Protein AF-0000000065803300 (afdb_homodimer)

Organism: Chlorobium phaeovibrioides (strain DSM 265 / 1930) (NCBI:txid290318)

Structure (mmCIF, N/CA/C/O backbone):
data_AF-0000000065803300-model_v1
#
loop_
_entity.id
_entity.type
_entity.pdbx_description
1 polymer 'Light-independent protochlorophyllide reductase subunit B'
#
loop_
_atom_site.group_PDB
_atom_site.id
_atom_site.type_symbol
_atom_site.label_atom_id
_atom_site.label_alt_id
_atom_site.label_comp_id
_atom_site.label_asym_id
_atom_site.label_entity_id
_atom_site.label_seq_id
_atom_site.pdbx_PDB_ins_code
_atom_site.Cartn_x
_atom_site.Cartn_y
_atom_site.Cartn_z
_atom_site.occupancy
_atom_site.B_iso_or_equiv
_atom_site.auth_seq_id
_atom_site.auth_comp_id
_atom_site.auth_asym_id
_atom_site.auth_atom_id
_atom_site.pdbx_PDB_model_num
ATOM 1 N N . MET A 1 1 ? -18.938 26.203 21.75 1 25.34 1 MET A N 1
ATOM 2 C CA . MET A 1 1 ? -17.75 25.641 21.125 1 25.34 1 MET A CA 1
ATOM 3 C C . MET A 1 1 ? -18.125 24.656 20.016 1 25.34 1 MET A C 1
ATOM 5 O O . MET A 1 1 ? -18.969 23.781 20.219 1 25.34 1 MET A O 1
ATOM 9 N N . ARG A 1 2 ? -18.266 25.078 18.812 1 35.38 2 ARG A N 1
ATOM 10 C CA . ARG A 1 2 ? -18.5 24.172 17.688 1 35.38 2 ARG A CA 1
ATOM 11 C C . ARG A 1 2 ? -17.844 22.812 17.938 1 35.38 2 ARG A C 1
ATOM 13 O O . ARG A 1 2 ? -16.672 22.75 18.344 1 35.38 2 ARG A O 1
ATOM 20 N N . LEU A 1 3 ? -18.406 21.906 18.328 1 35.38 3 LEU A N 1
ATOM 21 C CA . LEU A 1 3 ? -17.844 20.578 18.531 1 35.38 3 LEU A CA 1
ATOM 22 C C . LEU A 1 3 ? -16.734 20.281 17.516 1 35.38 3 LEU A C 1
ATOM 24 O O . LEU A 1 3 ? -16.906 20.531 16.328 1 35.38 3 LEU A O 1
ATOM 28 N N . ALA A 1 4 ? -15.438 20.234 17.984 1 43 4 ALA A N 1
ATOM 29 C CA . ALA A 1 4 ? -14.133 19.953 17.391 1 43 4 ALA A CA 1
ATOM 30 C C . ALA A 1 4 ? -14.258 18.953 16.234 1 43 4 ALA A C 1
ATOM 32 O O . ALA A 1 4 ? -13.461 18.984 15.297 1 43 4 ALA A O 1
ATOM 33 N N . PHE A 1 5 ? -15.359 18.156 16.234 1 49.62 5 PHE A N 1
ATOM 34 C CA . PHE A 1 5 ? -15.43 17.031 15.297 1 49.62 5 PHE A CA 1
ATOM 35 C C . PHE A 1 5 ? -15.758 17.516 13.891 1 49.62 5 PHE A C 1
ATOM 37 O O . PHE A 1 5 ? -15.555 16.797 12.914 1 49.62 5 PHE A O 1
ATOM 44 N N . TRP A 1 6 ? -16.031 18.812 13.781 1 65.5 6 TRP A N 1
ATOM 45 C CA . TRP A 1 6 ? -16.516 19.188 12.461 1 65.5 6 TRP A CA 1
ATOM 46 C C . TRP A 1 6 ? -15.797 20.438 11.953 1 65.5 6 TRP A C 1
ATOM 48 O O . TRP A 1 6 ? -16.406 21.281 11.281 1 65.5 6 TRP A O 1
ATOM 58 N N . LEU A 1 7 ? -14.602 20.484 12.438 1 81.44 7 LEU A N 1
ATOM 59 C CA . LEU A 1 7 ? -13.82 21.594 11.883 1 81.44 7 LEU A CA 1
ATOM 60 C C . LEU A 1 7 ? -12.789 21.062 10.883 1 81.44 7 LEU A C 1
ATOM 62 O O . LEU A 1 7 ? -12.141 20.047 11.133 1 81.44 7 LEU A O 1
ATOM 66 N N . TYR A 1 8 ? -12.766 21.812 9.82 1 91.69 8 TYR A N 1
ATOM 67 C CA . TYR A 1 8 ? -11.75 21.453 8.828 1 91.69 8 TYR A CA 1
ATOM 68 C C . TYR A 1 8 ? -10.352 21.797 9.328 1 91.69 8 TYR A C 1
ATOM 70 O O . TYR A 1 8 ? -9.422 21 9.188 1 91.69 8 TYR A O 1
ATOM 78 N N . GLU A 1 9 ? -10.203 22.953 9.93 1 90 9 GLU A N 1
ATOM 79 C CA . GLU A 1 9 ? -8.945 23.375 10.555 1 90 9 GLU A CA 1
ATOM 80 C C . GLU A 1 9 ? -9.109 23.531 12.062 1 90 9 GLU A C 1
ATOM 82 O O . GLU A 1 9 ? -10.117 24.062 12.531 1 90 9 GLU A O 1
ATOM 87 N N . GLY A 1 10 ? -8.125 23.047 12.727 1 83.69 10 GLY A N 1
ATOM 88 C CA . GLY A 1 10 ? -8.086 23.312 14.148 1 83.69 10 GLY A CA 1
ATOM 89 C C . GLY A 1 10 ? -7.641 24.719 14.477 1 83.69 10 GLY A C 1
ATOM 90 O O . GLY A 1 10 ? -7.59 25.578 13.602 1 83.69 10 GLY A O 1
ATOM 91 N N . THR A 1 11 ? -7.449 24.984 15.711 1 84.38 11 THR A N 1
ATOM 92 C CA . THR A 1 11 ? -7.016 26.297 16.172 1 84.38 11 THR A CA 1
ATOM 93 C C . THR A 1 11 ? -5.516 26.484 15.969 1 84.38 11 THR A C 1
ATOM 95 O O . THR A 1 11 ? -4.828 25.547 15.531 1 84.38 11 THR A O 1
ATOM 98 N N . ALA A 1 12 ? -5.086 27.672 16.281 1 89.5 12 ALA A N 1
ATOM 99 C CA . ALA A 1 12 ? -3.656 27.969 16.203 1 89.5 12 ALA A CA 1
ATOM 100 C C . ALA A 1 12 ? -2.855 27.016 17.078 1 89.5 12 ALA A C 1
ATOM 102 O O . ALA A 1 12 ? -1.729 26.641 16.734 1 89.5 12 ALA A O 1
ATOM 103 N N . LEU A 1 13 ? -3.438 26.578 18.219 1 87.75 13 LEU A N 1
ATOM 104 C CA . LEU A 1 13 ? -2.754 25.672 19.141 1 87.75 13 LEU A CA 1
ATOM 105 C C . LEU A 1 13 ? -2.465 24.328 18.469 1 87.75 13 LEU A C 1
ATOM 107 O O . LEU A 1 13 ? -1.419 23.719 18.703 1 87.75 13 LEU A O 1
ATOM 111 N N . HIS A 1 14 ? -3.404 23.953 17.656 1 89 14 HIS A N 1
ATOM 112 C CA . HIS A 1 14 ? -3.197 22.719 16.922 1 89 14 HIS A CA 1
ATOM 113 C C . HIS A 1 14 ? -2.029 22.844 15.945 1 89 14 HIS A C 1
ATOM 115 O O . HIS A 1 14 ? -1.224 21.922 15.812 1 89 14 HIS A O 1
ATOM 121 N N . GLY A 1 15 ? -2.014 23.953 15.266 1 92.88 15 GLY A N 1
ATOM 122 C CA . GLY A 1 15 ? -0.924 24.203 14.336 1 92.88 15 GLY A CA 1
ATOM 123 C C . GLY A 1 15 ? 0.436 24.234 15.008 1 92.88 15 GLY A C 1
ATOM 124 O O . GLY A 1 15 ? 1.4 23.672 14.5 1 92.88 15 GLY A O 1
ATOM 125 N N . ILE A 1 16 ? 0.488 24.891 16.156 1 94.19 16 ILE A N 1
ATOM 126 C CA . ILE A 1 16 ? 1.719 24.969 16.922 1 94.19 16 ILE A CA 1
ATOM 127 C C . ILE A 1 16 ? 2.166 23.578 17.344 1 94.19 16 ILE A C 1
ATOM 129 O O . ILE A 1 16 ? 3.344 23.234 17.219 1 94.19 16 ILE A O 1
ATOM 133 N N . SER A 1 17 ? 1.247 22.797 17.766 1 92 17 SER A N 1
ATOM 134 C CA . SER A 1 17 ? 1.55 21.453 18.234 1 92 17 SER A CA 1
ATOM 135 C C . SER A 1 17 ? 2.035 20.562 17.094 1 92 17 SER A C 1
ATOM 137 O O . SER A 1 17 ? 2.875 19.688 17.297 1 92 17 SER A O 1
ATOM 139 N N . ARG A 1 18 ? 1.486 20.75 15.906 1 94.31 18 ARG A N 1
ATOM 140 C CA . ARG A 1 18 ? 1.954 20 14.75 1 94.31 18 ARG A CA 1
ATOM 141 C C . ARG A 1 18 ? 3.449 20.203 14.523 1 94.31 18 ARG A C 1
ATOM 143 O O . ARG A 1 18 ? 4.168 19.25 14.203 1 94.31 18 ARG A O 1
ATOM 150 N N . ILE A 1 19 ? 3.861 21.406 14.742 1 96.94 19 ILE A N 1
ATOM 151 C CA . ILE A 1 19 ? 5.266 21.734 14.539 1 96.94 19 ILE A CA 1
ATOM 152 C C . ILE A 1 19 ? 6.102 21.188 15.695 1 96.94 19 ILE A C 1
ATOM 154 O O . ILE A 1 19 ? 7.059 20.438 15.477 1 96.94 19 ILE A O 1
ATOM 158 N N . THR A 1 20 ? 5.738 21.484 16.922 1 95.44 20 THR A N 1
ATOM 159 C CA . THR A 1 20 ? 6.559 21.141 18.078 1 95.44 20 THR A CA 1
ATOM 160 C C . THR A 1 20 ? 6.59 19.641 18.297 1 95.44 20 THR A C 1
ATOM 162 O O . THR A 1 20 ? 7.625 19.078 18.672 1 95.44 20 THR A O 1
ATOM 165 N N . ASN A 1 21 ? 5.492 18.984 18.016 1 92.94 21 ASN A N 1
ATOM 166 C CA . ASN A 1 21 ? 5.445 17.531 18.156 1 92.94 21 ASN A CA 1
ATOM 167 C C . ASN A 1 21 ? 6.242 16.828 17.062 1 92.94 21 ASN A C 1
ATOM 169 O O . ASN A 1 21 ? 6.562 15.648 17.188 1 92.94 21 ASN A O 1
ATOM 173 N N . SER A 1 22 ? 6.523 17.516 16.031 1 94.81 22 SER A N 1
ATOM 174 C CA . SER A 1 22 ? 7.324 16.953 14.945 1 94.81 22 SER A CA 1
ATOM 175 C C . SER A 1 22 ? 8.812 16.984 15.281 1 94.81 22 SER A C 1
ATOM 177 O O . SER A 1 22 ? 9.602 16.25 14.68 1 94.81 22 SER A O 1
ATOM 179 N N . MET A 1 23 ? 9.195 17.797 16.219 1 96.5 23 MET A N 1
ATOM 180 C CA . MET A 1 23 ? 10.609 18.094 16.406 1 96.5 23 MET A CA 1
ATOM 181 C C . MET A 1 23 ? 11.164 17.344 17.625 1 96.5 23 MET A C 1
ATOM 183 O O . MET A 1 23 ? 10.422 17.016 18.547 1 96.5 23 MET A O 1
ATOM 187 N N . LYS A 1 24 ? 12.445 17.094 17.547 1 95.12 24 LYS A N 1
ATOM 188 C CA . LYS A 1 24 ? 13.164 16.531 18.688 1 95.12 24 LYS A CA 1
ATOM 189 C C . LYS A 1 24 ? 13.672 17.625 19.625 1 95.12 24 LYS A C 1
ATOM 191 O O . LYS A 1 24 ? 14.125 18.672 19.172 1 95.12 24 LYS A O 1
ATOM 196 N N . GLY A 1 25 ? 13.508 17.328 20.875 1 95.75 25 GLY A N 1
ATOM 197 C CA . GLY A 1 25 ? 14.078 18.219 21.875 1 95.75 25 GLY A CA 1
ATOM 198 C C . GLY A 1 25 ? 13.258 19.484 22.094 1 95.75 25 GLY A C 1
ATOM 199 O O . GLY A 1 25 ? 13.742 20.453 22.672 1 95.75 25 GLY A O 1
ATOM 200 N N . VAL A 1 26 ? 12.07 19.531 21.594 1 97 26 VAL A N 1
ATOM 201 C CA . VAL A 1 26 ? 11.211 20.703 21.719 1 97 26 VAL A CA 1
ATOM 202 C C . VAL A 1 26 ? 10.008 20.359 22.594 1 97 26 VAL A C 1
ATOM 204 O O . VAL A 1 26 ? 9.43 19.281 22.469 1 97 26 VAL A O 1
ATOM 207 N N . HIS A 1 27 ? 9.703 21.203 23.516 1 96.19 27 HIS A N 1
ATOM 208 C CA . HIS A 1 27 ? 8.547 21.062 24.391 1 96.19 27 HIS A CA 1
ATOM 209 C C . HIS A 1 27 ? 7.59 22.234 24.234 1 96.19 27 HIS A C 1
ATOM 211 O O . HIS A 1 27 ? 8.023 23.375 24.047 1 96.19 27 HIS A O 1
ATOM 217 N N . THR A 1 28 ? 6.34 21.969 24.25 1 95.25 28 THR A N 1
ATOM 218 C CA . THR A 1 28 ? 5.344 23.031 24.156 1 95.25 28 THR A CA 1
ATOM 219 C C . THR A 1 28 ? 4.676 23.266 25.516 1 95.25 28 THR A C 1
ATOM 221 O O . THR A 1 28 ? 4.336 22.312 26.219 1 95.25 28 THR A O 1
ATOM 224 N N . VAL A 1 29 ? 4.5 24.5 25.906 1 94.12 29 VAL A N 1
ATOM 225 C CA . VAL A 1 29 ? 3.736 24.859 27.094 1 94.12 29 VAL A CA 1
ATOM 226 C C . VAL A 1 29 ? 2.6 25.812 26.703 1 94.12 29 VAL A C 1
ATOM 228 O O . VAL A 1 29 ? 2.842 26.922 26.234 1 94.12 29 VAL A O 1
ATOM 231 N N . TYR A 1 30 ? 1.439 25.375 26.906 1 91 30 TYR A N 1
ATOM 232 C CA . TYR A 1 30 ? 0.28 26.219 26.656 1 91 30 TYR A CA 1
ATOM 233 C C . TYR A 1 30 ? -0.18 26.906 27.938 1 91 30 TYR A C 1
ATOM 235 O O . TYR A 1 30 ? -0.319 26.25 28.984 1 91 30 TYR A O 1
ATOM 243 N N . HIS A 1 31 ? -0.261 28.172 27.828 1 89.75 31 HIS A N 1
ATOM 244 C CA . HIS A 1 31 ? -0.949 28.922 28.859 1 89.75 31 HIS A CA 1
ATOM 245 C C . HIS A 1 31 ? -2.457 28.938 28.641 1 89.75 31 HIS A C 1
ATOM 247 O O . HIS A 1 31 ? -2.975 29.75 27.875 1 89.75 31 HIS A O 1
ATOM 253 N N . ALA A 1 32 ? -3.127 28 29.359 1 85.38 32 ALA A N 1
ATOM 254 C CA . ALA A 1 32 ? -4.508 27.703 28.984 1 85.38 32 ALA A CA 1
ATOM 255 C C . ALA A 1 32 ? -5.32 27.25 30.203 1 85.38 32 ALA A C 1
ATOM 257 O O . ALA A 1 32 ? -4.754 26.859 31.219 1 85.38 32 ALA A O 1
ATOM 258 N N . PRO A 1 33 ? -6.68 27.422 30.094 1 78.94 33 PRO A N 1
ATOM 259 C CA . PRO A 1 33 ? -7.52 26.859 31.156 1 78.94 33 PRO A CA 1
ATOM 260 C C . PRO A 1 33 ? -7.488 25.328 31.188 1 78.94 33 PRO A C 1
ATOM 262 O O . PRO A 1 33 ? -6.961 24.703 30.266 1 78.94 33 PRO A O 1
ATOM 265 N N . GLN A 1 34 ? -8.125 24.859 32.25 1 74.12 34 GLN A N 1
ATOM 266 C CA . GLN A 1 34 ? -8.25 23.422 32.375 1 74.12 34 GLN A CA 1
ATOM 267 C C . GLN A 1 34 ? -9.141 22.859 31.266 1 74.12 34 GLN A C 1
ATOM 269 O O . GLN A 1 34 ? -10.164 23.453 30.922 1 74.12 34 GLN A O 1
ATOM 274 N N . GLY A 1 35 ? -8.82 21.812 30.469 1 67.5 35 GLY A N 1
ATOM 275 C CA . GLY A 1 35 ? -9.617 21.203 29.422 1 67.5 35 GLY A CA 1
ATOM 276 C C . GLY A 1 35 ? -8.922 21.203 28.078 1 67.5 35 GLY A C 1
ATOM 277 O O . GLY A 1 35 ? -9.297 20.438 27.172 1 67.5 35 GLY A O 1
ATOM 278 N N . ASP A 1 36 ? -8.062 22.156 27.938 1 65.81 36 ASP A N 1
ATOM 279 C CA . ASP A 1 36 ? -7.391 22.234 26.656 1 65.81 36 ASP A CA 1
ATOM 280 C C . ASP A 1 36 ? -6.387 21.094 26.469 1 65.81 36 ASP A C 1
ATOM 282 O O . ASP A 1 36 ? -5.613 21.094 25.516 1 65.81 36 ASP A O 1
ATOM 286 N N . ASP A 1 37 ? -6.465 20.125 27.234 1 67.12 37 ASP A N 1
ATOM 287 C CA . ASP A 1 37 ? -5.527 19 27.156 1 67.12 37 ASP A CA 1
ATOM 288 C C . ASP A 1 37 ? -5.934 18.016 26.062 1 67.12 37 ASP A C 1
ATOM 290 O O . ASP A 1 37 ? -5.219 17.047 25.797 1 67.12 37 ASP A O 1
ATOM 294 N N . TYR A 1 38 ? -6.961 18.359 25.375 1 68.69 38 TYR A N 1
ATOM 295 C CA . TYR A 1 38 ? -7.434 17.469 24.312 1 68.69 38 TYR A CA 1
ATOM 296 C C . TYR A 1 38 ? -6.395 17.344 23.203 1 68.69 38 TYR A C 1
ATOM 298 O O . TYR A 1 38 ? -6.375 16.359 22.469 1 68.69 38 TYR A O 1
ATOM 306 N N . ILE A 1 39 ? -5.539 18.219 23.094 1 73 39 ILE A N 1
ATOM 307 C CA . ILE A 1 39 ? -4.52 18.219 22.047 1 73 39 ILE A CA 1
ATOM 308 C C . ILE A 1 39 ? -3.594 17.016 22.234 1 73 39 ILE A C 1
ATOM 310 O O . ILE A 1 39 ? -3.209 16.359 21.266 1 73 39 ILE A O 1
ATOM 314 N N . THR A 1 40 ? -3.342 16.734 23.484 1 70.88 40 THR A N 1
ATOM 315 C CA . THR A 1 40 ? -2.471 15.609 23.781 1 70.88 40 THR A CA 1
ATOM 316 C C . THR A 1 40 ? -3.119 14.297 23.344 1 70.88 40 THR A C 1
ATOM 318 O O . THR A 1 40 ? -2.453 13.422 22.781 1 70.88 40 THR A O 1
ATOM 321 N N . ALA A 1 41 ? -4.379 14.25 23.562 1 68.94 41 ALA A N 1
ATOM 322 C CA . ALA A 1 41 ? -5.105 13.031 23.219 1 68.94 41 ALA A CA 1
ATOM 323 C C . ALA A 1 41 ? -5.129 12.812 21.703 1 68.94 41 ALA A C 1
ATOM 325 O O . ALA A 1 41 ? -4.992 11.68 21.234 1 68.94 41 ALA A O 1
ATOM 326 N N . THR A 1 42 ? -5.23 13.82 21 1 68.88 42 THR A N 1
ATOM 327 C CA . THR A 1 42 ? -5.289 13.727 19.547 1 68.88 42 THR A CA 1
ATOM 328 C C . THR A 1 42 ? -3.982 13.172 18.984 1 68.88 42 THR A C 1
ATOM 330 O O . THR A 1 42 ? -3.992 12.273 18.141 1 68.88 42 THR A O 1
ATOM 333 N N . TYR A 1 43 ? -2.922 13.633 19.5 1 73.25 43 TYR A N 1
ATOM 334 C CA . TYR A 1 43 ? -1.616 13.242 18.969 1 73.25 43 TYR A CA 1
ATOM 335 C C . TYR A 1 43 ? -1.244 11.836 19.438 1 73.25 43 TYR A C 1
ATOM 337 O O . TYR A 1 43 ? -0.598 11.086 18.703 1 73.25 43 TYR A O 1
ATOM 345 N N . THR A 1 44 ? -1.708 11.461 20.5 1 67.31 44 THR A N 1
ATOM 346 C CA . THR A 1 44 ? -1.455 10.109 20.984 1 67.31 44 THR A CA 1
ATOM 347 C C . THR A 1 44 ? -2.303 9.086 20.234 1 67.31 44 THR A C 1
ATOM 349 O O . THR A 1 44 ? -1.824 8 19.906 1 67.31 44 THR A O 1
ATOM 352 N N . MET A 1 45 ? -3.467 9.586 19.906 1 67.5 45 MET A N 1
ATOM 353 C CA . MET A 1 45 ? -4.422 8.648 19.328 1 67.5 45 MET A CA 1
ATOM 354 C C . MET A 1 45 ? -4.121 8.414 17.844 1 67.5 45 MET A C 1
ATOM 356 O O . MET A 1 45 ? -4.215 7.289 17.359 1 67.5 45 MET A O 1
ATOM 360 N N . LEU A 1 46 ? -3.752 9.43 17.234 1 67 46 LEU A N 1
ATOM 361 C CA . LEU A 1 46 ? -3.674 9.328 15.781 1 67 46 LEU A CA 1
ATOM 362 C C . LEU A 1 46 ? -2.256 8.984 15.336 1 67 46 LEU A C 1
ATOM 364 O O . LEU A 1 46 ? -2.062 8.312 14.32 1 67 46 LEU A O 1
ATOM 368 N N . GLU A 1 47 ? -1.385 9.508 16.219 1 70.12 47 GLU A N 1
ATOM 369 C CA . GLU A 1 47 ? -0.017 9.32 15.75 1 70.12 47 GLU A CA 1
ATOM 370 C C . GLU A 1 47 ? 0.539 7.973 16.188 1 70.12 47 GLU A C 1
ATOM 372 O O . GLU A 1 47 ? 0.314 7.535 17.312 1 70.12 47 GLU A O 1
ATOM 377 N N . ARG A 1 48 ? 0.623 6.988 15.453 1 63.88 48 ARG A N 1
ATOM 378 C CA . ARG A 1 48 ? 1.175 5.664 15.727 1 63.88 48 ARG A CA 1
ATOM 379 C C . ARG A 1 48 ? 2.652 5.754 16.094 1 63.88 48 ARG A C 1
ATOM 381 O O . ARG A 1 48 ? 3.482 5.031 15.539 1 63.88 48 ARG A O 1
ATOM 388 N N . THR A 1 49 ? 2.945 6.719 17.031 1 67.5 49 THR A N 1
ATOM 389 C CA . THR A 1 49 ? 4.324 6.824 17.5 1 67.5 49 THR A CA 1
ATOM 390 C C . THR A 1 49 ? 4.445 6.402 18.953 1 67.5 49 THR A C 1
ATOM 392 O O . THR A 1 49 ? 3.496 6.547 19.734 1 67.5 49 THR A O 1
ATOM 395 N N . PRO A 1 50 ? 5.594 5.898 19.219 1 65.69 50 PRO A N 1
ATOM 396 C CA . PRO A 1 50 ? 5.777 5.41 20.594 1 65.69 50 PRO A CA 1
ATOM 397 C C . PRO A 1 50 ? 5.961 6.539 21.609 1 65.69 50 PRO A C 1
ATOM 399 O O . PRO A 1 50 ? 5.746 6.344 22.797 1 65.69 50 PRO A O 1
ATOM 402 N N . GLU A 1 51 ? 6.305 7.641 21.156 1 71.81 51 GLU A N 1
ATOM 403 C CA . GLU A 1 51 ? 6.605 8.719 22.094 1 71.81 51 GLU A CA 1
ATOM 404 C C . GLU A 1 51 ? 5.359 9.539 22.406 1 71.81 51 GLU A C 1
ATOM 406 O O . GLU A 1 51 ? 4.508 9.742 21.531 1 71.81 51 GLU A O 1
ATOM 411 N N . PHE A 1 52 ? 5.305 9.977 23.609 1 77.56 52 PHE A N 1
ATOM 412 C CA . PHE A 1 52 ? 4.234 10.883 24.016 1 77.56 52 PHE A CA 1
ATOM 413 C C . PHE A 1 52 ? 4.535 12.305 23.562 1 77.56 52 PHE A C 1
ATOM 415 O O . PHE A 1 52 ? 5.699 12.719 23.516 1 77.56 52 PHE A O 1
ATOM 422 N N . PRO A 1 53 ? 3.471 12.977 23.266 1 83.88 53 PRO A N 1
ATOM 423 C CA . PRO A 1 53 ? 3.699 14.375 22.906 1 83.88 53 PRO A CA 1
ATOM 424 C C . PRO A 1 53 ? 4.359 15.172 24.031 1 83.88 53 PRO A C 1
ATOM 426 O O . PRO A 1 53 ? 3.99 15.023 25.203 1 83.88 53 PRO A O 1
ATOM 429 N N . ALA A 1 54 ? 5.324 15.914 23.734 1 89 54 ALA A N 1
ATOM 430 C CA . ALA A 1 54 ? 6 16.797 24.688 1 89 54 ALA A CA 1
ATOM 431 C C . ALA A 1 54 ? 5.23 18.109 24.859 1 89 54 ALA A C 1
ATOM 433 O O . ALA A 1 54 ? 5.586 19.125 24.266 1 89 54 ALA A O 1
ATOM 434 N N . LEU A 1 55 ? 4.176 18 25.625 1 91.12 55 LEU A N 1
ATOM 435 C CA . LEU A 1 55 ? 3.266 19.141 25.797 1 91.12 55 LEU A CA 1
ATOM 436 C C . LEU A 1 55 ? 2.826 19.25 27.25 1 91.12 55 LEU A C 1
ATOM 438 O O . LEU A 1 55 ? 2.535 18.25 27.906 1 91.12 55 LEU A O 1
ATOM 442 N N . SER A 1 56 ? 2.883 20.422 27.812 1 90.75 56 SER A N 1
ATOM 443 C CA . SER A 1 56 ? 2.387 20.719 29.156 1 90.75 56 SER A CA 1
ATOM 444 C C . SER A 1 56 ? 1.434 21.906 29.141 1 90.75 56 SER A C 1
ATOM 446 O O . SER A 1 56 ? 1.521 22.766 28.25 1 90.75 56 SER A O 1
ATOM 448 N N . ILE A 1 57 ? 0.562 21.906 30.062 1 89.5 57 ILE A N 1
ATOM 449 C CA . ILE A 1 57 ? -0.39 23 30.188 1 89.5 57 ILE A CA 1
ATOM 450 C C . ILE A 1 57 ? -0.131 23.766 31.484 1 89.5 57 ILE A C 1
ATOM 452 O O . ILE A 1 57 ? -0.062 23.172 32.562 1 89.5 57 ILE A O 1
ATOM 456 N N . SER A 1 58 ? 0.152 24.984 31.328 1 89.69 58 SER A N 1
ATOM 457 C CA . SER A 1 58 ? 0.091 25.891 32.469 1 89.69 58 SER A CA 1
ATOM 458 C C . SER A 1 58 ? -1.334 26.359 32.719 1 89.69 58 SER A C 1
ATOM 460 O O . SER A 1 58 ? -1.795 27.312 32.094 1 89.69 58 SER A O 1
ATOM 462 N N . VAL A 1 59 ? -1.872 25.766 33.719 1 85.19 59 VAL A N 1
ATOM 463 C CA . VAL A 1 59 ? -3.307 25.938 33.906 1 85.19 59 VAL A CA 1
ATOM 464 C C . VAL A 1 59 ? -3.592 27.297 34.5 1 85.19 59 VAL A C 1
ATOM 466 O O . VAL A 1 59 ? -2.973 27.703 35.5 1 85.19 59 VAL A O 1
ATOM 469 N N . VAL A 1 60 ? -4.434 27.984 33.812 1 82 60 VAL A N 1
ATOM 470 C CA . VAL A 1 60 ? -4.938 29.25 34.312 1 82 60 VAL A CA 1
ATOM 471 C C . VAL A 1 60 ? -6.289 29.047 35 1 82 60 VAL A C 1
ATOM 473 O O . VAL A 1 60 ? -7.234 28.562 34.375 1 82 60 VAL A O 1
ATOM 476 N N . ARG A 1 61 ? -6.309 29.359 36.25 1 78.44 61 ARG A N 1
ATOM 477 C CA . ARG A 1 61 ? -7.551 29.266 37.031 1 78.44 61 ARG A CA 1
ATOM 478 C C . ARG A 1 61 ? -8.109 30.656 37.312 1 78.44 61 ARG A C 1
ATOM 480 O O . ARG A 1 61 ? -7.359 31.625 37.344 1 78.44 61 ARG A O 1
ATOM 487 N N . GLY A 1 62 ? -9.477 30.75 37.344 1 71.62 62 GLY A N 1
ATOM 488 C CA . GLY A 1 62 ? -10.133 32 37.688 1 71.62 62 GLY A CA 1
ATOM 489 C C . GLY A 1 62 ? -9.531 32.688 38.906 1 71.62 62 GLY A C 1
ATOM 490 O O . GLY A 1 62 ? -9.32 33.906 38.906 1 71.62 62 GLY A O 1
ATOM 491 N N . ARG A 1 63 ? -9.273 31.922 39.844 1 70.88 63 ARG A N 1
ATOM 492 C CA . ARG A 1 63 ? -8.711 32.438 41.062 1 70.88 63 ARG A CA 1
ATOM 493 C C . ARG A 1 63 ? -7.336 33.062 40.844 1 70.88 63 ARG A C 1
ATOM 495 O O . ARG A 1 63 ? -7 34.094 41.406 1 70.88 63 ARG A O 1
ATOM 502 N N . ASP A 1 64 ? -6.57 32.438 40.062 1 70.88 64 ASP A N 1
ATOM 503 C CA . ASP A 1 64 ? -5.234 32.938 39.75 1 70.88 64 ASP A CA 1
ATOM 504 C C . ASP A 1 64 ? -5.301 34.281 39.031 1 70.88 64 ASP A C 1
ATOM 506 O O . ASP A 1 64 ? -4.523 35.188 39.344 1 70.88 64 ASP A O 1
ATOM 510 N N . LEU A 1 65 ? -6.207 34.344 38.156 1 68.69 65 LEU A N 1
ATOM 511 C CA . LEU A 1 65 ? -6.379 35.594 37.406 1 68.69 65 LEU A CA 1
ATOM 512 C C . LEU A 1 65 ? -6.762 36.719 38.344 1 68.69 65 LEU A C 1
ATOM 514 O O . LEU A 1 65 ? -6.266 37.844 38.188 1 68.69 65 LEU A O 1
ATOM 518 N N . ALA A 1 66 ? -7.59 36.344 39.25 1 66.5 66 ALA A N 1
ATOM 519 C CA . ALA A 1 66 ? -8.047 37.344 40.219 1 66.5 66 ALA A CA 1
ATOM 520 C C . ALA A 1 66 ? -6.895 37.844 41.094 1 66.5 66 ALA A C 1
ATOM 522 O O . ALA A 1 66 ? -6.863 39 41.469 1 66.5 66 ALA A O 1
ATOM 523 N N . GLN A 1 67 ? -6.02 37.031 41.375 1 69.81 67 GLN A N 1
ATOM 524 C CA . GLN A 1 67 ? -4.91 37.375 42.281 1 69.81 67 GLN A CA 1
ATOM 525 C C . GLN A 1 67 ? -3.709 37.875 41.469 1 69.81 67 GLN A C 1
ATOM 527 O O . GLN A 1 67 ? -2.695 38.281 42.062 1 69.81 67 GLN A O 1
ATOM 532 N N . GLY A 1 68 ? -3.84 37.906 40.25 1 67.44 68 GLY A N 1
ATOM 533 C CA . GLY A 1 68 ? -2.76 38.375 39.375 1 67.44 68 GLY A CA 1
ATOM 534 C C . GLY A 1 68 ? -1.556 37.438 39.375 1 67.44 68 GLY A C 1
ATOM 535 O O . GLY A 1 68 ? -0.422 37.875 39.219 1 67.44 68 GLY A O 1
ATOM 536 N N . VAL A 1 69 ? -1.759 36.25 39.781 1 73.81 69 VAL A N 1
ATOM 537 C CA . VAL A 1 69 ? -0.66 35.281 39.875 1 73.81 69 VAL A CA 1
ATOM 538 C C . VAL A 1 69 ? -0.695 34.375 38.656 1 73.81 69 VAL A C 1
ATOM 540 O O . VAL A 1 69 ? -1.77 33.938 38.188 1 73.81 69 VAL A O 1
ATOM 543 N N . SER A 1 70 ? 0.484 34.25 37.969 1 82.31 70 SER A N 1
ATOM 544 C CA . SER A 1 70 ? 0.597 33.344 36.844 1 82.31 70 SER A CA 1
ATOM 545 C C . SER A 1 70 ? 1.464 32.125 37.219 1 82.31 70 SER A C 1
ATOM 547 O O . SER A 1 70 ? 2.494 32.281 37.875 1 82.31 70 SER A O 1
ATOM 549 N N . ARG A 1 71 ? 1.029 30.953 36.844 1 88.5 71 ARG A N 1
ATOM 550 C CA . ARG A 1 71 ? 1.737 29.719 37.094 1 88.5 71 ARG A CA 1
ATOM 551 C C . ARG A 1 71 ? 2.756 29.422 36 1 88.5 71 ARG A C 1
ATOM 553 O O . ARG A 1 71 ? 3.529 28.469 36.125 1 88.5 71 ARG A O 1
ATOM 560 N N . LEU A 1 72 ? 2.781 30.266 35.031 1 92 72 LEU A N 1
ATOM 561 C CA . LEU A 1 72 ? 3.594 30 33.875 1 92 72 LEU A CA 1
ATOM 562 C C . LEU A 1 72 ? 5.07 29.891 34.219 1 92 72 LEU A C 1
ATOM 564 O O . LEU A 1 72 ? 5.746 28.938 33.844 1 92 72 LEU A O 1
ATOM 568 N N . PRO A 1 73 ? 5.59 30.844 35.094 1 93.81 73 PRO A N 1
ATOM 569 C CA . PRO A 1 73 ? 7.008 30.719 35.438 1 93.81 73 PRO A CA 1
ATOM 570 C C . PRO A 1 73 ? 7.336 29.422 36.156 1 93.81 73 PRO A C 1
ATOM 572 O O . PRO A 1 73 ? 8.336 28.766 35.812 1 93.81 73 PRO A O 1
ATOM 575 N N . ALA A 1 74 ? 6.488 29 37.031 1 93.88 74 ALA A N 1
ATOM 576 C CA . ALA A 1 74 ? 6.703 27.75 37.75 1 93.88 74 ALA A CA 1
ATOM 577 C C . ALA A 1 74 ? 6.613 26.547 36.812 1 93.88 74 ALA A C 1
ATOM 579 O O . ALA A 1 74 ? 7.375 25.594 36.969 1 93.88 74 ALA A O 1
ATOM 580 N N . THR A 1 75 ? 5.648 26.594 35.938 1 94.88 75 THR A N 1
ATOM 581 C CA . THR A 1 75 ? 5.484 25.516 34.969 1 94.88 75 THR A CA 1
ATOM 582 C C . THR A 1 75 ? 6.727 25.375 34.094 1 94.88 75 THR A C 1
ATOM 584 O O . THR A 1 75 ? 7.191 24.266 33.844 1 94.88 75 THR A O 1
ATOM 587 N N . LEU A 1 76 ? 7.242 26.438 33.656 1 97 76 LEU A N 1
ATOM 588 C CA . LEU A 1 76 ? 8.43 26.422 32.812 1 97 76 LEU A CA 1
ATOM 589 C C . LEU A 1 76 ? 9.625 25.844 33.562 1 97 76 LEU A C 1
ATOM 591 O O . LEU A 1 76 ? 10.422 25.109 33 1 97 76 LEU A O 1
ATOM 595 N N . GLN A 1 77 ? 9.703 26.203 34.812 1 96.06 77 GLN A N 1
ATOM 596 C CA . GLN A 1 77 ? 10.766 25.641 35.656 1 96.06 77 GLN A CA 1
ATOM 597 C C . GLN A 1 77 ? 10.617 24.125 35.781 1 96.06 77 GLN A C 1
ATOM 599 O O . GLN A 1 77 ? 11.609 23.391 35.719 1 96.06 77 GLN A O 1
ATOM 604 N N . GLN A 1 78 ? 9.469 23.734 36 1 96.31 78 GLN A N 1
ATOM 605 C CA . GLN A 1 78 ? 9.203 22.312 36.125 1 96.31 78 GLN A CA 1
ATOM 606 C C . GLN A 1 78 ? 9.539 21.562 34.844 1 96.31 78 GLN A C 1
ATOM 608 O O . GLN A 1 78 ? 10.109 20.469 34.875 1 96.31 78 GLN A O 1
ATOM 613 N N . VAL A 1 79 ? 9.148 22.156 33.719 1 96.69 79 VAL A N 1
ATOM 614 C CA . VAL A 1 79 ? 9.43 21.562 32.406 1 96.69 79 VAL A CA 1
ATOM 615 C C . VAL A 1 79 ? 10.938 21.469 32.219 1 96.69 79 VAL A C 1
ATOM 617 O O . VAL A 1 79 ? 11.445 20.438 31.766 1 96.69 79 VAL A O 1
ATOM 620 N N . GLU A 1 80 ? 11.625 22.531 32.531 1 96.56 80 GLU A N 1
ATOM 621 C CA . GLU A 1 80 ? 13.078 22.531 32.406 1 96.56 80 GLU A CA 1
ATOM 622 C C . GLU A 1 80 ? 13.719 21.469 33.281 1 96.56 80 GLU A C 1
ATOM 624 O O . GLU A 1 80 ? 14.648 20.781 32.844 1 96.56 80 GLU A O 1
ATOM 629 N N . HIS A 1 81 ? 13.211 21.344 34.469 1 95.81 81 HIS A N 1
ATOM 630 C CA . HIS A 1 81 ? 13.781 20.422 35.438 1 95.81 81 HIS A CA 1
ATOM 631 C C . HIS A 1 81 ? 13.523 18.969 35.062 1 95.81 81 HIS A C 1
ATOM 633 O O . HIS A 1 81 ? 14.406 18.125 35.156 1 95.81 81 HIS A O 1
ATOM 639 N N . HIS A 1 82 ? 12.406 18.688 34.562 1 95.56 82 HIS A N 1
ATOM 640 C CA . HIS A 1 82 ? 11.984 17.312 34.312 1 95.56 82 HIS A CA 1
ATOM 641 C C . HIS A 1 82 ? 12.391 16.828 32.938 1 95.56 82 HIS A C 1
ATOM 643 O O . HIS A 1 82 ? 12.781 15.68 32.75 1 95.56 82 HIS A O 1
ATOM 649 N N . TYR A 1 83 ? 12.305 17.703 31.922 1 95.31 83 TYR A N 1
ATOM 650 C CA . TYR A 1 83 ? 12.445 17.234 30.547 1 95.31 83 TYR A CA 1
ATOM 651 C C . TYR A 1 83 ? 13.703 17.797 29.906 1 95.31 83 TYR A C 1
ATOM 653 O O . TYR A 1 83 ? 14.18 17.281 28.891 1 95.31 83 TYR A O 1
ATOM 661 N N . HIS A 1 84 ? 14.211 18.844 30.359 1 96.5 84 HIS A N 1
ATOM 662 C CA . HIS A 1 84 ? 15.422 19.5 29.859 1 96.5 84 HIS A CA 1
ATOM 663 C C . HIS A 1 84 ? 15.359 19.672 28.344 1 96.5 84 HIS A C 1
ATOM 665 O O . HIS A 1 84 ? 16.266 19.266 27.625 1 96.5 84 HIS A O 1
ATOM 671 N N . PRO A 1 85 ? 14.344 20.297 27.844 1 97.69 85 PRO A N 1
ATOM 672 C CA . PRO A 1 85 ? 14.258 20.5 26.406 1 97.69 85 PRO A CA 1
ATOM 673 C C . PRO A 1 85 ? 15.312 21.469 25.875 1 97.69 85 PRO A C 1
ATOM 675 O O . PRO A 1 85 ? 15.875 22.266 26.656 1 97.69 85 PRO A O 1
ATOM 678 N N . GLU A 1 86 ? 15.586 21.344 24.594 1 97.62 86 GLU A N 1
ATOM 679 C CA . GLU A 1 86 ? 16.453 22.328 23.953 1 97.62 86 GLU A CA 1
ATOM 680 C C . GLU A 1 86 ? 15.703 23.641 23.719 1 97.62 86 GLU A C 1
ATOM 682 O O . GLU A 1 86 ? 16.328 24.719 23.703 1 97.62 86 GLU A O 1
ATOM 687 N N . LEU A 1 87 ? 14.445 23.531 23.531 1 98.12 87 LEU A N 1
ATOM 688 C CA . LEU A 1 87 ? 13.594 24.703 23.312 1 98.12 87 LEU A CA 1
ATOM 689 C C . LEU A 1 87 ? 12.195 24.453 23.891 1 98.12 87 LEU A C 1
ATOM 691 O O . LEU A 1 87 ? 11.633 23.375 23.734 1 98.12 87 LEU A O 1
ATOM 695 N N . THR A 1 88 ? 11.688 25.406 24.609 1 98.06 88 THR A N 1
ATOM 696 C CA . THR A 1 88 ? 10.297 25.406 25.031 1 98.06 88 THR A CA 1
ATOM 697 C C . THR A 1 88 ? 9.508 26.5 24.297 1 98.06 88 THR A C 1
ATOM 699 O O . THR A 1 88 ? 9.852 27.688 24.391 1 98.06 88 THR A O 1
ATOM 702 N N . VAL A 1 89 ? 8.508 26.062 23.562 1 97.75 89 VAL A N 1
ATOM 703 C CA . VAL A 1 89 ? 7.629 27 22.875 1 97.75 89 VAL A CA 1
ATOM 704 C C . VAL A 1 89 ? 6.406 27.297 23.734 1 97.75 89 VAL A C 1
ATOM 706 O O . VAL A 1 89 ? 5.707 26.375 24.172 1 97.75 89 VAL A O 1
ATOM 709 N N . ILE A 1 90 ? 6.152 28.562 24 1 95.69 90 ILE A N 1
ATOM 710 C CA . ILE A 1 90 ? 5.074 29.016 24.875 1 95.69 90 ILE A CA 1
ATOM 711 C C . ILE A 1 90 ? 3.994 29.703 24.047 1 95.69 90 ILE A C 1
ATOM 713 O O . ILE A 1 90 ? 4.297 30.578 23.219 1 95.69 90 ILE A O 1
ATOM 717 N N . ALA A 1 91 ? 2.779 29.312 24.203 1 92.25 91 ALA A N 1
ATOM 718 C CA . ALA A 1 91 ? 1.68 29.953 23.484 1 92.25 91 ALA A CA 1
ATOM 719 C C . ALA A 1 91 ? 0.426 30.031 24.359 1 92.25 91 ALA A C 1
ATOM 721 O O . ALA A 1 91 ? 0.203 29.156 25.203 1 92.25 91 ALA A O 1
ATOM 722 N N . PRO A 1 92 ? -0.33 31.047 24.172 1 87.12 92 PRO A N 1
ATOM 723 C CA . PRO A 1 92 ? -1.605 31.141 24.875 1 87.12 92 PRO A CA 1
ATOM 724 C C . PRO A 1 92 ? -2.732 30.391 24.172 1 87.12 92 PRO A C 1
ATOM 726 O O . PRO A 1 92 ? -2.676 30.172 22.953 1 87.12 92 PRO A O 1
ATOM 729 N N . SER A 1 93 ? -3.697 29.969 25 1 80.69 93 SER A N 1
ATOM 730 C CA . SER A 1 93 ? -4.926 29.469 24.391 1 80.69 93 SER A CA 1
ATOM 731 C C . SER A 1 93 ? -5.844 30.609 23.984 1 80.69 93 SER A C 1
ATOM 733 O O . SER A 1 93 ? -5.523 31.781 24.188 1 80.69 93 SER A O 1
ATOM 735 N N . CYS A 1 94 ? -6.918 30.281 23.297 1 73.88 94 CYS A N 1
ATOM 736 C CA . CYS A 1 94 ? -7.891 31.281 22.859 1 73.88 94 CYS A CA 1
ATOM 737 C C . CYS A 1 94 ? -8.422 32.094 24.047 1 73.88 94 CYS A C 1
ATOM 739 O O . CYS A 1 94 ? -8.57 33.312 23.953 1 73.88 94 CYS A O 1
ATOM 741 N N . SER A 1 95 ? -8.633 31.375 25.188 1 69.69 95 SER A N 1
ATOM 742 C CA . SER A 1 95 ? -9.227 32 26.359 1 69.69 95 SER A CA 1
ATOM 743 C C . SER A 1 95 ? -8.234 32.938 27.047 1 69.69 95 SER A C 1
ATOM 745 O O . SER A 1 95 ? -8.609 34.031 27.484 1 69.69 95 SER A O 1
ATOM 747 N N . THR A 1 96 ? -7.02 32.531 27.047 1 75.25 96 THR A N 1
ATOM 748 C CA . THR A 1 96 ? -6.055 33.312 27.812 1 75.25 96 THR A CA 1
ATOM 749 C C . THR A 1 96 ? -5.457 34.438 26.953 1 75.25 96 THR A C 1
ATOM 751 O O . THR A 1 96 ? -4.895 35.375 27.484 1 75.25 96 THR A O 1
ATOM 754 N N . ALA A 1 97 ? -5.57 34.281 25.719 1 73.31 97 ALA A N 1
ATOM 755 C CA . ALA A 1 97 ? -5.125 35.344 24.844 1 73.31 97 ALA A CA 1
ATOM 756 C C . ALA A 1 97 ? -5.91 36.625 25.109 1 73.31 97 ALA A C 1
ATOM 758 O O . ALA A 1 97 ? -5.387 37.75 24.938 1 73.31 97 ALA A O 1
ATOM 759 N N . LEU A 1 98 ? -7.156 36.375 25.531 1 69.88 98 LEU A N 1
ATOM 760 C CA . LEU A 1 98 ? -8.016 37.531 25.828 1 69.88 98 LEU A CA 1
ATOM 761 C C . LEU A 1 98 ? -7.523 38.281 27.047 1 69.88 98 LEU A C 1
ATOM 763 O O . LEU A 1 98 ? -7.832 39.469 27.203 1 69.88 98 LEU A O 1
ATOM 767 N N . LEU A 1 99 ? -6.758 37.594 27.891 1 69.88 99 LEU A N 1
ATOM 768 C CA . LEU A 1 99 ? -6.262 38.219 29.125 1 69.88 99 LEU A CA 1
ATOM 769 C C . LEU A 1 99 ? -5.109 39.188 28.812 1 69.88 99 LEU A C 1
ATOM 771 O O . LEU A 1 99 ? -4.754 40 29.641 1 69.88 99 LEU A O 1
ATOM 775 N N . GLN A 1 100 ? -4.586 39.125 27.641 1 68.75 100 GLN A N 1
ATOM 776 C CA . GLN A 1 100 ? -3.529 40 27.141 1 68.75 100 GLN A CA 1
ATOM 777 C C . GLN A 1 100 ? -2.354 40.062 28.109 1 68.75 100 GLN A C 1
ATOM 779 O O . GLN A 1 100 ? -1.795 41.125 28.359 1 68.75 100 GLN A O 1
ATOM 784 N N . GLU A 1 101 ? -2.137 38.906 28.719 1 77.38 101 GLU A N 1
ATOM 785 C CA . GLU A 1 101 ? -0.947 38.812 29.562 1 77.38 101 GLU A CA 1
ATOM 786 C C . GLU A 1 101 ? 0.325 38.844 28.719 1 77.38 101 GLU A C 1
ATOM 788 O O . GLU A 1 101 ? 0.33 38.344 27.578 1 77.38 101 GLU A O 1
ATOM 793 N N . ASP A 1 102 ? 1.299 39.469 29.281 1 84 102 ASP A N 1
ATOM 794 C CA . ASP A 1 102 ? 2.594 39.469 28.609 1 84 102 ASP A CA 1
ATOM 795 C C . ASP A 1 102 ? 3.369 38.188 28.875 1 84 102 ASP A C 1
ATOM 797 O O . ASP A 1 102 ? 4.184 38.125 29.797 1 84 102 ASP A O 1
ATOM 801 N N . LEU A 1 103 ? 3.268 37.281 28.016 1 89.88 103 LEU A N 1
ATOM 802 C CA . LEU A 1 103 ? 3.869 35.969 28.203 1 89.88 103 LEU A CA 1
ATOM 803 C C . LEU A 1 103 ? 5.391 36.062 28.156 1 89.88 103 LEU A C 1
ATOM 805 O O . LEU A 1 103 ? 6.082 35.25 28.781 1 89.88 103 LEU A O 1
ATOM 809 N N . ARG A 1 104 ? 5.879 37 27.469 1 90.75 104 ARG A N 1
ATOM 810 C CA . ARG A 1 104 ? 7.328 37.156 27.391 1 90.75 104 ARG A CA 1
ATOM 811 C C . ARG A 1 104 ? 7.914 37.531 28.75 1 90.75 104 ARG A C 1
ATOM 813 O O . ARG A 1 104 ? 8.938 36.969 29.156 1 90.75 104 ARG A O 1
ATOM 820 N N . GLN A 1 105 ? 7.27 38.469 29.312 1 89.75 105 GLN A N 1
ATOM 821 C CA . GLN A 1 105 ? 7.719 38.875 30.625 1 89.75 105 GLN A CA 1
ATOM 822 C C . GLN A 1 105 ? 7.578 37.75 31.641 1 89.75 105 GLN A C 1
ATOM 824 O O . GLN A 1 105 ? 8.469 37.531 32.469 1 89.75 105 GLN A O 1
ATOM 829 N N . LEU A 1 106 ? 6.457 37.094 31.562 1 89.69 106 LEU A N 1
ATOM 830 C CA . LEU A 1 106 ? 6.227 36 32.469 1 89.69 106 LEU A CA 1
ATOM 831 C C . LEU A 1 106 ? 7.277 34.906 32.281 1 89.69 106 LEU A C 1
ATOM 833 O O . LEU A 1 106 ? 7.785 34.344 33.281 1 89.69 106 LEU A O 1
ATOM 837 N N . ALA A 1 107 ? 7.602 34.594 31.062 1 93.38 107 ALA A N 1
ATOM 838 C CA . ALA A 1 107 ? 8.602 33.562 30.75 1 93.38 107 ALA A CA 1
ATOM 839 C C . ALA A 1 107 ? 9.977 33.969 31.266 1 93.38 107 ALA A C 1
ATOM 841 O O . ALA A 1 107 ? 10.727 33.156 31.781 1 93.38 107 ALA A O 1
ATOM 842 N N . ALA A 1 108 ? 10.258 35.219 31.141 1 91.62 108 ALA A N 1
ATOM 843 C CA . ALA A 1 108 ? 11.547 35.75 31.594 1 91.62 108 ALA A CA 1
ATOM 844 C C . ALA A 1 108 ? 11.711 35.562 33.094 1 91.62 108 ALA A C 1
ATOM 846 O O . ALA A 1 108 ? 12.828 35.375 33.594 1 91.62 108 ALA A O 1
ATOM 847 N N . HIS A 1 109 ? 10.703 35.594 33.812 1 91.19 109 HIS A N 1
ATOM 848 C CA . HIS A 1 109 ? 10.734 35.531 35.25 1 91.19 109 HIS A CA 1
ATOM 849 C C . HIS A 1 109 ? 10.852 34.062 35.75 1 91.19 109 HIS A C 1
ATOM 851 O O . HIS A 1 109 ? 10.984 33.812 36.938 1 91.19 109 HIS A O 1
ATOM 857 N N . SER A 1 110 ? 10.812 33.188 34.906 1 92.56 110 SER A N 1
ATOM 858 C CA . SER A 1 110 ? 10.836 31.781 35.281 1 92.56 110 SER A CA 1
ATOM 859 C C . SER A 1 110 ? 12.219 31.359 35.75 1 92.56 110 SER A C 1
ATOM 861 O O . SER A 1 110 ? 12.359 30.359 36.469 1 92.56 110 SER A O 1
ATOM 863 N N . GLY A 1 111 ? 13.281 32.062 35.375 1 92.5 111 GLY A N 1
ATOM 864 C CA . GLY A 1 111 ? 14.641 31.688 35.688 1 92.5 111 GLY A CA 1
ATOM 865 C C . GLY A 1 111 ? 15.242 30.719 34.688 1 92.5 111 GLY A C 1
ATOM 866 O O . GLY A 1 111 ? 16.438 30.406 34.75 1 92.5 111 GLY A O 1
ATOM 867 N N . VAL A 1 112 ? 14.43 30.188 33.812 1 96.06 112 VAL A N 1
ATOM 868 C CA . VAL A 1 112 ? 14.945 29.344 32.75 1 96.06 112 VAL A CA 1
ATOM 869 C C . VAL A 1 112 ? 15.719 30.188 31.734 1 96.06 112 VAL A C 1
ATOM 871 O O . VAL A 1 112 ? 15.367 31.344 31.484 1 96.06 112 VAL A O 1
ATOM 874 N N . ALA A 1 113 ? 16.812 29.594 31.234 1 95.75 113 ALA A N 1
ATOM 875 C CA . ALA A 1 113 ? 17.625 30.312 30.266 1 95.75 113 ALA A CA 1
ATOM 876 C C . ALA A 1 113 ? 16.781 30.828 29.109 1 95.75 113 ALA A C 1
ATOM 878 O O . ALA A 1 113 ? 16.031 30.062 28.5 1 95.75 113 ALA A O 1
ATOM 879 N N . GLN A 1 114 ? 16.891 32.094 28.828 1 94.12 114 GLN A N 1
ATOM 880 C CA . GLN A 1 114 ? 16.031 32.75 27.844 1 94.12 114 GLN A CA 1
ATOM 881 C C . GLN A 1 114 ? 16.234 32.188 26.453 1 94.12 114 GLN A C 1
ATOM 883 O O . GLN A 1 114 ? 15.305 32.156 25.641 1 94.12 114 GLN A O 1
ATOM 888 N N . GLU A 1 115 ? 17.406 31.734 26.219 1 94.06 115 GLU A N 1
ATOM 889 C CA . GLU A 1 115 ? 17.719 31.172 24.891 1 94.06 115 GLU A CA 1
ATOM 890 C C . GLU A 1 115 ? 16.938 29.891 24.641 1 94.06 115 GLU A C 1
ATOM 892 O O . GLU A 1 115 ? 16.781 29.469 23.5 1 94.06 115 GLU A O 1
ATOM 897 N N . LYS A 1 116 ? 16.375 29.281 25.656 1 97.12 116 LYS A N 1
ATOM 898 C CA . LYS A 1 116 ? 15.633 28.031 25.547 1 97.12 116 LYS A CA 1
ATOM 899 C C . LYS A 1 116 ? 14.133 28.297 25.438 1 97.12 116 LYS A C 1
ATOM 901 O O . LYS A 1 116 ? 13.336 27.359 25.391 1 97.12 116 LYS A O 1
ATOM 906 N N . LEU A 1 117 ? 13.773 29.531 25.469 1 97.25 117 LEU A N 1
ATOM 907 C CA . LEU A 1 117 ? 12.359 29.875 25.5 1 97.25 117 LEU A CA 1
ATOM 908 C C . LEU A 1 117 ? 11.953 30.641 24.25 1 97.25 117 LEU A C 1
ATOM 910 O O . LEU A 1 117 ? 12.727 31.453 23.75 1 97.25 117 LEU A O 1
ATOM 914 N N . MET A 1 118 ? 10.812 30.328 23.75 1 97.06 118 MET A N 1
ATOM 915 C CA . MET A 1 118 ? 10.227 31.062 22.625 1 97.06 118 MET A CA 1
ATOM 916 C C . MET A 1 118 ? 8.727 31.266 22.844 1 97.06 118 MET A C 1
ATOM 918 O O . MET A 1 118 ? 7.973 30.297 22.922 1 97.06 118 MET A O 1
ATOM 922 N N . VAL A 1 119 ? 8.406 32.5 22.953 1 95.81 119 VAL A N 1
ATOM 923 C CA . VAL A 1 119 ? 6.988 32.844 23.031 1 95.81 119 VAL A CA 1
ATOM 924 C C . VAL A 1 119 ? 6.422 33.031 21.625 1 95.81 119 VAL A C 1
ATOM 926 O O . VAL A 1 119 ? 6.91 33.875 20.875 1 95.81 119 VAL A O 1
ATOM 929 N N . TYR A 1 120 ? 5.516 32.219 21.188 1 94.88 120 TYR A N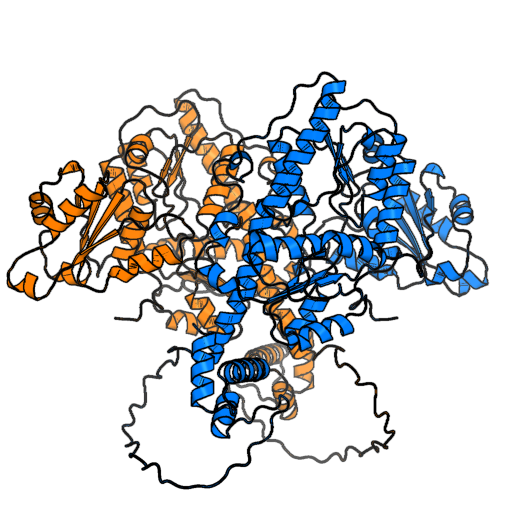 1
ATOM 930 C CA . TYR A 1 120 ? 4.793 32.344 19.938 1 94.88 120 TYR A CA 1
ATOM 931 C C . TYR A 1 120 ? 3.314 32.625 20.172 1 94.88 120 TYR A C 1
ATOM 933 O O . TYR A 1 120 ? 2.484 31.703 20.094 1 94.88 120 TYR A O 1
ATOM 941 N N . ALA A 1 121 ? 3.053 33.844 20.422 1 87.5 121 ALA A N 1
ATOM 942 C CA . ALA A 1 121 ? 1.712 34.281 20.812 1 87.5 121 ALA A CA 1
ATOM 943 C C . ALA A 1 121 ? 0.944 34.844 19.625 1 87.5 121 ALA A C 1
ATOM 945 O O . ALA A 1 121 ? 0.979 36.062 19.375 1 87.5 121 ALA A O 1
ATOM 946 N N . VAL A 1 122 ? 0.297 33.938 18.984 1 83.12 122 VAL A N 1
ATOM 947 C CA . VAL A 1 122 ? -0.549 34.375 17.875 1 83.12 122 VAL A CA 1
ATOM 948 C C . VAL A 1 122 ? -2.002 34.469 18.344 1 83.12 122 VAL A C 1
ATOM 950 O O . VAL A 1 122 ? -2.371 33.875 19.359 1 83.12 122 VAL A O 1
ATOM 953 N N . ASN A 1 123 ? -2.713 35.312 17.672 1 79.25 123 ASN A N 1
ATOM 954 C CA . ASN A 1 123 ? -4.137 35.406 17.969 1 79.25 123 ASN A CA 1
ATOM 955 C C . ASN A 1 123 ? -4.883 34.156 17.562 1 79.25 123 ASN A C 1
ATOM 957 O O . ASN A 1 123 ? -5.082 33.906 16.375 1 79.25 123 ASN A O 1
ATOM 961 N N . PRO A 1 124 ? -5.23 33.406 18.547 1 74.12 124 PRO A N 1
ATOM 962 C CA . PRO A 1 124 ? -5.824 32.125 18.219 1 74.12 124 PRO A CA 1
ATOM 963 C C . PRO A 1 124 ? -7.168 32.25 17.5 1 74.12 124 PRO A C 1
ATOM 965 O O . PRO A 1 124 ? -7.652 31.297 16.906 1 74.12 124 PRO A O 1
ATOM 968 N N . PHE A 1 125 ? -7.785 33.438 17.516 1 69.56 125 PHE A N 1
ATOM 969 C CA . PHE A 1 125 ? -9.078 33.688 16.875 1 69.56 125 PHE A CA 1
ATOM 970 C C . PHE A 1 125 ? -8.891 34.062 15.414 1 69.56 125 PHE A C 1
ATOM 972 O O . PHE A 1 125 ? -9.812 33.969 14.609 1 69.56 125 PHE A O 1
ATOM 979 N N . ARG A 1 126 ? -7.707 34.469 15.133 1 79.88 126 ARG A N 1
ATOM 980 C CA . ARG A 1 126 ? -7.496 35 13.797 1 79.88 126 ARG A CA 1
ATOM 981 C C . ARG A 1 126 ? -6.562 34.125 12.992 1 79.88 126 ARG A C 1
ATOM 983 O O . ARG A 1 126 ? -6.625 34.094 11.758 1 79.88 126 ARG A O 1
ATOM 990 N N . VAL A 1 127 ? -5.742 33.438 13.672 1 89.62 127 VAL A N 1
ATOM 991 C CA . VAL A 1 127 ? -4.73 32.625 13 1 89.62 127 VAL A CA 1
ATOM 992 C C . VAL A 1 127 ? -5.184 31.172 12.953 1 89.62 127 VAL A C 1
ATOM 994 O O . VAL A 1 127 ? -5.504 30.578 13.992 1 89.62 127 VAL A O 1
ATOM 997 N N . THR A 1 128 ? -5.258 30.672 11.719 1 90.62 128 THR A N 1
ATOM 998 C CA . THR A 1 128 ? -5.734 29.297 11.508 1 90.62 128 THR A CA 1
ATOM 999 C C . THR A 1 128 ? -4.633 28.297 11.797 1 90.62 128 THR A C 1
ATOM 1001 O O . THR A 1 128 ? -3.48 28.672 12.023 1 90.62 128 THR A O 1
ATOM 1004 N N . GLU A 1 129 ? -4.973 27.016 11.867 1 92.5 129 GLU A N 1
ATOM 1005 C CA . GLU A 1 129 ? -4.066 25.906 12.172 1 92.5 129 GLU A CA 1
ATOM 1006 C C . GLU A 1 129 ? -2.852 25.922 11.242 1 92.5 129 GLU A C 1
ATOM 1008 O O . GLU A 1 129 ? -1.71 25.922 11.711 1 92.5 129 GLU A O 1
ATOM 1013 N N . ASN A 1 130 ? -3.098 25.969 9.906 1 96.12 130 ASN A N 1
ATOM 1014 C CA . ASN A 1 130 ? -2.012 25.906 8.938 1 96.12 130 ASN A CA 1
ATOM 1015 C C . ASN A 1 130 ? -1.168 27.172 8.953 1 96.12 130 ASN A C 1
ATOM 1017 O O . ASN A 1 130 ? 0.049 27.125 8.766 1 96.12 130 ASN A O 1
ATOM 1021 N N . GLU A 1 131 ? -1.838 28.281 9.141 1 95.69 131 GLU A N 1
ATOM 1022 C CA . GLU A 1 131 ? -1.114 29.547 9.258 1 95.69 131 GLU A CA 1
ATOM 1023 C C . GLU A 1 131 ? -0.178 29.531 10.461 1 95.69 131 GLU A C 1
ATOM 1025 O O . GLU A 1 131 ? 0.971 29.969 10.367 1 95.69 131 GLU A O 1
ATOM 1030 N N . ALA A 1 132 ? -0.735 29.062 11.609 1 95.5 132 ALA A N 1
ATOM 1031 C CA . ALA A 1 132 ? 0.08 28.984 12.82 1 95.5 132 ALA A CA 1
ATOM 1032 C C . ALA A 1 132 ? 1.247 28.031 12.633 1 95.5 132 ALA A C 1
ATOM 1034 O O . ALA A 1 132 ? 2.363 28.297 13.086 1 95.5 132 ALA A O 1
ATOM 1035 N N . ALA A 1 133 ? 1.008 26.922 11.977 1 97 133 ALA A N 1
ATOM 1036 C CA . ALA A 1 133 ? 2.049 25.938 11.734 1 97 133 ALA A CA 1
ATOM 1037 C C . ALA A 1 133 ? 3.146 26.5 10.836 1 97 133 ALA A C 1
ATOM 1039 O O . ALA A 1 133 ? 4.328 26.438 11.172 1 97 133 ALA A O 1
ATOM 1040 N N . ASP A 1 134 ? 2.762 27.031 9.695 1 98.12 134 ASP A N 1
ATOM 1041 C CA . ASP A 1 134 ? 3.727 27.609 8.766 1 98.12 134 ASP A CA 1
ATOM 1042 C C . ASP A 1 134 ? 4.508 28.75 9.414 1 98.12 134 ASP A C 1
ATOM 1044 O O . ASP A 1 134 ? 5.719 28.859 9.219 1 98.12 134 ASP A O 1
ATOM 1048 N N . GLY A 1 135 ? 3.779 29.578 10.141 1 97.88 135 GLY A N 1
ATOM 1049 C CA . GLY A 1 135 ? 4.41 30.703 10.812 1 97.88 135 GLY A CA 1
ATOM 1050 C C . GLY A 1 135 ? 5.449 30.297 11.836 1 97.88 135 GLY A C 1
ATOM 1051 O O . GLY A 1 135 ? 6.578 30.797 11.82 1 97.88 135 GLY A O 1
ATOM 1052 N N . LEU A 1 136 ? 5.051 29.391 12.727 1 98.25 136 LEU A N 1
ATOM 1053 C CA . LEU A 1 136 ? 5.988 28.953 13.75 1 98.25 136 LEU A CA 1
ATOM 1054 C C . LEU A 1 136 ? 7.211 28.297 13.125 1 98.25 136 LEU A C 1
ATOM 1056 O O . LEU A 1 136 ? 8.344 28.562 13.531 1 98.25 136 LEU A O 1
ATOM 1060 N N . PHE A 1 137 ? 7.016 27.406 12.148 1 98.81 137 PHE A N 1
ATOM 1061 C CA . PHE A 1 137 ? 8.133 26.75 11.484 1 98.81 137 PHE A CA 1
ATOM 1062 C C . PHE A 1 137 ? 9.086 27.766 10.883 1 98.81 137 PHE A C 1
ATOM 1064 O O . PHE A 1 137 ? 10.305 27.656 11.039 1 98.81 137 PHE A O 1
ATOM 1071 N N . THR A 1 138 ? 8.539 28.75 10.203 1 98.69 138 THR A N 1
ATOM 1072 C CA . THR A 1 138 ? 9.344 29.797 9.594 1 98.69 138 THR A CA 1
ATOM 1073 C C . THR A 1 138 ? 10.148 30.547 10.648 1 98.69 138 THR A C 1
ATOM 1075 O O . THR A 1 138 ? 11.336 30.812 10.461 1 98.69 138 THR A O 1
ATOM 1078 N N . GLU A 1 139 ? 9.484 30.891 11.797 1 98.38 139 GLU A N 1
ATOM 1079 C CA . GLU A 1 139 ? 10.18 31.609 12.859 1 98.38 139 GLU A CA 1
ATOM 1080 C C . GLU A 1 139 ? 11.32 30.781 13.438 1 98.38 139 GLU A C 1
ATOM 1082 O O . GLU A 1 139 ? 12.359 31.312 13.805 1 98.38 139 GLU A O 1
ATOM 1087 N N . LEU A 1 140 ? 11.094 29.484 13.555 1 98.69 140 LEU A N 1
ATOM 1088 C CA . LEU A 1 140 ? 12.148 28.594 14.039 1 98.69 140 LEU A CA 1
ATOM 1089 C C . LEU A 1 140 ? 13.312 28.547 13.062 1 98.69 140 LEU A C 1
ATOM 1091 O O . LEU A 1 140 ? 14.477 28.578 13.469 1 98.69 140 LEU A O 1
ATOM 1095 N N . VAL A 1 141 ? 13.016 28.438 11.805 1 98.81 141 VAL A N 1
ATOM 1096 C CA . VAL A 1 141 ? 14.055 28.438 10.781 1 98.81 141 VAL A CA 1
ATOM 1097 C C . VAL A 1 141 ? 14.844 29.75 10.828 1 98.81 141 VAL A C 1
ATOM 1099 O O . VAL A 1 141 ? 16.078 29.75 10.781 1 98.81 141 VAL A O 1
ATOM 1102 N N . LYS A 1 142 ? 14.156 30.906 10.992 1 98.44 142 LYS A N 1
ATOM 1103 C CA . LYS A 1 142 ? 14.805 32.219 11.086 1 98.44 142 LYS A CA 1
ATOM 1104 C C . LYS A 1 142 ? 15.742 32.281 12.289 1 98.44 142 LYS A C 1
ATOM 1106 O O . LYS A 1 142 ? 16.844 32.812 12.195 1 98.44 142 LYS A O 1
ATOM 1111 N N . ARG A 1 143 ? 15.297 31.672 13.281 1 97.88 143 ARG A N 1
ATOM 1112 C CA . ARG A 1 143 ? 16.031 31.766 14.539 1 97.88 143 ARG A CA 1
ATOM 1113 C C . ARG A 1 143 ? 17.281 30.891 14.5 1 97.88 143 ARG A C 1
ATOM 1115 O O . ARG A 1 143 ? 18.312 31.25 15.062 1 97.88 143 ARG A O 1
ATOM 1122 N N . TYR A 1 144 ? 17.203 29.719 13.828 1 98.25 144 TYR A N 1
ATOM 1123 C CA . TYR A 1 144 ? 18.234 28.75 14.109 1 98.25 144 TYR A CA 1
ATOM 1124 C C . TYR A 1 144 ? 19.078 28.469 12.867 1 98.25 144 TYR A C 1
ATOM 1126 O O . TYR A 1 144 ? 20.203 27.953 12.969 1 98.25 144 TYR A O 1
ATOM 1134 N N . ALA A 1 145 ? 18.531 28.719 11.664 1 98.19 145 ALA A N 1
ATOM 1135 C CA . ALA A 1 145 ? 19.344 28.469 10.469 1 98.19 145 ALA A CA 1
ATOM 1136 C C . ALA A 1 145 ? 20.641 29.281 10.508 1 98.19 145 ALA A C 1
ATOM 1138 O O . ALA A 1 145 ? 20.609 30.484 10.773 1 98.19 145 ALA A O 1
ATOM 1139 N N . ALA A 1 146 ? 21.734 28.656 10.266 1 95.81 146 ALA A N 1
ATOM 1140 C CA . ALA A 1 146 ? 23.031 29.312 10.344 1 95.81 146 ALA A CA 1
ATOM 1141 C C . ALA A 1 146 ? 23.844 29.078 9.07 1 95.81 146 ALA A C 1
ATOM 1143 O O . ALA A 1 146 ? 23.641 28.094 8.375 1 95.81 146 ALA A O 1
ATOM 1144 N N . ASN A 1 147 ? 24.719 30.031 8.922 1 89.88 147 ASN A N 1
ATOM 1145 C CA . ASN A 1 147 ? 25.609 29.875 7.77 1 89.88 147 ASN A CA 1
ATOM 1146 C C . ASN A 1 147 ? 26.547 28.672 7.941 1 89.88 147 ASN A C 1
ATOM 1148 O O . ASN A 1 147 ? 27.078 28.453 9.031 1 89.88 147 ASN A O 1
ATOM 1152 N N . GLY A 1 148 ? 26.5 27.828 7 1 86.25 148 GLY A N 1
ATOM 1153 C CA . GLY A 1 148 ? 27.391 26.672 6.98 1 86.25 148 GLY A CA 1
ATOM 1154 C C . GLY A 1 148 ? 27.922 26.359 5.598 1 86.25 148 GLY A C 1
ATOM 1155 O O . GLY A 1 148 ? 27.547 27 4.617 1 86.25 148 GLY A O 1
ATOM 1156 N N . GLN A 1 149 ? 28.875 25.484 5.621 1 90.06 149 GLN A N 1
ATOM 1157 C CA . GLN A 1 149 ? 29.453 25.047 4.348 1 90.06 149 GLN A CA 1
ATOM 1158 C C . GLN A 1 149 ? 28.484 24.156 3.578 1 90.06 149 GLN A C 1
ATOM 1160 O O . GLN A 1 149 ? 27.891 23.234 4.148 1 90.06 149 GLN A O 1
ATOM 1165 N N . LYS A 1 150 ? 28.375 24.547 2.342 1 91.94 150 LYS A N 1
ATOM 1166 C CA . LYS A 1 150 ? 27.531 23.719 1.491 1 91.94 150 LYS A CA 1
ATOM 1167 C C . LYS A 1 150 ? 28.078 22.297 1.395 1 91.94 150 LYS A C 1
ATOM 1169 O O . LYS A 1 150 ? 29.281 22.094 1.384 1 91.94 150 LYS A O 1
ATOM 1174 N N . SER A 1 151 ? 27.156 21.359 1.303 1 94.25 151 SER A N 1
ATOM 1175 C CA . SER A 1 151 ? 27.531 19.953 1.168 1 94.25 151 SER A CA 1
ATOM 1176 C C . SER A 1 151 ? 28.375 19.719 -0.08 1 94.25 151 SER A C 1
ATOM 1178 O O . SER A 1 151 ? 28.188 20.406 -1.096 1 94.25 151 SER A O 1
ATOM 1180 N N . ALA A 1 152 ? 29.281 18.719 -0.031 1 92.69 152 ALA A N 1
ATOM 1181 C CA . ALA A 1 152 ? 30.156 18.375 -1.15 1 92.69 152 ALA A CA 1
ATOM 1182 C C . ALA A 1 152 ? 29.375 17.656 -2.252 1 92.69 152 ALA A C 1
ATOM 1184 O O . ALA A 1 152 ? 29.797 17.672 -3.414 1 92.69 152 ALA A O 1
ATOM 1185 N N . VAL A 1 153 ? 28.328 17.031 -1.885 1 95.06 153 VAL A N 1
ATOM 1186 C CA . VAL A 1 153 ? 27.5 16.297 -2.818 1 95.06 153 VAL A CA 1
ATOM 1187 C C . VAL A 1 153 ? 26.109 16.922 -2.881 1 95.06 153 VAL A C 1
ATOM 1189 O O . VAL A 1 153 ? 25.703 17.656 -1.968 1 95.06 153 VAL A O 1
ATOM 1192 N N . PRO A 1 154 ? 25.438 16.734 -3.973 1 97.38 154 PRO A N 1
ATOM 1193 C CA . PRO A 1 154 ? 24.078 17.297 -4.035 1 97.38 154 PRO A CA 1
ATOM 1194 C C . PRO A 1 154 ? 23.203 16.859 -2.859 1 97.38 154 PRO A C 1
ATOM 1196 O O . PRO A 1 154 ? 23.078 15.672 -2.592 1 97.38 154 PRO A O 1
ATOM 1199 N N . ALA A 1 155 ? 22.672 17.844 -2.205 1 98.19 155 ALA A N 1
ATOM 1200 C CA . ALA A 1 155 ? 21.828 17.594 -1.036 1 98.19 155 ALA A CA 1
ATOM 1201 C C . ALA A 1 155 ? 20.609 18.5 -1.024 1 98.19 155 ALA A C 1
ATOM 1203 O O . ALA A 1 155 ? 20.672 19.641 -1.515 1 98.19 155 ALA A O 1
ATOM 1204 N N . VAL A 1 156 ? 19.547 18 -0.455 1 98.88 156 VAL A N 1
ATOM 1205 C CA . VAL A 1 156 ? 18.312 18.797 -0.428 1 98.88 156 VAL A CA 1
ATOM 1206 C C . VAL A 1 156 ? 17.719 18.766 0.978 1 98.88 156 VAL A C 1
ATOM 1208 O O . VAL A 1 156 ? 18 17.859 1.763 1 98.88 156 VAL A O 1
ATOM 1211 N N . ASN A 1 157 ? 17.016 19.812 1.34 1 98.88 157 ASN A N 1
ATOM 1212 C CA . ASN A 1 157 ? 16.125 19.812 2.496 1 98.88 157 ASN A CA 1
ATOM 1213 C C . ASN A 1 157 ? 14.688 19.484 2.098 1 98.88 157 ASN A C 1
ATOM 1215 O O . ASN A 1 157 ? 14.227 19.891 1.023 1 98.88 157 ASN A O 1
ATOM 1219 N N . LEU A 1 158 ? 14.016 18.719 2.891 1 98.88 158 LEU A N 1
ATOM 1220 C CA . LEU A 1 158 ? 12.578 18.484 2.77 1 98.88 158 LEU A CA 1
ATOM 1221 C C . LEU A 1 158 ? 11.812 19.266 3.836 1 98.88 158 LEU A C 1
ATOM 1223 O O . LEU A 1 158 ? 11.93 18.969 5.027 1 98.88 158 LEU A O 1
ATOM 1227 N N . LEU A 1 159 ? 10.977 20.219 3.398 1 98.88 159 LEU A N 1
ATOM 1228 C CA . LEU A 1 159 ? 10.367 21.156 4.328 1 98.88 159 LEU A CA 1
ATOM 1229 C C . LEU A 1 159 ? 8.844 21 4.344 1 98.88 159 LEU A C 1
ATOM 1231 O O . LEU A 1 159 ? 8.234 20.766 3.301 1 98.88 159 LEU A O 1
ATOM 1235 N N . GLY A 1 160 ? 8.281 21.125 5.508 1 98.38 160 GLY A N 1
ATOM 1236 C CA . GLY A 1 160 ? 6.832 21.25 5.613 1 98.38 160 GLY A CA 1
ATOM 1237 C C . GLY A 1 160 ? 6.156 19.953 6.031 1 98.38 160 GLY A C 1
ATOM 1238 O O . GLY A 1 160 ? 4.926 19.859 6.043 1 98.38 160 GLY A O 1
ATOM 1239 N N . PHE A 1 161 ? 6.891 18.906 6.406 1 97.81 161 PHE A N 1
ATOM 1240 C CA . PHE A 1 161 ? 6.34 17.641 6.883 1 97.81 161 PHE A CA 1
ATOM 1241 C C . PHE A 1 161 ? 6.082 17.703 8.383 1 97.81 161 PHE A C 1
ATOM 1243 O O . PHE A 1 161 ? 7.004 17.922 9.164 1 97.81 161 PHE A O 1
ATOM 1250 N N . THR A 1 162 ? 4.844 17.469 8.766 1 95.88 162 THR A N 1
ATOM 1251 C CA . THR A 1 162 ? 4.504 17.656 10.172 1 95.88 162 THR A CA 1
ATOM 1252 C C . THR A 1 162 ? 3.756 16.453 10.719 1 95.88 162 THR A C 1
ATOM 1254 O O . THR A 1 162 ? 3.191 15.664 9.953 1 95.88 162 THR A O 1
ATOM 1257 N N . SER A 1 163 ? 3.748 16.375 12.008 1 91.94 163 SER A N 1
ATOM 1258 C CA . SER A 1 163 ? 2.885 15.43 12.719 1 91.94 163 SER A CA 1
ATOM 1259 C C . SER A 1 163 ? 1.434 15.57 12.273 1 91.94 163 SER A C 1
ATOM 1261 O O . SER A 1 163 ? 0.957 16.672 12.031 1 91.94 163 SER A O 1
ATOM 1263 N N . LEU A 1 164 ? 0.781 14.391 12.109 1 86.75 164 LEU A N 1
ATOM 1264 C CA . LEU A 1 164 ? -0.614 14.258 11.703 1 86.75 164 LEU A CA 1
ATOM 1265 C C . LEU A 1 164 ? -0.789 14.641 10.234 1 86.75 164 LEU A C 1
ATOM 1267 O O . LEU A 1 164 ? -1.91 14.875 9.773 1 86.75 164 LEU A O 1
ATOM 1271 N N . GLY A 1 165 ? 0.291 14.82 9.508 1 90.88 165 GLY A N 1
ATOM 1272 C CA . GLY A 1 165 ? 0.198 14.961 8.07 1 90.88 165 GLY A CA 1
ATOM 1273 C C . GLY A 1 165 ? -0.391 13.742 7.387 1 90.88 165 GLY A C 1
ATOM 1274 O O . GLY A 1 165 ? -0.274 12.625 7.891 1 90.88 165 GLY A O 1
ATOM 1275 N N . PHE A 1 166 ? -1.012 14.008 6.305 1 93.94 166 PHE A N 1
ATOM 1276 C CA . PHE A 1 166 ? -1.647 12.922 5.566 1 93.94 166 PHE A CA 1
ATOM 1277 C C . PHE A 1 166 ? -0.602 12 4.941 1 93.94 166 PHE A C 1
ATOM 1279 O O . PHE A 1 166 ? 0.207 12.445 4.121 1 93.94 166 PHE A O 1
ATOM 1286 N N . HIS A 1 167 ? -0.562 10.727 5.27 1 95 167 HIS A N 1
ATOM 1287 C CA . HIS A 1 167 ? 0.364 9.703 4.797 1 95 167 HIS A CA 1
ATOM 1288 C C . HIS A 1 167 ? 1.808 10.188 4.875 1 95 167 HIS A C 1
ATOM 1290 O O . HIS A 1 167 ? 2.586 9.992 3.941 1 95 167 HIS A O 1
ATOM 1296 N N . LEU A 1 168 ? 2.117 10.789 5.965 1 93.69 168 LEU A N 1
ATOM 1297 C CA . LEU A 1 168 ? 3.379 11.492 6.176 1 93.69 168 LEU A CA 1
ATOM 1298 C C . LEU A 1 168 ? 4.562 10.555 5.957 1 93.69 168 LEU A C 1
ATOM 1300 O O . LEU A 1 168 ? 5.418 10.82 5.113 1 93.69 168 LEU A O 1
ATOM 1304 N N . LYS A 1 169 ? 4.617 9.469 6.641 1 93.06 169 LYS A N 1
ATOM 1305 C CA . LYS A 1 169 ? 5.762 8.562 6.598 1 93.06 169 LYS A CA 1
ATOM 1306 C C . LYS A 1 169 ? 5.938 7.961 5.207 1 93.06 169 LYS A C 1
ATOM 1308 O O . LYS A 1 169 ? 7.055 7.891 4.688 1 93.06 169 LYS A O 1
ATOM 1313 N N . ALA A 1 170 ? 4.832 7.535 4.648 1 96.62 170 ALA A N 1
ATOM 1314 C CA . ALA A 1 170 ? 4.879 6.938 3.318 1 96.62 170 ALA A CA 1
ATOM 1315 C C . ALA A 1 170 ? 5.316 7.961 2.273 1 96.62 170 ALA A C 1
ATOM 1317 O O . ALA A 1 170 ? 6.09 7.637 1.366 1 96.62 170 ALA A O 1
ATOM 1318 N N . ASN A 1 171 ? 4.812 9.172 2.367 1 98.19 171 ASN A N 1
ATOM 1319 C CA . ASN A 1 171 ? 5.203 10.234 1.439 1 98.19 171 ASN A CA 1
ATOM 1320 C C . ASN A 1 171 ? 6.691 10.547 1.544 1 98.19 171 ASN A C 1
ATOM 1322 O O . ASN A 1 171 ? 7.371 10.703 0.528 1 98.19 171 ASN A O 1
ATOM 1326 N N . LEU A 1 172 ? 7.188 10.641 2.752 1 97.88 172 LEU A N 1
ATOM 1327 C CA . LEU A 1 172 ? 8.609 10.898 2.953 1 97.88 172 LEU A CA 1
ATOM 1328 C C . LEU A 1 172 ? 9.453 9.758 2.395 1 97.88 172 LEU A C 1
ATOM 1330 O O . LEU A 1 172 ? 10.484 9.992 1.762 1 97.88 172 LEU A O 1
ATOM 1334 N N . THR A 1 173 ? 8.984 8.539 2.633 1 98 173 THR A N 1
ATOM 1335 C CA . THR A 1 173 ? 9.68 7.375 2.102 1 98 173 THR A CA 1
ATOM 1336 C C . THR A 1 173 ? 9.75 7.438 0.579 1 98 173 THR A C 1
ATOM 1338 O O . THR A 1 173 ? 10.805 7.172 -0.011 1 98 173 THR A O 1
ATOM 1341 N N . SER A 1 174 ? 8.672 7.793 -0.054 1 98.56 174 SER A N 1
ATOM 1342 C CA . SER A 1 174 ? 8.633 7.906 -1.508 1 98.56 174 SER A CA 1
ATOM 1343 C C . SER A 1 174 ? 9.641 8.938 -2.012 1 98.56 174 SER A C 1
ATOM 1345 O O . SER A 1 174 ? 10.383 8.672 -2.955 1 98.56 174 SER A O 1
ATOM 1347 N N . LEU A 1 175 ? 9.688 10.078 -1.346 1 98.69 175 LEU A N 1
ATOM 1348 C CA . LEU A 1 175 ? 10.617 11.133 -1.748 1 98.69 175 LEU A CA 1
ATOM 1349 C C . LEU A 1 175 ? 12.062 10.688 -1.553 1 98.69 175 LEU A C 1
ATOM 1351 O O . LEU A 1 175 ? 12.898 10.883 -2.436 1 98.69 175 LEU A O 1
ATOM 1355 N N . ARG A 1 176 ? 12.344 10.117 -0.395 1 98.25 176 ARG A N 1
ATOM 1356 C CA . ARG A 1 176 ? 13.703 9.664 -0.097 1 98.25 176 ARG A CA 1
ATOM 1357 C C . ARG A 1 176 ? 14.18 8.648 -1.13 1 98.25 176 ARG A C 1
ATOM 1359 O O . ARG A 1 176 ? 15.336 8.688 -1.557 1 98.25 176 ARG A O 1
ATOM 1366 N N . ARG A 1 177 ? 13.312 7.758 -1.521 1 97.69 177 ARG A N 1
ATOM 1367 C CA . ARG A 1 177 ? 13.664 6.738 -2.502 1 97.69 177 ARG A CA 1
ATOM 1368 C C . ARG A 1 177 ? 13.992 7.363 -3.852 1 97.69 177 ARG A C 1
ATOM 1370 O O . ARG A 1 177 ? 14.984 7 -4.488 1 97.69 177 ARG A O 1
ATOM 1377 N N . MET A 1 178 ? 13.18 8.289 -4.316 1 98.5 178 MET A N 1
ATOM 1378 C CA . MET A 1 178 ? 13.414 8.93 -5.605 1 98.5 178 MET A CA 1
ATOM 1379 C C . MET A 1 178 ? 14.703 9.742 -5.582 1 98.5 178 MET A C 1
ATOM 1381 O O . MET A 1 178 ? 15.477 9.719 -6.539 1 98.5 178 MET A O 1
ATOM 1385 N N . LEU A 1 179 ? 14.93 10.43 -4.469 1 98.56 179 LEU A N 1
ATOM 1386 C CA . LEU A 1 179 ? 16.141 11.227 -4.332 1 98.56 179 LEU A CA 1
ATOM 1387 C C . LEU A 1 179 ? 17.375 10.328 -4.289 1 98.56 179 LEU A C 1
ATOM 1389 O O . LEU A 1 179 ? 18.406 10.656 -4.879 1 98.56 179 LEU A O 1
ATOM 1393 N N . SER A 1 180 ? 17.234 9.219 -3.582 1 97.38 180 SER A N 1
ATOM 1394 C CA . SER A 1 180 ? 18.328 8.25 -3.562 1 97.38 180 SER A CA 1
ATOM 1395 C C . SER A 1 180 ? 18.641 7.746 -4.965 1 97.38 180 SER A C 1
ATOM 1397 O O . SER A 1 180 ? 19.812 7.59 -5.328 1 97.38 180 SER A O 1
ATOM 1399 N N . THR A 1 181 ? 17.641 7.484 -5.746 1 97.62 181 THR A N 1
ATOM 1400 C CA . THR A 1 181 ? 17.812 7.035 -7.125 1 97.62 181 THR A CA 1
ATOM 1401 C C . THR A 1 181 ? 18.547 8.086 -7.94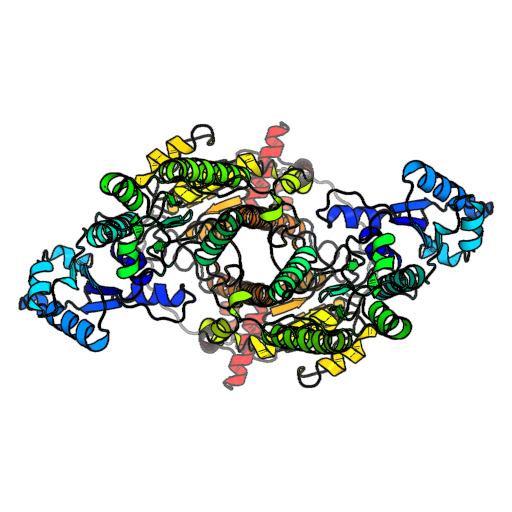5 1 97.62 181 THR A C 1
ATOM 1403 O O . THR A 1 181 ? 19.344 7.754 -8.828 1 97.62 181 THR A O 1
ATOM 1406 N N . LEU A 1 182 ? 18.375 9.359 -7.641 1 98.12 182 LEU A N 1
ATOM 1407 C CA . LEU A 1 182 ? 19.047 10.461 -8.312 1 98.12 182 LEU A CA 1
ATOM 1408 C C . LEU A 1 182 ? 20.484 10.625 -7.797 1 98.12 182 LEU A C 1
ATOM 1410 O O . LEU A 1 182 ? 21.266 11.367 -8.383 1 98.12 182 LEU A O 1
ATOM 1414 N N . GLY A 1 183 ? 20.781 9.961 -6.695 1 97 183 GLY A N 1
ATOM 1415 C CA . GLY A 1 183 ? 22.062 10.172 -6.043 1 97 183 GLY A CA 1
ATOM 1416 C C . GLY A 1 183 ? 22.109 11.445 -5.223 1 97 183 GLY A C 1
ATOM 1417 O O . GLY A 1 183 ? 23.172 12.039 -5.055 1 97 183 GLY A O 1
ATOM 1418 N N . VAL A 1 184 ? 20.984 11.898 -4.789 1 98.25 184 VAL A N 1
ATOM 1419 C CA . VAL A 1 184 ? 20.875 13.141 -4.023 1 98.25 184 VAL A CA 1
ATOM 1420 C C . VAL A 1 184 ? 20.672 12.82 -2.547 1 98.25 184 VAL A C 1
ATOM 1422 O O . VAL A 1 184 ? 19.797 12.008 -2.199 1 98.25 184 VAL A O 1
ATOM 1425 N N . LYS A 1 185 ? 21.406 13.414 -1.684 1 97.62 185 LYS A N 1
ATOM 1426 C CA . LYS A 1 185 ? 21.297 13.188 -0.245 1 97.62 185 LYS A CA 1
ATOM 1427 C C . LYS A 1 185 ? 20.234 14.094 0.374 1 97.62 185 LYS A C 1
ATOM 1429 O O . LYS A 1 185 ? 20.078 15.242 -0.039 1 97.62 185 LYS A O 1
ATOM 1434 N N . VAL A 1 186 ? 19.516 13.586 1.329 1 98.5 186 VAL A N 1
ATOM 1435 C CA . VAL A 1 186 ? 18.625 14.422 2.135 1 98.5 186 VAL A CA 1
ATOM 1436 C C . VAL A 1 186 ? 19.391 15 3.32 1 98.5 186 VAL A C 1
ATOM 1438 O O . VAL A 1 186 ? 19.859 14.258 4.191 1 98.5 186 VAL A O 1
ATOM 1441 N N . ASN A 1 187 ? 19.547 16.219 3.338 1 98.38 187 ASN A N 1
ATOM 1442 C CA . ASN A 1 187 ? 20.281 16.922 4.395 1 98.38 187 ASN A CA 1
ATOM 1443 C C . ASN A 1 187 ? 19.453 17.016 5.676 1 98.38 187 ASN A C 1
ATOM 1445 O O . ASN A 1 187 ? 19.875 16.547 6.73 1 98.38 187 ASN A O 1
ATOM 1449 N N . VAL A 1 188 ? 18.297 17.656 5.578 1 98.69 188 VAL A N 1
ATOM 1450 C CA . VAL A 1 188 ? 17.422 17.812 6.73 1 98.69 188 VAL A CA 1
ATOM 1451 C C . VAL A 1 188 ? 15.969 17.656 6.289 1 98.69 188 VAL A C 1
ATOM 1453 O O . VAL A 1 188 ? 15.57 18.156 5.238 1 98.69 188 VAL A O 1
ATOM 1456 N N . VAL A 1 189 ? 15.188 16.875 7.02 1 98.75 189 VAL A N 1
ATOM 1457 C CA . VAL A 1 189 ? 13.727 16.922 6.984 1 98.75 189 VAL A CA 1
ATOM 1458 C C . VAL A 1 189 ? 13.203 17.75 8.164 1 98.75 189 VAL A C 1
ATOM 1460 O O . VAL A 1 189 ? 13.516 17.438 9.32 1 98.75 189 VAL A O 1
ATOM 1463 N N . ALA A 1 190 ? 12.523 18.781 7.871 1 98.75 190 ALA A N 1
ATOM 1464 C CA . ALA A 1 190 ? 12.055 19.656 8.953 1 98.75 190 ALA A CA 1
ATOM 1465 C C . ALA A 1 190 ? 10.625 20.125 8.703 1 98.75 190 ALA A C 1
ATOM 1467 O O . ALA A 1 190 ? 10.242 20.391 7.559 1 98.75 190 ALA A O 1
ATOM 1468 N N . PRO A 1 191 ? 9.742 20.172 9.734 1 98.25 191 PRO A N 1
ATOM 1469 C CA . PRO A 1 191 ? 10.148 20 11.133 1 98.25 191 PRO A CA 1
ATOM 1470 C C . PRO A 1 191 ? 10.164 18.547 11.57 1 98.25 191 PRO A C 1
ATOM 1472 O O . PRO A 1 191 ? 10.719 18.219 12.633 1 98.25 191 PRO A O 1
ATOM 1475 N N . TRP A 1 192 ? 9.648 17.656 10.773 1 96.69 192 TRP A N 1
ATOM 1476 C CA . TRP A 1 192 ? 9.523 16.266 11.164 1 96.69 192 TRP A CA 1
ATOM 1477 C C . TRP A 1 192 ? 10.891 15.656 11.469 1 96.69 192 TRP A C 1
ATOM 1479 O O . TRP A 1 192 ? 11.758 15.602 10.594 1 96.69 192 TRP A O 1
ATOM 1489 N N . GLY A 1 193 ? 11.086 15.273 12.703 1 94.75 193 GLY A N 1
ATOM 1490 C CA . GLY A 1 193 ? 12.297 14.578 13.109 1 94.75 193 GLY A CA 1
ATOM 1491 C C . GLY A 1 193 ? 13.484 15.5 13.305 1 94.75 193 GLY A C 1
ATOM 1492 O O . GLY A 1 193 ? 14.578 15.055 13.656 1 94.75 193 GLY A O 1
ATOM 1493 N N . ALA A 1 194 ? 13.344 16.766 13.133 1 98.12 194 ALA A N 1
ATOM 1494 C CA . ALA A 1 194 ? 14.461 17.703 13.227 1 98.12 194 ALA A CA 1
ATOM 1495 C C . ALA A 1 194 ? 14.633 18.203 14.656 1 98.12 194 ALA A C 1
ATOM 1497 O O . ALA A 1 194 ? 13.648 18.438 15.367 1 98.12 194 ALA A O 1
ATOM 1498 N N . GLY A 1 195 ? 15.852 18.328 15.047 1 97.88 195 GLY A N 1
ATOM 1499 C CA . GLY A 1 195 ? 16.188 19.094 16.234 1 97.88 195 GLY A CA 1
ATOM 1500 C C . GLY A 1 195 ? 16.703 20.484 15.914 1 97.88 195 GLY A C 1
ATOM 1501 O O . GLY A 1 195 ? 16.719 20.906 14.758 1 97.88 195 GLY A O 1
ATOM 1502 N N . ILE A 1 196 ? 17.109 21.141 16.969 1 97.69 196 ILE A N 1
ATOM 1503 C CA . ILE A 1 196 ? 17.594 22.5 16.812 1 97.69 196 ILE A CA 1
ATOM 1504 C C . ILE A 1 196 ? 18.875 22.5 15.969 1 97.69 196 ILE A C 1
ATOM 1506 O O . ILE A 1 196 ? 19.047 23.344 15.094 1 97.69 196 ILE A O 1
ATOM 1510 N N . ALA A 1 197 ? 19.703 21.562 16.234 1 97.88 197 ALA A N 1
ATOM 1511 C CA . ALA A 1 197 ? 20.953 21.453 15.492 1 97.88 197 ALA A CA 1
ATOM 1512 C C . ALA A 1 197 ? 20.688 21.203 14.008 1 97.88 197 ALA A C 1
ATOM 1514 O O . ALA A 1 197 ? 21.438 21.656 13.148 1 97.88 197 ALA A O 1
ATOM 1515 N N . ASP A 1 198 ? 19.688 20.453 13.711 1 98.44 198 ASP A N 1
ATOM 1516 C CA . ASP A 1 198 ? 19.312 20.203 12.328 1 98.44 198 ASP A CA 1
ATOM 1517 C C . ASP A 1 198 ? 18.875 21.484 11.625 1 98.44 198 ASP A C 1
ATOM 1519 O O . ASP A 1 198 ? 19.234 21.719 10.461 1 98.44 198 ASP A O 1
ATOM 1523 N N . LEU A 1 199 ? 18.062 22.266 12.312 1 98.62 199 LEU A N 1
ATOM 1524 C CA . LEU A 1 199 ? 17.641 23.516 11.719 1 98.62 199 LEU A CA 1
ATOM 1525 C C . LEU A 1 199 ? 18.828 24.406 11.375 1 98.62 199 LEU A C 1
ATOM 1527 O O . LEU A 1 199 ? 18.828 25.094 10.352 1 98.62 199 LEU A O 1
ATOM 1531 N N . ALA A 1 200 ? 19.844 24.344 12.18 1 98.38 200 ALA A N 1
ATOM 1532 C CA . ALA A 1 200 ? 21.047 25.125 11.953 1 98.38 200 ALA A CA 1
ATOM 1533 C C . ALA A 1 200 ? 21.75 24.703 10.664 1 98.38 200 ALA A C 1
ATOM 1535 O O . ALA A 1 200 ? 22.406 25.531 10 1 98.38 200 ALA A O 1
ATOM 1536 N N . ARG A 1 201 ? 21.562 23.484 10.227 1 98.12 201 ARG A N 1
ATOM 1537 C CA . ARG A 1 201 ? 22.281 22.922 9.094 1 98.12 201 ARG A CA 1
ATOM 1538 C C . ARG A 1 201 ? 21.5 23.094 7.801 1 98.12 201 ARG A C 1
ATOM 1540 O O . ARG A 1 201 ? 21.953 22.688 6.73 1 98.12 201 ARG A O 1
ATOM 1547 N N . LEU A 1 202 ? 20.344 23.656 7.84 1 98.69 202 LEU A N 1
ATOM 1548 C CA . LEU A 1 202 ? 19.484 23.781 6.66 1 98.69 202 LEU A CA 1
ATOM 1549 C C . LEU A 1 202 ? 20.25 24.422 5.504 1 98.69 202 LEU A C 1
ATOM 1551 O O . LEU A 1 202 ? 20.203 23.922 4.375 1 98.69 202 LEU A O 1
ATOM 1555 N N . PRO A 1 203 ? 21.109 25.422 5.719 1 98.19 203 PRO A N 1
ATOM 1556 C CA . PRO A 1 203 ? 21.75 26.109 4.602 1 98.19 203 PRO A CA 1
ATOM 1557 C C . PRO A 1 203 ? 22.875 25.281 3.977 1 98.19 203 PRO A C 1
ATOM 1559 O O . PRO A 1 203 ? 23.469 25.703 2.973 1 98.19 203 PRO A O 1
ATOM 1562 N N . GLU A 1 204 ? 23.172 24.125 4.559 1 97.5 204 GLU A N 1
ATOM 1563 C CA . GLU A 1 204 ? 24.203 23.25 3.994 1 97.5 204 GLU A CA 1
ATOM 1564 C C . GLU A 1 204 ? 23.719 22.578 2.713 1 97.5 204 GLU A C 1
ATOM 1566 O O . GLU A 1 204 ? 24.531 22.094 1.915 1 97.5 204 GLU A O 1
ATOM 1571 N N . ALA A 1 205 ? 22.453 22.5 2.488 1 98.12 205 ALA A N 1
ATOM 1572 C CA . ALA A 1 205 ? 21.891 21.844 1.309 1 98.12 205 ALA A CA 1
ATOM 1573 C C . ALA A 1 205 ? 21.969 22.75 0.087 1 98.12 205 ALA A C 1
ATOM 1575 O O . ALA A 1 205 ? 22.156 23.969 0.218 1 98.12 205 ALA A O 1
ATOM 1576 N N . TRP A 1 206 ? 21.844 22.156 -1.057 1 97.94 206 TRP A N 1
ATOM 1577 C CA . TRP A 1 206 ? 21.859 22.906 -2.314 1 97.94 206 TRP A CA 1
ATOM 1578 C C . TRP A 1 206 ? 20.469 23.438 -2.648 1 97.94 206 TRP A C 1
ATOM 1580 O O . TRP A 1 206 ? 20.344 24.469 -3.33 1 97.94 206 TRP A O 1
ATOM 1590 N N . LEU A 1 207 ? 19.516 22.781 -2.236 1 98.62 207 LEU A N 1
ATOM 1591 C CA . LEU A 1 207 ? 18.156 23.016 -2.719 1 98.62 207 LEU A CA 1
ATOM 1592 C C . LEU A 1 207 ? 17.125 22.703 -1.635 1 98.62 207 LEU A C 1
ATOM 1594 O O . LEU A 1 207 ? 17.281 21.734 -0.884 1 98.62 207 LEU A O 1
ATOM 1598 N N . ASN A 1 208 ? 16.062 23.578 -1.495 1 98.88 208 ASN A N 1
ATOM 1599 C CA . ASN A 1 208 ? 14.922 23.297 -0.641 1 98.88 208 ASN A CA 1
ATOM 1600 C C . ASN A 1 208 ? 13.758 22.719 -1.442 1 98.88 208 ASN A C 1
ATOM 1602 O O . ASN A 1 208 ? 13.453 23.203 -2.539 1 98.88 208 ASN A O 1
ATOM 1606 N N . ILE A 1 209 ? 13.18 21.672 -0.936 1 98.94 209 ILE A N 1
ATOM 1607 C CA . ILE A 1 209 ? 11.953 21.109 -1.497 1 98.94 209 ILE A CA 1
ATOM 1608 C C . ILE A 1 209 ? 10.797 21.312 -0.517 1 98.94 209 ILE A C 1
ATOM 1610 O O . ILE A 1 209 ? 10.844 20.828 0.616 1 98.94 209 ILE A O 1
ATOM 1614 N N . ALA A 1 210 ? 9.805 22.062 -0.83 1 98.81 210 ALA A N 1
ATOM 1615 C CA . ALA A 1 210 ? 8.594 22.312 -0.045 1 98.81 210 ALA A CA 1
ATOM 1616 C C . ALA A 1 210 ? 7.344 21.938 -0.834 1 98.81 210 ALA A C 1
ATOM 1618 O O . ALA A 1 210 ? 6.691 22.812 -1.416 1 98.81 210 ALA A O 1
ATOM 1619 N N . PRO A 1 211 ? 6.914 20.688 -0.729 1 98.38 211 PRO A N 1
ATOM 1620 C CA . PRO A 1 211 ? 5.875 20.203 -1.646 1 98.38 211 PRO A CA 1
ATOM 1621 C C . PRO A 1 211 ? 4.473 20.656 -1.229 1 98.38 211 PRO A C 1
ATOM 1623 O O . PRO A 1 211 ? 3.52 20.5 -1.995 1 98.38 211 PRO A O 1
ATOM 1626 N N . TYR A 1 212 ? 4.258 21.141 -0.031 1 98.06 212 TYR A N 1
ATOM 1627 C CA . TYR A 1 212 ? 2.959 21.609 0.427 1 98.06 212 TYR A CA 1
ATOM 1628 C C . TYR A 1 212 ? 2.861 23.125 0.299 1 98.06 212 TYR A C 1
ATOM 1630 O O . TYR A 1 212 ? 3.754 23.859 0.741 1 98.06 212 TYR A O 1
ATOM 1638 N N . HIS A 1 213 ? 1.854 23.547 -0.248 1 97.5 213 HIS A N 1
ATOM 1639 C CA . HIS A 1 213 ? 1.632 24.984 -0.383 1 97.5 213 HIS A CA 1
ATOM 1640 C C . HIS A 1 213 ? 1.354 25.641 0.971 1 97.5 213 HIS A C 1
ATOM 1642 O O . HIS A 1 213 ? 1.674 26.812 1.184 1 97.5 213 HIS A O 1
ATOM 1648 N N . GLU A 1 214 ? 0.837 24.875 1.967 1 96 214 GLU A N 1
ATOM 1649 C CA . GLU A 1 214 ? 0.318 25.406 3.223 1 96 214 GLU A CA 1
ATOM 1650 C C . GLU A 1 214 ? 1.424 25.547 4.266 1 96 214 GLU A C 1
ATOM 1652 O O . GLU A 1 214 ? 1.365 26.406 5.137 1 96 214 GLU A O 1
ATOM 1657 N N . ILE A 1 215 ? 2.371 24.656 4.215 1 97.5 215 ILE A N 1
ATOM 1658 C CA . ILE A 1 215 ? 3.381 24.625 5.266 1 97.5 215 ILE A CA 1
ATOM 1659 C C . ILE A 1 215 ? 4.762 24.406 4.652 1 97.5 215 ILE A C 1
ATOM 1661 O O . ILE A 1 215 ? 4.957 23.469 3.869 1 97.5 215 ILE A O 1
ATOM 1665 N N . GLY A 1 216 ? 5.738 25.203 5.02 1 98.31 216 GLY A N 1
ATOM 1666 C CA . GLY A 1 216 ? 7.113 25.031 4.586 1 98.31 216 GLY A CA 1
ATOM 1667 C C . GLY A 1 216 ? 7.531 26 3.498 1 98.31 216 GLY A C 1
ATOM 1668 O O . GLY A 1 216 ? 8.719 26.297 3.344 1 98.31 216 GLY A O 1
ATOM 1669 N N . ARG A 1 217 ? 6.617 26.5 2.73 1 97.81 217 ARG A N 1
ATOM 1670 C CA . ARG A 1 217 ? 6.91 27.406 1.623 1 97.81 217 ARG A CA 1
ATOM 1671 C C . ARG A 1 217 ? 7.543 28.688 2.127 1 97.81 217 ARG A C 1
ATOM 1673 O O . ARG A 1 217 ? 8.531 29.172 1.562 1 97.81 217 ARG A O 1
ATOM 1680 N N . THR A 1 218 ? 6.973 29.266 3.184 1 98.44 218 THR A N 1
ATOM 1681 C CA . THR A 1 218 ? 7.484 30.531 3.713 1 98.44 218 THR A CA 1
ATOM 1682 C C . THR A 1 218 ? 8.898 30.359 4.254 1 98.44 218 THR A C 1
ATOM 1684 O O . THR A 1 218 ? 9.742 31.234 4.094 1 98.44 218 THR A O 1
ATOM 1687 N N . ALA A 1 219 ? 9.117 29.234 4.883 1 98.81 219 ALA A N 1
ATOM 1688 C CA . ALA A 1 219 ? 10.461 28.938 5.355 1 98.81 219 ALA A CA 1
ATOM 1689 C C . ALA A 1 219 ? 11.438 28.812 4.188 1 98.81 219 ALA A C 1
ATOM 1691 O O . ALA A 1 219 ? 12.562 29.297 4.254 1 98.81 219 ALA A O 1
ATOM 1692 N N . ALA A 1 220 ? 11.031 28.156 3.137 1 98.81 220 ALA A N 1
ATOM 1693 C CA . ALA A 1 220 ? 11.867 28 1.946 1 98.81 220 ALA A CA 1
ATOM 1694 C C . ALA A 1 220 ? 12.188 29.359 1.326 1 98.81 220 ALA A C 1
ATOM 1696 O O . ALA A 1 220 ? 13.32 29.594 0.894 1 98.81 220 ALA A O 1
ATOM 1697 N N . GLU A 1 221 ? 11.195 30.203 1.268 1 98.56 221 GLU A N 1
ATOM 1698 C CA . GLU A 1 221 ? 11.391 31.547 0.735 1 98.56 221 GLU A CA 1
ATOM 1699 C C . GLU A 1 221 ? 12.406 32.344 1.56 1 98.56 221 GLU A C 1
ATOM 1701 O O . GLU A 1 221 ? 13.25 33.031 1.006 1 98.56 221 GLU A O 1
ATOM 1706 N N . TYR A 1 222 ? 12.297 32.188 2.854 1 98.62 222 TYR A N 1
ATOM 1707 C CA . TYR A 1 222 ? 13.273 32.844 3.721 1 98.62 222 TYR A CA 1
ATOM 1708 C C . TYR A 1 222 ? 14.68 32.344 3.434 1 98.62 222 TYR A C 1
ATOM 1710 O O . TYR A 1 222 ? 15.625 33.125 3.33 1 98.62 222 TYR A O 1
ATOM 1718 N N . LEU A 1 223 ? 14.82 31.016 3.326 1 98.62 223 LEU A N 1
ATOM 1719 C CA . LEU A 1 223 ? 16.125 30.406 3.068 1 98.62 223 LEU A CA 1
ATOM 1720 C C . LEU A 1 223 ? 16.672 30.875 1.724 1 98.62 223 LEU A C 1
ATOM 1722 O O . LEU A 1 223 ? 17.891 31.031 1.569 1 98.62 223 LEU A O 1
ATOM 1726 N N . GLU A 1 224 ? 15.789 31.016 0.785 1 97.88 224 GLU A N 1
ATOM 1727 C CA . GLU A 1 224 ? 16.203 31.547 -0.512 1 97.88 224 GLU A CA 1
ATOM 1728 C C . GLU A 1 224 ? 16.703 32.969 -0.392 1 97.88 224 GLU A C 1
ATOM 1730 O O . GLU A 1 224 ? 17.75 33.312 -0.939 1 97.88 224 GLU A O 1
ATOM 1735 N N . GLN A 1 225 ? 16.016 33.812 0.325 1 97.75 225 GLN A N 1
ATOM 1736 C CA . GLN A 1 225 ? 16.328 35.219 0.457 1 97.75 225 GLN A CA 1
ATOM 1737 C C . GLN A 1 225 ? 17.594 35.438 1.287 1 97.75 225 GLN A C 1
ATOM 1739 O O . GLN A 1 225 ? 18.453 36.25 0.916 1 97.75 225 GLN A O 1
ATOM 1744 N N . GLU A 1 226 ? 17.734 34.719 2.348 1 97.38 226 GLU A N 1
ATOM 1745 C CA . GLU A 1 226 ? 18.781 35 3.33 1 97.38 226 GLU A CA 1
ATOM 1746 C C . GLU A 1 226 ? 20.031 34.188 3.035 1 97.38 226 GLU A C 1
ATOM 1748 O O . GLU A 1 226 ? 21.141 34.594 3.373 1 97.38 226 GLU A O 1
ATOM 1753 N N . PHE A 1 227 ? 19.828 33 2.422 1 97.06 227 PHE A N 1
ATOM 1754 C CA . PHE A 1 227 ? 20.969 32.125 2.258 1 97.06 227 PHE A CA 1
ATOM 1755 C C . PHE A 1 227 ? 21.156 31.75 0.792 1 97.06 227 PHE A C 1
ATOM 1757 O O . PHE A 1 227 ? 21.953 30.859 0.468 1 97.06 227 PHE A O 1
ATOM 1764 N N . ALA A 1 228 ? 20.359 32.281 -0.105 1 94.44 228 ALA A N 1
ATOM 1765 C CA . ALA A 1 228 ? 20.438 32.094 -1.547 1 94.44 228 ALA A CA 1
ATOM 1766 C C . ALA A 1 228 ? 20.219 30.609 -1.902 1 94.44 228 ALA A C 1
ATOM 1768 O O . ALA A 1 228 ? 20.891 30.062 -2.771 1 94.44 228 ALA A O 1
ATOM 1769 N N . MET A 1 229 ? 19.375 29.953 -1.163 1 96.69 229 MET A N 1
ATOM 1770 C CA . MET A 1 229 ? 19.031 28.562 -1.454 1 96.69 229 MET A CA 1
ATOM 1771 C C . MET A 1 229 ? 17.781 28.5 -2.334 1 96.69 229 MET A C 1
ATOM 1773 O O . MET A 1 229 ? 16.688 28.875 -1.901 1 96.69 229 MET A O 1
ATOM 1777 N N . PRO A 1 230 ? 17.953 28.047 -3.562 1 97.88 230 PRO A N 1
ATOM 1778 C CA . PRO A 1 230 ? 16.734 27.906 -4.371 1 97.88 230 PRO A CA 1
ATOM 1779 C C . PRO A 1 230 ? 15.773 26.875 -3.805 1 97.88 230 PRO A C 1
ATOM 1781 O O . PRO A 1 230 ? 16.125 26.141 -2.881 1 97.88 230 PRO A O 1
ATOM 1784 N N . ALA A 1 231 ? 14.523 26.875 -4.398 1 98.69 231 ALA A N 1
ATOM 1785 C CA . ALA A 1 231 ? 13.508 25.969 -3.879 1 98.69 231 ALA A CA 1
ATOM 1786 C C . ALA A 1 231 ? 12.648 25.406 -5.008 1 98.69 231 ALA A C 1
ATOM 1788 O O . ALA A 1 231 ? 12.539 26.016 -6.074 1 98.69 231 ALA A O 1
ATOM 1789 N N . VAL A 1 232 ? 12.156 24.219 -4.852 1 98.75 232 VAL A N 1
ATOM 1790 C CA . VAL A 1 232 ? 11.117 23.594 -5.668 1 98.75 232 VAL A CA 1
ATOM 1791 C C . VAL A 1 232 ? 9.828 23.484 -4.863 1 98.75 232 VAL A C 1
ATOM 1793 O O . VAL A 1 232 ? 9.828 22.938 -3.758 1 98.75 232 VAL A O 1
ATOM 1796 N N . TYR A 1 233 ? 8.742 24 -5.445 1 98.38 233 TYR A N 1
ATOM 1797 C CA . TYR A 1 233 ? 7.484 24.062 -4.699 1 98.38 233 TYR A CA 1
ATOM 1798 C C . TYR A 1 233 ? 6.449 23.109 -5.281 1 98.38 233 TYR A C 1
ATOM 1800 O O . TYR A 1 233 ? 5.363 22.953 -4.723 1 98.38 233 TYR A O 1
ATOM 1808 N N . ASP A 1 234 ? 6.77 22.406 -6.348 1 97.56 234 ASP A N 1
ATOM 1809 C CA . ASP A 1 234 ? 5.828 21.5 -6.992 1 97.56 234 ASP A CA 1
ATOM 1810 C C . ASP A 1 234 ? 5.555 20.281 -6.117 1 97.56 234 ASP A C 1
ATOM 1812 O O . ASP A 1 234 ? 6.434 19.828 -5.371 1 97.56 234 ASP A O 1
ATOM 1816 N N . THR A 1 235 ? 4.359 19.812 -6.172 1 98.38 235 THR A N 1
ATOM 1817 C CA . THR A 1 235 ? 3.949 18.609 -5.473 1 98.38 235 THR A CA 1
ATOM 1818 C C . THR A 1 235 ? 3.918 17.406 -6.426 1 98.38 235 THR A C 1
ATOM 1820 O O . THR A 1 235 ? 3.186 17.422 -7.414 1 98.38 235 THR A O 1
ATOM 1823 N N . PRO A 1 236 ? 4.66 16.359 -6.168 1 98.75 236 PRO A N 1
ATOM 1824 C CA . PRO A 1 236 ? 4.711 15.227 -7.094 1 98.75 236 PRO A CA 1
ATOM 1825 C C . PRO A 1 236 ? 3.58 14.227 -6.867 1 98.75 236 PRO A C 1
ATOM 1827 O O . PRO A 1 236 ? 3.83 13.078 -6.48 1 98.75 236 PRO A O 1
ATOM 1830 N N . ILE A 1 237 ? 2.393 14.562 -7.109 1 98.81 237 ILE A N 1
ATOM 1831 C CA . ILE A 1 237 ? 1.236 13.672 -7.086 1 98.81 237 ILE A CA 1
ATOM 1832 C C . ILE A 1 237 ? 0.772 13.391 -8.516 1 98.81 237 ILE A C 1
ATOM 1834 O O . ILE A 1 237 ? 0.325 14.305 -9.219 1 98.81 237 ILE A O 1
ATOM 1838 N N . GLY A 1 238 ? 0.868 12.125 -8.883 1 98.56 238 GLY A N 1
ATOM 1839 C CA . GLY A 1 238 ? 0.646 11.711 -10.258 1 98.56 238 GLY A CA 1
ATOM 1840 C C . GLY A 1 238 ? 1.925 11.328 -10.984 1 98.56 238 GLY A C 1
ATOM 1841 O O . GLY A 1 238 ? 3.023 11.555 -10.469 1 98.56 238 GLY A O 1
ATOM 1842 N N . VAL A 1 239 ? 1.814 10.773 -12.164 1 98.62 239 VAL A N 1
ATOM 1843 C CA . VAL A 1 239 ? 2.977 10.328 -12.93 1 98.62 239 VAL A CA 1
ATOM 1844 C C . VAL A 1 239 ? 3.643 11.516 -13.609 1 98.62 239 VAL A C 1
ATOM 1846 O O . VAL A 1 239 ? 4.84 11.75 -13.438 1 98.62 239 VAL A O 1
ATOM 1849 N N . GLU A 1 240 ? 2.883 12.281 -14.336 1 98.19 240 GLU A N 1
ATOM 1850 C CA . GLU A 1 240 ? 3.439 13.406 -15.086 1 98.19 240 GLU A CA 1
ATOM 1851 C C . GLU A 1 240 ? 3.961 14.484 -14.141 1 98.19 240 GLU A C 1
ATOM 1853 O O . GLU A 1 240 ? 5.055 15.016 -14.336 1 98.19 240 GLU A O 1
ATOM 1858 N N . PRO A 1 241 ? 3.213 14.82 -13.109 1 98.75 241 PRO A N 1
ATOM 1859 C CA . PRO A 1 241 ? 3.76 15.797 -12.156 1 98.75 241 PRO A CA 1
ATOM 1860 C C . PRO A 1 241 ? 5.047 15.312 -11.492 1 98.75 241 PRO A C 1
ATOM 1862 O O . PRO A 1 241 ? 5.938 16.109 -11.211 1 98.75 241 PRO A O 1
ATOM 1865 N N . THR A 1 242 ? 5.152 14.023 -11.219 1 98.88 242 THR A N 1
ATOM 1866 C CA . THR A 1 242 ? 6.375 13.469 -10.641 1 98.88 242 THR A CA 1
ATOM 1867 C C . THR A 1 242 ? 7.543 13.609 -11.617 1 98.88 242 THR A C 1
ATOM 1869 O O . THR A 1 242 ? 8.648 13.984 -11.219 1 98.88 242 THR A O 1
ATOM 1872 N N . LEU A 1 243 ? 7.301 13.336 -12.859 1 98.75 243 LEU A N 1
ATOM 1873 C CA . LEU A 1 243 ? 8.336 13.5 -13.875 1 98.75 243 LEU A CA 1
ATOM 1874 C C . LEU A 1 243 ? 8.797 14.953 -13.953 1 98.75 243 LEU A C 1
ATOM 1876 O O . LEU A 1 243 ? 10 15.227 -14.008 1 98.75 243 LEU A O 1
ATOM 1880 N N . ARG A 1 244 ? 7.836 15.883 -13.992 1 98.62 244 ARG A N 1
ATOM 1881 C CA . ARG A 1 244 ? 8.18 17.312 -14.016 1 98.62 244 ARG A CA 1
ATOM 1882 C C . ARG A 1 244 ? 8.945 17.703 -12.766 1 98.62 244 ARG A C 1
ATOM 1884 O O . ARG A 1 244 ? 9.891 18.5 -12.836 1 98.62 244 ARG A O 1
ATOM 1891 N N . TRP A 1 245 ? 8.523 17.172 -11.68 1 98.81 245 TRP A N 1
ATOM 1892 C CA . TRP A 1 245 ? 9.18 17.438 -10.398 1 98.81 245 TRP A CA 1
ATOM 1893 C C . TRP A 1 245 ? 10.641 16.984 -10.43 1 98.81 245 TRP A C 1
ATOM 1895 O O . TRP A 1 245 ? 11.531 17.734 -10.031 1 98.81 245 TRP A O 1
ATOM 1905 N N . LEU A 1 246 ? 10.898 15.789 -10.906 1 98.81 246 LEU A N 1
ATOM 1906 C CA . LEU A 1 246 ? 12.25 15.25 -11.023 1 98.81 246 LEU A CA 1
ATOM 1907 C C . LEU A 1 246 ? 13.109 16.125 -11.938 1 98.81 246 LEU A C 1
ATOM 1909 O O . LEU A 1 246 ? 14.258 16.422 -11.609 1 98.81 246 LEU A O 1
ATOM 1913 N N . ARG A 1 247 ? 12.562 16.516 -13.047 1 98.69 247 ARG A N 1
ATOM 1914 C CA . ARG A 1 247 ? 13.297 17.375 -13.977 1 98.69 247 ARG A CA 1
ATOM 1915 C C . ARG A 1 247 ? 13.648 18.703 -13.336 1 98.69 247 ARG A C 1
ATOM 1917 O O . ARG A 1 247 ? 14.75 19.219 -13.523 1 98.69 247 ARG A O 1
ATOM 1924 N N . SER A 1 248 ? 12.688 19.25 -12.609 1 98.75 248 SER A N 1
ATOM 1925 C CA . SER A 1 248 ? 12.93 20.516 -11.922 1 98.75 248 SER A CA 1
ATOM 1926 C C . SER A 1 248 ? 14.039 20.391 -10.883 1 98.75 248 SER A C 1
ATOM 1928 O O . SER A 1 248 ? 14.875 21.281 -10.75 1 98.75 248 SER A O 1
ATOM 1930 N N . ILE A 1 249 ? 14.031 19.344 -10.141 1 98.75 249 ILE A N 1
ATOM 1931 C CA . ILE A 1 249 ? 15.055 19.078 -9.125 1 98.75 249 ILE A CA 1
ATOM 1932 C C . ILE A 1 249 ? 16.422 18.969 -9.789 1 98.75 249 ILE A C 1
ATOM 1934 O O . ILE A 1 249 ? 17.391 19.609 -9.352 1 98.75 249 ILE A O 1
ATOM 1938 N N . ILE A 1 250 ? 16.484 18.188 -10.836 1 98.69 250 ILE A N 1
ATOM 1939 C CA . ILE A 1 250 ? 17.75 17.984 -11.547 1 98.69 250 ILE A CA 1
ATOM 1940 C C . ILE A 1 250 ? 18.266 19.312 -12.078 1 98.69 250 ILE A C 1
ATOM 1942 O O . ILE A 1 250 ? 19.438 19.641 -11.914 1 98.69 250 ILE A O 1
ATOM 1946 N N . GLU A 1 251 ? 17.391 20.062 -12.68 1 98.38 251 GLU A N 1
ATOM 1947 C CA . GLU A 1 251 ? 17.766 21.359 -13.25 1 98.38 251 GLU A CA 1
ATOM 1948 C C . GLU A 1 251 ? 18.328 22.281 -12.18 1 98.38 251 GLU A C 1
ATOM 1950 O O . GLU A 1 251 ? 19.406 22.859 -12.359 1 98.38 251 GLU A O 1
ATOM 1955 N N . LYS A 1 252 ? 17.688 22.438 -11.07 1 98.44 252 LYS A N 1
ATOM 1956 C CA . LYS A 1 252 ? 18.094 23.375 -10.023 1 98.44 252 LYS A CA 1
ATOM 1957 C C . LYS A 1 252 ? 19.375 22.891 -9.336 1 98.44 252 LYS A C 1
ATOM 1959 O O . LYS A 1 252 ? 20.25 23.703 -9.008 1 98.44 252 LYS A O 1
ATOM 1964 N N . LEU A 1 253 ? 19.469 21.609 -9.07 1 98.38 253 LEU A N 1
ATOM 1965 C CA . LEU A 1 253 ? 20.672 21.078 -8.461 1 98.38 253 LEU A CA 1
ATOM 1966 C C . LEU A 1 253 ? 21.875 21.266 -9.383 1 98.38 253 LEU A C 1
ATOM 1968 O O . LEU A 1 253 ? 22.969 21.594 -8.914 1 98.38 253 LEU A O 1
ATOM 1972 N N . ASN A 1 254 ? 21.625 21.031 -10.656 1 98.19 254 ASN A N 1
ATOM 1973 C CA . ASN A 1 254 ? 22.719 21.219 -11.609 1 98.19 254 ASN A CA 1
ATOM 1974 C C . ASN A 1 254 ? 23.141 22.672 -11.695 1 98.19 254 ASN A C 1
ATOM 1976 O O . ASN A 1 254 ? 24.328 22.969 -11.891 1 98.19 254 ASN A O 1
ATOM 1980 N N . GLU A 1 255 ? 22.219 23.562 -11.586 1 96.81 255 GLU A N 1
ATOM 1981 C CA . GLU A 1 255 ? 22.547 24.984 -11.562 1 96.81 255 GLU A CA 1
ATOM 1982 C C . GLU A 1 255 ? 23.422 25.328 -10.367 1 96.81 255 GLU A C 1
ATOM 1984 O O . GLU A 1 255 ? 24.438 26.031 -10.508 1 96.81 255 GLU A O 1
ATOM 1989 N N . VAL A 1 256 ? 23.125 24.812 -9.211 1 95.75 256 VAL A N 1
ATOM 1990 C CA . VAL A 1 256 ? 23.906 25.062 -8 1 95.75 256 VAL A CA 1
ATOM 1991 C C . VAL A 1 256 ? 25.25 24.359 -8.102 1 95.75 256 VAL A C 1
ATOM 1993 O O . VAL A 1 256 ? 26.281 24.922 -7.754 1 95.75 256 VAL A O 1
ATOM 1996 N N . GLY A 1 257 ? 25.203 23.156 -8.586 1 94.88 257 GLY A N 1
ATOM 1997 C CA . GLY A 1 257 ? 26.406 22.344 -8.711 1 94.88 257 GLY A CA 1
ATOM 1998 C C . GLY A 1 257 ? 27.422 22.938 -9.672 1 94.88 257 GLY A C 1
ATOM 1999 O O . GLY A 1 257 ? 28.625 22.828 -9.461 1 94.88 257 GLY A O 1
ATOM 2000 N N . ALA A 1 258 ? 26.984 23.516 -10.727 1 92.69 258 ALA A N 1
ATOM 2001 C CA . ALA A 1 258 ? 27.859 24.156 -11.695 1 92.69 258 ALA A CA 1
ATOM 2002 C C . ALA A 1 258 ? 28.719 25.219 -11.016 1 92.69 258 ALA A C 1
ATOM 2004 O O . ALA A 1 258 ? 29.906 25.375 -11.352 1 92.69 258 ALA A O 1
ATOM 2005 N N . GLY A 1 259 ? 28.109 25.859 -10.117 1 88.06 259 GLY A N 1
ATOM 2006 C CA . GLY A 1 259 ? 28.844 26.891 -9.398 1 88.06 259 GLY A CA 1
ATOM 2007 C C . GLY A 1 259 ? 29.922 26.328 -8.484 1 88.06 259 GLY A C 1
ATOM 2008 O O . GLY A 1 259 ? 30.906 27 -8.195 1 88.06 259 GLY A O 1
ATOM 2009 N N . CYS A 1 260 ? 29.781 25.094 -8.117 1 85.88 260 CYS A N 1
ATOM 2010 C CA . CYS A 1 260 ? 30.719 24.5 -7.18 1 85.88 260 CYS A CA 1
ATOM 2011 C C . CYS A 1 260 ? 31.625 23.484 -7.879 1 85.88 260 CYS A C 1
ATOM 2013 O O . CYS A 1 260 ? 32.406 22.797 -7.23 1 85.88 260 CYS A O 1
ATOM 2015 N N . GLY A 1 261 ? 31.469 23.312 -9.172 1 88.75 261 GLY A N 1
ATOM 2016 C CA . GLY A 1 261 ? 32.312 22.406 -9.938 1 88.75 261 GLY A CA 1
ATOM 2017 C C . GLY A 1 261 ? 31.891 20.953 -9.805 1 88.75 261 GLY A C 1
ATOM 2018 O O . GLY A 1 261 ? 32.688 20.047 -10 1 88.75 261 GLY A O 1
ATOM 2019 N N . ALA A 1 262 ? 30.672 20.75 -9.414 1 92.62 262 ALA A N 1
ATOM 2020 C CA . ALA A 1 262 ? 30.172 19.391 -9.25 1 92.62 262 ALA A CA 1
ATOM 2021 C C . ALA A 1 262 ? 29.75 18.797 -10.594 1 92.62 262 ALA A C 1
ATOM 2023 O O . ALA A 1 262 ? 29.391 19.531 -11.516 1 92.62 262 ALA A O 1
ATOM 2024 N N . SER A 1 263 ? 29.828 17.438 -10.727 1 94.44 263 SER A N 1
ATOM 2025 C CA . SER A 1 263 ? 29.344 16.75 -11.922 1 94.44 263 SER A CA 1
ATOM 2026 C C . SER A 1 263 ? 27.828 16.828 -12.031 1 94.44 263 SER A C 1
ATOM 2028 O O . SER A 1 263 ? 27.109 16.703 -11.031 1 94.44 263 SER A O 1
ATOM 2030 N N . PRO A 1 264 ? 27.328 17.078 -13.211 1 96.25 264 PRO A N 1
ATOM 2031 C CA . PRO A 1 264 ? 25.875 17.219 -13.383 1 96.25 264 PRO A CA 1
ATOM 2032 C C . PRO A 1 264 ? 25.141 15.906 -13.109 1 96.25 264 PRO A C 1
ATOM 2034 O O . PRO A 1 264 ? 25.641 14.828 -13.438 1 96.25 264 PRO A O 1
ATOM 2037 N N . ILE A 1 265 ? 24 16.094 -12.562 1 97.31 265 ILE A N 1
ATOM 2038 C CA . ILE A 1 265 ? 23.078 14.977 -12.352 1 97.31 265 ILE A CA 1
ATOM 2039 C C . ILE A 1 265 ? 22.234 14.758 -13.602 1 97.31 265 ILE A C 1
ATOM 2041 O O . ILE A 1 265 ? 21.734 15.719 -14.195 1 97.31 265 ILE A O 1
ATOM 2045 N N . SER A 1 266 ? 22.125 13.547 -14.055 1 97.56 266 SER A N 1
ATOM 2046 C CA . SER A 1 266 ? 21.281 13.195 -15.18 1 97.56 266 SER A CA 1
ATOM 2047 C C . SER A 1 266 ? 20.125 12.297 -14.742 1 97.56 266 SER A C 1
ATOM 2049 O O . SER A 1 266 ? 20.203 11.633 -13.711 1 97.56 266 SER A O 1
ATOM 2051 N N . MET A 1 267 ? 19.047 12.383 -15.469 1 98.19 267 MET A N 1
ATOM 2052 C CA . MET A 1 267 ? 17.891 11.531 -15.188 1 98.19 267 MET A CA 1
ATOM 2053 C C . MET A 1 267 ? 18.25 10.055 -15.367 1 98.19 267 MET A C 1
ATOM 2055 O O . MET A 1 267 ? 18.672 9.648 -16.453 1 98.19 267 MET A O 1
ATOM 2059 N N . PRO A 1 268 ? 18.078 9.289 -14.336 1 97.69 268 PRO A N 1
ATOM 2060 C CA . PRO A 1 268 ? 18.281 7.852 -14.516 1 97.69 268 PRO A CA 1
ATOM 2061 C C . PRO A 1 268 ? 17.188 7.203 -15.359 1 97.69 268 PRO A C 1
ATOM 2063 O O . PRO A 1 268 ? 16.203 7.859 -15.711 1 97.69 268 PRO A O 1
ATOM 2066 N N . ALA A 1 269 ? 17.484 5.887 -15.727 1 97.5 269 ALA A N 1
ATOM 2067 C CA . ALA A 1 269 ? 16.406 5.145 -16.375 1 97.5 269 ALA A CA 1
ATOM 2068 C C . ALA A 1 269 ? 15.172 5.055 -15.484 1 97.5 269 ALA A C 1
ATOM 2070 O O . ALA A 1 269 ? 15.297 4.891 -14.266 1 97.5 269 ALA A O 1
ATOM 2071 N N . LEU A 1 270 ? 14.031 5.191 -16.062 1 97.12 270 LEU A N 1
ATOM 2072 C CA . LEU A 1 270 ? 12.789 5.273 -15.305 1 97.12 270 LEU A CA 1
ATOM 2073 C C . LEU A 1 270 ? 12.586 4.023 -14.453 1 97.12 270 LEU A C 1
ATOM 2075 O O . LEU A 1 270 ? 12.039 4.094 -13.352 1 97.12 270 LEU A O 1
ATOM 2079 N N . HIS A 1 271 ? 12.992 2.861 -14.945 1 95.94 271 HIS A N 1
ATOM 2080 C CA . HIS A 1 271 ? 12.797 1.628 -14.195 1 95.94 271 HIS A CA 1
ATOM 2081 C C . HIS A 1 271 ? 13.57 1.652 -12.883 1 95.94 271 HIS A C 1
ATOM 2083 O O . HIS A 1 271 ? 13.273 0.881 -11.961 1 95.94 271 HIS A O 1
ATOM 2089 N N . ASP A 1 272 ? 14.57 2.498 -12.781 1 97.5 272 ASP A N 1
ATOM 2090 C CA . ASP A 1 272 ? 15.367 2.605 -11.562 1 97.5 272 ASP A CA 1
ATOM 2091 C C . ASP A 1 272 ? 14.547 3.182 -10.414 1 97.5 272 ASP A C 1
ATOM 2093 O O . ASP A 1 272 ? 14.914 3.039 -9.242 1 97.5 272 ASP A O 1
ATOM 2097 N N . PHE A 1 273 ? 13.43 3.842 -10.734 1 98.06 273 PHE A N 1
ATOM 2098 C CA . PHE A 1 273 ? 12.57 4.445 -9.719 1 98.06 273 PHE A CA 1
ATOM 2099 C C . PHE A 1 273 ? 11.555 3.438 -9.195 1 98.06 273 PHE A C 1
ATOM 2101 O O . PHE A 1 273 ? 10.867 3.697 -8.211 1 98.06 273 PHE A O 1
ATOM 2108 N N . SER A 1 274 ? 11.461 2.303 -9.852 1 96.94 274 SER A N 1
ATOM 2109 C CA . SER A 1 274 ? 10.547 1.276 -9.367 1 96.94 274 SER A CA 1
ATOM 2110 C C . SER A 1 274 ? 11.086 0.608 -8.102 1 96.94 274 SER A C 1
ATOM 2112 O O . SER A 1 274 ? 12.273 0.717 -7.797 1 96.94 274 SER A O 1
ATOM 2114 N N . LEU A 1 275 ? 10.25 -0.081 -7.336 1 95.5 275 LEU A N 1
ATOM 2115 C CA . LEU A 1 275 ? 10.633 -0.692 -6.066 1 95.5 275 LEU A CA 1
ATOM 2116 C C . LEU A 1 275 ? 11.562 -1.882 -6.293 1 95.5 275 LEU A C 1
ATOM 2118 O O . LEU A 1 275 ? 12.352 -2.234 -5.414 1 95.5 275 LEU A O 1
ATOM 2122 N N . ASP A 1 276 ? 11.508 -2.486 -7.469 1 91.56 276 ASP A N 1
ATOM 2123 C CA . ASP A 1 276 ? 12.367 -3.635 -7.719 1 91.56 276 ASP A CA 1
ATOM 2124 C C . ASP A 1 276 ? 13.492 -3.277 -8.688 1 91.56 276 ASP A C 1
ATOM 2126 O O . ASP A 1 276 ? 14.32 -4.125 -9.031 1 91.56 276 ASP A O 1
ATOM 2130 N N . GLY A 1 277 ? 13.516 -2.062 -9.242 1 92.31 277 GLY A N 1
ATOM 2131 C CA . GLY A 1 277 ? 14.578 -1.573 -10.102 1 92.31 277 GLY A CA 1
ATOM 2132 C C . GLY A 1 277 ? 14.492 -2.098 -11.516 1 92.31 277 GLY A C 1
ATOM 2133 O O . GLY A 1 277 ? 15.414 -1.918 -12.312 1 92.31 277 GLY A O 1
ATOM 2134 N N . MET A 1 278 ? 13.414 -2.758 -11.875 1 92.25 278 MET A N 1
ATOM 2135 C CA . MET A 1 278 ? 13.352 -3.391 -13.188 1 92.25 278 MET A CA 1
ATOM 2136 C C . MET A 1 278 ? 12.047 -3.053 -13.898 1 92.25 278 MET A C 1
ATOM 2138 O O . MET A 1 278 ? 11.992 -3.018 -15.125 1 92.25 278 MET A O 1
ATOM 2142 N N . SER A 1 279 ? 11.055 -2.684 -13.164 1 91.44 279 SER A N 1
ATOM 2143 C CA . SER A 1 279 ? 9.719 -2.455 -13.703 1 91.44 279 SER A CA 1
ATOM 2144 C C . SER A 1 279 ? 9.5 -0.981 -14.031 1 91.44 279 SER A C 1
ATOM 2146 O O . SER A 1 279 ? 10.32 -0.133 -13.672 1 91.44 279 SER A O 1
ATOM 2148 N N . ALA A 1 280 ? 8.367 -0.79 -14.805 1 93.31 280 ALA A N 1
ATOM 2149 C CA . ALA A 1 280 ? 7.926 0.597 -14.906 1 93.31 280 ALA A CA 1
ATOM 2150 C C . ALA A 1 280 ? 7.656 1.192 -13.531 1 93.31 280 ALA A C 1
ATOM 2152 O O . ALA A 1 280 ? 7.129 0.514 -12.641 1 93.31 280 ALA A O 1
ATOM 2153 N N . PRO A 1 281 ? 8 2.441 -13.367 1 96.19 281 PRO A N 1
ATOM 2154 C CA . PRO A 1 281 ? 7.859 3.014 -12.031 1 96.19 281 PRO A CA 1
ATOM 2155 C C . PRO A 1 281 ? 6.398 3.145 -11.594 1 96.19 281 PRO A C 1
ATOM 2157 O O . PRO A 1 281 ? 6.117 3.27 -10.398 1 96.19 281 PRO A O 1
ATOM 2160 N N . SER A 1 282 ? 5.508 3.211 -12.539 1 96.88 282 SER A N 1
ATOM 2161 C CA . SER A 1 282 ? 4.074 3.246 -12.258 1 96.88 282 SER A CA 1
ATOM 2162 C C . SER A 1 282 ? 3.281 2.504 -13.328 1 96.88 282 SER A C 1
ATOM 2164 O O . SER A 1 282 ? 3.666 2.494 -14.5 1 96.88 282 SER A O 1
ATOM 2166 N N . GLY A 1 283 ? 2.143 1.903 -12.883 1 92.94 283 GLY A N 1
ATOM 2167 C CA . GLY A 1 283 ? 1.252 1.235 -13.812 1 92.94 283 GLY A CA 1
ATOM 2168 C C . GLY A 1 283 ? 0.127 2.125 -14.305 1 92.94 283 GLY A C 1
ATOM 2169 O O . GLY A 1 283 ? -0.669 1.716 -15.156 1 92.94 283 GLY A O 1
ATOM 2170 N N . VAL A 1 284 ? 0.064 3.381 -13.906 1 94.19 284 VAL A N 1
ATOM 2171 C CA . VAL A 1 284 ? -1.066 4.266 -14.172 1 94.19 284 VAL A CA 1
ATOM 2172 C C . VAL A 1 284 ? -1.194 4.516 -15.672 1 94.19 284 VAL A C 1
ATOM 2174 O O . VAL A 1 284 ? -2.295 4.465 -16.219 1 94.19 284 VAL A O 1
ATOM 2177 N N . PRO A 1 285 ? -0.032 4.797 -16.391 1 91.5 285 PRO A N 1
ATOM 2178 C CA . PRO A 1 285 ? -0.188 5.059 -17.828 1 91.5 285 PRO A CA 1
ATOM 2179 C C . PRO A 1 285 ? -0.836 3.896 -18.578 1 91.5 285 PRO A C 1
ATOM 2181 O O . PRO A 1 285 ? -1.636 4.113 -19.484 1 91.5 285 PRO A O 1
ATOM 2184 N N . TRP A 1 286 ? -0.513 2.738 -18.203 1 86.25 286 TRP A N 1
ATOM 2185 C CA . TRP A 1 286 ? -1.127 1.55 -18.797 1 86.25 286 TRP A CA 1
ATOM 2186 C C . TRP A 1 286 ? -2.562 1.386 -18.297 1 86.25 286 TRP A C 1
ATOM 2188 O O . TRP A 1 286 ? -3.471 1.132 -19.094 1 86.25 286 TRP A O 1
ATOM 2198 N N . PHE A 1 287 ? -2.781 1.539 -17.078 1 86.25 287 PHE A N 1
ATOM 2199 C CA . PHE A 1 287 ? -4.062 1.339 -16.422 1 86.25 287 PHE A CA 1
ATOM 2200 C C . PHE A 1 287 ? -5.125 2.268 -17 1 86.25 287 PHE A C 1
ATOM 2202 O O . PHE A 1 287 ? -6.273 1.865 -17.188 1 86.25 287 PHE A O 1
ATOM 2209 N N . ALA A 1 288 ? -4.754 3.432 -17.234 1 84.06 288 ALA A N 1
ATOM 2210 C CA . ALA A 1 288 ? -5.68 4.457 -17.719 1 84.06 288 ALA A CA 1
ATOM 2211 C C . ALA A 1 288 ? -6.203 4.109 -19.109 1 84.06 288 ALA A C 1
ATOM 2213 O O . ALA A 1 288 ? -7.195 4.68 -19.562 1 84.06 288 ALA A O 1
ATOM 2214 N N . ARG A 1 289 ? -5.598 3.195 -19.781 1 78.25 289 ARG A N 1
ATOM 2215 C CA . ARG A 1 289 ? -5.977 2.855 -21.156 1 78.25 289 ARG A CA 1
ATOM 2216 C C . ARG A 1 289 ? -6.707 1.516 -21.203 1 78.25 289 ARG A C 1
ATOM 2218 O O . ARG A 1 289 ? -7.07 1.042 -22.281 1 78.25 289 ARG A O 1
ATOM 2225 N N . THR A 1 290 ? -6.887 0.981 -20.109 1 74.62 290 THR A N 1
ATOM 2226 C CA . THR A 1 290 ? -7.559 -0.314 -20.062 1 74.62 290 THR A CA 1
ATOM 2227 C C . THR A 1 290 ? -9.07 -0.144 -20.156 1 74.62 290 THR A C 1
ATOM 2229 O O . THR A 1 290 ? -9.586 0.957 -19.953 1 74.62 290 THR A O 1
ATOM 2232 N N . ALA A 1 291 ? -9.711 -1.234 -20.469 1 64.94 291 ALA A N 1
ATOM 2233 C CA . ALA A 1 291 ? -11.164 -1.26 -20.578 1 64.94 291 ALA A CA 1
ATOM 2234 C C . ALA A 1 291 ? -11.82 -0.883 -19.25 1 64.94 291 ALA A C 1
ATOM 2236 O O . ALA A 1 291 ? -12.891 -0.266 -19.234 1 64.94 291 ALA A O 1
ATOM 2237 N N . ASP A 1 292 ? -11.227 -1.204 -18.234 1 64 292 ASP A N 1
ATOM 2238 C CA . ASP A 1 292 ? -11.742 -0.851 -16.922 1 64 292 ASP A CA 1
ATOM 2239 C C . ASP A 1 292 ? -11.898 0.661 -16.781 1 64 292 ASP A C 1
ATOM 2241 O O . ASP A 1 292 ? -12.898 1.137 -16.219 1 64 292 ASP A O 1
ATOM 2245 N N . MET A 1 293 ? -11 1.311 -17.406 1 65.19 293 MET A N 1
ATOM 2246 C CA . MET A 1 293 ? -11 2.758 -17.219 1 65.19 293 MET A CA 1
ATOM 2247 C C . MET A 1 293 ? -11.93 3.438 -18.219 1 65.19 293 MET A C 1
ATOM 2249 O O . MET A 1 293 ? -12.398 4.551 -17.984 1 65.19 293 MET A O 1
ATOM 2253 N N . GLU A 1 294 ? -12.086 2.768 -19.234 1 63.91 294 GLU A N 1
ATOM 2254 C CA . GLU A 1 294 ? -13.062 3.34 -20.156 1 63.91 294 GLU A CA 1
ATOM 2255 C C . GLU A 1 294 ? -14.406 3.553 -19.469 1 63.91 294 GLU A C 1
ATOM 2257 O O . GLU A 1 294 ? -15.102 4.543 -19.734 1 63.91 294 GLU A O 1
ATOM 2262 N N . SER A 1 295 ? -14.625 2.678 -18.562 1 62.34 295 SER A N 1
ATOM 2263 C CA . SER A 1 295 ? -15.875 2.777 -17.812 1 62.34 295 SER A CA 1
ATOM 2264 C C . SER A 1 295 ? -15.852 3.949 -16.844 1 62.34 295 SER A C 1
ATOM 2266 O O . SER A 1 295 ? -16.906 4.465 -16.453 1 62.34 295 SER A O 1
ATOM 2268 N N . PHE A 1 296 ? -14.609 4.43 -16.562 1 70.75 296 PHE A N 1
ATOM 2269 C CA . PHE A 1 296 ? -14.469 5.488 -15.578 1 70.75 296 PHE A CA 1
ATOM 2270 C C . PHE A 1 296 ? -14.469 6.859 -16.234 1 70.75 296 PHE A C 1
ATOM 2272 O O . PHE A 1 296 ? -14.68 7.875 -15.578 1 70.75 296 PHE A O 1
ATOM 2279 N N . SER A 1 297 ? -14.242 6.797 -17.5 1 71.12 297 SER A N 1
ATOM 2280 C CA . SER A 1 297 ? -14.141 8.07 -18.219 1 71.12 297 SER A CA 1
ATOM 2281 C C . SER A 1 297 ? -15.43 8.875 -18.094 1 71.12 297 SER A C 1
ATOM 2283 O O . SER A 1 297 ? -15.414 10.102 -18.219 1 71.12 297 SER A O 1
ATOM 2285 N N . ASN A 1 298 ? -16.422 8.203 -17.719 1 79.38 298 ASN A N 1
ATOM 2286 C CA . ASN A 1 298 ? -17.703 8.906 -17.609 1 79.38 298 ASN A CA 1
ATOM 2287 C C . ASN A 1 298 ? -18.109 9.109 -16.156 1 79.38 298 ASN A C 1
ATOM 2289 O O . ASN A 1 298 ? -19.203 9.602 -15.875 1 79.38 298 ASN A O 1
ATOM 2293 N N . LYS A 1 299 ? -17.219 8.82 -15.328 1 87.56 299 LYS A N 1
ATOM 2294 C CA . LYS A 1 299 ? -17.531 8.953 -13.906 1 87.56 299 LYS A CA 1
ATOM 2295 C C . LYS A 1 299 ? -17.188 10.352 -13.391 1 87.56 299 LYS A C 1
ATOM 2297 O O . LYS A 1 299 ? -16.156 10.914 -13.75 1 87.56 299 LYS A O 1
ATOM 2302 N N . LYS A 1 300 ? -18.141 10.875 -12.617 1 93.12 300 LYS A N 1
ATOM 2303 C CA . LYS A 1 300 ? -18.031 12.227 -12.07 1 93.12 300 LYS A CA 1
ATOM 2304 C C . LYS A 1 300 ? -17.312 12.227 -10.727 1 93.12 300 LYS A C 1
ATOM 2306 O O . LYS A 1 300 ? -17.656 11.43 -9.844 1 93.12 300 LYS A O 1
ATOM 2311 N N . ALA A 1 301 ? -16.391 13.133 -10.656 1 96.62 301 ALA A N 1
ATOM 2312 C CA . ALA A 1 301 ? -15.672 13.25 -9.391 1 96.62 301 ALA A CA 1
ATOM 2313 C C . ALA A 1 301 ? -15.812 14.656 -8.812 1 96.62 301 ALA A C 1
ATOM 2315 O O . ALA A 1 301 ? -15.828 15.641 -9.547 1 96.62 301 ALA A O 1
ATOM 2316 N N . PHE A 1 302 ? -16.016 14.766 -7.551 1 98.12 302 PHE A N 1
ATOM 2317 C CA . PHE A 1 302 ? -15.984 16 -6.781 1 98.12 302 PHE A CA 1
ATOM 2318 C C . PHE A 1 302 ? -14.828 16 -5.789 1 98.12 302 PHE A C 1
ATOM 2320 O O . PHE A 1 302 ? -14.633 15.023 -5.055 1 98.12 302 PHE A O 1
ATOM 2327 N N . VAL A 1 303 ? -14 17.062 -5.793 1 98.75 303 VAL A N 1
ATOM 2328 C CA . VAL A 1 303 ? -12.82 17.125 -4.941 1 98.75 303 VAL A CA 1
ATOM 2329 C C . VAL A 1 303 ? -12.953 18.266 -3.939 1 98.75 303 VAL A C 1
ATOM 2331 O O . VAL A 1 303 ? -13.227 19.406 -4.324 1 98.75 303 VAL A O 1
ATOM 2334 N N . PHE A 1 304 ? -12.82 18 -2.666 1 98.69 304 PHE A N 1
ATOM 2335 C CA . PHE A 1 304 ? -12.805 19.016 -1.619 1 98.69 304 PHE A CA 1
ATOM 2336 C C . PHE A 1 304 ? -11.758 18.688 -0.562 1 98.69 304 PHE A C 1
ATOM 2338 O O . PHE A 1 304 ? -11.891 17.688 0.163 1 98.69 304 PHE A O 1
ATOM 2345 N N . ALA A 1 305 ? -10.711 19.5 -0.423 1 98.31 305 ALA A N 1
ATOM 2346 C CA . ALA A 1 305 ? -9.562 19.172 0.416 1 98.31 305 ALA A CA 1
ATOM 2347 C C . ALA A 1 305 ? -8.75 20.438 0.739 1 98.31 305 ALA A C 1
ATOM 2349 O O . ALA A 1 305 ? -9.242 21.547 0.591 1 98.31 305 ALA A O 1
ATOM 2350 N N . ASP A 1 306 ? -7.566 20.25 1.404 1 97.62 306 ASP A N 1
ATOM 2351 C CA . ASP A 1 306 ? -6.625 21.359 1.513 1 97.62 306 ASP A CA 1
ATOM 2352 C C . ASP A 1 306 ? -6.184 21.844 0.133 1 97.62 306 ASP A C 1
ATOM 2354 O O . ASP A 1 306 ? -6.547 21.25 -0.884 1 97.62 306 ASP A O 1
ATOM 2358 N N . ALA A 1 307 ? -5.473 22.953 0.106 1 98.31 307 ALA A N 1
ATOM 2359 C CA . ALA A 1 307 ? -5.148 23.609 -1.156 1 98.31 307 ALA A CA 1
ATOM 2360 C C . ALA A 1 307 ? -4.266 22.719 -2.027 1 98.31 307 ALA A C 1
ATOM 2362 O O . ALA A 1 307 ? -4.59 22.453 -3.189 1 98.31 307 ALA A O 1
ATOM 2363 N N . THR A 1 308 ? -3.201 22.219 -1.529 1 98.62 308 THR A N 1
ATOM 2364 C CA . THR A 1 308 ? -2.238 21.391 -2.256 1 98.62 308 THR A CA 1
ATOM 2365 C C . THR A 1 308 ? -2.916 20.172 -2.865 1 98.62 308 THR A C 1
ATOM 2367 O O . THR A 1 308 ? -2.762 19.906 -4.059 1 98.62 308 THR A O 1
ATOM 2370 N N . THR A 1 309 ? -3.662 19.484 -2.061 1 98.56 309 THR A N 1
ATOM 2371 C CA . THR A 1 309 ? -4.277 18.219 -2.477 1 98.56 309 THR A CA 1
ATOM 2372 C C . THR A 1 309 ? -5.398 18.469 -3.48 1 98.56 309 THR A C 1
ATOM 2374 O O . THR A 1 309 ? -5.586 17.688 -4.414 1 98.56 309 THR A O 1
ATOM 2377 N N . THR A 1 310 ? -6.141 19.516 -3.26 1 98.81 310 THR A N 1
ATOM 2378 C CA . THR A 1 310 ? -7.207 19.844 -4.195 1 98.81 310 THR A CA 1
ATOM 2379 C C . THR A 1 310 ? -6.656 20.016 -5.609 1 98.81 310 THR A C 1
ATOM 2381 O O . THR A 1 310 ? -7.16 19.406 -6.555 1 98.81 310 THR A O 1
ATOM 2384 N N . VAL A 1 311 ? -5.617 20.781 -5.719 1 98.88 311 VAL A N 1
ATOM 2385 C CA . VAL A 1 311 ? -5.02 21.047 -7.023 1 98.88 311 VAL A CA 1
ATOM 2386 C C . VAL A 1 311 ? -4.496 19.734 -7.621 1 98.88 311 VAL A C 1
ATOM 2388 O O . VAL A 1 311 ? -4.809 19.406 -8.766 1 98.88 311 VAL A O 1
ATOM 2391 N N . ALA A 1 312 ? -3.766 19.016 -6.879 1 98.81 312 ALA A N 1
ATOM 2392 C CA . ALA A 1 312 ? -3.102 17.812 -7.363 1 98.81 312 ALA A CA 1
ATOM 2393 C C . ALA A 1 312 ? -4.117 16.75 -7.746 1 98.81 312 ALA A C 1
ATOM 2395 O O . ALA A 1 312 ? -3.977 16.094 -8.781 1 98.81 312 ALA A O 1
ATOM 2396 N N . MET A 1 313 ? -5.156 16.562 -6.922 1 98.69 313 MET A N 1
ATOM 2397 C CA . MET A 1 313 ? -6.145 15.523 -7.164 1 98.69 313 MET A CA 1
ATOM 2398 C C . MET A 1 313 ? -6.973 15.836 -8.406 1 98.69 313 MET A C 1
ATOM 2400 O O . MET A 1 313 ? -7.254 14.945 -9.211 1 98.69 313 MET A O 1
ATOM 2404 N N . VAL A 1 314 ? -7.402 17.094 -8.516 1 98.75 314 VAL A N 1
ATOM 2405 C CA . VAL A 1 314 ? -8.172 17.484 -9.695 1 98.75 314 VAL A CA 1
ATOM 2406 C C . VAL A 1 314 ? -7.383 17.172 -10.961 1 98.75 314 VAL A C 1
ATOM 2408 O O . VAL A 1 314 ? -7.902 16.531 -11.883 1 98.75 314 VAL A O 1
ATOM 2411 N N . LYS A 1 315 ? -6.188 17.594 -10.984 1 98.5 315 LYS A N 1
ATOM 2412 C CA . LYS A 1 315 ? -5.352 17.391 -12.164 1 98.5 315 LYS A CA 1
ATOM 2413 C C . LYS A 1 315 ? -5.105 15.898 -12.414 1 98.5 315 LYS A C 1
ATOM 2415 O O . LYS A 1 315 ? -5.148 15.445 -13.562 1 98.5 315 LYS A O 1
ATOM 2420 N N . PHE A 1 316 ? -4.844 15.148 -11.422 1 97.75 316 PHE A N 1
ATOM 2421 C CA . PHE A 1 316 ? -4.59 13.719 -11.57 1 97.75 316 PHE A CA 1
ATOM 2422 C C . PHE A 1 316 ? -5.82 13.008 -12.125 1 97.75 316 PHE A C 1
ATOM 2424 O O . PHE A 1 316 ? -5.719 12.211 -13.055 1 97.75 316 PHE A O 1
ATOM 2431 N N . LEU A 1 317 ? -6.961 13.234 -11.477 1 96.38 317 LEU A N 1
ATOM 2432 C CA . LEU A 1 317 ? -8.203 12.586 -11.883 1 96.38 317 LEU A CA 1
ATOM 2433 C C . LEU A 1 317 ? -8.539 12.914 -13.336 1 96.38 317 LEU A C 1
ATOM 2435 O O . LEU A 1 317 ? -8.93 12.023 -14.094 1 96.38 317 LEU A O 1
ATOM 2439 N N . ARG A 1 318 ? -8.352 14.133 -13.695 1 95.12 318 ARG A N 1
ATOM 2440 C CA . ARG A 1 318 ? -8.711 14.562 -15.047 1 95.12 318 ARG A CA 1
ATOM 2441 C C . ARG A 1 318 ? -7.66 14.133 -16.062 1 95.12 318 ARG A C 1
ATOM 2443 O O . ARG A 1 318 ? -7.984 13.469 -17.047 1 95.12 318 ARG A O 1
ATOM 2450 N N . ASP A 1 319 ? -6.422 14.453 -15.82 1 95.5 319 ASP A N 1
ATOM 2451 C CA . ASP A 1 319 ? -5.375 14.328 -16.828 1 95.5 319 ASP A CA 1
ATOM 2452 C C . ASP A 1 319 ? -4.875 12.891 -16.938 1 95.5 319 ASP A C 1
ATOM 2454 O O . ASP A 1 319 ? -4.496 12.438 -18.016 1 95.5 319 ASP A O 1
ATOM 2458 N N . GLU A 1 320 ? -4.812 12.164 -15.844 1 95.38 320 GLU A N 1
ATOM 2459 C CA . GLU A 1 320 ? -4.145 10.867 -15.883 1 95.38 320 GLU A CA 1
ATOM 2460 C C . GLU A 1 320 ? -5.156 9.719 -15.797 1 95.38 320 GLU A C 1
ATOM 2462 O O . GLU A 1 320 ? -4.914 8.633 -16.328 1 95.38 320 GLU A O 1
ATOM 2467 N N . LEU A 1 321 ? -6.297 9.945 -15.133 1 93.19 321 LEU A N 1
ATOM 2468 C CA . LEU A 1 321 ? -7.285 8.883 -15.031 1 93.19 321 LEU A CA 1
ATOM 2469 C C . LEU A 1 321 ? -8.477 9.148 -15.945 1 93.19 321 LEU A C 1
ATOM 2471 O O . LEU A 1 321 ? -9.312 8.266 -16.156 1 93.19 321 LEU A O 1
ATOM 2475 N N . GLY A 1 322 ? -8.625 10.391 -16.453 1 91 322 GLY A N 1
ATOM 2476 C CA . GLY A 1 322 ? -9.633 10.727 -17.438 1 91 322 GLY A CA 1
ATOM 2477 C C . GLY A 1 322 ? -11.016 10.898 -16.844 1 91 322 GLY A C 1
ATOM 2478 O O . GLY A 1 322 ? -12.023 10.773 -17.547 1 91 322 GLY A O 1
ATOM 2479 N N . MET A 1 323 ? -11.133 11.18 -15.586 1 92.25 323 MET A N 1
ATOM 2480 C CA . MET A 1 323 ? -12.438 11.375 -14.953 1 92.25 323 MET A CA 1
ATOM 2481 C C . MET A 1 323 ? -12.977 12.773 -15.234 1 92.25 323 MET A C 1
ATOM 2483 O O . MET A 1 323 ? -12.211 13.688 -15.555 1 92.25 323 MET A O 1
ATOM 2487 N N . LYS A 1 324 ? -14.266 12.891 -15.078 1 93.56 324 LYS A N 1
ATOM 2488 C CA . LYS A 1 324 ? -14.914 14.195 -15.18 1 93.56 324 LYS A CA 1
ATOM 2489 C C . LYS A 1 324 ? -15 14.875 -13.812 1 93.56 324 LYS A C 1
ATOM 2491 O O . LYS A 1 324 ? -15.68 14.383 -12.914 1 93.56 324 LYS A O 1
ATOM 2496 N N . VAL A 1 325 ? -14.375 16 -13.703 1 96.56 325 VAL A N 1
ATOM 2497 C CA . VAL A 1 325 ? -14.438 16.766 -12.453 1 96.56 325 VAL A CA 1
ATOM 2498 C C . VAL A 1 325 ? -15.641 17.703 -12.484 1 96.56 325 VAL A C 1
ATOM 2500 O O . VAL A 1 325 ? -15.695 18.641 -13.281 1 96.56 325 VAL A O 1
ATOM 2503 N N . VAL A 1 326 ? -16.547 17.484 -11.578 1 96.38 326 VAL A N 1
ATOM 2504 C CA . VAL A 1 326 ? -17.797 18.234 -11.625 1 96.38 326 VAL A CA 1
ATOM 2505 C C . VAL A 1 326 ? -17.719 19.422 -10.664 1 96.38 326 VAL A C 1
ATOM 2507 O O . VAL A 1 326 ? -18.578 20.297 -10.68 1 96.38 326 VAL A O 1
ATOM 2510 N N . GLY A 1 327 ? -16.719 19.469 -9.906 1 97.75 327 GLY A N 1
ATOM 2511 C CA . GLY A 1 327 ? -16.469 20.547 -8.969 1 97.75 327 GLY A CA 1
ATOM 2512 C C . GLY A 1 327 ? -15.297 20.281 -8.039 1 97.75 327 GLY A C 1
ATOM 2513 O O . GLY A 1 327 ? -14.859 19.141 -7.898 1 97.75 327 GLY A O 1
ATOM 2514 N N . ALA A 1 328 ? -14.797 21.359 -7.473 1 98.69 328 ALA A N 1
ATOM 2515 C CA . ALA A 1 328 ? -13.703 21.25 -6.504 1 98.69 328 ALA A CA 1
ATOM 2516 C C . ALA A 1 328 ? -13.727 22.422 -5.523 1 98.69 328 ALA A C 1
ATOM 2518 O O . ALA A 1 328 ? -14.32 23.469 -5.809 1 98.69 328 ALA A O 1
ATOM 2519 N N . GLY A 1 329 ? -13.141 22.234 -4.457 1 98.56 329 GLY A N 1
ATOM 2520 C CA . GLY A 1 329 ? -13.055 23.297 -3.467 1 98.56 329 GLY A CA 1
ATOM 2521 C C . GLY A 1 329 ? -11.992 23.031 -2.414 1 98.56 329 GLY A C 1
ATOM 2522 O O . GLY A 1 329 ? -11.352 21.984 -2.412 1 98.56 329 GLY A O 1
ATOM 2523 N N . THR A 1 330 ? -11.781 24 -1.58 1 98.5 330 THR A N 1
ATOM 2524 C CA . THR A 1 330 ? -10.844 23.922 -0.464 1 98.5 330 THR A CA 1
ATOM 2525 C C . THR A 1 330 ? -11.391 24.656 0.758 1 98.5 330 THR A C 1
ATOM 2527 O O . THR A 1 330 ? -12.141 25.625 0.624 1 98.5 330 THR A O 1
ATOM 2530 N N . TYR A 1 331 ? -11.047 24.156 1.86 1 97.31 331 TYR A N 1
ATOM 2531 C CA . TYR A 1 331 ? -11.461 24.812 3.096 1 97.31 331 TYR A CA 1
ATOM 2532 C C . TYR A 1 331 ? -10.422 25.844 3.531 1 97.31 331 TYR A C 1
ATOM 2534 O O . TYR A 1 331 ? -10.594 26.516 4.555 1 97.31 331 TYR A O 1
ATOM 2542 N N . LEU A 1 332 ? -9.359 26.031 2.74 1 96.88 332 LEU A N 1
ATOM 2543 C CA . LEU A 1 332 ? -8.305 26.984 3.066 1 96.88 332 LEU A CA 1
ATOM 2544 C C . LEU A 1 332 ? -8.492 28.281 2.289 1 96.88 332 LEU A C 1
ATOM 2546 O O . LEU A 1 332 ? -7.953 28.438 1.189 1 96.88 332 LEU A O 1
ATOM 2550 N N . GLU A 1 333 ? -9.109 29.188 2.93 1 95.06 333 GLU A N 1
ATOM 2551 C CA . GLU A 1 333 ? -9.445 30.469 2.289 1 95.06 333 GLU A CA 1
ATOM 2552 C C . GLU A 1 333 ? -8.188 31.234 1.901 1 95.06 333 GLU A C 1
ATOM 2554 O O . GLU A 1 333 ? -8.148 31.875 0.847 1 95.06 333 GLU A O 1
ATOM 2559 N N . ARG A 1 334 ? -7.219 31.188 2.705 1 93.69 334 ARG A N 1
ATOM 2560 C CA . ARG A 1 334 ? -5.992 31.953 2.49 1 93.69 334 ARG A CA 1
ATOM 2561 C C . ARG A 1 334 ? -5.285 31.5 1.217 1 93.69 334 ARG A C 1
ATOM 2563 O O . ARG A 1 334 ? -4.562 32.281 0.593 1 93.69 334 ARG A O 1
ATOM 2570 N N . ASP A 1 335 ? -5.52 30.281 0.819 1 96.88 335 ASP A N 1
ATOM 2571 C CA . ASP A 1 335 ? -4.812 29.703 -0.319 1 96.88 335 ASP A CA 1
ATOM 2572 C C . ASP A 1 335 ? -5.715 29.641 -1.549 1 96.88 335 ASP A C 1
ATOM 2574 O O . ASP A 1 335 ? -5.309 29.141 -2.6 1 96.88 335 ASP A O 1
ATOM 2578 N N . ALA A 1 336 ? -6.891 30.141 -1.463 1 97.88 336 ALA A N 1
ATOM 2579 C CA . ALA A 1 336 ? -7.918 29.969 -2.484 1 97.88 336 ALA A CA 1
ATOM 2580 C C . ALA A 1 336 ? -7.48 30.578 -3.814 1 97.88 336 ALA A C 1
ATOM 2582 O O . ALA A 1 336 ? -7.746 30.016 -4.879 1 97.88 336 ALA A O 1
ATOM 2583 N N . ASP A 1 337 ? -6.84 31.719 -3.783 1 97.94 337 ASP A N 1
ATOM 2584 C CA . ASP A 1 337 ? -6.43 32.375 -5.016 1 97.94 337 ASP A CA 1
ATOM 2585 C C . ASP A 1 337 ? -5.402 31.547 -5.773 1 97.94 337 ASP A C 1
ATOM 2587 O O . ASP A 1 337 ? -5.441 31.469 -7.004 1 97.94 337 ASP A O 1
ATOM 2591 N N . TRP A 1 338 ? -4.547 30.984 -5.035 1 98.12 338 TRP A N 1
ATOM 2592 C CA . TRP A 1 338 ? -3.568 30.094 -5.664 1 98.12 338 TRP A CA 1
ATOM 2593 C C . TRP A 1 338 ? -4.25 28.891 -6.305 1 98.12 338 TRP A C 1
ATOM 2595 O O . TRP A 1 338 ? -3.908 28.5 -7.426 1 98.12 338 TRP A O 1
ATOM 2605 N N . VAL A 1 339 ? -5.215 28.297 -5.613 1 98.75 339 VAL A N 1
ATOM 2606 C CA . VAL A 1 339 ? -5.941 27.141 -6.137 1 98.75 339 VAL A CA 1
ATOM 2607 C C . VAL A 1 339 ? -6.668 27.531 -7.426 1 98.75 339 VAL A C 1
ATOM 2609 O O . VAL A 1 339 ? -6.633 26.797 -8.414 1 98.75 339 VAL A O 1
ATOM 2612 N N . ARG A 1 340 ? -7.297 28.734 -7.406 1 98.5 340 ARG A N 1
ATOM 2613 C CA . ARG A 1 340 ? -8.008 29.219 -8.586 1 98.5 340 ARG A CA 1
ATOM 2614 C C . ARG A 1 340 ? -7.07 29.328 -9.781 1 98.5 340 ARG A C 1
ATOM 2616 O O . ARG A 1 340 ? -7.41 28.906 -10.883 1 98.5 340 ARG A O 1
ATOM 2623 N N . ARG A 1 341 ? -5.949 29.859 -9.523 1 98.06 341 ARG A N 1
ATOM 2624 C CA . ARG A 1 341 ? -4.98 30.047 -10.602 1 98.06 341 ARG A CA 1
ATOM 2625 C C . ARG A 1 341 ? -4.5 28.703 -11.141 1 98.06 341 ARG A C 1
ATOM 2627 O O . ARG A 1 341 ? -4.418 28.5 -12.352 1 98.06 341 ARG A O 1
ATOM 2634 N N . GLU A 1 342 ? -4.188 27.797 -10.25 1 98.19 342 GLU A N 1
ATOM 2635 C CA . GLU A 1 342 ? -3.658 26.484 -10.641 1 98.19 342 GLU A CA 1
ATOM 2636 C C . GLU A 1 342 ? -4.707 25.672 -11.391 1 98.19 342 GLU A C 1
ATOM 2638 O O . GLU A 1 342 ? -4.367 24.844 -12.234 1 98.19 342 GLU A O 1
ATOM 2643 N N . LEU A 1 343 ? -6.012 25.891 -11.094 1 98.44 343 LEU A N 1
ATOM 2644 C CA . LEU A 1 343 ? -7.062 25.047 -11.656 1 98.44 343 LEU A CA 1
ATOM 2645 C C . LEU A 1 343 ? -7.816 25.797 -12.758 1 98.44 343 LEU A C 1
ATOM 2647 O O . LEU A 1 343 ? -8.938 25.422 -13.102 1 98.44 343 LEU A O 1
ATOM 2651 N N . GLU A 1 344 ? -7.211 26.875 -13.188 1 97.19 344 GLU A N 1
ATOM 2652 C CA . GLU A 1 344 ? -7.805 27.547 -14.336 1 97.19 344 GLU A CA 1
ATOM 2653 C C . GLU A 1 344 ? -8 26.578 -15.5 1 97.19 344 GLU A C 1
ATOM 2655 O O . GLU A 1 344 ? -7.07 25.891 -15.906 1 97.19 344 GLU A O 1
ATOM 2660 N N . GLY A 1 345 ? -9.227 26.422 -15.969 1 96.19 345 GLY A N 1
ATOM 2661 C CA . GLY A 1 345 ? -9.523 25.547 -17.109 1 96.19 345 GLY A CA 1
ATOM 2662 C C . GLY A 1 345 ? -9.891 24.141 -16.688 1 96.19 345 GLY A C 1
ATOM 2663 O O . GLY A 1 345 ? -10.289 23.328 -17.531 1 96.19 345 GLY A O 1
ATOM 2664 N N . TYR A 1 346 ? -9.859 23.828 -15.445 1 97.31 346 TYR A N 1
ATOM 2665 C CA . TYR A 1 346 ? -10.109 22.469 -14.992 1 97.31 346 TYR A CA 1
ATOM 2666 C C . TYR A 1 346 ? -11.539 22.312 -14.469 1 97.31 346 TYR A C 1
ATOM 2668 O O . TYR A 1 346 ? -12.086 21.219 -14.453 1 97.31 346 TYR A O 1
ATOM 2676 N N . LEU A 1 347 ? -12.125 23.391 -14.039 1 96.94 347 LEU A N 1
ATOM 2677 C CA . LEU A 1 347 ? -13.398 23.312 -13.344 1 96.94 347 LEU A CA 1
ATOM 2678 C C . LEU A 1 347 ? -14.523 23.875 -14.203 1 96.94 347 LEU A C 1
ATOM 2680 O O . LEU A 1 347 ? -14.344 24.875 -14.891 1 96.94 347 LEU A O 1
ATOM 2684 N N . PRO A 1 348 ? -15.703 23.25 -14.164 1 94.69 348 PRO A N 1
ATOM 2685 C CA . PRO A 1 348 ? -16.859 23.781 -14.891 1 94.69 348 PRO A CA 1
ATOM 2686 C C . PRO A 1 348 ? -17.422 25.047 -14.242 1 94.69 348 PRO A C 1
ATOM 2688 O O . PRO A 1 348 ? -18.094 25.844 -14.906 1 94.69 348 PRO A O 1
ATOM 2691 N N . GLY A 1 349 ? -17.25 25.25 -13.023 1 93.75 349 GLY A N 1
ATOM 2692 C CA . GLY A 1 349 ? -17.734 26.391 -12.281 1 93.75 349 GLY A CA 1
ATOM 2693 C C . GLY A 1 349 ? -16.703 27 -11.344 1 93.75 349 GLY A C 1
ATOM 2694 O O . GLY A 1 349 ? -15.508 26.828 -11.547 1 93.75 349 GLY A O 1
ATOM 2695 N N . GLU A 1 350 ? -17.219 27.719 -10.383 1 96.19 350 GLU A N 1
ATOM 2696 C CA . GLU A 1 350 ? -16.344 28.406 -9.438 1 96.19 350 GLU A CA 1
ATOM 2697 C C . GLU A 1 350 ? -15.781 27.438 -8.398 1 96.19 350 GLU A C 1
ATOM 2699 O O . GLU A 1 350 ? -16.438 26.469 -8.031 1 96.19 350 GLU A O 1
ATOM 2704 N N . LEU A 1 351 ? -14.578 27.766 -8.016 1 98.44 351 LEU A N 1
ATOM 2705 C CA . LEU A 1 351 ? -13.984 27.016 -6.914 1 98.44 351 LEU A CA 1
ATOM 2706 C C . LEU A 1 351 ? -14.797 27.203 -5.637 1 98.44 351 LEU A C 1
ATOM 2708 O O . LEU A 1 351 ? -15.133 28.344 -5.266 1 98.44 351 LEU A O 1
ATOM 2712 N N . MET A 1 352 ? -15.109 26.125 -5.004 1 98.12 352 ME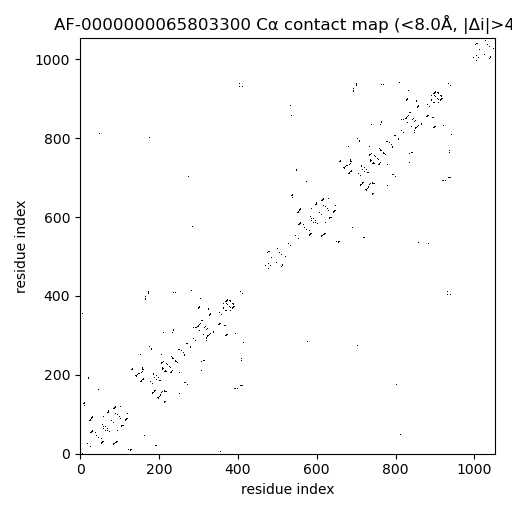T A N 1
ATOM 2713 C CA . MET A 1 352 ? -15.789 26.234 -3.713 1 98.12 352 MET A CA 1
ATOM 2714 C C . MET A 1 352 ? -14.797 26.547 -2.6 1 98.12 352 MET A C 1
ATOM 2716 O O . MET A 1 352 ? -13.828 25.812 -2.398 1 98.12 352 MET A O 1
ATOM 2720 N N . VAL A 1 353 ? -15.008 27.672 -1.946 1 98.31 353 VAL A N 1
ATOM 2721 C CA . VAL A 1 353 ? -14.172 28.031 -0.81 1 98.31 353 VAL A CA 1
ATOM 2722 C C . VAL A 1 353 ? -15.047 28.219 0.434 1 98.31 353 VAL A C 1
ATOM 2724 O O . VAL A 1 353 ? -15.852 29.141 0.508 1 98.31 353 VAL A O 1
ATOM 2727 N N . THR A 1 354 ? -14.953 27.25 1.361 1 96.5 354 THR A N 1
ATOM 2728 C CA . THR A 1 354 ? -15.781 27.312 2.561 1 96.5 354 THR A CA 1
ATOM 2729 C C . THR A 1 354 ? -15.156 26.484 3.686 1 96.5 354 THR A C 1
ATOM 2731 O O . THR A 1 354 ? -14.359 25.578 3.432 1 96.5 354 THR A O 1
ATOM 2734 N N . ASP A 1 355 ? -15.422 26.859 4.867 1 92.19 355 ASP A N 1
ATOM 2735 C CA . ASP A 1 355 ? -15.039 26.047 6.02 1 92.19 355 ASP A CA 1
ATOM 2736 C C . ASP A 1 355 ? -16.266 25.453 6.707 1 92.19 355 ASP A C 1
ATOM 2738 O O . ASP A 1 355 ? -16.188 25 7.848 1 92.19 355 ASP A O 1
ATOM 2742 N N . ARG A 1 356 ? -17.359 25.594 6.047 1 91.19 356 ARG A N 1
ATOM 2743 C CA . ARG A 1 356 ? -18.609 25.016 6.527 1 91.19 356 ARG A CA 1
ATOM 2744 C C . ARG A 1 356 ? -18.906 23.688 5.824 1 91.19 356 ARG A C 1
ATOM 2746 O O . ARG A 1 356 ? -19.25 23.672 4.637 1 91.19 356 ARG A O 1
ATOM 2753 N N . PHE A 1 357 ? -18.875 22.656 6.574 1 91.25 357 PHE A N 1
ATOM 2754 C CA . PHE A 1 357 ? -19.062 21.328 5.988 1 91.25 357 PHE A CA 1
ATOM 2755 C C . PHE A 1 357 ? -20.453 21.172 5.402 1 91.25 357 PHE A C 1
ATOM 2757 O O . PHE A 1 357 ? -20.656 20.422 4.445 1 91.25 357 PHE A O 1
ATOM 2764 N N . GLN A 1 358 ? -21.469 21.922 5.883 1 90.31 358 GLN A N 1
ATOM 2765 C CA . GLN A 1 358 ? -22.844 21.859 5.383 1 90.31 358 GLN A CA 1
ATOM 2766 C C . GLN A 1 358 ? -22.906 22.297 3.924 1 90.31 358 GLN A C 1
ATOM 2768 O O . GLN A 1 358 ? -23.719 21.766 3.152 1 90.31 358 GLN A O 1
ATOM 2773 N N . ASP A 1 359 ? -22.125 23.281 3.652 1 94.62 359 ASP A N 1
ATOM 2774 C CA . ASP A 1 359 ? -22.078 23.75 2.271 1 94.62 359 ASP A CA 1
ATOM 2775 C C . ASP A 1 359 ? -21.594 22.656 1.33 1 94.62 359 ASP A C 1
ATOM 2777 O O . ASP A 1 359 ? -22.125 22.484 0.236 1 94.62 359 ASP A O 1
ATOM 2781 N N . VAL A 1 360 ? -20.609 21.984 1.755 1 96.5 360 VAL A N 1
ATOM 2782 C CA . VAL A 1 360 ? -20 20.922 0.954 1 96.5 360 VAL A CA 1
ATOM 2783 C C . VAL A 1 360 ? -20.984 19.75 0.834 1 96.5 360 VAL A C 1
ATOM 2785 O O . VAL A 1 360 ? -21.172 19.203 -0.253 1 96.5 360 VAL A O 1
ATOM 2788 N N . ALA A 1 361 ? -21.562 19.406 1.959 1 94.44 361 ALA A N 1
ATOM 2789 C CA . ALA A 1 361 ? -22.547 18.328 1.972 1 94.44 361 ALA A CA 1
ATOM 2790 C C . ALA A 1 361 ? -23.672 18.609 0.995 1 94.44 361 ALA A C 1
ATOM 2792 O O . ALA A 1 361 ? -24.156 17.703 0.31 1 94.44 361 ALA A O 1
ATOM 2793 N N . LYS A 1 362 ? -24.125 19.844 0.961 1 93.69 362 LYS A N 1
ATOM 2794 C CA . LYS A 1 362 ? -25.203 20.234 0.065 1 93.69 362 LYS A CA 1
ATOM 2795 C C . LYS A 1 362 ? -24.812 20.047 -1.396 1 93.69 362 LYS A C 1
ATOM 2797 O O . LYS A 1 362 ? -25.609 19.547 -2.197 1 93.69 362 LYS A O 1
ATOM 2802 N N . VAL A 1 363 ? -23.656 20.391 -1.717 1 95.44 363 VAL A N 1
ATOM 2803 C CA . VAL A 1 363 ? -23.172 20.234 -3.084 1 95.44 363 VAL A CA 1
ATOM 2804 C C . VAL A 1 363 ? -23.109 18.75 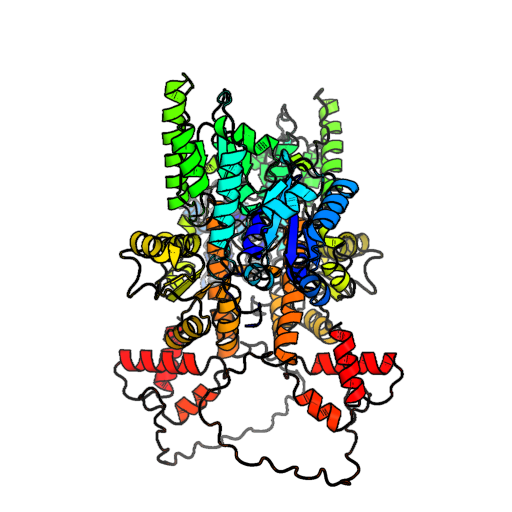-3.445 1 95.44 363 VAL A C 1
ATOM 2806 O O . VAL A 1 363 ? -23.484 18.359 -4.555 1 95.44 363 VAL A O 1
ATOM 2809 N N . ILE A 1 364 ? -22.562 17.953 -2.547 1 95.81 364 ILE A N 1
ATOM 2810 C CA . ILE A 1 364 ? -22.484 16.516 -2.768 1 95.81 364 ILE A CA 1
ATOM 2811 C C . ILE A 1 364 ? -23.875 15.938 -2.977 1 95.81 364 ILE A C 1
ATOM 2813 O O . ILE A 1 364 ? -24.094 15.117 -3.873 1 95.81 364 ILE A O 1
ATOM 2817 N N . GLU A 1 365 ? -24.828 16.375 -2.211 1 93.25 365 GLU A N 1
ATOM 2818 C CA . GLU A 1 365 ? -26.203 15.922 -2.318 1 93.25 365 GLU A CA 1
ATOM 2819 C C . GLU A 1 365 ? -26.828 16.344 -3.646 1 93.25 365 GLU A C 1
ATOM 2821 O O . GLU A 1 365 ? -27.578 15.586 -4.25 1 93.25 365 GLU A O 1
ATOM 2826 N N . ASP A 1 366 ? -26.516 17.5 -4.035 1 91.88 366 ASP A N 1
ATOM 2827 C CA . ASP A 1 366 ? -27.094 18.062 -5.258 1 91.88 366 ASP A CA 1
ATOM 2828 C C . ASP A 1 366 ? -26.484 17.406 -6.496 1 91.88 366 ASP A C 1
ATOM 2830 O O . ASP A 1 366 ? -27.188 17.078 -7.449 1 91.88 366 ASP A O 1
ATOM 2834 N N . GLU A 1 367 ? -25.203 17.219 -6.484 1 91.88 367 GLU A N 1
ATOM 2835 C CA . GLU A 1 367 ? -24.484 16.781 -7.676 1 91.88 367 GLU A CA 1
ATOM 2836 C C . GLU A 1 367 ? -24.422 15.258 -7.758 1 91.88 367 GLU A C 1
ATOM 2838 O O . GLU A 1 367 ? -24.25 14.688 -8.844 1 91.88 367 GLU A O 1
ATOM 2843 N N . LEU A 1 368 ? -24.516 14.57 -6.668 1 91.12 368 LEU A N 1
ATOM 2844 C CA . LEU A 1 368 ? -24.453 13.117 -6.57 1 91.12 368 LEU A CA 1
ATOM 2845 C C . LEU A 1 368 ? -23.312 12.57 -7.426 1 91.12 368 LEU A C 1
ATOM 2847 O O . LEU A 1 368 ? -23.547 11.727 -8.297 1 91.12 368 LEU A O 1
ATOM 2851 N N . PRO A 1 369 ? -22.094 13.023 -7.133 1 94.5 369 PRO A N 1
ATOM 2852 C CA . PRO A 1 369 ? -20.969 12.516 -7.906 1 94.5 369 PRO A CA 1
ATOM 2853 C C . PRO A 1 369 ? -20.734 11.023 -7.707 1 94.5 369 PRO A C 1
ATOM 2855 O O . PRO A 1 369 ? -21.266 10.43 -6.762 1 94.5 369 PRO A O 1
ATOM 2858 N N . ASP A 1 370 ? -19.969 10.352 -8.656 1 91.25 370 ASP A N 1
ATOM 2859 C CA . ASP A 1 370 ? -19.625 8.938 -8.562 1 91.25 370 ASP A CA 1
ATOM 2860 C C . ASP A 1 370 ? -18.484 8.711 -7.57 1 91.25 370 ASP A C 1
ATOM 2862 O O . ASP A 1 370 ? -18.297 7.598 -7.078 1 91.25 370 ASP A O 1
ATOM 2866 N N . LEU A 1 371 ? -17.75 9.773 -7.289 1 95.56 371 LEU A N 1
ATOM 2867 C CA . LEU A 1 371 ? -16.625 9.711 -6.371 1 95.56 371 LEU A CA 1
ATOM 2868 C C . LEU A 1 371 ? -16.391 11.07 -5.707 1 95.56 371 LEU A C 1
ATOM 2870 O O . LEU A 1 371 ? -16.375 12.102 -6.379 1 95.56 371 LEU A O 1
ATOM 2874 N N . VAL A 1 372 ? -16.297 11.023 -4.48 1 97.62 372 VAL A N 1
ATOM 2875 C CA . VAL A 1 372 ? -15.875 12.211 -3.744 1 97.62 372 VAL A CA 1
ATOM 2876 C C . VAL A 1 372 ? -14.469 11.992 -3.17 1 97.62 372 VAL A C 1
ATOM 2878 O O . VAL A 1 372 ? -14.211 10.969 -2.529 1 97.62 372 VAL A O 1
ATOM 2881 N N . CYS A 1 373 ? -13.555 12.836 -3.518 1 98.25 373 CYS A N 1
ATOM 2882 C CA . CYS A 1 373 ? -12.266 12.922 -2.844 1 98.25 373 CYS A CA 1
ATOM 2883 C C . CYS A 1 373 ? -12.266 14.047 -1.814 1 98.25 373 CYS A C 1
ATOM 2885 O O . CYS A 1 373 ? -12.266 15.219 -2.174 1 98.25 373 CYS A O 1
ATOM 2887 N N . GLY A 1 374 ? -12.297 13.695 -0.613 1 97.62 374 GLY A N 1
ATOM 2888 C CA . GLY A 1 374 ? -12.469 14.695 0.422 1 97.62 374 GLY A CA 1
ATOM 2889 C C . GLY A 1 374 ? -11.742 14.359 1.709 1 97.62 374 GLY A C 1
ATOM 2890 O O . GLY A 1 374 ? -10.656 13.766 1.681 1 97.62 374 GLY A O 1
ATOM 2891 N N . THR A 1 375 ? -12.172 14.883 2.809 1 95.56 375 THR A N 1
ATOM 2892 C CA . THR A 1 375 ? -11.656 14.609 4.148 1 95.56 375 THR A CA 1
ATOM 2893 C C . THR A 1 375 ? -12.578 13.656 4.898 1 95.56 375 THR A C 1
ATOM 2895 O O . THR A 1 375 ? -13.438 13.008 4.293 1 95.56 375 THR A O 1
ATOM 2898 N N . GLN A 1 376 ? -12.289 13.484 6.148 1 90.94 376 GLN A N 1
ATOM 2899 C CA . GLN A 1 376 ? -13.164 12.672 6.988 1 90.94 376 GLN A CA 1
ATOM 2900 C C . GLN A 1 376 ? -14.578 13.242 7.02 1 90.94 376 GLN A C 1
ATOM 2902 O O . GLN A 1 376 ? -15.555 12.5 7.137 1 90.94 376 GLN A O 1
ATOM 2907 N N . MET A 1 377 ? -14.727 14.531 6.875 1 91.19 377 MET A N 1
ATOM 2908 C CA . MET A 1 377 ? -16.031 15.18 6.902 1 91.19 377 MET A CA 1
ATOM 2909 C C . MET A 1 377 ? -16.875 14.758 5.703 1 91.19 377 MET A C 1
ATOM 2911 O O . MET A 1 377 ? -18.047 14.422 5.852 1 91.19 377 MET A O 1
ATOM 2915 N N . GLU A 1 378 ? -16.297 14.82 4.59 1 94.06 378 GLU A N 1
ATOM 2916 C CA . GLU A 1 378 ? -17 14.391 3.389 1 94.06 378 GLU A CA 1
ATOM 2917 C C . GLU A 1 378 ? -17.312 12.898 3.43 1 94.06 378 GLU A C 1
ATOM 2919 O O . GLU A 1 378 ? -18.344 12.461 2.91 1 94.06 378 GLU A O 1
ATOM 2924 N N . ARG A 1 379 ? -16.391 12.148 3.965 1 92.44 379 ARG A N 1
ATOM 2925 C CA . ARG A 1 379 ? -16.672 10.727 4.125 1 92.44 379 ARG A CA 1
ATOM 2926 C C . ARG A 1 379 ? -17.969 10.508 4.891 1 92.44 379 ARG A C 1
ATOM 2928 O O . ARG A 1 379 ? -18.781 9.656 4.523 1 92.44 379 ARG A O 1
ATOM 2935 N N . HIS A 1 380 ? -18.156 11.273 5.91 1 86.31 380 HIS A N 1
ATOM 2936 C CA . HIS A 1 380 ? -19.375 11.195 6.699 1 86.31 380 HIS A CA 1
ATOM 2937 C C . HIS A 1 380 ? -20.594 11.617 5.883 1 86.31 380 HIS A C 1
ATOM 2939 O O . HIS A 1 380 ? -21.641 10.969 5.938 1 86.31 380 HIS A O 1
ATOM 2945 N N . SER A 1 381 ? -20.438 12.688 5.223 1 87 381 SER A N 1
ATOM 2946 C CA . SER A 1 381 ? -21.531 13.195 4.402 1 87 381 SER A CA 1
ATOM 2947 C C . SER A 1 381 ? -21.922 12.188 3.324 1 87 381 SER A C 1
ATOM 2949 O O . SER A 1 381 ? -23.109 12.047 3.008 1 87 381 SER A O 1
ATOM 2951 N N . CYS A 1 382 ? -21 11.523 2.801 1 91.44 382 CYS A N 1
ATOM 2952 C CA . CYS A 1 382 ? -21.219 10.602 1.693 1 91.44 382 CYS A CA 1
ATOM 2953 C C . CYS A 1 382 ? -21.844 9.305 2.18 1 91.44 382 CYS A C 1
ATOM 2955 O O . CYS A 1 382 ? -22.578 8.648 1.436 1 91.44 382 CYS A O 1
ATOM 2957 N N . ARG A 1 383 ? -21.484 8.938 3.322 1 83 383 ARG A N 1
ATOM 2958 C CA . ARG A 1 383 ? -22.016 7.699 3.871 1 83 383 ARG A CA 1
ATOM 2959 C C . ARG A 1 383 ? -23.547 7.703 3.85 1 83 383 ARG A C 1
ATOM 2961 O O . ARG A 1 383 ? -24.172 6.695 3.508 1 83 383 ARG A O 1
ATOM 2968 N N . LYS A 1 384 ? -24.109 8.844 4.145 1 74.12 384 LYS A N 1
ATOM 2969 C CA . LYS A 1 384 ? -25.562 8.984 4.191 1 74.12 384 LYS A CA 1
ATOM 2970 C C . LYS A 1 384 ? -26.188 8.82 2.803 1 74.12 384 LYS A C 1
ATOM 2972 O O . LYS A 1 384 ? -27.312 8.359 2.67 1 74.12 384 LYS A O 1
ATOM 2977 N N . LEU A 1 385 ? -25.453 9.18 1.891 1 82.19 385 LEU A N 1
ATOM 2978 C CA . LEU A 1 385 ? -25.922 9.203 0.514 1 82.19 385 LEU A CA 1
ATOM 2979 C C . LEU A 1 385 ? -25.469 7.965 -0.246 1 82.19 385 LEU A C 1
ATOM 2981 O O . LEU A 1 385 ? -25.812 7.781 -1.416 1 82.19 385 LEU A O 1
ATOM 2985 N N . ASP A 1 386 ? -24.672 7.113 0.384 1 82.31 386 ASP A N 1
ATOM 2986 C CA . ASP A 1 386 ? -24.094 5.93 -0.232 1 82.31 386 ASP A CA 1
ATOM 2987 C C . ASP A 1 386 ? -23.25 6.305 -1.45 1 82.31 386 ASP A C 1
ATOM 2989 O O . ASP A 1 386 ? -23.406 5.715 -2.523 1 82.31 386 ASP A O 1
ATOM 2993 N N . ILE A 1 387 ? -22.594 7.359 -1.313 1 90.06 387 ILE A N 1
ATOM 2994 C CA . ILE A 1 387 ? -21.656 7.828 -2.328 1 90.06 387 ILE A CA 1
ATOM 2995 C C . ILE A 1 387 ? -20.234 7.441 -1.927 1 90.06 387 ILE A C 1
ATOM 2997 O O . ILE A 1 387 ? -19.828 7.648 -0.78 1 90.06 387 ILE A O 1
ATOM 3001 N N . PRO A 1 388 ? -19.516 6.824 -2.875 1 92.5 388 PRO A N 1
ATOM 3002 C CA . PRO A 1 388 ? -18.109 6.496 -2.559 1 92.5 388 PRO A CA 1
ATOM 3003 C C . PRO A 1 388 ? -17.281 7.734 -2.238 1 92.5 388 PRO A C 1
ATOM 3005 O O . PRO A 1 388 ? -17.375 8.75 -2.93 1 92.5 388 PRO A O 1
ATOM 3008 N N . CYS A 1 389 ? -16.516 7.652 -1.176 1 94.44 389 CYS A N 1
ATOM 3009 C CA . CYS A 1 389 ? -15.656 8.758 -0.776 1 94.44 389 CYS A CA 1
ATOM 3010 C C . CYS A 1 389 ? -14.266 8.258 -0.407 1 94.44 389 CYS A C 1
ATOM 3012 O O . CYS A 1 389 ? -14.125 7.262 0.304 1 94.44 389 CYS A O 1
ATOM 3014 N N . MET A 1 390 ? -13.297 8.852 -0.917 1 95.31 390 MET A N 1
ATOM 3015 C CA . MET A 1 390 ? -11.93 8.594 -0.491 1 95.31 390 MET A CA 1
ATOM 3016 C C . MET A 1 390 ? -11.352 9.789 0.263 1 95.31 390 MET A C 1
ATOM 3018 O O . MET A 1 390 ? -11.406 10.914 -0.227 1 95.31 390 MET A O 1
ATOM 3022 N N . VAL A 1 391 ? -10.812 9.547 1.402 1 96.06 391 VAL A N 1
ATOM 3023 C CA . VAL A 1 391 ? -10.156 10.602 2.174 1 96.06 391 VAL A CA 1
ATOM 3024 C C . VAL A 1 391 ? -8.773 10.883 1.589 1 96.06 391 VAL A C 1
ATOM 3026 O O . VAL A 1 391 ? -7.969 9.969 1.414 1 96.06 391 VAL A O 1
ATOM 3029 N N . VAL A 1 392 ? -8.5 12.148 1.311 1 97.94 392 VAL A N 1
ATOM 3030 C CA . VAL A 1 392 ? -7.27 12.445 0.593 1 97.94 392 VAL A CA 1
ATOM 3031 C C . VAL A 1 392 ? -6.48 13.516 1.348 1 97.94 392 VAL A C 1
ATOM 3033 O O . VAL A 1 392 ? -5.355 13.852 0.967 1 97.94 392 VAL A O 1
ATOM 3036 N N . SER A 1 393 ? -7.016 14.078 2.373 1 96 393 SER A N 1
ATOM 3037 C CA . SER A 1 393 ? -6.344 15.102 3.162 1 96 393 SER A CA 1
ATOM 3038 C C . SER A 1 393 ? -6.945 15.211 4.559 1 96 393 SER A C 1
ATOM 3040 O O . SER A 1 393 ? -8 14.633 4.832 1 96 393 SER A O 1
ATOM 3042 N N . PRO A 1 394 ? -6.199 15.867 5.492 1 91.75 394 PRO A N 1
ATOM 3043 C CA . PRO A 1 394 ? -6.82 16.141 6.793 1 91.75 394 PRO A CA 1
ATOM 3044 C C . PRO A 1 394 ? -8.047 17.031 6.688 1 91.75 394 PRO A C 1
ATOM 3046 O O . PRO A 1 394 ? -8.148 17.844 5.766 1 91.75 394 PRO A O 1
ATOM 3049 N N . PRO A 1 395 ? -8.914 17.031 7.715 1 91.25 395 PRO A N 1
ATOM 3050 C CA . PRO A 1 395 ? -8.922 16.188 8.906 1 91.25 395 PRO A CA 1
ATOM 3051 C C . PRO A 1 395 ? -9.133 14.711 8.57 1 91.25 395 PRO A C 1
ATOM 3053 O O . PRO A 1 395 ? -9.82 14.383 7.598 1 91.25 395 PRO A O 1
ATOM 3056 N N . THR A 1 396 ? -8.477 13.883 9.344 1 89.31 396 THR A N 1
ATOM 3057 C CA . THR A 1 396 ? -8.453 12.445 9.078 1 89.31 396 THR A CA 1
ATOM 3058 C C . THR A 1 396 ? -8.891 11.664 10.312 1 89.31 396 THR A C 1
ATOM 3060 O O . THR A 1 396 ? -9.086 12.242 11.383 1 89.31 396 THR A O 1
ATOM 3063 N N . HIS A 1 397 ? -9.109 10.43 10.086 1 84.69 397 HIS A N 1
ATOM 3064 C CA . HIS A 1 397 ? -9.383 9.445 11.133 1 84.69 397 HIS A CA 1
ATOM 3065 C C . HIS A 1 397 ? -8.211 8.484 11.312 1 84.69 397 HIS A C 1
ATOM 3067 O O . HIS A 1 397 ? -7.301 8.453 10.477 1 84.69 397 HIS A O 1
ATOM 3073 N N . ILE A 1 398 ? -8.172 7.844 12.414 1 82.06 398 ILE A N 1
ATOM 3074 C CA . ILE A 1 398 ? -7.102 6.902 12.742 1 82.06 398 ILE A CA 1
ATOM 3075 C C . ILE A 1 398 ? -6.941 5.895 11.602 1 82.06 398 ILE A C 1
ATOM 3077 O O . ILE A 1 398 ? -5.844 5.375 11.375 1 82.06 398 ILE A O 1
ATOM 3081 N N . GLU A 1 399 ? -7.953 5.641 10.805 1 84.19 399 GLU A N 1
ATOM 3082 C CA . GLU A 1 399 ? -7.93 4.688 9.703 1 84.19 399 GLU A CA 1
ATOM 3083 C C . GLU A 1 399 ? -7.074 5.203 8.547 1 84.19 399 GLU A C 1
ATOM 3085 O O . GLU A 1 399 ? -6.734 4.445 7.637 1 84.19 399 GLU A O 1
ATOM 3090 N N . ASN A 1 400 ? -6.73 6.402 8.602 1 88.62 400 ASN A N 1
ATOM 3091 C CA . ASN A 1 400 ? -5.875 6.977 7.566 1 88.62 400 ASN A CA 1
ATOM 3092 C C . ASN A 1 400 ? -4.406 6.945 7.969 1 88.62 400 ASN A C 1
ATOM 3094 O O . ASN A 1 400 ? -3.535 7.332 7.188 1 88.62 400 ASN A O 1
ATOM 3098 N N . HIS A 1 401 ? -4.109 6.551 9.172 1 87.88 401 HIS A N 1
ATOM 3099 C CA . HIS A 1 401 ? -2.748 6.453 9.68 1 87.88 401 HIS A CA 1
ATOM 3100 C C . HIS A 1 401 ? -2.307 5 9.805 1 87.88 401 HIS A C 1
ATOM 3102 O O . HIS A 1 401 ? -2.178 4.477 10.914 1 87.88 401 HIS A O 1
ATOM 3108 N N . LEU A 1 402 ? -1.905 4.434 8.68 1 90.94 402 LEU A N 1
ATOM 3109 C CA . LEU A 1 402 ? -1.655 3.002 8.562 1 90.94 402 LEU A CA 1
ATOM 3110 C C . LEU A 1 402 ? -0.16 2.705 8.609 1 90.94 402 LEU A C 1
ATOM 3112 O O . LEU A 1 402 ? 0.661 3.625 8.562 1 90.94 402 LEU A O 1
ATOM 3116 N N . LEU A 1 403 ? 0.19 1.471 8.773 1 92.19 403 LEU A N 1
ATOM 3117 C CA . LEU A 1 403 ? 1.572 1.021 8.898 1 92.19 403 LEU A CA 1
ATOM 3118 C C . LEU A 1 403 ? 2.24 0.942 7.527 1 92.19 403 LEU A C 1
ATOM 3120 O O . LEU A 1 403 ? 3.4 1.332 7.375 1 92.19 403 LEU A O 1
ATOM 3124 N N . GLY A 1 404 ? 1.421 0.438 6.586 1 95.12 404 GLY A N 1
ATOM 3125 C CA . GLY A 1 404 ? 1.979 0.068 5.297 1 95.12 404 GLY A CA 1
ATOM 3126 C C . GLY A 1 404 ? 2.4 1.264 4.461 1 95.12 404 GLY A C 1
ATOM 3127 O O . GLY A 1 404 ? 2.303 2.406 4.914 1 95.12 404 GLY A O 1
ATOM 3128 N N . TYR A 1 405 ? 2.986 1.017 3.309 1 97.44 405 TYR A N 1
ATOM 3129 C CA . TYR A 1 405 ? 3.521 2.002 2.377 1 97.44 405 TYR A CA 1
ATOM 3130 C C . TYR A 1 405 ? 2.457 2.449 1.382 1 97.44 405 TYR A C 1
ATOM 3132 O O . TYR A 1 405 ? 2.383 1.927 0.267 1 97.44 405 TYR A O 1
ATOM 3140 N N . TYR A 1 406 ? 1.728 3.479 1.809 1 97.06 406 TYR A N 1
ATOM 3141 C CA . TYR A 1 406 ? 0.651 4.027 0.991 1 97.06 406 TYR A CA 1
ATOM 3142 C C . TYR A 1 406 ? 0.925 5.484 0.635 1 97.06 406 TYR A C 1
ATOM 3144 O O . TYR A 1 406 ? 0.17 6.375 1.026 1 97.06 406 TYR A O 1
ATOM 3152 N N . PRO A 1 407 ? 1.897 5.711 -0.141 1 98.19 407 PRO A N 1
ATOM 3153 C CA . PRO A 1 407 ? 2.191 7.117 -0.441 1 98.19 407 PRO A CA 1
ATOM 3154 C C . PRO A 1 407 ? 1.191 7.734 -1.417 1 98.19 407 PRO A C 1
ATOM 3156 O O . PRO A 1 407 ? 0.483 7.008 -2.121 1 98.19 407 PRO A O 1
ATOM 3159 N N . PHE A 1 408 ? 1.1 9.055 -1.357 1 98.56 408 PHE A N 1
ATOM 3160 C CA . PHE A 1 408 ? 0.445 9.82 -2.414 1 98.56 408 PHE A CA 1
ATOM 3161 C C . PHE A 1 408 ? 1.475 10.469 -3.328 1 98.56 408 PHE A C 1
ATOM 3163 O O . PHE A 1 408 ? 1.178 10.781 -4.484 1 98.56 408 PHE A O 1
ATOM 3170 N N . PHE A 1 409 ? 2.703 10.68 -2.803 1 98.81 409 PHE A N 1
ATOM 3171 C CA . PHE A 1 409 ? 3.768 11.297 -3.586 1 98.81 409 PHE A CA 1
ATOM 3172 C C . PHE A 1 409 ? 4.449 10.266 -4.48 1 98.81 409 PHE A C 1
ATOM 3174 O O . PHE A 1 409 ? 4.578 9.102 -4.105 1 98.81 409 PHE A O 1
ATOM 3181 N N . GLY A 1 410 ? 4.883 10.75 -5.664 1 98.75 410 GLY A N 1
ATOM 3182 C CA . GLY A 1 410 ? 5.75 9.961 -6.523 1 98.75 410 GLY A CA 1
ATOM 3183 C C . GLY A 1 410 ? 4.988 8.977 -7.391 1 98.75 410 GLY A C 1
ATOM 3184 O O . GLY A 1 410 ? 3.758 8.977 -7.41 1 98.75 410 GLY A O 1
ATOM 3185 N N . PHE A 1 411 ? 5.742 8.141 -8.109 1 98.75 411 PHE A N 1
ATOM 3186 C CA . PHE A 1 411 ? 5.176 7.129 -8.992 1 98.75 411 PHE A CA 1
ATOM 3187 C C . PHE A 1 411 ? 4.344 6.125 -8.211 1 98.75 411 PHE A C 1
ATOM 3189 O O . PHE A 1 411 ? 3.236 5.77 -8.625 1 98.75 411 PHE A O 1
ATOM 3196 N N . ASP A 1 412 ? 4.875 5.699 -7.051 1 98.31 412 ASP A N 1
ATOM 3197 C CA . ASP A 1 412 ? 4.141 4.777 -6.188 1 98.31 412 ASP A CA 1
ATOM 3198 C C . ASP A 1 412 ? 2.828 5.402 -5.715 1 98.31 412 ASP A C 1
ATOM 3200 O O . ASP A 1 412 ? 1.817 4.711 -5.582 1 98.31 412 ASP A O 1
ATOM 3204 N N . GLY A 1 413 ? 2.906 6.684 -5.438 1 98.69 413 GLY A N 1
ATOM 3205 C CA . GLY A 1 413 ? 1.702 7.383 -5.016 1 98.69 413 GLY A CA 1
ATOM 3206 C C . GLY A 1 413 ? 0.614 7.395 -6.074 1 98.69 413 GLY A C 1
ATOM 3207 O O . GLY A 1 413 ? -0.569 7.262 -5.754 1 98.69 413 GLY A O 1
ATOM 3208 N N . ALA A 1 414 ? 1.029 7.605 -7.32 1 98.69 414 ALA A N 1
ATOM 3209 C CA . ALA A 1 414 ? 0.073 7.555 -8.422 1 98.69 414 ALA A CA 1
ATOM 3210 C C . ALA A 1 414 ? -0.657 6.215 -8.453 1 98.69 414 ALA A C 1
ATOM 3212 O O . ALA A 1 414 ? -1.875 6.168 -8.648 1 98.69 414 ALA A O 1
ATOM 3213 N N . ASP A 1 415 ? 0.069 5.141 -8.258 1 97.5 415 ASP A N 1
ATOM 3214 C CA . ASP A 1 415 ? -0.529 3.811 -8.25 1 97.5 415 ASP A CA 1
ATOM 3215 C C . ASP A 1 415 ? -1.52 3.658 -7.094 1 97.5 415 ASP A C 1
ATOM 3217 O O . ASP A 1 415 ? -2.609 3.111 -7.273 1 97.5 415 ASP A O 1
ATOM 3221 N N . VAL A 1 416 ? -1.15 4.098 -5.906 1 98.12 416 VAL A N 1
ATOM 3222 C CA . VAL A 1 416 ? -1.992 3.992 -4.719 1 98.12 416 VAL A CA 1
ATOM 3223 C C . VAL A 1 416 ? -3.289 4.77 -4.934 1 98.12 416 VAL A C 1
ATOM 3225 O O . VAL A 1 416 ? -4.379 4.27 -4.641 1 98.12 416 VAL A O 1
ATOM 3228 N N . ILE A 1 417 ? -3.186 6.004 -5.449 1 97.88 417 ILE A N 1
ATOM 3229 C CA . ILE A 1 417 ? -4.367 6.828 -5.672 1 97.88 417 ILE A CA 1
ATOM 3230 C C . ILE A 1 417 ? -5.262 6.172 -6.723 1 97.88 417 ILE A C 1
ATOM 3232 O O . ILE A 1 417 ? -6.48 6.09 -6.547 1 97.88 417 ILE A O 1
ATOM 3236 N N . ALA A 1 418 ? -4.672 5.727 -7.824 1 95.06 418 ALA A N 1
ATOM 3237 C CA . ALA A 1 418 ? -5.445 5.074 -8.875 1 95.06 418 ALA A CA 1
ATOM 3238 C C . ALA A 1 418 ? -6.199 3.861 -8.336 1 95.06 418 ALA A C 1
ATOM 3240 O O . ALA A 1 418 ? -7.371 3.654 -8.664 1 95.06 418 ALA A O 1
ATOM 3241 N N . ASP A 1 419 ? -5.527 3.043 -7.547 1 94.12 419 ASP A N 1
ATOM 3242 C CA . ASP A 1 419 ? -6.168 1.882 -6.938 1 94.12 419 ASP A CA 1
ATOM 3243 C C . ASP A 1 419 ? -7.352 2.301 -6.07 1 94.12 419 ASP A C 1
ATOM 3245 O O . ASP A 1 419 ? -8.414 1.675 -6.113 1 94.12 419 ASP A O 1
ATOM 3249 N N . ARG A 1 420 ? -7.133 3.32 -5.25 1 95.06 420 ARG A N 1
ATOM 3250 C CA . ARG A 1 420 ? -8.195 3.779 -4.363 1 95.06 420 ARG A CA 1
ATOM 3251 C C . ARG A 1 420 ? -9.391 4.297 -5.16 1 95.06 420 ARG A C 1
ATOM 3253 O O . ARG A 1 420 ? -10.539 4.055 -4.793 1 95.06 420 ARG A O 1
ATOM 3260 N N . VAL A 1 421 ? -9.109 5.055 -6.188 1 93.38 421 VAL A N 1
ATOM 3261 C CA . VAL A 1 421 ? -10.172 5.531 -7.062 1 93.38 421 VAL A CA 1
ATOM 3262 C C . VAL A 1 421 ? -10.922 4.344 -7.656 1 93.38 421 VAL A C 1
ATOM 3264 O O . VAL A 1 421 ? -12.156 4.305 -7.621 1 93.38 421 VAL A O 1
ATOM 3267 N N . TYR A 1 422 ? -10.211 3.385 -8.141 1 89.25 422 TYR A N 1
ATOM 3268 C CA . TYR A 1 422 ? -10.789 2.193 -8.758 1 89.25 422 TYR A CA 1
ATOM 3269 C C . TYR A 1 422 ? -11.656 1.434 -7.762 1 89.25 422 TYR A C 1
ATOM 3271 O O . TYR A 1 422 ? -12.805 1.091 -8.062 1 89.25 422 TYR A O 1
ATOM 3279 N N . LEU A 1 423 ? -11.117 1.161 -6.602 1 88.44 423 LEU A N 1
ATOM 3280 C CA . LEU A 1 423 ? -11.82 0.374 -5.59 1 88.44 423 LEU A CA 1
ATOM 3281 C C . LEU A 1 423 ? -13.039 1.119 -5.066 1 88.44 423 LEU A C 1
ATOM 3283 O O . LEU A 1 423 ? -14.078 0.51 -4.805 1 88.44 423 LEU A O 1
ATOM 3287 N N . SER A 1 424 ? -12.875 2.418 -4.902 1 87.69 424 SER A N 1
ATOM 3288 C CA . SER A 1 424 ? -14 3.215 -4.414 1 87.69 424 SER A CA 1
ATOM 3289 C C . SER A 1 424 ? -15.133 3.256 -5.43 1 87.69 424 SER A C 1
ATOM 3291 O O . SER A 1 424 ? -16.312 3.174 -5.062 1 87.69 424 SER A O 1
ATOM 3293 N N . CYS A 1 425 ? -14.828 3.357 -6.668 1 81.31 425 CYS A N 1
ATOM 3294 C CA . CYS A 1 425 ? -15.836 3.461 -7.719 1 81.31 425 CYS A CA 1
ATOM 3295 C C . CYS A 1 425 ? -16.484 2.109 -7.992 1 81.31 425 CYS A C 1
ATOM 3297 O O . CYS A 1 425 ? -17.656 2.039 -8.344 1 81.31 425 CYS A O 1
ATOM 3299 N N . LYS A 1 426 ? -15.672 1.044 -8.023 1 66.12 426 LYS A N 1
ATOM 3300 C CA . LYS A 1 426 ? -16.188 -0.288 -8.328 1 66.12 426 LYS A CA 1
ATOM 3301 C C . LYS A 1 426 ? -17.078 -0.806 -7.199 1 66.12 426 LYS A C 1
ATOM 3303 O O . LYS A 1 426 ? -18.125 -1.402 -7.453 1 66.12 426 LYS A O 1
ATOM 3308 N N . LEU A 1 427 ? -16.562 -0.732 -5.973 1 55.38 427 LEU A N 1
ATOM 3309 C CA . LEU A 1 427 ? -17.375 -1.183 -4.844 1 55.38 427 LEU A CA 1
ATOM 3310 C C . LEU A 1 427 ? -18.75 -0.534 -4.867 1 55.38 427 LEU A C 1
ATOM 3312 O O . LEU A 1 427 ? -19.75 -1.166 -4.508 1 55.38 427 LEU A O 1
ATOM 3316 N N . GLY A 1 428 ? -18.781 0.652 -5.434 1 43.88 428 GLY A N 1
ATOM 3317 C CA . GLY A 1 428 ? -20.078 1.305 -5.566 1 43.88 428 GLY A CA 1
ATOM 3318 C C . GLY A 1 428 ? -20.984 0.628 -6.574 1 43.88 428 GLY A C 1
ATOM 3319 O O . GLY A 1 428 ? -22.188 0.488 -6.34 1 43.88 428 GLY A O 1
ATOM 3320 N N . LEU A 1 429 ? -20.328 0.087 -7.648 1 41.41 429 LEU A N 1
ATOM 3321 C CA . LEU A 1 429 ? -21.109 -0.534 -8.719 1 41.41 429 LEU A CA 1
ATOM 3322 C C . LEU A 1 429 ? -21.562 -1.933 -8.312 1 41.41 429 LEU A C 1
ATOM 3324 O O . LEU A 1 429 ? -22.719 -2.301 -8.539 1 41.41 429 LEU A O 1
ATOM 3328 N N . GLU A 1 430 ? -20.562 -2.766 -7.773 1 47.03 430 GLU A N 1
ATOM 3329 C CA . GLU A 1 430 ? -20.875 -4.152 -7.445 1 47.03 430 GLU A CA 1
ATOM 3330 C C . GLU A 1 430 ? -21.938 -4.234 -6.344 1 47.03 430 GLU A C 1
ATOM 3332 O O . GLU A 1 430 ? -22.812 -5.09 -6.387 1 47.03 430 GLU A O 1
ATOM 3337 N N . LYS A 1 431 ? -21.703 -3.375 -5.375 1 49.28 431 LYS A N 1
ATOM 3338 C CA . LYS A 1 431 ? -22.734 -3.326 -4.34 1 49.28 431 LYS A CA 1
ATOM 3339 C C . LYS A 1 431 ? -24.109 -3.074 -4.945 1 49.28 431 LYS A C 1
ATOM 3341 O O . LYS A 1 431 ? -25.094 -3.729 -4.574 1 49.28 431 LYS A O 1
ATOM 3346 N N . HIS A 1 432 ? -24.031 -2.221 -5.91 1 41.72 432 HIS A N 1
ATOM 3347 C CA . HIS A 1 432 ? -25.297 -1.867 -6.551 1 41.72 432 HIS A CA 1
ATOM 3348 C C . HIS A 1 432 ? -25.812 -3.004 -7.434 1 41.72 432 HIS A C 1
ATOM 3350 O O . HIS A 1 432 ? -27.016 -3.281 -7.465 1 41.72 432 HIS A O 1
ATOM 3356 N N . LEU A 1 433 ? -24.859 -3.588 -8.109 1 39.16 433 LEU A N 1
ATOM 3357 C CA . LEU A 1 433 ? -25.281 -4.684 -8.977 1 39.16 433 LEU A CA 1
ATOM 3358 C C . LEU A 1 433 ? -25.844 -5.84 -8.164 1 39.16 433 LEU A C 1
ATOM 3360 O O . LEU A 1 433 ? -26.859 -6.426 -8.531 1 39.16 433 LEU A O 1
ATOM 3364 N N . ILE A 1 434 ? -25.188 -6.164 -7.133 1 42.94 434 ILE A N 1
ATOM 3365 C CA . ILE A 1 434 ? -25.672 -7.246 -6.285 1 42.94 434 ILE A CA 1
ATOM 3366 C C . ILE A 1 434 ? -27.016 -6.855 -5.664 1 42.94 434 ILE A C 1
ATOM 3368 O O . ILE A 1 434 ? -27.922 -7.68 -5.578 1 42.94 434 ILE A O 1
ATOM 3372 N N . ASP A 1 435 ? -27.016 -5.648 -5.152 1 42.59 435 ASP A N 1
ATOM 3373 C CA . ASP A 1 435 ? -28.281 -5.176 -4.594 1 42.59 435 ASP A CA 1
ATOM 3374 C C . ASP A 1 435 ? -29.391 -5.18 -5.648 1 42.59 435 ASP A C 1
ATOM 3376 O O . ASP A 1 435 ? -30.547 -5.473 -5.34 1 42.59 435 ASP A O 1
ATOM 3380 N N . PHE A 1 436 ? -29.047 -4.699 -6.832 1 34.97 436 PHE A N 1
ATOM 3381 C CA . PHE A 1 436 ? -30.016 -4.586 -7.918 1 34.97 436 PHE A CA 1
ATOM 3382 C C . PHE A 1 436 ? -30.391 -5.961 -8.453 1 34.97 436 PHE A C 1
ATOM 3384 O O . PHE A 1 436 ? -31.547 -6.223 -8.742 1 34.97 436 PHE A O 1
ATOM 3391 N N . PHE A 1 437 ? -29.406 -6.711 -8.875 1 37.84 437 PHE A N 1
ATOM 3392 C CA . PHE A 1 437 ? -29.719 -7.957 -9.562 1 37.84 437 PHE A CA 1
ATOM 3393 C C . PHE A 1 437 ? -30.078 -9.055 -8.57 1 37.84 437 PHE A C 1
ATOM 3395 O O . PHE A 1 437 ? -30.406 -10.18 -8.961 1 37.84 437 PHE A O 1
ATOM 3402 N N . GLY A 1 438 ? -30.562 -8.703 -7.391 1 36.84 438 GLY A N 1
ATOM 3403 C CA . GLY A 1 438 ? -30.797 -9.766 -6.426 1 36.84 438 GLY A CA 1
ATOM 3404 C C . GLY A 1 438 ? -29.625 -10.688 -6.242 1 36.84 438 GLY A C 1
ATOM 3405 O O . GLY A 1 438 ? -28.594 -10.547 -6.922 1 36.84 438 GLY A O 1
ATOM 3406 N N . ASP A 1 439 ? -29.609 -11.508 -5.172 1 38.28 439 ASP A N 1
ATOM 3407 C CA . ASP A 1 439 ? -28.609 -12.555 -4.977 1 38.28 439 ASP A CA 1
ATOM 3408 C C . ASP A 1 439 ? -28.375 -13.344 -6.266 1 38.28 439 ASP A C 1
ATOM 3410 O O . ASP A 1 439 ? -29.281 -14.023 -6.75 1 38.28 439 ASP A O 1
ATOM 3414 N N . ALA A 1 440 ? -28.094 -12.844 -7.188 1 33.72 440 ALA A N 1
ATOM 3415 C CA . ALA A 1 440 ? -27.734 -13.453 -8.469 1 33.72 440 ALA A CA 1
ATOM 3416 C C . ALA A 1 440 ? -27.375 -14.922 -8.289 1 33.72 440 ALA A C 1
ATOM 3418 O O . ALA A 1 440 ? -26.188 -15.258 -8.172 1 33.72 440 ALA A O 1
ATOM 3419 N N . GLY A 1 441 ? -28.391 -15.797 -8 1 35.94 441 GLY A N 1
ATOM 3420 C CA . GLY A 1 441 ? -28.391 -17.25 -7.953 1 35.94 441 GLY A CA 1
ATOM 3421 C C . GLY A 1 441 ? -28 -17.797 -6.598 1 35.94 441 GLY A C 1
ATOM 3422 O O . GLY A 1 441 ? -27.734 -19 -6.465 1 35.94 441 GLY A O 1
ATOM 3423 N N . LEU A 1 442 ? -27.594 -16.922 -5.703 1 37.94 442 LEU A N 1
ATOM 3424 C CA . LEU A 1 442 ? -27.312 -17.531 -4.406 1 37.94 442 LEU A CA 1
ATOM 3425 C C . LEU A 1 442 ? -28.609 -17.938 -3.713 1 37.94 442 LEU A C 1
ATOM 3427 O O . LEU A 1 442 ? -28.641 -18.141 -2.496 1 37.94 442 LEU A O 1
ATOM 3431 N N . GLU A 1 443 ? -29.812 -17.719 -4.207 1 34.28 443 GLU A N 1
ATOM 3432 C CA . GLU A 1 443 ? -30.906 -18.453 -3.58 1 34.28 443 GLU A CA 1
ATOM 3433 C C . GLU A 1 443 ? -30.578 -19.953 -3.479 1 34.28 443 GLU A C 1
ATOM 3435 O O . GLU A 1 443 ? -30.375 -20.609 -4.496 1 34.28 443 GLU A O 1
ATOM 3440 N N . TYR A 1 444 ? -29.969 -20.25 -2.338 1 35.41 444 TYR A N 1
ATOM 3441 C CA . TYR A 1 444 ? -29.906 -21.641 -1.915 1 35.41 444 TYR A CA 1
ATOM 3442 C C . TYR A 1 444 ? -31.234 -22.328 -2.143 1 35.41 444 TYR A C 1
ATOM 3444 O O . TYR A 1 444 ? -32.25 -21.922 -1.598 1 35.41 444 TYR A O 1
ATOM 3452 N N . GLU A 1 445 ? -31.641 -22.859 -3.195 1 31.27 445 GLU A N 1
ATOM 3453 C CA . GLU A 1 445 ? -32.75 -23.797 -3.152 1 31.27 445 GLU A CA 1
ATOM 3454 C C . GLU A 1 445 ? -32.656 -24.719 -1.934 1 31.27 445 GLU A C 1
ATOM 3456 O O . GLU A 1 445 ? -31.672 -25.422 -1.749 1 31.27 445 GLU A O 1
ATOM 3461 N N . ASP A 1 446 ? -33.25 -24.391 -0.81 1 32.81 446 ASP A N 1
ATOM 3462 C CA . ASP A 1 446 ? -33.656 -25.438 0.124 1 32.81 446 ASP A CA 1
ATOM 3463 C C . ASP A 1 446 ? -34.156 -26.672 -0.619 1 32.81 446 ASP A C 1
ATOM 3465 O O . ASP A 1 446 ? -35.062 -26.562 -1.448 1 32.81 446 ASP A O 1
ATOM 3469 N N . GLY A 1 447 ? -33.469 -27.688 -0.842 1 28.48 447 GLY A N 1
ATOM 3470 C CA . GLY A 1 447 ? -33.844 -28.969 -1.409 1 28.48 447 GLY A CA 1
ATOM 3471 C C . GLY A 1 447 ? -35.125 -29.516 -0.843 1 28.48 447 GLY A C 1
ATOM 3472 O O . GLY A 1 447 ? -35.5 -30.656 -1.142 1 28.48 447 GLY A O 1
ATOM 3473 N N . ASP A 1 448 ? -35.688 -29.25 0.327 1 28.44 448 ASP A N 1
ATOM 3474 C CA . ASP A 1 448 ? -36.812 -30.156 0.545 1 28.44 448 ASP A CA 1
ATOM 3475 C C . ASP A 1 448 ? -37.875 -29.969 -0.523 1 28.44 448 ASP A C 1
ATOM 3477 O O . ASP A 1 448 ? -38.344 -30.938 -1.14 1 28.44 448 ASP A O 1
ATOM 3481 N N . ALA A 1 449 ? -39.125 -29.188 -0.009 1 28.38 449 ALA A N 1
ATOM 3482 C CA . ALA A 1 449 ? -40.469 -29.547 -0.418 1 28.38 449 ALA A CA 1
ATOM 3483 C C . ALA A 1 449 ? -40.719 -29.219 -1.889 1 28.38 449 ALA A C 1
ATOM 3485 O O . ALA A 1 449 ? -40.781 -28.047 -2.264 1 28.38 449 ALA A O 1
ATOM 3486 N N . ALA A 1 450 ? -40.219 -30 -2.84 1 26.25 450 ALA A N 1
ATOM 3487 C CA . ALA A 1 450 ? -40.844 -30.266 -4.129 1 26.25 450 ALA A CA 1
ATOM 3488 C C . ALA A 1 450 ? -42.375 -30.438 -3.979 1 26.25 450 ALA A C 1
ATOM 3490 O O . ALA A 1 450 ? -42.875 -31.547 -3.836 1 26.25 450 ALA A O 1
ATOM 3491 N N . ASP A 1 451 ? -43.094 -29.953 -2.887 1 24.91 451 ASP A N 1
ATOM 3492 C CA . ASP A 1 451 ? -44.531 -30.047 -3.16 1 24.91 451 ASP A CA 1
ATOM 3493 C C . ASP A 1 451 ? -44.875 -29.359 -4.48 1 24.91 451 ASP A C 1
ATOM 3495 O O . ASP A 1 451 ? -44.406 -28.25 -4.758 1 24.91 451 ASP A O 1
ATOM 3499 N N . GLU A 1 452 ? -45.219 -30.156 -5.457 1 23.08 452 GLU A N 1
ATOM 3500 C CA . GLU A 1 452 ? -45.875 -30.125 -6.758 1 23.08 452 GLU A CA 1
ATOM 3501 C C . GLU A 1 452 ? -47.031 -29.109 -6.77 1 23.08 452 GLU A C 1
ATOM 3503 O O . GLU A 1 452 ? -47.844 -29.109 -7.691 1 23.08 452 GLU A O 1
ATOM 3508 N N . THR A 1 453 ? -47.5 -28.547 -5.617 1 24.22 453 THR A N 1
ATOM 3509 C CA . THR A 1 453 ? -48.781 -27.922 -5.895 1 24.22 453 THR A CA 1
ATOM 3510 C C . THR A 1 453 ? -48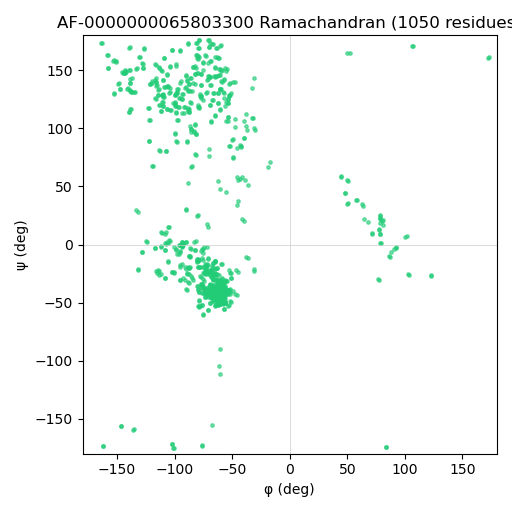.688 -26.984 -7.098 1 24.22 453 THR A C 1
ATOM 3512 O O . THR A 1 453 ? -47.656 -26.375 -7.328 1 24.22 453 THR A O 1
ATOM 3515 N N . GLY A 1 454 ? -49.656 -27.188 -8.094 1 21.67 454 GLY A N 1
ATOM 3516 C CA . GLY A 1 454 ? -50.188 -26.672 -9.336 1 21.67 454 GLY A CA 1
ATOM 3517 C C . GLY A 1 454 ? -50.25 -25.156 -9.391 1 21.67 454 GLY A C 1
ATOM 3518 O O . GLY A 1 454 ? -51.031 -24.531 -8.68 1 21.67 454 GLY A O 1
ATOM 3519 N N . VAL A 1 455 ? -49.188 -24.547 -9.188 1 20.45 455 VAL A N 1
ATOM 3520 C CA . VAL A 1 455 ? -49.406 -23.125 -9.445 1 20.45 455 VAL A CA 1
ATOM 3521 C C . VAL A 1 455 ? -50.094 -22.938 -10.781 1 20.45 455 VAL A C 1
ATOM 3523 O O . VAL A 1 455 ? -49.562 -23.25 -11.836 1 20.45 455 VAL A O 1
ATOM 3526 N N . ALA A 1 456 ? -51.406 -23.25 -10.789 1 20 456 ALA A N 1
ATOM 3527 C CA . ALA A 1 456 ? -52.406 -22.828 -11.789 1 20 456 ALA A CA 1
ATOM 3528 C C . ALA A 1 456 ? -52.062 -21.438 -12.336 1 20 456 ALA A C 1
ATOM 3530 O O . ALA A 1 456 ? -51.5 -20.594 -11.609 1 20 456 ALA A O 1
ATOM 3531 N N . ALA A 1 457 ? -52.156 -21.328 -13.664 1 20.42 457 ALA A N 1
ATOM 3532 C CA . ALA A 1 457 ? -52.188 -20.281 -14.688 1 20.42 457 ALA A CA 1
ATOM 3533 C C . ALA A 1 457 ? -53.125 -19.141 -14.258 1 20.42 457 ALA A C 1
ATOM 3535 O O . ALA A 1 457 ? -54.312 -19.172 -14.516 1 20.42 457 ALA A O 1
ATOM 3536 N N . ALA A 1 458 ? -53.156 -18.797 -12.984 1 20.08 458 ALA A N 1
ATOM 3537 C CA . ALA A 1 458 ? -54.156 -17.734 -12.914 1 20.08 458 ALA A CA 1
ATOM 3538 C C . ALA A 1 458 ? -53.938 -16.688 -14 1 20.08 458 ALA A C 1
ATOM 3540 O O . ALA A 1 458 ? -52.844 -16.125 -14.109 1 20.08 458 ALA A O 1
ATOM 3541 N N . ALA A 1 459 ? -54.781 -16.672 -14.984 1 20.44 459 ALA A N 1
ATOM 3542 C CA . ALA A 1 459 ? -55.188 -15.797 -16.078 1 20.44 459 ALA A CA 1
ATOM 3543 C C . ALA A 1 459 ? -55.219 -14.344 -15.625 1 20.44 459 ALA A C 1
ATOM 3545 O O . ALA A 1 459 ? -55.844 -14.016 -14.602 1 20.44 459 ALA A O 1
ATOM 3546 N N . ALA A 1 460 ? -54.281 -13.531 -16.031 1 19.72 460 ALA A N 1
ATOM 3547 C CA . ALA A 1 460 ? -54.062 -12.086 -16.062 1 19.72 460 ALA A CA 1
ATOM 3548 C C . ALA A 1 460 ? -55.344 -11.367 -16.469 1 19.72 460 ALA A C 1
ATOM 3550 O O . ALA A 1 460 ? -55.719 -11.328 -17.656 1 19.72 460 ALA A O 1
ATOM 3551 N N . ASN A 1 461 ? -56.406 -11.586 -15.703 1 19.36 461 ASN A N 1
ATOM 3552 C CA . ASN A 1 461 ? -57.469 -10.711 -16.125 1 19.36 461 ASN A CA 1
ATOM 3553 C C . ASN A 1 461 ? -57.062 -9.242 -16.125 1 19.36 461 ASN A C 1
ATOM 3555 O O . ASN A 1 461 ? -56.156 -8.859 -15.375 1 19.36 461 ASN A O 1
ATOM 3559 N N . GLY A 1 462 ? -57.625 -8.406 -17 1 20.06 462 GLY A N 1
ATOM 3560 C CA . GLY A 1 462 ? -57.5 -7.191 -17.797 1 20.06 462 GLY A CA 1
ATOM 3561 C C . GLY A 1 462 ? -57.281 -5.945 -16.969 1 20.06 462 GLY A C 1
ATOM 3562 O O . GLY A 1 462 ? -56.312 -5.23 -17.156 1 20.06 462 GLY A O 1
ATOM 3563 N N . HIS A 1 463 ? -58.312 -5.262 -16.547 1 20.42 463 HIS A N 1
ATOM 3564 C CA . HIS A 1 463 ? -58.656 -3.891 -16.891 1 20.42 463 HIS A CA 1
ATOM 3565 C C . HIS A 1 463 ? -58.219 -2.91 -15.812 1 20.42 463 HIS A C 1
ATOM 3567 O O . HIS A 1 463 ? -58.406 -1.7 -15.953 1 20.42 463 HIS A O 1
ATOM 3573 N N . SER A 1 464 ? -57.656 -3.311 -14.617 1 22.62 464 SER A N 1
ATOM 3574 C CA . SER A 1 464 ? -58.156 -2.213 -13.781 1 22.62 464 SER A CA 1
ATOM 3575 C C . SER A 1 464 ? -57.438 -0.904 -14.141 1 22.62 464 SER A C 1
ATOM 3577 O O . SER A 1 464 ? -56.281 -0.902 -14.5 1 22.62 464 SER A O 1
ATOM 3579 N N . PRO A 1 465 ? -58.094 0.323 -13.852 1 23.77 465 PRO A N 1
ATOM 3580 C CA . PRO A 1 465 ? -58.062 1.693 -14.367 1 23.77 465 PRO A CA 1
ATOM 3581 C C . PRO A 1 465 ? -56.719 2.389 -14.07 1 23.77 465 PRO A C 1
ATOM 3583 O O . PRO A 1 465 ? -55.906 1.873 -13.289 1 23.77 465 PRO A O 1
ATOM 3586 N N . ALA A 1 466 ? -56.781 3.699 -14.023 1 26.36 466 ALA A N 1
ATOM 3587 C CA . ALA A 1 466 ? -56.156 4.98 -14.344 1 26.36 466 ALA A CA 1
ATOM 3588 C C . ALA A 1 466 ? -55.219 5.426 -13.234 1 26.36 466 ALA A C 1
ATOM 3590 O O . ALA A 1 466 ? -55.656 5.883 -12.18 1 26.36 466 ALA A O 1
ATOM 3591 N N . GLY A 1 467 ? -54.344 4.586 -12.883 1 28.66 467 GLY A N 1
ATOM 3592 C CA . GLY A 1 467 ? -53.594 4.992 -11.711 1 28.66 467 GLY A CA 1
ATOM 3593 C C . GLY A 1 467 ? -52.938 6.348 -11.875 1 28.66 467 GLY A C 1
ATOM 3594 O O . GLY A 1 467 ? -52.594 6.746 -12.984 1 28.66 467 GLY A O 1
ATOM 3595 N N . GLY A 1 468 ? -53.25 7.254 -10.992 1 29.59 468 GLY A N 1
ATOM 3596 C CA . GLY A 1 468 ? -52.812 8.641 -10.891 1 29.59 468 GLY A CA 1
ATOM 3597 C C . GLY A 1 468 ? -51.312 8.797 -10.859 1 29.59 468 GLY A C 1
ATOM 3598 O O . GLY A 1 468 ? -50.594 7.957 -10.281 1 29.59 468 GLY A O 1
ATOM 3599 N N . SER A 1 469 ? -50.688 9.25 -11.883 1 35.38 469 SER A N 1
ATOM 3600 C CA . SER A 1 469 ? -49.344 9.703 -12.125 1 35.38 469 SER A CA 1
ATOM 3601 C C . SER A 1 469 ? -48.844 10.578 -10.984 1 35.38 469 SER A C 1
ATOM 3603 O O . SER A 1 469 ? -49.5 11.531 -10.586 1 35.38 469 SER A O 1
ATOM 3605 N N . THR A 1 470 ? -48.375 9.984 -9.992 1 35.56 470 THR A N 1
ATOM 3606 C CA . THR A 1 470 ? -47.844 10.891 -8.992 1 35.56 470 THR A CA 1
ATOM 3607 C C . THR A 1 470 ? -46.625 11.656 -9.555 1 35.56 470 THR A C 1
ATOM 3609 O O . THR A 1 470 ? -45.844 11.102 -10.305 1 35.56 470 THR A O 1
ATOM 3612 N N . GLU A 1 471 ? -46.75 12.828 -9.742 1 37.56 471 GLU A N 1
ATOM 3613 C CA . GLU A 1 471 ? -45.719 13.797 -10.148 1 37.56 471 GLU A CA 1
ATOM 3614 C C . GLU A 1 471 ? -44.5 13.727 -9.234 1 37.56 471 GLU A C 1
ATOM 3616 O O . GLU A 1 471 ? -44.625 13.867 -8.016 1 37.56 471 GLU A O 1
ATOM 3621 N N . GLY A 1 472 ? -43.688 12.867 -9.539 1 37.09 472 GLY A N 1
ATOM 3622 C CA . GLY A 1 472 ? -42.469 12.867 -8.742 1 37.09 472 GLY A CA 1
ATOM 3623 C C . GLY A 1 472 ? -41.781 14.211 -8.734 1 37.09 472 GLY A C 1
ATOM 3624 O O . GLY A 1 472 ? -42.094 15.094 -9.539 1 37.09 472 GLY A O 1
ATOM 3625 N N . GLU A 1 473 ? -41.094 14.594 -7.785 1 41.41 473 GLU A N 1
ATOM 3626 C CA . GLU A 1 473 ? -40.5 15.898 -7.605 1 41.41 473 GLU A CA 1
ATOM 3627 C C . GLU A 1 473 ? -39.688 16.312 -8.844 1 41.41 473 GLU A C 1
ATOM 3629 O O . GLU A 1 473 ? -39.562 17.5 -9.141 1 41.41 473 GLU A O 1
ATOM 3634 N N . GLY A 1 474 ? -39 15.555 -9.508 1 47.97 474 GLY A N 1
ATOM 3635 C CA . GLY A 1 474 ? -38.125 15.984 -10.594 1 47.97 474 GLY A CA 1
ATOM 3636 C C . GLY A 1 474 ? -38.812 15.992 -11.938 1 47.97 474 GLY A C 1
ATOM 3637 O O . GLY A 1 474 ? -38.156 16.062 -12.977 1 47.97 474 GLY A O 1
ATOM 3638 N N . GLY A 1 475 ? -40.094 16.234 -11.93 1 59.22 475 GLY A N 1
ATOM 3639 C CA . GLY A 1 475 ? -41 16.578 -13 1 59.22 475 GLY A CA 1
ATOM 3640 C C . GLY A 1 475 ? -41.406 15.398 -13.859 1 59.22 475 GLY A C 1
ATOM 3641 O O . GLY A 1 475 ? -42.25 15.516 -14.734 1 59.22 475 GLY A O 1
ATOM 3642 N N . MET A 1 476 ? -40.594 14.469 -13.992 1 70.25 476 MET A N 1
ATOM 3643 C CA . MET A 1 476 ? -41 13.438 -14.945 1 70.25 476 MET A CA 1
ATOM 3644 C C . MET A 1 476 ? -42.062 12.508 -14.336 1 70.25 476 MET A C 1
ATOM 3646 O O . MET A 1 476 ? -42 12.195 -13.148 1 70.25 476 MET A O 1
ATOM 3650 N N . VAL A 1 477 ? -43.062 12.148 -15.031 1 80.88 477 VAL A N 1
ATOM 3651 C CA . VAL A 1 477 ? -44.156 11.305 -14.602 1 80.88 477 VAL A CA 1
ATOM 3652 C C . VAL A 1 477 ? -43.719 9.836 -14.625 1 80.88 477 VAL A C 1
ATOM 3654 O O . VAL A 1 477 ? -43.156 9.375 -15.602 1 80.88 477 VAL A O 1
ATOM 3657 N N . TRP A 1 478 ? -43.719 9.156 -13.469 1 85.5 478 TRP A N 1
ATOM 3658 C CA . TRP A 1 478 ? -43.5 7.715 -13.367 1 85.5 478 TRP A CA 1
ATOM 3659 C C . TRP A 1 478 ? -44.812 6.957 -13.383 1 85.5 478 TRP A C 1
ATOM 3661 O O . TRP A 1 478 ? -45.781 7.34 -12.703 1 85.5 478 TRP A O 1
ATOM 3671 N N . THR A 1 479 ? -44.875 5.973 -14.242 1 83.88 479 THR A N 1
ATOM 3672 C CA . THR A 1 479 ? -46.031 5.09 -14.203 1 83.88 479 THR A CA 1
ATOM 3673 C C . THR A 1 479 ? -46.094 4.309 -12.891 1 83.88 479 THR A C 1
ATOM 3675 O O . THR A 1 479 ? -45.062 4.152 -12.227 1 83.88 479 THR A O 1
ATOM 3678 N N . GLY A 1 480 ? -47.188 3.916 -12.438 1 80 480 GLY A N 1
ATOM 3679 C CA . GLY A 1 480 ? -47.344 3.129 -11.227 1 80 480 GLY A CA 1
ATOM 3680 C C . GLY A 1 480 ? -46.469 1.885 -11.203 1 80 480 GLY A C 1
ATOM 3681 O O . GLY A 1 480 ? -45.875 1.553 -10.172 1 80 480 GLY A O 1
ATOM 3682 N N . GLU A 1 481 ? -46.438 1.252 -12.297 1 79.81 481 GLU A N 1
ATOM 3683 C CA . GLU A 1 481 ? -45.625 0.036 -12.406 1 79.81 481 GLU A CA 1
ATOM 3684 C C . GLU A 1 481 ? -44.125 0.34 -12.273 1 79.81 481 GLU A C 1
ATOM 3686 O O . GLU A 1 481 ? -43.406 -0.407 -11.625 1 79.81 481 GLU A O 1
ATOM 3691 N N . ALA A 1 482 ? -43.781 1.432 -12.867 1 81.19 482 ALA A N 1
ATOM 3692 C CA . ALA A 1 482 ? -42.406 1.831 -12.773 1 81.19 482 ALA A CA 1
ATOM 3693 C C . ALA A 1 482 ? -42.031 2.24 -11.344 1 81.19 482 ALA A C 1
ATOM 3695 O O . ALA A 1 482 ? -40.938 1.921 -10.859 1 81.19 482 ALA A O 1
ATOM 3696 N N . GLU A 1 483 ? -42.938 2.836 -10.758 1 80.75 483 GLU A N 1
ATOM 3697 C CA . GLU A 1 483 ? -42.75 3.201 -9.359 1 80.75 483 GLU A CA 1
ATOM 3698 C C . GLU A 1 483 ? -42.656 1.963 -8.477 1 80.75 483 GLU A C 1
ATOM 3700 O O . GLU A 1 483 ? -41.844 1.926 -7.551 1 80.75 483 GLU A O 1
ATOM 3705 N N . THR A 1 484 ? -43.469 1 -8.781 1 77.88 484 THR A N 1
ATOM 3706 C CA . THR A 1 484 ? -43.406 -0.264 -8.055 1 77.88 484 THR A CA 1
ATOM 3707 C C . THR A 1 484 ? -42.062 -0.95 -8.273 1 77.88 484 THR A C 1
ATOM 3709 O O . THR A 1 484 ? -41.469 -1.504 -7.336 1 77.88 484 THR A O 1
ATOM 3712 N N . MET A 1 485 ? -41.625 -0.841 -9.461 1 76.5 485 MET A N 1
ATOM 3713 C CA . MET A 1 485 ? -40.312 -1.415 -9.781 1 76.5 485 MET A CA 1
ATOM 3714 C C . MET A 1 485 ? -39.219 -0.659 -9.062 1 76.5 485 MET A C 1
ATOM 3716 O O . MET A 1 485 ? -38.25 -1.266 -8.594 1 76.5 485 MET A O 1
ATOM 3720 N N . LEU A 1 486 ? -39.406 0.622 -9.023 1 76.38 486 LEU A N 1
ATOM 3721 C CA . LEU A 1 486 ? -38.438 1.455 -8.32 1 76.38 486 LEU A CA 1
ATOM 3722 C C . LEU A 1 486 ? -38.406 1.124 -6.832 1 76.38 486 LEU A C 1
ATOM 3724 O O . LEU A 1 486 ? -37.344 1.152 -6.203 1 76.38 486 LEU A O 1
ATOM 3728 N N . LYS A 1 487 ? -39.5 0.709 -6.309 1 70.69 487 LYS A N 1
ATOM 3729 C CA . LYS A 1 487 ? -39.594 0.387 -4.887 1 70.69 487 LYS A CA 1
ATOM 3730 C C . LYS A 1 487 ? -38.844 -0.892 -4.559 1 70.69 487 LYS A C 1
ATOM 3732 O O . LYS A 1 487 ? -38.469 -1.123 -3.402 1 70.69 487 LYS A O 1
ATOM 3737 N N . LYS A 1 488 ? -38.594 -1.581 -5.59 1 61.94 488 LYS A N 1
ATOM 3738 C CA . LYS A 1 488 ? -37.812 -2.799 -5.391 1 61.94 488 LYS A CA 1
ATOM 3739 C C . LYS A 1 488 ? -36.312 -2.484 -5.293 1 61.94 488 LYS A C 1
ATOM 3741 O O . LYS A 1 488 ? -35.531 -3.33 -4.863 1 61.94 488 LYS A O 1
ATOM 3746 N N . VAL A 1 489 ? -36.062 -1.223 -5.719 1 62.41 489 VAL A N 1
ATOM 3747 C CA . VAL A 1 489 ? -34.688 -0.725 -5.594 1 62.41 489 VAL A CA 1
ATOM 3748 C C . VAL A 1 489 ? -34.438 -0.323 -4.145 1 62.41 489 VAL A C 1
ATOM 3750 O O . VAL A 1 489 ? -35.25 0.328 -3.508 1 62.41 489 VAL A O 1
ATOM 3753 N N . PRO A 1 490 ? -33.375 -0.819 -3.641 1 55.5 490 PRO A N 1
ATOM 3754 C CA . PRO A 1 490 ? -33.094 -0.414 -2.266 1 55.5 490 PRO A CA 1
ATOM 3755 C C . PRO A 1 490 ? -33.188 1.096 -2.059 1 55.5 490 PRO A C 1
ATOM 3757 O O . PRO A 1 490 ? -32.812 1.87 -2.941 1 55.5 490 PRO A O 1
ATOM 3760 N N . PHE A 1 491 ? -33.75 1.466 -0.941 1 54.88 491 PHE A N 1
ATOM 3761 C CA . PHE A 1 491 ? -34.094 2.846 -0.631 1 54.88 491 PHE A CA 1
ATOM 3762 C C . PHE A 1 491 ? -32.875 3.76 -0.765 1 54.88 491 PHE A C 1
ATOM 3764 O O . PHE A 1 491 ? -33 4.891 -1.241 1 54.88 491 PHE A O 1
ATOM 3771 N N . PHE A 1 492 ? -31.844 3.221 -0.501 1 51.66 492 PHE A N 1
ATOM 3772 C CA . PHE A 1 492 ? -30.672 4.082 -0.372 1 51.66 492 PHE A CA 1
ATOM 3773 C C . PHE A 1 492 ? -30.109 4.434 -1.742 1 51.66 492 PHE A C 1
ATOM 3775 O O . PHE A 1 492 ? -29.312 5.367 -1.87 1 51.66 492 PHE A O 1
ATOM 3782 N N . VAL A 1 493 ? -30.562 3.721 -2.814 1 58.69 493 VAL A N 1
ATOM 3783 C CA . VAL A 1 493 ? -30.125 4.078 -4.16 1 58.69 493 VAL A CA 1
ATOM 3784 C C . VAL A 1 493 ? -31.328 4.512 -5 1 58.69 493 VAL A C 1
ATOM 3786 O O . VAL A 1 493 ? -31.172 4.914 -6.152 1 58.69 493 VAL A O 1
ATOM 3789 N N . ARG A 1 494 ? -32.438 4.43 -4.406 1 64.81 494 ARG A N 1
ATOM 3790 C CA . ARG A 1 494 ? -33.656 4.637 -5.168 1 64.81 494 ARG A CA 1
ATOM 3791 C C . ARG A 1 494 ? -33.688 6.023 -5.805 1 64.81 494 ARG A C 1
ATOM 3793 O O . ARG A 1 494 ? -34.062 6.172 -6.965 1 64.81 494 ARG A O 1
ATOM 3800 N N . LYS A 1 495 ? -33.156 6.977 -4.996 1 66.62 495 LYS A N 1
ATOM 3801 C CA . LYS A 1 495 ? -33.156 8.344 -5.508 1 66.62 495 LYS A CA 1
ATOM 3802 C C . LYS A 1 495 ? -32.219 8.477 -6.707 1 66.62 495 LYS A C 1
ATOM 3804 O O . LYS A 1 495 ? -32.562 9.133 -7.691 1 66.62 495 LYS A O 1
ATOM 3809 N N . LYS A 1 496 ? -31.156 7.934 -6.59 1 68.25 496 LYS A N 1
ATOM 3810 C CA . LYS A 1 496 ? -30.188 7.969 -7.68 1 68.25 496 LYS A CA 1
ATOM 3811 C C . LYS A 1 496 ? -30.734 7.262 -8.922 1 68.25 496 LYS A C 1
ATOM 3813 O O . LYS A 1 496 ? -30.609 7.77 -10.039 1 68.25 496 LYS A O 1
ATOM 3818 N N . VAL A 1 497 ? -31.266 6.082 -8.711 1 72.94 497 VAL A N 1
ATOM 3819 C CA . VAL A 1 497 ? -31.844 5.324 -9.82 1 72.94 497 VAL A CA 1
ATOM 3820 C C . VAL A 1 497 ? -32.969 6.137 -10.469 1 72.94 497 VAL A C 1
ATOM 3822 O O . VAL A 1 497 ? -33.062 6.184 -11.695 1 72.94 497 VAL A O 1
ATOM 3825 N N . ARG A 1 498 ? -33.719 6.68 -9.602 1 75.25 498 ARG A N 1
ATOM 3826 C CA . ARG A 1 498 ? -34.812 7.52 -10.117 1 75.25 498 ARG A CA 1
ATOM 3827 C C . ARG A 1 498 ? -34.25 8.641 -10.992 1 75.25 498 ARG A C 1
ATOM 3829 O O . ARG A 1 498 ? -34.688 8.812 -12.133 1 75.25 498 ARG A O 1
ATOM 3836 N N . LYS A 1 499 ? -33.281 9.312 -10.414 1 76.19 499 LYS A N 1
ATOM 3837 C CA . LYS A 1 499 ? -32.719 10.445 -11.133 1 76.19 499 LYS A CA 1
ATOM 3838 C C . LYS A 1 499 ? -32.062 10 -12.438 1 76.19 499 LYS A C 1
ATOM 3840 O O . LYS A 1 499 ? -32.219 10.641 -13.477 1 76.19 499 LYS A O 1
ATOM 3845 N N . ASN A 1 500 ? -31.266 8.961 -12.32 1 74.56 500 ASN A N 1
ATOM 3846 C CA . ASN A 1 500 ? -30.609 8.438 -13.508 1 74.56 500 ASN A CA 1
ATOM 3847 C C . ASN A 1 500 ? -31.609 8 -14.57 1 74.56 500 ASN A C 1
ATOM 3849 O O . ASN A 1 500 ? -31.406 8.227 -15.766 1 74.56 500 ASN A O 1
ATOM 3853 N N . THR A 1 501 ? -32.688 7.391 -14.125 1 79.69 501 THR A N 1
ATOM 3854 C CA . THR A 1 501 ? -33.75 6.945 -15.031 1 79.69 501 THR A CA 1
ATOM 3855 C C . THR A 1 501 ? -34.438 8.141 -15.672 1 79.69 501 THR A C 1
ATOM 3857 O O . THR A 1 501 ? -34.719 8.133 -16.875 1 79.69 501 THR A O 1
ATOM 3860 N N . GLU A 1 502 ? -34.656 9.094 -14.836 1 81.19 502 GLU A N 1
ATOM 3861 C CA . GLU A 1 502 ? -35.312 10.305 -15.352 1 81.19 502 GLU A CA 1
ATOM 3862 C C . GLU A 1 502 ? -34.438 11.016 -16.359 1 81.19 502 GLU A C 1
ATOM 3864 O O . GLU A 1 502 ? -34.906 11.477 -17.406 1 81.19 502 GLU A O 1
ATOM 3869 N N . THR A 1 503 ? -33.125 11.102 -15.961 1 75.88 503 THR A N 1
ATOM 3870 C CA . THR A 1 503 ? -32.188 11.703 -16.891 1 75.88 503 THR A CA 1
ATOM 3871 C C . THR A 1 503 ? -32.156 10.93 -18.203 1 75.88 503 THR A C 1
ATOM 3873 O O . THR A 1 503 ? -32.156 11.531 -19.281 1 75.88 503 THR A O 1
ATOM 3876 N N . PHE A 1 504 ? -32 9.641 -18.188 1 80.31 504 PHE A N 1
ATOM 3877 C CA . PHE A 1 504 ? -32.062 8.773 -19.359 1 80.31 504 PHE A CA 1
ATOM 3878 C C . PHE A 1 504 ? -33.312 9.016 -20.172 1 80.31 504 PHE A C 1
ATOM 3880 O O . PHE A 1 504 ? -33.281 9.164 -21.391 1 80.31 504 PHE A O 1
ATOM 3887 N N . ALA A 1 505 ? -34.469 9.031 -19.5 1 82 505 ALA A N 1
ATOM 3888 C CA . ALA A 1 505 ? -35.75 9.25 -20.141 1 82 505 ALA A CA 1
ATOM 3889 C C . ALA A 1 505 ? -35.781 10.586 -20.875 1 82 505 ALA A C 1
ATOM 3891 O O . ALA A 1 505 ? -36.25 10.664 -22.016 1 82 505 ALA A O 1
ATOM 3892 N N . MET A 1 506 ? -35.219 11.477 -20.172 1 81.94 506 MET A N 1
ATOM 3893 C CA . MET A 1 506 ? -35.188 12.805 -20.766 1 81.94 506 MET A CA 1
ATOM 3894 C C . MET A 1 506 ? -34.281 12.82 -22 1 81.94 506 MET A C 1
ATOM 3896 O O . MET A 1 506 ? -34.656 13.414 -23.016 1 81.94 506 MET A O 1
ATOM 3900 N N . GLU A 1 507 ? -33.219 12.188 -21.875 1 80.31 507 GLU A N 1
ATOM 3901 C CA . GLU A 1 507 ? -32.281 12.133 -22.984 1 80.31 507 GLU A CA 1
ATOM 3902 C C . GLU A 1 507 ? -32.844 11.367 -24.172 1 80.31 507 GLU A C 1
ATOM 3904 O O . GLU A 1 507 ? -32.531 11.656 -25.328 1 80.31 507 GLU A O 1
ATOM 3909 N N . GLN A 1 508 ? -33.719 10.492 -23.891 1 79.81 508 GLN A N 1
ATOM 3910 C CA . GLN A 1 508 ? -34.344 9.688 -24.938 1 79.81 508 GLN A CA 1
ATOM 3911 C C . GLN A 1 508 ? -35.625 10.312 -25.406 1 79.81 508 GLN A C 1
ATOM 3913 O O . GLN A 1 508 ? -36.344 9.734 -26.25 1 79.81 508 GLN A O 1
ATOM 3918 N N . GLY A 1 509 ? -35.938 11.375 -24.781 1 80.25 509 GLY A N 1
ATOM 3919 C CA . GLY A 1 509 ? -37.125 12.109 -25.203 1 80.25 509 GLY A CA 1
ATOM 3920 C C . GLY A 1 509 ? -38.406 11.5 -24.656 1 80.25 509 GLY A C 1
ATOM 3921 O O . GLY A 1 509 ? -39.469 11.695 -25.25 1 80.25 509 GLY A O 1
ATOM 3922 N N . GLU A 1 510 ? -38.219 10.719 -23.703 1 81.31 510 GLU A N 1
ATOM 3923 C CA . GLU A 1 510 ? -39.406 10.117 -23.109 1 81.31 510 GLU A CA 1
ATOM 3924 C C . GLU A 1 510 ? -40.062 11.055 -22.094 1 81.31 510 GLU A C 1
ATOM 3926 O O . GLU A 1 510 ? -39.375 11.727 -21.328 1 81.31 510 GLU A O 1
ATOM 3931 N N . GLY A 1 511 ? -41.344 11.109 -22.125 1 78.31 511 GLY A N 1
ATOM 3932 C CA . GLY A 1 511 ? -42.062 12.008 -21.234 1 78.31 511 GLY A CA 1
ATOM 3933 C C . GLY A 1 511 ? -42.438 11.375 -19.906 1 78.31 511 GLY A C 1
ATOM 3934 O O . GLY A 1 511 ? -42.844 12.07 -18.969 1 78.31 511 GLY A O 1
ATOM 3935 N N . GLU A 1 512 ? -42.469 10.055 -19.906 1 84.19 512 GLU A N 1
ATOM 3936 C CA . GLU A 1 512 ? -42.812 9.312 -18.703 1 84.19 512 GLU A CA 1
ATOM 3937 C C . GLU A 1 512 ? -41.875 8.117 -18.516 1 84.19 512 GLU A C 1
ATOM 3939 O O . GLU A 1 512 ? -41.375 7.547 -19.484 1 84.19 512 GLU A O 1
ATOM 3944 N N . VAL A 1 513 ? -41.562 7.875 -17.25 1 87.5 513 VAL A N 1
ATOM 3945 C CA . VAL A 1 513 ? -40.781 6.691 -16.938 1 87.5 513 VAL A CA 1
ATOM 3946 C C . VAL A 1 513 ? -41.688 5.48 -16.781 1 87.5 513 VAL A C 1
ATOM 3948 O O . VAL A 1 513 ? -42.406 5.352 -15.781 1 87.5 513 VAL A O 1
ATOM 3951 N N . THR A 1 514 ? -41.781 4.668 -17.797 1 85.88 514 THR A N 1
ATOM 3952 C CA . THR A 1 514 ? -42.469 3.381 -17.766 1 85.88 514 THR A CA 1
ATOM 3953 C C . THR A 1 514 ? -41.531 2.268 -17.328 1 85.88 514 THR A C 1
ATOM 3955 O O . THR A 1 514 ? -40.344 2.506 -17.125 1 85.88 514 THR A O 1
ATOM 3958 N N . VAL A 1 515 ? -42.125 1.011 -17.125 1 82.5 515 VAL A N 1
ATOM 3959 C CA . VAL A 1 515 ? -41.312 -0.158 -16.781 1 82.5 515 VAL A CA 1
ATOM 3960 C C . VAL A 1 515 ? -40.281 -0.427 -17.875 1 82.5 515 VAL A C 1
ATOM 3962 O O . VAL A 1 515 ? -39.156 -0.797 -17.594 1 82.5 515 VAL A O 1
ATOM 3965 N N . GLU A 1 516 ? -40.719 -0.115 -19.062 1 81.06 516 GLU A N 1
ATOM 3966 C CA . GLU A 1 516 ? -39.812 -0.333 -20.188 1 81.06 516 GLU A CA 1
ATOM 3967 C C . GLU A 1 516 ? -38.656 0.675 -20.172 1 81.06 516 GLU A C 1
ATOM 3969 O O . GLU A 1 516 ? -37.5 0.31 -20.391 1 81.06 516 GLU A O 1
ATOM 3974 N N . VAL A 1 517 ? -39 1.871 -19.953 1 81.62 517 VAL A N 1
ATOM 3975 C CA . VAL A 1 517 ? -37.969 2.91 -19.875 1 81.62 517 VAL A CA 1
ATOM 3976 C C . VAL A 1 517 ? -37.031 2.623 -18.703 1 81.62 517 VAL A C 1
ATOM 3978 O O . VAL A 1 517 ? -35.812 2.795 -18.828 1 81.62 517 VAL A O 1
ATOM 3981 N N . PHE A 1 518 ? -37.562 2.195 -17.688 1 81.25 518 PHE A N 1
ATOM 3982 C CA . PHE A 1 518 ? -36.781 1.828 -16.5 1 81.25 518 PHE A CA 1
ATOM 3983 C C . PHE A 1 518 ? -35.812 0.703 -16.812 1 81.25 518 PHE A C 1
ATOM 3985 O O . PHE A 1 518 ? -34.625 0.768 -16.438 1 81.25 518 PHE A O 1
ATOM 3992 N N . ARG A 1 519 ? -36.312 -0.266 -17.531 1 76.69 519 ARG A N 1
ATOM 3993 C CA . ARG A 1 519 ? -35.469 -1.4 -17.906 1 76.69 519 ARG A CA 1
ATOM 3994 C C . ARG A 1 519 ? -34.375 -0.972 -18.859 1 76.69 519 ARG A C 1
ATOM 3996 O O . ARG A 1 519 ? -33.219 -1.391 -18.719 1 76.69 519 ARG A O 1
ATOM 4003 N N . ARG A 1 520 ? -34.719 -0.14 -19.719 1 76.12 520 ARG A N 1
ATOM 4004 C CA . ARG A 1 520 ? -33.75 0.37 -20.672 1 76.12 520 ARG A CA 1
ATOM 4005 C C . ARG A 1 520 ? -32.688 1.213 -19.953 1 76.12 520 ARG A C 1
ATOM 4007 O O . ARG A 1 520 ? -31.5 1.134 -20.266 1 76.12 520 ARG A O 1
ATOM 4014 N N . ALA A 1 521 ? -33.125 2.006 -19.078 1 74.81 521 ALA A N 1
ATOM 4015 C CA . ALA A 1 521 ? -32.188 2.811 -18.281 1 74.81 521 ALA A CA 1
ATOM 4016 C C . ALA A 1 521 ? -31.234 1.925 -17.484 1 74.81 521 ALA A C 1
ATOM 4018 O O . ALA A 1 521 ? -30.031 2.205 -17.422 1 74.81 521 ALA A O 1
ATOM 4019 N N . LYS A 1 522 ? -31.812 0.926 -16.969 1 67.38 522 LYS A N 1
ATOM 4020 C CA . LYS A 1 522 ? -31.031 -0.058 -16.234 1 67.38 522 LYS A CA 1
ATOM 4021 C C . LYS A 1 522 ? -29.953 -0.675 -17.125 1 67.38 522 LYS A C 1
ATOM 4023 O O . LYS A 1 522 ? -28.797 -0.805 -16.703 1 67.38 522 LYS A O 1
ATOM 4028 N N . ASP A 1 523 ? -30.344 -1.055 -18.234 1 61.56 523 ASP A N 1
ATOM 4029 C CA . ASP A 1 523 ? -29.438 -1.666 -19.203 1 61.56 523 ASP A CA 1
ATOM 4030 C C . ASP A 1 523 ? -28.344 -0.68 -19.625 1 61.56 523 ASP A C 1
ATOM 4032 O O . ASP A 1 523 ? -27.203 -1.069 -19.844 1 61.56 523 ASP A O 1
ATOM 4036 N N . SER A 1 524 ? -28.734 0.475 -19.672 1 55.19 524 SER A N 1
ATOM 4037 C CA . SER A 1 524 ? -27.797 1.51 -20.109 1 55.19 524 SER A CA 1
ATOM 4038 C C . SER A 1 524 ? -26.781 1.821 -19.016 1 55.19 524 SER A C 1
ATOM 4040 O O . SER A 1 524 ? -25.656 2.213 -19.312 1 55.19 524 SER A O 1
ATOM 4042 N N . LEU A 1 525 ? -27.25 1.807 -17.891 1 51.03 525 LEU A N 1
ATOM 4043 C CA . LEU A 1 525 ? -26.375 2.09 -16.766 1 51.03 525 LEU A CA 1
ATOM 4044 C C . LEU A 1 525 ? -25.5 0.884 -16.453 1 51.03 525 LEU A C 1
ATOM 4046 O O . LEU A 1 525 ? -24.406 1.035 -15.898 1 51.03 525 LEU A O 1
ATOM 4050 N N . GLY A 1 526 ? -26.016 -0.348 -16.562 1 44.5 526 GLY A N 1
ATOM 4051 C CA . GLY A 1 526 ? -25.281 -1.58 -16.359 1 44.5 526 GLY A CA 1
ATOM 4052 C C . GLY A 1 526 ? -24.328 -1.906 -17.5 1 44.5 526 GLY A C 1
ATOM 4053 O O . GLY A 1 526 ? -23.609 -2.908 -17.438 1 44.5 526 GLY A O 1
ATOM 4054 N N . GLY A 1 527 ? -24.578 -1.418 -18.672 1 36.94 527 GLY A N 1
ATOM 4055 C CA . GLY A 1 527 ? -23.641 -1.624 -19.781 1 36.94 527 GLY A CA 1
ATOM 4056 C C . GLY A 1 527 ? -22.344 -0.835 -19.609 1 36.94 527 GLY A C 1
ATOM 4057 O O . GLY A 1 527 ? -22.312 0.159 -18.891 1 36.94 527 GLY A O 1
ATOM 4058 N N . MET B 1 1 ? -22.703 -28.328 -15.43 1 25.56 1 MET B N 1
ATOM 4059 C CA . MET B 1 1 ? -21.422 -27.672 -15.188 1 25.56 1 MET B CA 1
ATOM 4060 C C . MET B 1 1 ? -21.531 -26.703 -14.008 1 25.56 1 MET B C 1
ATOM 4062 O O . MET B 1 1 ? -22.453 -25.906 -13.938 1 25.56 1 MET B O 1
ATOM 4066 N N . ARG B 1 2 ? -21.281 -27.125 -12.836 1 35.25 2 ARG B N 1
ATOM 4067 C CA . ARG B 1 2 ? -21.25 -26.234 -11.688 1 35.25 2 ARG B CA 1
ATOM 4068 C C . ARG B 1 2 ? -20.781 -24.844 -12.094 1 35.25 2 ARG B C 1
ATOM 4070 O O . ARG B 1 2 ? -19.797 -24.703 -12.82 1 35.25 2 ARG B O 1
ATOM 4077 N N . LEU B 1 3 ? -21.5 -23.984 -12.273 1 35.38 3 LEU B N 1
ATOM 4078 C CA . LEU B 1 3 ? -21.141 -22.625 -12.617 1 35.38 3 LEU B CA 1
ATOM 4079 C C . LEU B 1 3 ? -19.812 -22.234 -11.961 1 35.38 3 LEU B C 1
ATOM 4081 O O . LEU B 1 3 ? -19.609 -22.5 -10.781 1 35.38 3 LEU B O 1
ATOM 4085 N N . ALA B 1 4 ? -18.688 -22.094 -12.773 1 43.38 4 ALA B N 1
ATOM 4086 C CA . ALA B 1 4 ? -17.297 -21.719 -12.594 1 43.38 4 ALA B CA 1
ATOM 4087 C C . ALA B 1 4 ? -17.125 -20.719 -11.453 1 43.38 4 ALA B C 1
ATOM 4089 O O . ALA B 1 4 ? -16.078 -20.672 -10.805 1 43.38 4 ALA B O 1
ATOM 4090 N N . PHE B 1 5 ? -18.234 -20 -11.094 1 49.75 5 PHE B N 1
ATOM 4091 C CA . PHE B 1 5 ? -18.094 -18.891 -10.172 1 49.75 5 PHE B CA 1
ATOM 4092 C C . PHE B 1 5 ? -17.906 -19.375 -8.742 1 49.75 5 PHE B C 1
ATOM 4094 O O . PHE B 1 5 ? -17.438 -18.625 -7.879 1 49.75 5 PHE B O 1
ATOM 4101 N N . TRP B 1 6 ? -18.047 -20.688 -8.57 1 65.56 6 TRP B N 1
ATOM 4102 C CA . TRP B 1 6 ? -18.078 -21.078 -7.164 1 65.56 6 TRP B CA 1
ATOM 4103 C C . TRP B 1 6 ? -17.125 -22.25 -6.922 1 65.56 6 TRP B C 1
ATOM 4105 O O . TRP B 1 6 ? -17.422 -23.141 -6.105 1 65.56 6 TRP B O 1
ATOM 4115 N N . LEU B 1 7 ? -16.156 -22.234 -7.762 1 81.19 7 LEU B N 1
ATOM 4116 C CA . LEU B 1 7 ? -15.148 -23.266 -7.496 1 81.19 7 LEU B CA 1
ATOM 4117 C C . LEU B 1 7 ? -13.906 -22.656 -6.863 1 81.19 7 LEU B C 1
ATOM 4119 O O . LEU B 1 7 ? -13.445 -21.594 -7.281 1 81.19 7 LEU B O 1
ATOM 4123 N N . TYR B 1 8 ? -13.5 -23.375 -5.859 1 91.56 8 TYR B N 1
ATOM 4124 C CA . TYR B 1 8 ? -12.266 -22.938 -5.227 1 91.56 8 TYR B CA 1
ATOM 4125 C C . TYR B 1 8 ? -11.07 -23.172 -6.141 1 91.56 8 TYR B C 1
ATOM 4127 O O . TYR B 1 8 ? -10.203 -22.312 -6.277 1 91.56 8 TYR B O 1
ATOM 4135 N N . GLU B 1 9 ? -11.023 -24.312 -6.781 1 89.81 9 GLU B N 1
ATOM 4136 C CA . GLU B 1 9 ? -9.992 -24.641 -7.766 1 89.81 9 GLU B CA 1
ATOM 4137 C C . GLU B 1 9 ? -10.594 -24.828 -9.156 1 89.81 9 GLU B C 1
ATOM 4139 O O . GLU B 1 9 ? -11.664 -25.422 -9.289 1 89.81 9 GLU B O 1
ATOM 4144 N N . GLY B 1 10 ? -9.898 -24.266 -10.086 1 83.38 10 GLY B N 1
ATOM 4145 C CA . GLY B 1 10 ? -10.289 -24.562 -11.461 1 83.38 10 GLY B CA 1
ATOM 4146 C C . GLY B 1 10 ? -9.859 -25.938 -11.922 1 83.38 10 GLY B C 1
ATOM 4147 O O . GLY B 1 10 ? -9.477 -26.781 -11.109 1 83.38 10 GLY B O 1
ATOM 4148 N N . THR B 1 11 ? -10.047 -26.203 -13.156 1 84.12 11 THR B N 1
ATOM 4149 C CA . THR B 1 11 ? -9.68 -27.484 -13.742 1 84.12 11 THR B CA 1
ATOM 4150 C C . THR B 1 11 ? -8.18 -27.547 -14.016 1 84.12 11 THR B C 1
ATOM 4152 O O . THR B 1 11 ? -7.465 -26.562 -13.805 1 84.12 11 THR B O 1
ATOM 4155 N N . ALA B 1 12 ? -7.781 -28.719 -14.461 1 89.31 12 ALA B N 1
ATOM 4156 C CA . ALA B 1 12 ? -6.383 -28.891 -14.836 1 89.31 12 ALA B CA 1
ATOM 4157 C C . ALA B 1 12 ? -5.965 -27.891 -15.906 1 89.31 12 ALA B C 1
ATOM 4159 O O . ALA B 1 12 ? -4.82 -27.438 -15.93 1 89.31 12 ALA B O 1
ATOM 4160 N N . LEU B 1 13 ? -6.91 -27.516 -16.797 1 87.56 13 LEU B N 1
ATOM 4161 C CA . LEU B 1 13 ? -6.613 -26.562 -17.875 1 87.56 13 LEU B CA 1
ATOM 4162 C C . LEU B 1 13 ? -6.234 -25.203 -17.312 1 87.56 13 LEU B C 1
ATOM 4164 O O . LEU B 1 13 ? -5.363 -24.516 -17.859 1 87.56 13 LEU B O 1
ATOM 4168 N N . HIS B 1 14 ? -6.902 -24.891 -16.25 1 88.88 14 HIS B N 1
ATOM 4169 C CA . HIS B 1 14 ? -6.57 -23.625 -15.594 1 88.88 14 HIS B CA 1
ATOM 4170 C C . HIS B 1 14 ? -5.152 -23.656 -15.031 1 88.88 14 HIS B C 1
ATOM 4172 O O . HIS B 1 14 ? -4.418 -22.672 -15.156 1 88.88 14 HIS B O 1
ATOM 4178 N N . GLY B 1 15 ? -4.848 -24.75 -14.414 1 92.81 15 GLY B N 1
ATOM 4179 C CA . GLY B 1 15 ? -3.506 -24.906 -13.875 1 92.81 15 GLY B CA 1
ATOM 4180 C C . GLY B 1 15 ? -2.424 -24.859 -14.938 1 92.81 15 GLY B C 1
ATOM 4181 O O . GLY B 1 15 ? -1.396 -24.203 -14.75 1 92.81 15 GLY B O 1
ATOM 4182 N N . ILE B 1 16 ? -2.678 -25.5 -16.047 1 94.12 16 ILE B N 1
ATOM 4183 C CA . ILE B 1 16 ? -1.747 -25.516 -17.172 1 94.12 16 ILE B CA 1
ATOM 4184 C C . ILE B 1 16 ? -1.561 -24.094 -17.688 1 94.12 16 ILE B C 1
ATOM 4186 O O . ILE B 1 16 ? -0.432 -23.656 -17.922 1 94.12 16 ILE B O 1
ATOM 4190 N N . SER B 1 17 ? -2.623 -23.391 -17.781 1 91.94 17 SER B N 1
ATOM 4191 C CA . SER B 1 17 ? -2.584 -22.031 -18.312 1 91.94 17 SER B CA 1
ATOM 4192 C C . SER B 1 17 ? -1.838 -21.094 -17.359 1 91.94 17 SER B C 1
ATOM 4194 O O . SER B 1 17 ? -1.172 -20.156 -17.797 1 91.94 17 SER B O 1
ATOM 4196 N N . ARG B 1 18 ? -1.972 -21.312 -16.062 1 94.19 18 ARG B N 1
ATOM 4197 C CA . ARG B 1 18 ? -1.229 -20.516 -15.102 1 94.19 18 ARG B CA 1
ATOM 4198 C C . ARG B 1 18 ? 0.272 -20.594 -15.352 1 94.19 18 ARG B C 1
ATOM 4200 O O . ARG B 1 18 ? 0.984 -19.594 -15.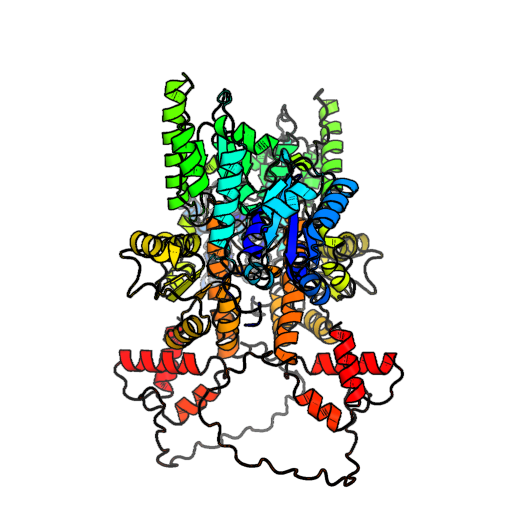258 1 94.19 18 ARG B O 1
ATOM 4207 N N . ILE B 1 19 ? 0.682 -21.766 -15.703 1 96.88 19 ILE B N 1
ATOM 4208 C CA . ILE B 1 19 ? 2.105 -21.984 -15.945 1 96.88 19 ILE B CA 1
ATOM 4209 C C . ILE B 1 19 ? 2.498 -21.391 -17.297 1 96.88 19 ILE B C 1
ATOM 4211 O O . ILE B 1 19 ? 3.416 -20.578 -17.375 1 96.88 19 ILE B O 1
ATOM 4215 N N . THR B 1 20 ? 1.805 -21.719 -18.344 1 95.38 20 THR B N 1
ATOM 4216 C CA . THR B 1 20 ? 2.201 -21.328 -19.703 1 95.38 20 THR B CA 1
ATOM 4217 C C . THR B 1 20 ? 2.049 -19.828 -19.906 1 95.38 20 THR B C 1
ATOM 4219 O O . THR B 1 20 ? 2.873 -19.203 -20.562 1 95.38 20 THR B O 1
ATOM 4222 N N . ASN B 1 21 ? 1.046 -19.266 -19.281 1 92.81 21 ASN B N 1
ATOM 4223 C CA . ASN B 1 21 ? 0.841 -17.828 -19.391 1 92.81 21 ASN B CA 1
ATOM 4224 C C . ASN B 1 21 ? 1.884 -17.047 -18.594 1 92.81 21 ASN B C 1
ATOM 4226 O O . ASN B 1 21 ? 2.059 -15.852 -18.797 1 92.81 21 ASN B O 1
ATOM 4230 N N . SER B 1 22 ? 2.518 -17.688 -17.703 1 94.75 22 SER B N 1
ATOM 4231 C CA . SER B 1 22 ? 3.568 -17.062 -16.906 1 94.75 22 SER B CA 1
ATOM 4232 C C . SER B 1 22 ? 4.879 -16.984 -17.688 1 94.75 22 SER B C 1
ATOM 4234 O O . SER B 1 22 ? 5.762 -16.203 -17.344 1 94.75 22 SER B O 1
ATOM 4236 N N . MET B 1 23 ? 5.012 -17.781 -18.703 1 96.44 23 MET B N 1
ATOM 4237 C CA . MET B 1 23 ? 6.32 -17.953 -19.328 1 96.44 23 MET B CA 1
ATOM 4238 C C . MET B 1 23 ? 6.41 -17.188 -20.641 1 96.44 23 MET B C 1
ATOM 4240 O O . MET B 1 23 ? 5.395 -16.922 -21.281 1 96.44 23 MET B O 1
ATOM 4244 N N . LYS B 1 24 ? 7.633 -16.844 -20.969 1 95 24 LYS B N 1
ATOM 4245 C CA . LYS B 1 24 ? 7.922 -16.25 -22.266 1 95 24 LYS B CA 1
ATOM 4246 C C . LYS B 1 24 ? 8.195 -17.312 -23.328 1 95 24 LYS B C 1
ATOM 4248 O O . LYS B 1 24 ? 8.844 -18.312 -23.047 1 95 24 LYS B O 1
ATOM 4253 N N . GLY B 1 25 ? 7.621 -17.031 -24.469 1 95.62 25 GLY B N 1
ATOM 4254 C CA . GLY B 1 25 ? 7.926 -17.891 -25.609 1 95.62 25 GLY B CA 1
ATOM 4255 C C . GLY B 1 25 ? 7.18 -19.219 -25.562 1 95.62 25 GLY B C 1
ATOM 4256 O O . GLY B 1 25 ? 7.531 -20.156 -26.281 1 95.62 25 GLY B O 1
ATOM 4257 N N . VAL B 1 26 ? 6.215 -19.344 -24.734 1 97 26 VAL B N 1
ATOM 4258 C CA . VAL B 1 26 ? 5.445 -20.578 -24.609 1 97 26 VAL B CA 1
ATOM 4259 C C . VAL B 1 26 ? 4.008 -20.344 -25.047 1 97 26 VAL B C 1
ATOM 4261 O O . VAL B 1 26 ? 3.418 -19.297 -24.75 1 97 26 VAL B O 1
ATOM 4264 N N . HIS B 1 27 ? 3.494 -21.219 -25.844 1 96.06 27 HIS B N 1
ATOM 4265 C CA . HIS B 1 27 ? 2.117 -21.172 -26.328 1 96.06 27 HIS B CA 1
ATOM 4266 C C . HIS B 1 27 ? 1.346 -22.422 -25.891 1 96.06 27 HIS B C 1
ATOM 4268 O O . HIS B 1 27 ? 1.9 -23.516 -25.859 1 96.06 27 HIS B O 1
ATOM 4274 N N . THR B 1 28 ? 0.131 -22.234 -25.5 1 95.12 28 THR B N 1
ATOM 4275 C CA . THR B 1 28 ? -0.705 -23.375 -25.125 1 95.12 28 THR B CA 1
ATOM 4276 C C . THR B 1 28 ? -1.736 -23.672 -26.203 1 95.12 28 THR B C 1
ATOM 4278 O O . THR B 1 28 ? -2.348 -22.75 -26.766 1 95.12 28 THR B O 1
ATOM 4281 N N . VAL B 1 29 ? -1.925 -24.922 -26.547 1 94 29 VAL B N 1
ATOM 4282 C CA . VAL B 1 29 ? -2.988 -25.359 -27.438 1 94 29 VAL B CA 1
ATOM 4283 C C . VAL B 1 29 ? -3.873 -26.391 -26.719 1 94 29 VAL B C 1
ATOM 4285 O O . VAL B 1 29 ? -3.412 -27.469 -26.359 1 94 29 VAL B O 1
ATOM 4288 N N . TYR B 1 30 ? -5.078 -26.031 -26.562 1 90.94 30 TYR B N 1
ATOM 4289 C CA . TYR B 1 30 ? -6.035 -26.969 -25.969 1 90.94 30 TYR B CA 1
ATOM 4290 C C . TYR B 1 30 ? -6.816 -27.703 -27.062 1 90.94 30 TYR B C 1
ATOM 4292 O O . TYR B 1 30 ? -7.32 -27.078 -28 1 90.94 30 TYR B O 1
ATOM 4300 N N . HIS B 1 31 ? -6.75 -28.969 -26.938 1 89.62 31 HIS B N 1
ATOM 4301 C CA . HIS B 1 31 ? -7.664 -29.781 -27.719 1 89.62 31 HIS B CA 1
ATOM 4302 C C . HIS B 1 31 ? -9.023 -29.906 -27.047 1 89.62 31 HIS B C 1
ATOM 4304 O O . HIS B 1 31 ? -9.211 -30.75 -26.172 1 89.62 31 HIS B O 1
ATOM 4310 N N . ALA B 1 32 ? -9.961 -29.031 -27.516 1 85.12 32 ALA B N 1
ATOM 4311 C CA . ALA B 1 32 ? -11.172 -28.844 -26.734 1 85.12 32 ALA B CA 1
ATOM 4312 C C . ALA B 1 32 ? -12.352 -28.469 -27.625 1 85.12 32 ALA B C 1
ATOM 4314 O O . ALA B 1 32 ? -12.164 -28.031 -28.766 1 85.12 32 ALA B O 1
ATOM 4315 N N . PRO B 1 33 ? -13.594 -28.734 -27.094 1 78.5 33 PRO B N 1
ATOM 4316 C CA . PRO B 1 33 ? -14.758 -28.25 -27.844 1 78.5 33 PRO B CA 1
ATOM 4317 C C . PRO B 1 33 ? -14.859 -26.719 -27.859 1 78.5 33 PRO B C 1
ATOM 4319 O O . PRO B 1 33 ? -14.117 -26.047 -27.141 1 78.5 33 PRO B O 1
ATOM 4322 N N . GLN B 1 34 ? -15.828 -26.312 -28.688 1 73.5 34 GLN B N 1
ATOM 4323 C CA . GLN B 1 34 ? -16.094 -24.891 -28.734 1 73.5 34 GLN B CA 1
ATOM 4324 C C . GLN B 1 34 ? -16.641 -24.391 -27.391 1 73.5 34 GLN B C 1
ATOM 4326 O O . GLN B 1 34 ? -17.453 -25.062 -26.766 1 73.5 34 GLN B O 1
ATOM 4331 N N . GLY B 1 35 ? -16.172 -23.312 -26.719 1 66.69 35 GLY B N 1
ATOM 4332 C CA . GLY B 1 35 ? -16.656 -22.766 -25.469 1 66.69 35 GLY B CA 1
ATOM 4333 C C . GLY B 1 35 ? -15.578 -22.688 -24.406 1 66.69 35 GLY B C 1
ATOM 4334 O O . GLY B 1 35 ? -15.711 -21.938 -23.422 1 66.69 35 GLY B O 1
ATOM 4335 N N . ASP B 1 36 ? -14.648 -23.562 -24.547 1 65.12 36 ASP B N 1
ATOM 4336 C CA . ASP B 1 36 ? -13.609 -23.562 -23.531 1 65.12 36 ASP B CA 1
ATOM 4337 C C . ASP B 1 36 ? -12.695 -22.359 -23.656 1 65.12 36 ASP B C 1
ATOM 4339 O O . ASP B 1 36 ? -11.664 -22.266 -22.984 1 65.12 36 ASP B O 1
ATOM 4343 N N . ASP B 1 37 ? -13.086 -21.391 -24.328 1 66.88 37 ASP B N 1
ATOM 4344 C CA . ASP B 1 37 ? -12.266 -20.203 -24.547 1 66.88 37 ASP B CA 1
ATOM 4345 C C . ASP B 1 37 ? -12.383 -19.234 -23.359 1 66.88 37 ASP B C 1
ATOM 4347 O O . ASP B 1 37 ? -11.688 -18.219 -23.312 1 66.88 37 ASP B O 1
ATOM 4351 N N . TYR B 1 38 ? -13.117 -19.641 -22.391 1 68.44 38 TYR B N 1
ATOM 4352 C CA . TYR B 1 38 ? -13.289 -18.781 -21.219 1 68.44 38 TYR B CA 1
ATOM 4353 C C . TYR B 1 38 ? -11.969 -18.578 -20.484 1 68.44 38 TYR B C 1
ATOM 4355 O O . TYR B 1 38 ? -11.797 -17.578 -19.781 1 68.44 38 TYR B O 1
ATOM 4363 N N . ILE B 1 39 ? -11.062 -19.391 -20.656 1 72.31 39 ILE B N 1
ATOM 4364 C CA . ILE B 1 39 ? -9.773 -19.312 -19.984 1 72.31 39 ILE B CA 1
ATOM 4365 C C . ILE B 1 39 ? -9.039 -18.047 -20.438 1 72.31 39 ILE B C 1
ATOM 4367 O O . ILE B 1 39 ? -8.414 -17.359 -19.625 1 72.31 39 ILE B O 1
ATOM 4371 N N . THR B 1 40 ? -9.211 -17.75 -21.703 1 70 40 THR B N 1
ATOM 4372 C CA . THR B 1 40 ? -8.555 -16.562 -22.234 1 70 40 THR B CA 1
ATOM 4373 C C . THR B 1 40 ? -9.117 -15.305 -21.594 1 70 40 THR B C 1
ATOM 4375 O O . THR B 1 40 ? -8.367 -14.383 -21.266 1 70 40 THR B O 1
ATOM 4378 N N . ALA B 1 41 ? -10.391 -15.352 -21.391 1 68.75 41 ALA B N 1
ATOM 4379 C CA . ALA B 1 41 ? -11.055 -14.18 -20.828 1 68.75 41 ALA B CA 1
ATOM 4380 C C . ALA B 1 41 ? -10.609 -13.945 -19.391 1 68.75 41 ALA B C 1
ATOM 4382 O O . ALA B 1 41 ? -10.414 -12.805 -18.969 1 68.75 41 ALA B O 1
ATOM 4383 N N . THR B 1 42 ? -10.406 -14.945 -18.703 1 67.88 42 THR B N 1
ATOM 4384 C CA . THR B 1 42 ? -10.008 -14.844 -17.297 1 67.88 42 THR B CA 1
ATOM 4385 C C . THR B 1 42 ? -8.633 -14.195 -17.172 1 67.88 42 THR B C 1
ATOM 4387 O O . THR B 1 42 ? -8.445 -13.281 -16.359 1 67.88 42 THR B O 1
ATOM 4390 N N . TYR B 1 43 ? -7.758 -14.562 -18 1 72.44 43 TYR B N 1
ATOM 4391 C CA . TYR B 1 43 ? -6.383 -14.078 -17.906 1 72.44 43 TYR B CA 1
ATOM 4392 C C . TYR B 1 43 ? -6.273 -12.656 -18.453 1 72.44 43 TYR B C 1
ATOM 4394 O O . TYR B 1 43 ? -5.469 -11.859 -17.969 1 72.44 43 TYR B O 1
ATOM 4402 N N . THR B 1 44 ? -7.09 -12.312 -19.297 1 66.75 44 THR B N 1
ATOM 4403 C CA . THR B 1 44 ? -7.098 -10.961 -19.828 1 66.75 44 THR B CA 1
ATOM 4404 C C . THR B 1 44 ? -7.73 -9.992 -18.844 1 66.75 44 THR B C 1
ATOM 4406 O O . THR B 1 44 ? -7.246 -8.867 -18.672 1 66.75 44 THR B O 1
ATOM 4409 N N . MET B 1 45 ? -8.695 -10.562 -18.172 1 66.75 45 MET B N 1
ATOM 4410 C CA . MET B 1 45 ? -9.477 -9.688 -17.297 1 66.75 45 MET B CA 1
ATOM 4411 C C . MET B 1 45 ? -8.742 -9.422 -15.992 1 66.75 45 MET B C 1
ATOM 4413 O O . MET B 1 45 ? -8.742 -8.297 -15.484 1 66.75 45 MET B O 1
ATOM 4417 N N . LEU B 1 46 ? -8.141 -10.398 -15.531 1 66.44 46 LEU B N 1
ATOM 4418 C CA . LEU B 1 46 ? -7.617 -10.273 -14.18 1 66.44 46 LEU B CA 1
ATOM 4419 C C . LEU B 1 46 ? -6.156 -9.836 -14.195 1 66.44 46 LEU B C 1
ATOM 4421 O O . LEU B 1 46 ? -5.703 -9.141 -13.281 1 66.44 46 LEU B O 1
ATOM 4425 N N . GLU B 1 47 ? -5.57 -10.32 -15.312 1 69.06 47 GLU B N 1
ATOM 4426 C CA . GLU B 1 47 ? -4.137 -10.031 -15.297 1 69.06 47 GLU B CA 1
ATOM 4427 C C . GLU B 1 47 ? -3.848 -8.641 -15.859 1 69.06 47 GLU B C 1
ATOM 4429 O O . GLU B 1 47 ? -4.422 -8.25 -16.875 1 69.06 47 GLU B O 1
ATOM 4434 N N . ARG B 1 48 ? -3.686 -7.621 -15.18 1 63.53 48 ARG B N 1
ATOM 4435 C CA . ARG B 1 48 ? -3.342 -6.262 -15.578 1 63.53 48 ARG B CA 1
ATOM 4436 C C . ARG B 1 48 ? -2.051 -6.238 -16.391 1 63.53 48 ARG B C 1
ATOM 4438 O O . ARG B 1 48 ? -1.152 -5.441 -16.109 1 63.53 48 ARG B O 1
ATOM 4445 N N . THR B 1 49 ? -1.965 -7.199 -17.375 1 67.38 49 THR B N 1
ATOM 4446 C CA . THR B 1 49 ? -0.79 -7.203 -18.25 1 67.38 49 THR B CA 1
ATOM 4447 C C . THR B 1 49 ? -1.165 -6.793 -19.672 1 67.38 49 THR B C 1
ATOM 4449 O O . THR B 1 49 ? -2.295 -7.023 -20.109 1 67.38 49 THR B O 1
ATOM 4452 N N . PRO B 1 50 ? -0.205 -6.203 -20.266 1 65.56 50 PRO B N 1
ATOM 4453 C CA . PRO B 1 50 ? -0.497 -5.719 -21.625 1 65.56 50 PRO B CA 1
ATOM 4454 C C . PRO B 1 50 ? -0.553 -6.844 -22.656 1 65.56 50 PRO B C 1
ATOM 4456 O O . PRO B 1 50 ? -1.148 -6.68 -23.719 1 65.56 50 PRO B O 1
ATOM 4459 N N . GLU B 1 51 ? -0.008 -7.922 -22.359 1 71.25 51 GLU B N 1
ATOM 4460 C CA . GLU B 1 51 ? 0.071 -8.984 -23.359 1 71.25 51 GLU B CA 1
ATOM 4461 C C . GLU B 1 51 ? -1.147 -9.898 -23.281 1 71.25 51 GLU B C 1
ATOM 4463 O O . GLU B 1 51 ? -1.679 -10.148 -22.203 1 71.25 51 GLU B O 1
ATOM 4468 N N . PHE B 1 52 ? -1.536 -10.359 -24.422 1 77.06 52 PHE B N 1
ATOM 4469 C CA . PHE B 1 52 ? -2.605 -11.344 -24.484 1 77.06 52 PHE B CA 1
ATOM 4470 C C . PHE B 1 52 ? -2.074 -12.734 -24.172 1 77.06 52 PHE B C 1
ATOM 4472 O O . PHE B 1 52 ? -0.929 -13.062 -24.5 1 77.06 52 PHE B O 1
ATOM 4479 N N . PRO B 1 53 ? -2.953 -13.477 -23.578 1 83.5 53 PRO B N 1
ATOM 4480 C CA . PRO B 1 53 ? -2.521 -14.852 -23.312 1 83.5 53 PRO B CA 1
ATOM 4481 C C . PRO B 1 53 ? -2.182 -15.609 -24.594 1 83.5 53 PRO B C 1
ATOM 4483 O O . PRO B 1 53 ? -2.898 -15.5 -25.594 1 83.5 53 PRO B O 1
ATOM 4486 N N . ALA B 1 54 ? -1.117 -16.281 -24.625 1 88.62 54 ALA B N 1
ATOM 4487 C CA . ALA B 1 54 ? -0.704 -17.125 -25.75 1 88.62 54 ALA B CA 1
ATOM 4488 C C . ALA B 1 54 ? -1.391 -18.484 -25.703 1 88.62 54 ALA B C 1
ATOM 4490 O O . ALA B 1 54 ? -0.792 -19.484 -25.266 1 88.62 54 ALA B O 1
ATOM 4491 N N . LEU B 1 55 ? -2.637 -18.469 -26.094 1 90.88 55 LEU B N 1
ATOM 4492 C CA . LEU B 1 55 ? -3.473 -19.672 -26 1 90.88 55 LEU B CA 1
ATOM 4493 C C . LEU B 1 55 ? -4.332 -19.828 -27.25 1 90.88 55 LEU B C 1
ATOM 4495 O O . LEU B 1 55 ? -4.883 -18.859 -27.766 1 90.88 55 LEU B O 1
ATOM 4499 N N . SER B 1 56 ? -4.348 -21 -27.812 1 90.5 56 SER B N 1
ATOM 4500 C CA . SER B 1 56 ? -5.211 -21.344 -28.938 1 90.5 56 SER B CA 1
ATOM 4501 C C . SER B 1 56 ? -6.02 -22.609 -28.641 1 90.5 56 SER B C 1
ATOM 4503 O O . SER B 1 56 ? -5.602 -23.453 -27.844 1 90.5 56 SER B O 1
ATOM 4505 N N . ILE B 1 57 ? -7.145 -22.672 -29.25 1 89.25 57 ILE B N 1
ATOM 4506 C CA . ILE B 1 57 ? -8 -23.828 -29.094 1 89.25 57 ILE B CA 1
ATOM 4507 C C . ILE B 1 57 ? -8.102 -24.594 -30.406 1 89.25 57 ILE B C 1
ATOM 4509 O O . ILE B 1 57 ? -8.398 -24 -31.453 1 89.25 57 ILE B O 1
ATOM 4513 N N . SER B 1 58 ? -7.695 -25.797 -30.359 1 89.44 58 SER B N 1
ATOM 4514 C CA . SER B 1 58 ? -8.039 -26.719 -31.453 1 89.44 58 SER B CA 1
ATOM 4515 C C . SER B 1 58 ? -9.438 -27.297 -31.25 1 89.44 58 SER B C 1
ATOM 4517 O O . SER B 1 58 ? -9.602 -28.281 -30.516 1 89.44 58 SER B O 1
ATOM 4519 N N . VAL B 1 59 ? -10.289 -26.75 -32 1 84.75 59 VAL B N 1
ATOM 4520 C CA . VAL B 1 59 ? -11.703 -27.031 -31.766 1 84.75 59 VAL B CA 1
ATOM 4521 C C . VAL B 1 59 ? -12.055 -28.422 -32.281 1 84.75 59 VAL B C 1
ATOM 4523 O O . VAL B 1 59 ? -11.742 -28.781 -33.406 1 84.75 59 VAL B O 1
ATOM 4526 N N . VAL B 1 60 ? -12.586 -29.156 -31.359 1 81.69 60 VAL B N 1
ATOM 4527 C CA . VAL B 1 60 ? -13.125 -30.469 -31.703 1 81.69 60 VAL B CA 1
ATOM 4528 C C . VAL B 1 60 ? -14.633 -30.375 -31.922 1 81.69 60 VAL B C 1
ATOM 4530 O O . VAL B 1 60 ? -15.367 -29.938 -31.031 1 81.69 60 VAL B O 1
ATOM 4533 N N . ARG B 1 61 ? -15.016 -30.703 -33.125 1 77.75 61 ARG B N 1
ATOM 4534 C CA . ARG B 1 61 ? -16.438 -30.719 -33.469 1 77.75 61 ARG B CA 1
ATOM 4535 C C . ARG B 1 61 ? -16.953 -32.156 -33.594 1 77.75 61 ARG B C 1
ATOM 4537 O O . ARG B 1 61 ? -16.188 -33.062 -33.875 1 77.75 61 ARG B O 1
ATOM 4544 N N . GLY B 1 62 ? -18.25 -32.344 -33.219 1 72.31 62 GLY B N 1
ATOM 4545 C CA . GLY B 1 62 ? -18.875 -33.656 -33.312 1 72.31 62 GLY B CA 1
ATOM 4546 C C . GLY B 1 62 ? -18.625 -34.312 -34.656 1 72.31 62 GLY B C 1
ATOM 4547 O O . GLY B 1 62 ? -18.328 -35.5 -34.75 1 72.31 62 GLY B O 1
ATOM 4548 N N . ARG B 1 63 ? -18.734 -33.531 -35.625 1 70.81 63 ARG B N 1
ATOM 4549 C CA . ARG B 1 63 ? -18.547 -34.031 -36.969 1 70.81 63 ARG B CA 1
ATOM 4550 C C . ARG B 1 63 ? -17.125 -34.531 -37.188 1 70.81 63 ARG B C 1
ATOM 4552 O O . ARG B 1 63 ? -16.906 -35.562 -37.844 1 70.81 63 ARG B O 1
ATOM 4559 N N . ASP B 1 64 ? -16.203 -33.844 -36.688 1 71.19 64 ASP B N 1
ATOM 4560 C CA . ASP B 1 64 ? -14.805 -34.25 -36.812 1 71.19 64 ASP B CA 1
ATOM 4561 C C . ASP B 1 64 ? -14.547 -35.562 -36.125 1 71.19 64 ASP B C 1
ATOM 4563 O O . ASP B 1 64 ? -13.836 -36.438 -36.625 1 71.19 64 ASP B O 1
ATOM 4567 N N . LEU B 1 65 ? -15.125 -35.688 -35 1 68.75 65 LEU B N 1
ATOM 4568 C CA . LEU B 1 65 ? -14.969 -36.938 -34.25 1 68.75 65 LEU B CA 1
ATOM 4569 C C . LEU B 1 65 ? -15.523 -38.125 -35 1 68.75 65 LEU B C 1
ATOM 4571 O O . LEU B 1 65 ? -14.922 -39.188 -35.031 1 68.75 65 LEU B O 1
ATOM 4575 N N . ALA B 1 66 ? -16.625 -37.812 -35.656 1 66.75 66 ALA B N 1
ATOM 4576 C CA . ALA B 1 66 ? -17.266 -38.844 -36.406 1 66.75 66 ALA B CA 1
ATOM 4577 C C . ALA B 1 66 ? -16.406 -39.281 -37.594 1 66.75 66 ALA B C 1
ATOM 4579 O O . ALA B 1 66 ? -16.406 -40.438 -37.969 1 66.75 66 ALA B O 1
ATOM 4580 N N . GLN B 1 67 ? -15.734 -38.438 -38.156 1 69.94 67 GLN B N 1
ATOM 4581 C CA . GLN B 1 67 ? -14.93 -38.719 -39.344 1 69.94 67 GLN B CA 1
ATOM 4582 C C . GLN B 1 67 ? -13.5 -39.094 -38.969 1 69.94 67 GLN B C 1
ATOM 4584 O O . GLN B 1 67 ? -12.688 -39.406 -39.844 1 69.94 67 GLN B O 1
ATOM 4589 N N . GLY B 1 68 ? -13.234 -39.125 -37.75 1 67.44 68 GLY B N 1
ATOM 4590 C CA . GLY B 1 68 ? -11.914 -39.469 -37.25 1 67.44 68 GLY B CA 1
ATOM 4591 C C . GLY B 1 68 ? -10.844 -38.469 -37.656 1 67.44 68 GLY B C 1
ATOM 4592 O O . GLY B 1 68 ? -9.68 -38.844 -37.812 1 67.44 68 GLY B O 1
ATOM 4593 N N . VAL B 1 69 ? -11.281 -37.281 -37.969 1 74.44 69 VAL B N 1
ATOM 4594 C CA . VAL B 1 69 ? -10.344 -36.25 -38.344 1 74.44 69 VAL B CA 1
ATOM 4595 C C . VAL B 1 69 ? -10.062 -35.312 -37.188 1 74.44 69 VAL B C 1
ATOM 4597 O O . VAL B 1 69 ? -10.977 -34.969 -36.406 1 74.44 69 VAL B O 1
ATOM 4600 N N . SER B 1 70 ? -8.75 -35.094 -36.906 1 82.38 70 SER B N 1
ATOM 4601 C CA . SER B 1 70 ? -8.359 -34.156 -35.875 1 82.38 70 SER B CA 1
ATOM 4602 C C . SER B 1 70 ? -7.738 -32.906 -36.469 1 82.38 70 SER B C 1
ATOM 4604 O O . SER B 1 70 ? -6.953 -32.969 -37.406 1 82.38 70 SER B O 1
ATOM 4606 N N . ARG B 1 71 ? -8.125 -31.766 -35.969 1 88.56 71 ARG B N 1
ATOM 4607 C CA . ARG B 1 71 ? -7.633 -30.469 -36.406 1 88.56 71 ARG B CA 1
ATOM 4608 C C . ARG B 1 71 ? -6.348 -30.078 -35.688 1 88.56 71 ARG B C 1
ATOM 4610 O O . ARG B 1 71 ? -5.723 -29.078 -36 1 88.56 71 ARG B O 1
ATOM 4617 N N . LEU B 1 72 ? -5.961 -30.906 -34.781 1 91.88 72 LEU B N 1
ATOM 4618 C CA . LEU B 1 72 ? -4.844 -30.578 -33.906 1 91.88 72 LEU B CA 1
ATOM 4619 C C . LEU B 1 72 ? -3.566 -30.359 -34.719 1 91.88 72 LEU B C 1
ATOM 4621 O O . LEU B 1 72 ? -2.879 -29.344 -34.531 1 91.88 72 LEU B O 1
ATOM 4625 N N . PRO B 1 73 ? -3.27 -31.266 -35.688 1 93.81 73 PRO B N 1
ATOM 4626 C CA . PRO B 1 73 ? -2.045 -31.047 -36.469 1 93.81 73 PRO B CA 1
ATOM 4627 C C . PRO B 1 73 ? -2.053 -29.719 -37.219 1 93.81 73 PRO B C 1
ATOM 4629 O O . PRO B 1 73 ? -1.054 -29 -37.219 1 93.81 73 PRO B O 1
ATOM 4632 N N . ALA B 1 74 ? -3.156 -29.375 -37.781 1 93.88 74 ALA B N 1
ATOM 4633 C CA . ALA B 1 74 ? -3.271 -28.125 -38.531 1 93.88 74 ALA B CA 1
ATOM 4634 C C . ALA B 1 74 ? -3.158 -26.922 -37.594 1 93.88 74 ALA B C 1
ATOM 4636 O O . ALA B 1 74 ? -2.551 -25.906 -37.969 1 93.88 74 ALA B O 1
ATOM 4637 N N . THR B 1 75 ? -3.787 -27.031 -36.469 1 94.81 75 THR B N 1
ATOM 4638 C CA . THR B 1 75 ? -3.725 -25.969 -35.5 1 94.81 75 THR B CA 1
ATOM 4639 C C . THR B 1 75 ? -2.287 -25.719 -35.031 1 94.81 75 THR B C 1
ATOM 4641 O O . THR B 1 75 ? -1.85 -24.578 -34.938 1 94.81 75 THR B O 1
ATOM 4644 N N . LEU B 1 76 ? -1.586 -26.75 -34.812 1 96.94 76 LEU B N 1
ATOM 4645 C CA . LEU B 1 76 ? -0.198 -26.641 -34.375 1 96.94 76 LEU B CA 1
ATOM 4646 C C . LEU B 1 76 ? 0.661 -25.969 -35.438 1 96.94 76 LEU B C 1
ATOM 4648 O O . LEU B 1 76 ? 1.54 -25.172 -35.125 1 96.94 76 LEU B O 1
ATOM 4652 N N . GLN B 1 77 ? 0.371 -26.328 -36.656 1 96 77 GLN B N 1
ATOM 4653 C CA . GLN B 1 77 ? 1.081 -25.688 -37.75 1 96 77 GLN B CA 1
ATOM 4654 C C . GLN B 1 77 ? 0.784 -24.203 -37.812 1 96 77 GLN B C 1
ATOM 4656 O O . GLN B 1 77 ? 1.687 -23.391 -38.062 1 96 77 GLN B O 1
ATOM 4661 N N . GLN B 1 78 ? -0.406 -23.891 -37.656 1 96.25 78 GLN B N 1
ATOM 4662 C CA . GLN B 1 78 ? -0.803 -22.484 -37.688 1 96.25 78 GLN B CA 1
ATOM 4663 C C . GLN B 1 78 ? -0.136 -21.719 -36.531 1 96.25 78 GLN B C 1
ATOM 4665 O O . GLN B 1 78 ? 0.316 -20.578 -36.75 1 96.25 78 GLN B O 1
ATOM 4670 N N . VAL B 1 79 ? -0.121 -22.312 -35.406 1 96.62 79 VAL B N 1
ATOM 4671 C CA . VAL B 1 79 ? 0.506 -21.703 -34.219 1 96.62 79 VAL B CA 1
ATOM 4672 C C . VAL B 1 79 ? 1.995 -21.484 -34.5 1 96.62 79 VAL B C 1
ATOM 4674 O O . VAL B 1 79 ? 2.537 -20.406 -34.219 1 96.62 79 VAL B O 1
ATOM 4677 N N . GLU B 1 80 ? 2.625 -22.5 -35.031 1 96.5 80 GLU B N 1
ATOM 4678 C CA . GLU B 1 80 ? 4.043 -22.391 -35.344 1 96.5 80 GLU B CA 1
ATOM 4679 C C . GLU B 1 80 ? 4.293 -21.281 -36.375 1 96.5 80 GLU B C 1
ATOM 4681 O O . GLU B 1 80 ? 5.258 -20.531 -36.25 1 96.5 80 GLU B O 1
ATOM 4686 N N . HIS B 1 81 ? 3.432 -21.219 -37.344 1 95.69 81 HIS B N 1
ATOM 4687 C CA . HIS B 1 81 ? 3.602 -20.266 -38.438 1 95.69 81 HIS B CA 1
ATOM 4688 C C . HIS B 1 81 ? 3.365 -18.844 -37.969 1 95.69 81 HIS B C 1
ATOM 4690 O O . HIS B 1 81 ? 4.109 -17.922 -38.344 1 95.69 81 HIS B O 1
ATOM 4696 N N . HIS B 1 82 ? 2.445 -18.625 -37.156 1 95.44 82 HIS B N 1
ATOM 4697 C CA . HIS B 1 82 ? 2.012 -17.281 -36.781 1 95.44 82 HIS B CA 1
ATOM 4698 C C . HIS B 1 82 ? 2.797 -16.766 -35.562 1 95.44 82 HIS B C 1
ATOM 4700 O O . HIS B 1 82 ? 3.15 -15.586 -35.531 1 95.44 82 HIS B O 1
ATOM 4706 N N . TYR B 1 83 ? 3.098 -17.625 -34.594 1 95.19 83 TYR B N 1
ATOM 4707 C CA . TYR B 1 83 ? 3.619 -17.125 -33.344 1 95.19 83 TYR B CA 1
ATOM 4708 C C . TYR B 1 83 ? 5.055 -17.594 -33.125 1 95.19 83 TYR B C 1
ATOM 4710 O O . TYR B 1 83 ? 5.781 -17.031 -32.281 1 95.19 83 TYR B O 1
ATOM 4718 N N . HIS B 1 84 ? 5.473 -18.609 -33.719 1 96.44 84 HIS B N 1
ATOM 4719 C CA . HIS B 1 84 ? 6.82 -19.156 -33.625 1 96.44 84 HIS B CA 1
ATOM 4720 C C . HIS B 1 84 ? 7.242 -19.328 -32.156 1 96.44 84 HIS B C 1
ATOM 4722 O O . HIS B 1 84 ? 8.305 -18.844 -31.766 1 96.44 84 HIS B O 1
ATOM 4728 N N . PRO B 1 85 ? 6.484 -20.016 -31.391 1 97.62 85 PRO B N 1
ATOM 4729 C CA . PRO B 1 85 ? 6.867 -20.203 -29.984 1 97.62 85 PRO B CA 1
ATOM 4730 C C . PRO B 1 85 ? 8.102 -21.094 -29.828 1 97.62 85 PRO B C 1
ATOM 4732 O O . PRO B 1 85 ? 8.445 -21.844 -30.75 1 97.62 85 PRO B O 1
ATOM 4735 N N . GLU B 1 86 ? 8.75 -20.938 -28.688 1 97.62 86 GLU B N 1
ATOM 4736 C CA . GLU B 1 86 ? 9.844 -21.844 -28.344 1 97.62 86 GLU B CA 1
ATOM 4737 C C . GLU B 1 86 ? 9.305 -23.203 -27.922 1 97.62 86 GLU B C 1
ATOM 4739 O O . GLU B 1 86 ? 9.977 -24.234 -28.109 1 97.62 86 GLU B O 1
ATOM 4744 N N . LEU B 1 87 ? 8.156 -23.188 -27.344 1 98.06 87 LEU B N 1
ATOM 4745 C CA . LEU B 1 87 ? 7.496 -24.406 -26.906 1 98.06 87 LEU B CA 1
ATOM 4746 C C . LEU B 1 87 ? 5.98 -24.281 -27.016 1 98.06 87 LEU B C 1
ATOM 4748 O O . LEU B 1 87 ? 5.418 -23.234 -26.672 1 98.06 87 LEU B O 1
ATOM 4752 N N . THR B 1 88 ? 5.355 -25.266 -27.547 1 98.06 88 THR B N 1
ATOM 4753 C CA . THR B 1 88 ? 3.902 -25.391 -27.516 1 98.06 88 THR B CA 1
ATOM 4754 C C . THR B 1 88 ? 3.469 -26.531 -26.594 1 98.06 88 THR B C 1
ATOM 4756 O O . THR B 1 88 ? 3.855 -27.688 -26.797 1 98.06 88 THR B O 1
ATOM 4759 N N . VAL B 1 89 ? 2.715 -26.156 -25.578 1 97.69 89 VAL B N 1
ATOM 4760 C CA . VAL B 1 89 ? 2.162 -27.156 -24.656 1 97.69 89 VAL B CA 1
ATOM 4761 C C . VAL B 1 89 ? 0.758 -27.547 -25.109 1 97.69 89 VAL B C 1
ATOM 4763 O O . VAL B 1 89 ? -0.109 -26.688 -25.281 1 97.69 89 VAL B O 1
ATOM 4766 N N . ILE B 1 90 ? 0.543 -28.844 -25.297 1 95.62 90 ILE B N 1
ATOM 4767 C CA . ILE B 1 90 ? -0.719 -29.375 -25.797 1 95.62 90 ILE B CA 1
ATOM 4768 C C . ILE B 1 90 ? -1.433 -30.141 -24.688 1 95.62 90 ILE B C 1
ATOM 4770 O O . ILE B 1 90 ? -0.825 -30.969 -24.016 1 95.62 90 ILE B O 1
ATOM 4774 N N . ALA B 1 91 ? -2.672 -29.844 -24.453 1 92.19 91 ALA B N 1
ATOM 4775 C CA . ALA B 1 91 ? -3.443 -30.562 -23.438 1 92.19 91 ALA B CA 1
ATOM 4776 C C . ALA B 1 91 ? -4.895 -30.734 -23.875 1 92.19 91 ALA B C 1
ATOM 4778 O O . ALA B 1 91 ? -5.434 -29.891 -24.609 1 92.19 91 ALA B O 1
ATOM 4779 N N . PRO B 1 92 ? -5.473 -31.797 -23.469 1 86.81 92 PRO B N 1
ATOM 4780 C CA . PRO B 1 92 ? -6.895 -32 -23.75 1 86.81 92 PRO B CA 1
ATOM 4781 C C . PRO B 1 92 ? -7.801 -31.328 -22.734 1 86.81 92 PRO B C 1
ATOM 4783 O O . PRO B 1 92 ? -7.387 -31.094 -21.594 1 86.81 92 PRO B O 1
ATOM 4786 N N . SER B 1 93 ? -9 -31 -23.219 1 80.25 93 SER B N 1
ATOM 4787 C CA . SER B 1 93 ? -10.016 -30.594 -22.25 1 80.25 93 SER B CA 1
ATOM 4788 C C . SER B 1 93 ? -10.672 -31.797 -21.594 1 80.25 93 SER B C 1
ATOM 4790 O O . SER B 1 93 ? -10.336 -32.938 -21.906 1 80.25 93 SER B O 1
ATOM 4792 N N . CYS B 1 94 ? -11.508 -31.547 -20.609 1 73.5 94 CYS B N 1
ATOM 4793 C CA . CYS B 1 94 ? -12.219 -32.594 -19.906 1 73.5 94 CYS B CA 1
ATOM 4794 C C . CYS B 1 94 ? -13.016 -33.469 -20.891 1 73.5 94 CYS B C 1
ATOM 4796 O O . CYS B 1 94 ? -13.031 -34.688 -20.781 1 73.5 94 CYS B O 1
ATOM 4798 N N . SER B 1 95 ? -13.625 -32.781 -21.891 1 69.69 95 SER B N 1
ATOM 4799 C CA . SER B 1 95 ? -14.492 -33.469 -22.844 1 69.69 95 SER B CA 1
ATOM 4800 C C . SER B 1 95 ? -13.688 -34.344 -23.797 1 69.69 95 SER B C 1
ATOM 4802 O O . SER B 1 95 ? -14.086 -35.469 -24.109 1 69.69 95 SER B O 1
ATOM 4804 N N . THR B 1 96 ? -12.578 -33.844 -24.172 1 75.06 96 THR B N 1
ATOM 4805 C CA . THR B 1 96 ? -11.836 -34.531 -25.203 1 75.06 96 THR B CA 1
ATOM 4806 C C . THR B 1 96 ? -10.914 -35.594 -24.594 1 75.06 96 THR B C 1
ATOM 4808 O O . THR B 1 96 ? -10.469 -36.531 -25.266 1 75.06 96 THR B O 1
ATOM 4811 N N . ALA B 1 97 ? -10.648 -35.438 -23.359 1 73.12 97 ALA B N 1
ATOM 4812 C CA . ALA B 1 97 ? -9.875 -36.469 -22.672 1 73.12 97 ALA B CA 1
ATOM 4813 C C . ALA B 1 97 ? -10.609 -37.812 -22.703 1 73.12 97 ALA B C 1
ATOM 4815 O O . ALA B 1 97 ? -9.977 -38.875 -22.703 1 73.12 97 ALA B O 1
ATOM 4816 N N . LEU B 1 98 ? -11.945 -37.656 -22.719 1 69.88 98 LEU B N 1
ATOM 4817 C CA . LEU B 1 98 ? -12.766 -38.875 -22.734 1 69.88 98 LEU B CA 1
ATOM 4818 C C . LEU B 1 98 ? -12.617 -39.594 -24.062 1 69.88 98 LEU B C 1
ATOM 4820 O O . LEU B 1 98 ? -12.867 -40.812 -24.125 1 69.88 98 LEU B O 1
ATOM 4824 N N . LEU B 1 99 ? -12.211 -38.875 -25.094 1 69.81 99 LEU B N 1
ATOM 4825 C CA . LEU B 1 99 ? -12.062 -39.469 -26.422 1 69.81 99 LEU B CA 1
ATOM 4826 C C . LEU B 1 99 ? -10.805 -40.312 -26.5 1 69.81 99 LEU B C 1
ATOM 4828 O O . LEU B 1 99 ? -10.664 -41.156 -27.406 1 69.81 99 LEU B O 1
ATOM 4832 N N . GLN B 1 100 ? -9.953 -40.219 -25.547 1 68.75 100 GLN B N 1
ATOM 4833 C CA . GLN B 1 100 ? -8.727 -41 -25.406 1 68.75 100 GLN B CA 1
ATOM 4834 C C . GLN B 1 100 ? -7.914 -40.969 -26.703 1 68.75 100 GLN B C 1
ATOM 4836 O O . GLN B 1 100 ? -7.383 -42 -27.125 1 68.75 100 GLN B O 1
ATOM 4841 N N . GLU B 1 101 ? -7.988 -39.812 -27.344 1 77.25 101 GLU B N 1
ATOM 4842 C CA . GLU B 1 101 ? -7.125 -39.656 -28.516 1 77.25 101 GLU B CA 1
ATOM 4843 C C . GLU B 1 101 ? -5.66 -39.562 -28.109 1 77.25 101 GLU B C 1
ATOM 4845 O O . GLU B 1 101 ? -5.336 -39.094 -27.016 1 77.25 101 GLU B O 1
ATOM 4850 N N . ASP B 1 102 ? -4.863 -40.125 -28.938 1 83.88 102 ASP B N 1
ATOM 4851 C CA . ASP B 1 102 ? -3.428 -40.031 -28.703 1 83.88 102 ASP B CA 1
ATOM 4852 C C . ASP B 1 102 ? -2.875 -38.719 -29.188 1 83.88 102 ASP B C 1
ATOM 4854 O O . ASP B 1 102 ? -2.4 -38.594 -30.312 1 83.88 102 ASP B O 1
ATOM 4858 N N . LEU B 1 103 ? -2.779 -37.812 -28.344 1 89.81 103 LEU B N 1
ATOM 4859 C CA . LEU B 1 103 ? -2.367 -36.438 -28.672 1 89.81 103 LEU B CA 1
ATOM 4860 C C . LEU B 1 103 ? -0.903 -36.406 -29.109 1 89.81 103 LEU B C 1
ATOM 4862 O O . LEU B 1 103 ? -0.504 -35.562 -29.906 1 89.81 103 LEU B O 1
ATOM 4866 N N . ARG B 1 104 ? -0.151 -37.312 -28.625 1 90.75 104 ARG B N 1
ATOM 4867 C CA . ARG B 1 104 ? 1.258 -37.344 -29 1 90.75 104 ARG B CA 1
ATOM 4868 C C . ARG B 1 104 ? 1.42 -37.688 -30.469 1 90.75 104 ARG B C 1
ATOM 4870 O O . ARG B 1 104 ? 2.219 -37.062 -31.172 1 90.75 104 ARG B O 1
ATOM 4877 N N . GLN B 1 105 ? 0.704 -38.656 -30.812 1 89.69 105 GLN B N 1
ATOM 4878 C CA . GLN B 1 105 ? 0.753 -39.062 -32.219 1 89.69 105 GLN B CA 1
ATOM 4879 C C . GLN B 1 105 ? 0.216 -37.969 -33.125 1 89.69 105 GLN B C 1
ATOM 4881 O O . GLN B 1 105 ? 0.789 -37.719 -34.188 1 89.69 105 GLN B O 1
ATOM 4886 N N . LEU B 1 106 ? -0.87 -37.406 -32.688 1 89.62 106 LEU B N 1
ATOM 4887 C CA . LEU B 1 106 ? -1.457 -36.344 -33.469 1 89.62 106 LEU B CA 1
ATOM 4888 C C . LEU B 1 106 ? -0.485 -35.156 -33.625 1 89.62 106 LEU B C 1
ATOM 4890 O O . LEU B 1 106 ? -0.349 -34.594 -34.688 1 89.62 106 LEU B O 1
ATOM 4894 N N . ALA B 1 107 ? 0.172 -34.812 -32.531 1 93.38 107 ALA B N 1
ATOM 4895 C CA . ALA B 1 107 ? 1.136 -33.719 -32.531 1 93.38 107 ALA B CA 1
ATOM 4896 C C . ALA B 1 107 ? 2.314 -34.031 -33.469 1 93.38 107 ALA B C 1
ATOM 4898 O O . ALA B 1 107 ? 2.801 -33.156 -34.188 1 93.38 107 ALA B O 1
ATOM 4899 N N . ALA B 1 108 ? 2.707 -35.25 -33.469 1 91.62 108 ALA B N 1
ATOM 4900 C CA . ALA B 1 108 ? 3.83 -35.656 -34.281 1 91.62 108 ALA B CA 1
ATOM 4901 C C . ALA B 1 108 ? 3.508 -35.5 -35.781 1 91.62 108 ALA B C 1
ATOM 4903 O O . ALA B 1 108 ? 4.398 -35.219 -36.594 1 91.62 108 ALA B O 1
ATOM 4904 N N . HIS B 1 109 ? 2.332 -35.594 -36.125 1 91.19 109 HIS B N 1
ATOM 4905 C CA . HIS B 1 109 ? 1.906 -35.531 -37.5 1 91.19 109 HIS B CA 1
ATOM 4906 C C . HIS B 1 109 ? 1.763 -34.094 -38 1 91.19 109 HIS B C 1
ATOM 4908 O O . HIS B 1 109 ? 1.487 -33.844 -39.156 1 91.19 109 HIS B O 1
ATOM 4914 N N . SER B 1 110 ? 1.933 -33.219 -37.156 1 92.62 110 SER B N 1
ATOM 4915 C CA . SER B 1 110 ? 1.729 -31.812 -37.5 1 92.62 110 SER B CA 1
ATOM 4916 C C . SER B 1 110 ? 2.857 -31.281 -38.375 1 92.62 110 SER B C 1
ATOM 4918 O O . SER B 1 110 ? 2.695 -30.281 -39.094 1 92.62 110 SER B O 1
ATOM 4920 N N . GLY B 1 111 ? 4.027 -31.906 -38.344 1 92.56 111 GLY B N 1
ATOM 4921 C CA . GLY B 1 111 ? 5.188 -31.422 -39.094 1 92.56 111 GLY B CA 1
ATOM 4922 C C . GLY B 1 111 ? 5.996 -30.406 -38.312 1 92.56 111 GLY B C 1
ATOM 4923 O O . GLY B 1 111 ? 7.082 -30 -38.719 1 92.56 111 GLY B O 1
ATOM 4924 N N . VAL B 1 112 ? 5.469 -29.938 -37.219 1 96.06 112 VAL B N 1
ATOM 4925 C CA . VAL B 1 112 ? 6.223 -29.031 -36.344 1 96.06 112 VAL B CA 1
ATOM 4926 C C . VAL B 1 112 ? 7.328 -29.812 -35.625 1 96.06 112 VAL B C 1
ATOM 4928 O O . VAL B 1 112 ? 7.156 -30.984 -35.312 1 96.06 112 VAL B O 1
ATOM 4931 N N . ALA B 1 113 ? 8.477 -29.125 -35.5 1 95.75 113 ALA B N 1
ATOM 4932 C CA . ALA B 1 113 ? 9.602 -29.781 -34.844 1 95.75 113 ALA B CA 1
ATOM 4933 C C . ALA B 1 113 ? 9.188 -30.344 -33.469 1 95.75 113 ALA B C 1
ATOM 4935 O O . ALA B 1 113 ? 8.625 -29.641 -32.656 1 95.75 113 ALA B O 1
ATOM 4936 N N . GLN B 1 114 ? 9.484 -31.578 -33.25 1 94.12 114 GLN B N 1
ATOM 4937 C CA . GLN B 1 114 ? 9.031 -32.312 -32.062 1 94.12 114 GLN B CA 1
ATOM 4938 C C . GLN B 1 114 ? 9.602 -31.703 -30.797 1 94.12 114 GLN B C 1
ATOM 4940 O O . GLN B 1 114 ? 8.969 -31.75 -29.734 1 94.12 114 GLN B O 1
ATOM 4945 N N . GLU B 1 115 ? 10.758 -31.156 -30.922 1 94.06 115 GLU B N 1
ATOM 4946 C CA . GLU B 1 115 ? 11.406 -30.578 -29.766 1 94.06 115 GLU B CA 1
ATOM 4947 C C . GLU B 1 115 ? 10.648 -29.344 -29.25 1 94.06 115 GLU B C 1
ATOM 4949 O O . GLU B 1 115 ? 10.828 -28.922 -28.109 1 94.06 115 GLU B O 1
ATOM 4954 N N . LYS B 1 116 ? 9.766 -28.797 -30.047 1 97.12 116 LYS B N 1
ATOM 4955 C CA . LYS B 1 116 ? 8.992 -27.609 -29.703 1 97.12 116 LYS B CA 1
ATOM 4956 C C . LYS B 1 116 ? 7.625 -27.984 -29.141 1 97.12 116 LYS B C 1
ATOM 4958 O O . LYS B 1 116 ? 6.816 -27.109 -28.828 1 97.12 116 LYS B O 1
ATOM 4963 N N . LEU B 1 117 ? 7.375 -29.25 -29.078 1 97.25 117 LEU B N 1
ATOM 4964 C CA . LEU B 1 117 ? 6.047 -29.688 -28.672 1 97.25 117 LEU B CA 1
ATOM 4965 C C . LEU B 1 117 ? 6.113 -30.469 -27.359 1 97.25 117 LEU B C 1
ATOM 4967 O O . LEU B 1 117 ? 7.055 -31.234 -27.125 1 97.25 117 LEU B O 1
ATOM 4971 N N . MET B 1 118 ? 5.16 -30.234 -26.516 1 97 118 MET B N 1
ATOM 4972 C CA . MET B 1 118 ? 5.004 -31 -25.281 1 97 118 MET B CA 1
ATOM 4973 C C . MET B 1 118 ? 3.537 -31.328 -25.031 1 97 118 MET B C 1
ATOM 4975 O O . MET B 1 118 ? 2.721 -30.422 -24.859 1 97 118 MET B O 1
ATOM 4979 N N . VAL B 1 119 ? 3.293 -32.594 -25.047 1 95.81 119 VAL B N 1
ATOM 4980 C CA . VAL B 1 119 ? 1.946 -33.031 -24.688 1 95.81 119 VAL B CA 1
ATOM 4981 C C . VAL B 1 119 ? 1.86 -33.25 -23.188 1 95.81 119 VAL B C 1
ATOM 4983 O O . VAL B 1 119 ? 2.619 -34.031 -22.625 1 95.81 119 VAL B O 1
ATOM 4986 N N . TYR B 1 120 ? 1.076 -32.5 -22.484 1 94.81 120 TYR B N 1
ATOM 4987 C CA . TYR B 1 120 ? 0.793 -32.656 -21.062 1 94.81 120 TYR B CA 1
ATOM 4988 C C . TYR B 1 120 ? -0.664 -33.062 -20.828 1 94.81 120 TYR B C 1
ATOM 4990 O O . TYR B 1 120 ? -1.493 -32.219 -20.484 1 94.81 120 TYR B O 1
ATOM 4998 N N . ALA B 1 121 ? -0.887 -34.312 -21 1 87.38 121 ALA B N 1
ATOM 4999 C CA . ALA B 1 121 ? -2.248 -34.844 -20.953 1 87.38 121 ALA B CA 1
ATOM 5000 C C . ALA B 1 121 ? -2.568 -35.469 -19.594 1 87.38 121 ALA B C 1
ATOM 5002 O O . ALA B 1 121 ? -2.395 -36.656 -19.391 1 87.38 121 ALA B O 1
ATOM 5003 N N . VAL B 1 122 ? -3.039 -34.594 -18.781 1 83 122 VAL B N 1
ATOM 5004 C CA . VAL B 1 122 ? -3.471 -35.094 -17.469 1 83 122 VAL B CA 1
ATOM 5005 C C . VAL B 1 122 ? -4.984 -35.281 -17.469 1 83 122 VAL B C 1
ATOM 5007 O O . VAL B 1 122 ? -5.691 -34.719 -18.312 1 83 122 VAL B O 1
ATOM 5010 N N . ASN B 1 123 ? -5.383 -36.156 -16.609 1 79.31 123 ASN B N 1
ATOM 5011 C CA . ASN B 1 123 ? -6.82 -36.375 -16.453 1 79.31 123 ASN B CA 1
ATOM 5012 C C . ASN B 1 123 ? -7.496 -35.156 -15.82 1 79.31 123 ASN B C 1
ATOM 5014 O O . ASN B 1 123 ? -7.32 -34.906 -14.633 1 79.31 123 ASN B O 1
ATOM 5018 N N . PRO B 1 124 ? -8.188 -34.469 -16.656 1 74.06 124 PRO B N 1
ATOM 5019 C CA . PRO B 1 124 ? -8.742 -33.219 -16.141 1 74.06 124 PRO B CA 1
ATOM 5020 C C . PRO B 1 124 ? -9.781 -33.438 -15.039 1 74.06 124 PRO B C 1
ATOM 5022 O O . PRO B 1 124 ? -10.133 -32.5 -14.312 1 74.06 124 PRO B O 1
ATOM 5025 N N . PHE B 1 125 ? -10.281 -34.688 -14.875 1 69.56 125 PHE B N 1
ATOM 5026 C CA . PHE B 1 125 ? -11.289 -35 -13.867 1 69.56 125 PHE B CA 1
ATOM 5027 C C . PHE B 1 125 ? -10.625 -35.344 -12.539 1 69.56 125 PHE B C 1
ATOM 5029 O O . PHE B 1 125 ? -11.258 -35.312 -11.484 1 69.56 125 PHE B O 1
ATOM 5036 N N . ARG B 1 126 ? -9.383 -35.688 -12.648 1 79.88 126 ARG B N 1
ATOM 5037 C CA . ARG B 1 126 ? -8.727 -36.188 -11.453 1 79.88 126 ARG B CA 1
ATOM 5038 C C . ARG B 1 126 ? -7.656 -35.219 -10.961 1 79.88 126 ARG B C 1
ATOM 5040 O O . ARG B 1 126 ? -7.328 -35.188 -9.773 1 79.88 126 ARG B O 1
ATOM 5047 N N . VAL B 1 127 ? -7.16 -34.469 -11.859 1 89.44 127 VAL B N 1
ATOM 5048 C CA . VAL B 1 127 ? -6.055 -33.594 -11.523 1 89.44 127 VAL B CA 1
ATOM 5049 C C . VAL B 1 127 ? -6.578 -32.156 -11.32 1 89.44 127 VAL B C 1
ATOM 5051 O O . VAL B 1 127 ? -7.246 -31.609 -12.195 1 89.44 127 VAL B O 1
ATOM 5054 N N . THR B 1 128 ? -6.309 -31.656 -10.109 1 90.5 128 THR B N 1
ATOM 5055 C CA . THR B 1 128 ? -6.793 -30.328 -9.742 1 90.5 128 THR B CA 1
ATOM 5056 C C . THR B 1 128 ? -5.918 -29.234 -10.352 1 90.5 128 THR B C 1
ATOM 5058 O O . THR B 1 128 ? -4.875 -29.531 -10.938 1 90.5 128 THR B O 1
ATOM 5061 N N . GLU B 1 129 ? -6.355 -28 -10.297 1 92.38 129 GLU B N 1
ATOM 5062 C CA . GLU B 1 129 ? -5.676 -26.828 -10.852 1 92.38 129 GLU B CA 1
ATOM 5063 C C . GLU B 1 129 ? -4.238 -26.734 -10.352 1 92.38 129 GLU B C 1
ATOM 5065 O O . GLU B 1 129 ? -3.301 -26.656 -11.148 1 92.38 129 GLU B O 1
ATOM 5070 N N . ASN B 1 130 ? -4.051 -26.797 -9.008 1 96 130 ASN B N 1
ATOM 5071 C CA . ASN B 1 130 ? -2.727 -26.625 -8.414 1 96 130 ASN B CA 1
ATOM 5072 C C . ASN B 1 130 ? -1.836 -27.828 -8.711 1 96 130 ASN B C 1
ATOM 5074 O O . ASN B 1 130 ? -0.629 -27.688 -8.906 1 96 130 ASN B O 1
ATOM 5078 N N . GLU B 1 131 ? -2.443 -28.969 -8.711 1 95.62 131 GLU B N 1
ATOM 5079 C CA . GLU B 1 131 ? -1.698 -30.188 -9.055 1 95.62 131 GLU B CA 1
ATOM 5080 C C . GLU B 1 131 ? -1.186 -30.109 -10.492 1 95.62 131 GLU B C 1
ATOM 5082 O O . GLU B 1 131 ? -0.033 -30.469 -10.766 1 95.62 131 GLU B O 1
ATOM 5087 N N . ALA B 1 132 ? -2.105 -29.719 -11.398 1 95.44 132 ALA B N 1
ATOM 5088 C CA . ALA B 1 132 ? -1.716 -29.594 -12.797 1 95.44 132 ALA B CA 1
ATOM 5089 C C . ALA B 1 132 ? -0.624 -28.531 -12.969 1 95.44 132 ALA B C 1
ATOM 5091 O O . ALA B 1 132 ? 0.315 -28.734 -13.742 1 95.44 132 ALA B O 1
ATOM 5092 N N . ALA B 1 133 ? -0.734 -27.453 -12.258 1 97 133 ALA B N 1
ATOM 5093 C CA . ALA B 1 133 ? 0.252 -26.391 -12.336 1 97 133 ALA B CA 1
ATOM 5094 C C . ALA B 1 133 ? 1.613 -26.844 -11.828 1 97 133 ALA B C 1
ATOM 5096 O O . ALA B 1 133 ? 2.625 -26.703 -12.523 1 97 133 ALA B O 1
ATOM 5097 N N . ASP B 1 134 ? 1.64 -27.406 -10.633 1 98.12 134 ASP B N 1
ATOM 5098 C CA . ASP B 1 134 ? 2.887 -27.891 -10.055 1 98.12 134 ASP B CA 1
ATOM 5099 C C . ASP B 1 134 ? 3.512 -28.984 -10.922 1 98.12 134 ASP B C 1
ATOM 5101 O O . ASP B 1 134 ? 4.727 -29 -11.125 1 98.12 134 ASP B O 1
ATOM 5105 N N . GLY B 1 135 ? 2.66 -29.875 -11.406 1 97.88 135 GLY B N 1
ATOM 5106 C CA . GLY B 1 135 ? 3.135 -30.953 -12.25 1 97.88 135 GLY B CA 1
ATOM 5107 C C . GLY B 1 135 ? 3.771 -30.469 -13.539 1 97.88 135 GLY B C 1
ATOM 5108 O O . GLY B 1 135 ? 4.879 -30.891 -13.883 1 97.88 135 GLY B O 1
ATOM 5109 N N . LEU B 1 136 ? 3.043 -29.625 -14.25 1 98.25 136 LEU B N 1
ATOM 5110 C CA . LEU B 1 136 ? 3.58 -29.125 -15.508 1 98.25 136 LEU B CA 1
ATOM 5111 C C . LEU B 1 136 ? 4.883 -28.359 -15.281 1 98.25 136 LEU B C 1
ATOM 5113 O O . LEU B 1 136 ? 5.852 -28.547 -16.031 1 98.25 136 LEU B O 1
ATOM 5117 N N . PHE B 1 137 ? 4.938 -27.484 -14.289 1 98.81 137 PHE B N 1
ATOM 5118 C CA . PHE B 1 137 ? 6.152 -26.734 -13.992 1 98.81 137 PHE B CA 1
ATOM 5119 C C . PHE B 1 137 ? 7.32 -27.672 -13.734 1 98.81 137 PHE B C 1
ATOM 5121 O O . PHE B 1 137 ? 8.422 -27.469 -14.258 1 98.81 137 PHE B O 1
ATOM 5128 N N . THR B 1 138 ? 7.086 -28.688 -12.938 1 98.75 138 THR B N 1
ATOM 5129 C CA . THR B 1 138 ? 8.117 -29.672 -12.617 1 98.75 138 THR B CA 1
ATOM 5130 C C . THR B 1 138 ? 8.609 -30.375 -13.883 1 98.75 138 THR B C 1
ATOM 5132 O O . THR B 1 138 ? 9.812 -30.531 -14.078 1 98.75 138 THR B O 1
ATOM 5135 N N . GLU B 1 139 ? 7.648 -30.766 -14.766 1 98.38 139 GLU B N 1
ATOM 5136 C CA . GLU B 1 139 ? 8.031 -31.438 -16 1 98.38 139 GLU B CA 1
ATOM 5137 C C . GLU B 1 139 ? 8.867 -30.531 -16.891 1 98.38 139 GLU B C 1
ATOM 5139 O O . GLU B 1 139 ? 9.789 -31 -17.562 1 98.38 139 GLU B O 1
ATOM 5144 N N . LEU B 1 140 ? 8.531 -29.281 -16.906 1 98.69 140 LEU B N 1
ATOM 5145 C CA . LEU B 1 140 ? 9.305 -28.312 -17.688 1 98.69 140 LEU B CA 1
ATOM 5146 C C . LEU B 1 140 ? 10.711 -28.156 -17.125 1 98.69 140 LEU B C 1
ATOM 5148 O O . LEU B 1 140 ? 11.688 -28.109 -17.875 1 98.69 140 LEU B O 1
ATOM 5152 N N . VAL B 1 141 ? 10.812 -28.062 -15.836 1 98.81 141 VAL B N 1
ATOM 5153 C CA . VAL B 1 141 ? 12.117 -27.969 -15.188 1 98.81 141 VAL B CA 1
ATOM 5154 C C . VAL B 1 141 ? 12.938 -29.219 -15.492 1 98.81 141 VAL B C 1
ATOM 5156 O O . VAL B 1 141 ? 14.125 -29.125 -15.828 1 98.81 141 VAL B O 1
ATOM 5159 N N . LYS B 1 142 ? 12.32 -30.422 -15.445 1 98.5 142 LYS B N 1
ATOM 5160 C CA . LYS B 1 142 ? 13.008 -31.672 -15.75 1 98.5 142 LYS B CA 1
ATOM 5161 C C . LYS B 1 142 ? 13.531 -31.688 -17.188 1 98.5 142 LYS B C 1
ATOM 5163 O O . LYS B 1 142 ? 14.641 -32.156 -17.453 1 98.5 142 LYS B O 1
ATOM 5168 N N . ARG B 1 143 ? 12.75 -31.125 -17.984 1 97.88 143 ARG B N 1
ATOM 5169 C CA . ARG B 1 143 ? 13.07 -31.172 -19.406 1 97.88 143 ARG B CA 1
ATOM 5170 C C . ARG B 1 143 ? 14.203 -30.219 -19.75 1 97.88 143 ARG B C 1
ATOM 5172 O O . ARG B 1 143 ? 15.039 -30.5 -20.609 1 97.88 143 ARG B O 1
ATOM 5179 N N . TYR B 1 144 ? 14.242 -29.047 -19.078 1 98.25 144 TYR B N 1
ATOM 5180 C CA . TYR B 1 144 ? 15.062 -27.984 -19.656 1 98.25 144 TYR B CA 1
ATOM 5181 C C . TYR B 1 144 ? 16.234 -27.641 -18.734 1 98.25 144 TYR B C 1
ATOM 5183 O O . TYR B 1 144 ? 17.219 -27.031 -19.156 1 98.25 144 TYR B O 1
ATOM 5191 N N . ALA B 1 145 ? 16.109 -27.906 -17.406 1 98.19 145 ALA B N 1
ATOM 5192 C CA . ALA B 1 145 ? 17.219 -27.594 -16.531 1 98.19 145 ALA B CA 1
ATOM 5193 C C . ALA B 1 145 ? 18.5 -28.312 -16.969 1 98.19 145 ALA B C 1
ATOM 5195 O O . ALA B 1 145 ? 18.484 -29.516 -17.219 1 98.19 145 ALA B O 1
ATOM 5196 N N . ALA B 1 146 ? 19.562 -27.594 -17.078 1 95.81 146 ALA B N 1
ATOM 5197 C CA . ALA B 1 146 ? 20.828 -28.156 -17.562 1 95.81 146 ALA B CA 1
ATOM 5198 C C . ALA B 1 146 ? 21.969 -27.859 -16.594 1 95.81 146 ALA B C 1
ATOM 5200 O O . ALA B 1 146 ? 21.922 -26.859 -15.867 1 95.81 146 ALA B O 1
ATOM 5201 N N . ASN B 1 147 ? 22.906 -28.734 -16.734 1 89.94 147 ASN B N 1
ATOM 5202 C CA . ASN B 1 147 ? 24.094 -28.5 -15.914 1 89.94 147 ASN B CA 1
ATOM 5203 C C . ASN B 1 147 ? 24.844 -27.25 -16.359 1 89.94 147 ASN B C 1
ATOM 5205 O O . ASN B 1 147 ? 25 -27 -17.562 1 89.94 147 ASN B O 1
ATOM 5209 N N . GLY B 1 148 ? 25.031 -26.375 -15.438 1 86.38 148 GLY B N 1
ATOM 5210 C CA . GLY B 1 148 ? 25.797 -25.156 -15.68 1 86.38 148 GLY B CA 1
ATOM 5211 C C . GLY B 1 148 ? 26.703 -24.797 -14.531 1 86.38 148 GLY B C 1
ATOM 5212 O O . GLY B 1 148 ? 26.688 -25.453 -13.484 1 86.38 148 GLY B O 1
ATOM 5213 N N . GLN B 1 149 ? 27.531 -23.844 -14.828 1 90.25 149 GLN B N 1
ATOM 5214 C CA . GLN B 1 149 ? 28.438 -23.359 -13.797 1 90.25 149 GLN B CA 1
ATOM 5215 C C . GLN B 1 149 ? 27.703 -22.531 -12.75 1 90.25 149 GLN B C 1
ATOM 5217 O O . GLN B 1 149 ? 26.891 -21.672 -13.102 1 90.25 149 GLN B O 1
ATOM 5222 N N . LYS B 1 150 ? 28 -22.922 -11.547 1 92 150 LYS B N 1
ATOM 5223 C CA . LYS B 1 150 ? 27.391 -22.141 -10.461 1 92 150 LYS B CA 1
ATOM 5224 C C . LYS B 1 150 ? 27.828 -20.688 -10.523 1 92 150 LYS B C 1
ATOM 5226 O O . LYS B 1 150 ? 28.969 -20.391 -10.891 1 92 150 LYS B O 1
ATOM 5231 N N . SER B 1 151 ? 26.922 -19.812 -10.141 1 94.31 151 SER B N 1
ATOM 5232 C CA . SER B 1 151 ? 27.219 -18.391 -10.109 1 94.31 151 SER B CA 1
ATOM 5233 C C . SER B 1 151 ? 28.391 -18.078 -9.18 1 94.31 151 SER B C 1
ATOM 5235 O O . SER B 1 151 ? 28.578 -18.75 -8.172 1 94.31 151 SER B O 1
ATOM 5237 N N . ALA B 1 152 ? 29.156 -17 -9.5 1 92.81 152 ALA B N 1
ATOM 5238 C CA . ALA B 1 152 ? 30.312 -16.594 -8.703 1 92.81 152 ALA B CA 1
ATOM 5239 C C . ALA B 1 152 ? 29.859 -15.906 -7.414 1 92.81 152 ALA B C 1
ATOM 5241 O O . ALA B 1 152 ? 30.625 -15.859 -6.438 1 92.81 152 ALA B O 1
ATOM 5242 N N . VAL B 1 153 ? 28.703 -15.375 -7.438 1 95.12 153 VAL B N 1
ATOM 5243 C CA . VAL B 1 153 ? 28.156 -14.688 -6.277 1 95.12 153 VAL B CA 1
ATOM 5244 C C . VAL B 1 153 ? 26.906 -15.422 -5.793 1 95.12 153 VAL B C 1
ATOM 5246 O O . VAL B 1 153 ? 26.297 -16.188 -6.543 1 95.12 153 VAL B O 1
ATOM 5249 N N . PRO B 1 154 ? 26.594 -15.273 -4.543 1 97.38 154 PRO B N 1
ATOM 5250 C CA . PRO B 1 154 ? 25.375 -15.93 -4.066 1 97.38 154 PRO B CA 1
ATOM 5251 C C . PRO B 1 154 ? 24.156 -15.578 -4.902 1 97.38 154 PRO B C 1
ATOM 5253 O O . PRO B 1 154 ? 23.859 -14.398 -5.109 1 97.38 154 PRO B O 1
ATOM 5256 N N . ALA B 1 155 ? 23.516 -16.594 -5.371 1 98.25 155 ALA B N 1
ATOM 5257 C CA . ALA B 1 155 ? 22.328 -16.422 -6.219 1 98.25 155 ALA B CA 1
ATOM 5258 C C . ALA B 1 155 ? 21.25 -17.438 -5.863 1 98.25 155 ALA B C 1
ATOM 5260 O O . ALA B 1 155 ? 21.531 -18.547 -5.426 1 98.25 155 ALA B O 1
ATOM 5261 N N . VAL B 1 156 ? 20.016 -17.016 -6.07 1 98.88 156 VAL B N 1
ATOM 5262 C CA . VAL B 1 156 ? 18.906 -17.891 -5.727 1 98.88 156 VAL B CA 1
ATOM 5263 C C . VAL B 1 156 ? 17.906 -17.938 -6.875 1 98.88 156 VAL B C 1
ATOM 5265 O O . VAL B 1 156 ? 17.859 -17.016 -7.699 1 98.88 156 VAL B O 1
ATOM 5268 N N . ASN B 1 157 ? 17.188 -19.031 -7.012 1 98.88 157 ASN B N 1
ATOM 5269 C CA . ASN B 1 157 ? 15.992 -19.125 -7.836 1 98.88 157 ASN B CA 1
ATOM 5270 C C . ASN B 1 157 ? 14.727 -18.906 -7.012 1 98.88 157 ASN B C 1
ATOM 5272 O O . ASN B 1 157 ? 14.656 -19.312 -5.855 1 98.88 157 ASN B O 1
ATOM 5276 N N . LEU B 1 158 ? 13.797 -18.188 -7.543 1 98.88 158 LEU B N 1
ATOM 5277 C CA . LEU B 1 158 ? 12.461 -18.062 -6.98 1 98.88 158 LEU B CA 1
ATOM 5278 C C . LEU B 1 158 ? 11.461 -18.906 -7.766 1 98.88 158 LEU B C 1
ATOM 5280 O O . LEU B 1 158 ? 11.188 -18.625 -8.93 1 98.88 158 LEU B O 1
ATOM 5284 N N . LEU B 1 159 ? 10.875 -19.922 -7.102 1 98.88 159 LEU B N 1
ATOM 5285 C CA . LEU B 1 159 ? 10.07 -20.906 -7.805 1 98.88 159 LEU B CA 1
ATOM 5286 C C . LEU B 1 159 ? 8.617 -20.859 -7.348 1 98.88 159 LEU B C 1
ATOM 5288 O O . LEU B 1 159 ? 8.344 -20.672 -6.164 1 98.88 159 LEU B O 1
ATOM 5292 N N . GLY B 1 160 ? 7.723 -21.062 -8.289 1 98.38 160 GLY B N 1
ATOM 5293 C CA . GLY B 1 160 ? 6.328 -21.281 -7.938 1 98.38 160 GLY B CA 1
ATOM 5294 C C . GLY B 1 160 ? 5.461 -20.047 -8.109 1 98.38 160 GLY B C 1
ATOM 5295 O O . GLY B 1 160 ? 4.281 -20.062 -7.746 1 98.38 160 GLY B O 1
ATOM 5296 N N . PHE B 1 161 ? 5.969 -18.953 -8.664 1 97.81 161 PHE B N 1
ATOM 5297 C CA . PHE B 1 161 ? 5.207 -17.75 -8.93 1 97.81 161 PHE B CA 1
ATOM 5298 C C . PHE B 1 161 ? 4.504 -17.828 -10.281 1 97.81 161 PHE B C 1
ATOM 5300 O O . PHE B 1 161 ? 5.152 -18 -11.32 1 97.81 161 PHE B O 1
ATOM 5307 N N . THR B 1 162 ? 3.182 -17.703 -10.258 1 95.88 162 THR B N 1
ATOM 5308 C CA . THR B 1 162 ? 2.438 -17.938 -11.492 1 95.88 162 THR B CA 1
ATOM 5309 C C . THR B 1 162 ? 1.468 -16.797 -11.766 1 95.88 162 THR B C 1
ATOM 5311 O O . THR B 1 162 ? 1.107 -16.047 -10.852 1 95.88 162 THR B O 1
ATOM 5314 N N . SER B 1 163 ? 1.059 -16.734 -12.992 1 91.94 163 SER B N 1
ATOM 5315 C CA . SER B 1 163 ? -0.05 -15.867 -13.383 1 91.94 163 SER B CA 1
ATOM 5316 C C . SER B 1 163 ? -1.276 -16.109 -12.508 1 91.94 163 SER B C 1
ATOM 5318 O O . SER B 1 163 ? -1.571 -17.25 -12.148 1 91.94 163 SER B O 1
ATOM 5320 N N . LEU B 1 164 ? -1.927 -14.977 -12.141 1 86.81 164 LEU B N 1
ATOM 5321 C CA . LEU B 1 164 ? -3.133 -14.945 -11.32 1 86.81 164 LEU B CA 1
ATOM 5322 C C . LEU B 1 164 ? -2.816 -15.32 -9.875 1 86.81 164 LEU B C 1
ATOM 5324 O O . LEU B 1 164 ? -3.723 -15.617 -9.094 1 86.81 164 LEU B O 1
ATOM 5328 N N . GLY B 1 165 ? -1.559 -15.422 -9.531 1 90.81 165 GLY B N 1
ATOM 5329 C CA . GLY B 1 165 ? -1.191 -15.555 -8.125 1 90.81 165 GLY B CA 1
ATOM 5330 C C . GLY B 1 165 ? -1.629 -14.375 -7.281 1 90.81 165 GLY B C 1
ATOM 5331 O O . GLY B 1 165 ? -1.755 -13.258 -7.785 1 90.81 165 GLY B O 1
ATOM 5332 N N . PHE B 1 166 ? -1.871 -14.672 -6.062 1 93.81 166 PHE B N 1
ATOM 5333 C CA . PHE B 1 166 ? -2.324 -13.625 -5.156 1 93.81 166 PHE B CA 1
ATOM 5334 C C . PHE B 1 166 ? -1.205 -12.633 -4.871 1 93.81 166 PHE B C 1
ATOM 5336 O O . PHE B 1 166 ? -0.153 -13 -4.352 1 93.81 166 PHE B O 1
ATOM 5343 N N . HIS B 1 167 ? -1.359 -11.352 -5.18 1 95 167 HIS B N 1
ATOM 5344 C CA . HIS B 1 167 ? -0.409 -10.266 -5.004 1 95 167 HIS B CA 1
ATOM 5345 C C . HIS B 1 167 ? 0.97 -10.641 -5.535 1 95 167 HIS B C 1
ATOM 5347 O O . HIS B 1 167 ? 1.984 -10.375 -4.887 1 95 167 HIS B O 1
ATOM 5353 N N . LEU B 1 168 ? 0.959 -11.234 -6.676 1 93.75 168 LEU B N 1
ATOM 5354 C CA . LEU B 1 168 ? 2.143 -11.836 -7.277 1 93.75 168 LEU B CA 1
ATOM 5355 C C . LEU B 1 168 ? 3.26 -10.812 -7.43 1 93.75 168 LEU B C 1
ATOM 5357 O O . LEU B 1 168 ? 4.355 -11 -6.895 1 93.75 168 LEU B O 1
ATOM 5361 N N . LYS B 1 169 ? 3.018 -9.727 -8.078 1 93.12 169 LYS B N 1
ATOM 5362 C CA . LYS B 1 169 ? 4.047 -8.734 -8.383 1 93.12 169 LYS B CA 1
ATOM 5363 C C . LYS B 1 169 ? 4.598 -8.109 -7.109 1 93.12 169 LYS B C 1
ATOM 5365 O O . LYS B 1 169 ? 5.812 -7.953 -6.965 1 93.12 169 LYS B O 1
ATOM 5370 N N . ALA B 1 170 ? 3.693 -7.762 -6.23 1 96.62 170 ALA B N 1
ATOM 5371 C CA . ALA B 1 170 ? 4.105 -7.145 -4.973 1 96.62 170 ALA B CA 1
ATOM 5372 C C . ALA B 1 170 ? 4.926 -8.117 -4.129 1 96.62 170 ALA B C 1
ATOM 5374 O O . ALA B 1 170 ? 5.914 -7.727 -3.504 1 96.62 170 ALA B O 1
ATOM 5375 N N . ASN B 1 171 ? 4.512 -9.367 -4.074 1 98.19 171 ASN B N 1
ATOM 5376 C CA . ASN B 1 171 ? 5.25 -10.375 -3.324 1 98.19 171 ASN B CA 1
ATOM 5377 C C . ASN B 1 171 ? 6.652 -10.578 -3.891 1 98.19 171 ASN B C 1
ATOM 5379 O O . ASN B 1 171 ? 7.625 -10.672 -3.139 1 98.19 171 ASN B O 1
ATOM 5383 N N . LEU B 1 172 ? 6.754 -10.656 -5.191 1 97.88 172 LEU B N 1
ATOM 5384 C CA . LEU B 1 172 ? 8.055 -10.805 -5.832 1 97.88 172 LEU B CA 1
ATOM 5385 C C . LEU B 1 172 ? 8.945 -9.594 -5.551 1 97.88 172 LEU B C 1
ATOM 5387 O O . LEU B 1 172 ? 10.133 -9.742 -5.273 1 97.88 172 LEU B O 1
ATOM 5391 N N . THR B 1 173 ? 8.328 -8.422 -5.617 1 98 173 THR B N 1
ATOM 5392 C CA . THR B 1 173 ? 9.07 -7.203 -5.316 1 98 173 THR B CA 1
ATOM 5393 C C . THR 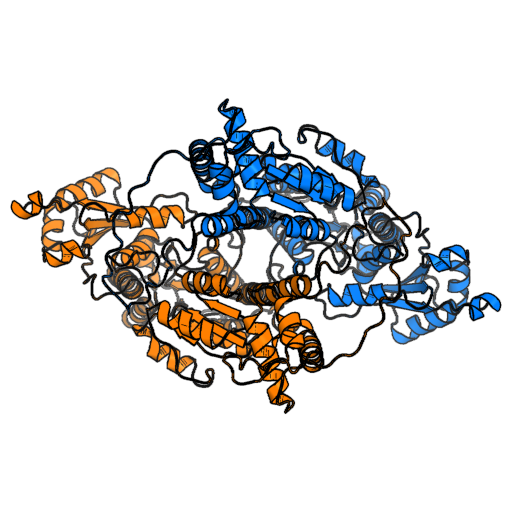B 1 173 ? 9.617 -7.238 -3.893 1 98 173 THR B C 1
ATOM 5395 O O . THR B 1 173 ? 10.773 -6.891 -3.656 1 98 173 THR B O 1
ATOM 5398 N N . SER B 1 174 ? 8.82 -7.664 -2.957 1 98.56 174 SER B N 1
ATOM 5399 C CA . SER B 1 174 ? 9.242 -7.766 -1.563 1 98.56 174 SER B CA 1
ATOM 5400 C C . SER B 1 174 ? 10.43 -8.711 -1.41 1 98.56 174 SER B C 1
ATOM 5402 O O . SER B 1 174 ? 11.406 -8.375 -0.744 1 98.56 174 SER B O 1
ATOM 5404 N N . LEU B 1 175 ? 10.359 -9.844 -2.074 1 98.69 175 LEU B N 1
ATOM 5405 C CA . LEU B 1 175 ? 11.438 -10.82 -1.991 1 98.69 175 LEU B CA 1
ATOM 5406 C C . LEU B 1 175 ? 12.719 -10.273 -2.621 1 98.69 175 LEU B C 1
ATOM 5408 O O . LEU B 1 175 ? 13.797 -10.391 -2.045 1 98.69 175 LEU B O 1
ATOM 5412 N N . ARG B 1 176 ? 12.578 -9.703 -3.799 1 98.25 176 ARG B N 1
ATOM 5413 C CA . ARG B 1 176 ? 13.734 -9.148 -4.5 1 98.25 176 ARG B CA 1
ATOM 5414 C C . ARG B 1 176 ? 14.438 -8.086 -3.654 1 98.25 176 ARG B C 1
ATOM 5416 O O . ARG B 1 176 ? 15.664 -8.031 -3.605 1 98.25 176 ARG B O 1
ATOM 5423 N N . ARG B 1 177 ? 13.664 -7.258 -3.006 1 97.75 177 ARG B N 1
ATOM 5424 C CA . ARG B 1 177 ? 14.234 -6.203 -2.174 1 97.75 177 ARG B CA 1
ATOM 5425 C C . ARG B 1 177 ? 15.008 -6.785 -0.998 1 97.75 177 ARG B C 1
ATOM 5427 O O . ARG B 1 177 ? 16.125 -6.344 -0.695 1 97.75 177 ARG B O 1
ATOM 5434 N N . MET B 1 178 ? 14.453 -7.762 -0.314 1 98.5 178 MET B N 1
ATOM 5435 C CA . MET B 1 178 ? 15.125 -8.375 0.832 1 98.5 178 MET B CA 1
ATOM 5436 C C . MET B 1 178 ? 16.391 -9.086 0.399 1 98.5 178 MET B C 1
ATOM 5438 O O . MET B 1 178 ? 17.422 -8.992 1.067 1 98.5 178 MET B O 1
ATOM 5442 N N . LEU B 1 179 ? 16.312 -9.766 -0.734 1 98.56 179 LEU B N 1
ATOM 5443 C CA . LEU B 1 179 ? 17.484 -10.469 -1.248 1 98.56 179 LEU B CA 1
ATOM 5444 C C . LEU B 1 179 ? 18.578 -9.484 -1.663 1 98.56 179 LEU B C 1
ATOM 5446 O O . LEU B 1 179 ? 19.766 -9.727 -1.425 1 98.56 179 LEU B O 1
ATOM 5450 N N . SER B 1 180 ? 18.125 -8.398 -2.281 1 97.38 180 SER B N 1
ATOM 5451 C CA . SER B 1 180 ? 19.094 -7.352 -2.627 1 97.38 180 SER B CA 1
ATOM 5452 C C . SER B 1 180 ? 19.781 -6.809 -1.386 1 97.38 180 SER B C 1
ATOM 5454 O O . SER B 1 180 ? 20.984 -6.562 -1.403 1 97.38 180 SER B O 1
ATOM 5456 N N . THR B 1 181 ? 19.062 -6.613 -0.334 1 97.69 181 THR B N 1
ATOM 5457 C CA . THR B 1 181 ? 19.609 -6.133 0.925 1 97.69 181 THR B CA 1
ATOM 5458 C C . THR B 1 181 ? 20.641 -7.117 1.47 1 97.69 181 THR B C 1
ATOM 5460 O O . THR B 1 181 ? 21.641 -6.707 2.064 1 97.69 181 THR B O 1
ATOM 5463 N N . LEU B 1 182 ? 20.484 -8.398 1.226 1 98.12 182 LEU B N 1
ATOM 5464 C CA . LEU B 1 182 ? 21.406 -9.438 1.646 1 98.12 182 LEU B CA 1
ATOM 5465 C C . LEU B 1 182 ? 22.609 -9.5 0.711 1 98.12 182 LEU B C 1
ATOM 5467 O O . LEU B 1 182 ? 23.609 -10.172 1.009 1 98.12 182 LEU B O 1
ATOM 5471 N N . GLY B 1 183 ? 22.516 -8.836 -0.422 1 97 183 GLY B N 1
ATOM 5472 C CA . GLY B 1 183 ? 23.547 -8.953 -1.441 1 97 183 GLY B CA 1
ATOM 5473 C C . GLY B 1 183 ? 23.438 -10.234 -2.252 1 97 183 GLY B C 1
ATOM 5474 O O . GLY B 1 183 ? 24.438 -10.75 -2.75 1 97 183 GLY B O 1
ATOM 5475 N N . VAL B 1 184 ? 22.266 -10.766 -2.33 1 98.25 184 VAL B N 1
ATOM 5476 C CA . VAL B 1 184 ? 22.016 -12.023 -3.037 1 98.25 184 VAL B CA 1
ATOM 5477 C C . VAL B 1 184 ? 21.328 -11.742 -4.371 1 98.25 184 VAL B C 1
ATOM 5479 O O . VAL B 1 184 ? 20.344 -11 -4.426 1 98.25 184 VAL B O 1
ATOM 5482 N N . LYS B 1 185 ? 21.812 -12.289 -5.426 1 97.62 185 LYS B N 1
ATOM 5483 C CA . LYS B 1 185 ? 21.25 -12.086 -6.758 1 97.62 185 LYS B CA 1
ATOM 5484 C C . LYS B 1 185 ? 20.109 -13.07 -7.027 1 97.62 185 LYS B C 1
ATOM 5486 O O . LYS B 1 185 ? 20.172 -14.227 -6.605 1 97.62 185 LYS B O 1
ATOM 5491 N N . VAL B 1 186 ? 19.094 -12.633 -7.707 1 98.5 186 VAL B N 1
ATOM 5492 C CA . VAL B 1 186 ? 18.062 -13.539 -8.211 1 98.5 186 VAL B CA 1
ATOM 5493 C C . VAL B 1 186 ? 18.469 -14.078 -9.578 1 98.5 186 VAL B C 1
ATOM 5495 O O . VAL B 1 186 ? 18.594 -13.312 -10.547 1 98.5 186 VAL B O 1
ATOM 5498 N N . ASN B 1 187 ? 18.703 -15.281 -9.656 1 98.38 187 ASN B N 1
ATOM 5499 C CA . ASN B 1 187 ? 19.109 -15.938 -10.898 1 98.38 187 ASN B CA 1
ATOM 5500 C C . ASN B 1 187 ? 17.938 -16.109 -11.859 1 98.38 187 ASN B C 1
ATOM 5502 O O . ASN B 1 187 ? 17.984 -15.609 -12.984 1 98.38 187 ASN B O 1
ATOM 5506 N N . VAL B 1 188 ? 16.938 -16.844 -11.414 1 98.69 188 VAL B N 1
ATOM 5507 C CA . VAL B 1 188 ? 15.75 -17.062 -12.234 1 98.69 188 VAL B CA 1
ATOM 5508 C C . VAL B 1 188 ? 14.5 -17.016 -11.367 1 98.69 188 VAL B C 1
ATOM 5510 O O . VAL B 1 188 ? 14.492 -17.547 -10.25 1 98.69 188 VAL B O 1
ATOM 5513 N N . VAL B 1 189 ? 13.484 -16.328 -11.805 1 98.75 189 VAL B N 1
ATOM 5514 C CA . VAL B 1 189 ? 12.117 -16.469 -11.32 1 98.75 189 VAL B CA 1
ATOM 5515 C C . VAL B 1 189 ? 11.32 -17.344 -12.297 1 98.75 189 VAL B C 1
ATOM 5517 O O . VAL B 1 189 ? 11.234 -17.047 -13.484 1 98.75 189 VAL B O 1
ATOM 5520 N N . ALA B 1 190 ? 10.836 -18.422 -11.812 1 98.75 190 ALA B N 1
ATOM 5521 C CA . ALA B 1 190 ? 10.125 -19.344 -12.703 1 98.75 190 ALA B CA 1
ATOM 5522 C C . ALA B 1 190 ? 8.883 -19.906 -12.031 1 98.75 190 ALA B C 1
ATOM 5524 O O . ALA B 1 190 ? 8.891 -20.188 -10.828 1 98.75 190 ALA B O 1
ATOM 5525 N N . PRO B 1 191 ? 7.719 -20.047 -12.742 1 98.25 191 PRO B N 1
ATOM 5526 C CA . PRO B 1 191 ? 7.656 -19.859 -14.195 1 98.25 191 PRO B CA 1
ATOM 5527 C C . PRO B 1 191 ? 7.43 -18.406 -14.594 1 98.25 191 PRO B C 1
ATOM 5529 O O . PRO B 1 191 ? 7.605 -18.047 -15.766 1 98.25 191 PRO B O 1
ATOM 5532 N N . TRP B 1 192 ? 7.125 -17.562 -13.664 1 96.69 192 TRP B N 1
ATOM 5533 C CA . TRP B 1 192 ? 6.777 -16.172 -13.977 1 96.69 192 TRP B CA 1
ATOM 5534 C C . TRP B 1 192 ? 7.934 -15.477 -14.68 1 96.69 192 TRP B C 1
ATOM 5536 O O . TRP B 1 192 ? 9.023 -15.344 -14.117 1 96.69 192 TRP B O 1
ATOM 5546 N N . GLY B 1 193 ? 7.703 -15.086 -15.906 1 94.69 193 GLY B N 1
ATOM 5547 C CA . GLY B 1 193 ? 8.672 -14.297 -16.656 1 94.69 193 GLY B CA 1
ATOM 5548 C C . GLY B 1 193 ? 9.805 -15.133 -17.219 1 94.69 193 GLY B C 1
ATOM 5549 O O . GLY B 1 193 ? 10.695 -14.609 -17.891 1 94.69 193 GLY B O 1
ATOM 5550 N N . ALA B 1 194 ? 9.828 -16.406 -17.031 1 98.12 194 ALA B N 1
ATOM 5551 C CA . ALA B 1 194 ? 10.922 -17.25 -17.484 1 98.12 194 ALA B CA 1
ATOM 5552 C C . ALA B 1 194 ? 10.688 -17.75 -18.906 1 98.12 194 ALA B C 1
ATOM 5554 O O . ALA B 1 194 ? 9.547 -18.078 -19.281 1 98.12 194 ALA B O 1
ATOM 5555 N N . GLY B 1 195 ? 11.727 -17.797 -19.656 1 97.81 195 GLY B N 1
ATOM 5556 C CA . GLY B 1 195 ? 11.734 -18.547 -20.891 1 97.81 195 GLY B CA 1
ATOM 5557 C C . GLY B 1 195 ? 12.43 -19.891 -20.781 1 97.81 195 GLY B C 1
ATOM 5558 O O . GLY B 1 195 ? 12.836 -20.297 -19.688 1 97.81 195 GLY B O 1
ATOM 5559 N N . ILE B 1 196 ? 12.523 -20.531 -21.906 1 97.69 196 ILE B N 1
ATOM 5560 C CA . ILE B 1 196 ? 13.148 -21.859 -21.922 1 97.69 196 ILE B CA 1
ATOM 5561 C C . ILE B 1 196 ? 14.617 -21.734 -21.531 1 97.69 196 ILE B C 1
ATOM 5563 O O . ILE B 1 196 ? 15.125 -22.562 -20.766 1 97.69 196 ILE B O 1
ATOM 5567 N N . ALA B 1 197 ? 15.258 -20.75 -22.031 1 97.88 197 ALA B N 1
ATOM 5568 C CA . ALA B 1 197 ? 16.656 -20.531 -21.703 1 97.88 197 ALA B CA 1
ATOM 5569 C C . ALA B 1 197 ? 16.844 -20.281 -20.219 1 97.88 197 ALA B C 1
ATOM 5571 O O . ALA B 1 197 ? 17.859 -20.672 -19.641 1 97.88 197 ALA B O 1
ATOM 5572 N N . ASP B 1 198 ? 15.93 -19.625 -19.609 1 98.44 198 ASP B N 1
ATOM 5573 C CA . ASP B 1 198 ? 15.992 -19.375 -18.172 1 98.44 198 ASP B CA 1
ATOM 5574 C C . ASP B 1 198 ? 15.898 -20.688 -17.391 1 98.44 198 ASP B C 1
ATOM 5576 O O . ASP B 1 198 ? 16.609 -20.875 -16.391 1 98.44 198 ASP B O 1
ATOM 5580 N N . LEU B 1 199 ? 14.969 -21.516 -17.797 1 98.62 199 LEU B N 1
ATOM 5581 C CA . LEU B 1 199 ? 14.844 -22.812 -17.125 1 98.62 199 LEU B CA 1
ATOM 5582 C C . LEU B 1 199 ? 16.156 -23.594 -17.172 1 98.62 199 LEU B C 1
ATOM 5584 O O . LEU B 1 199 ? 16.516 -24.266 -16.219 1 98.62 199 LEU B O 1
ATOM 5588 N N . ALA B 1 200 ? 16.859 -23.453 -18.25 1 98.38 200 ALA B N 1
ATOM 5589 C CA . ALA B 1 200 ? 18.125 -24.156 -18.422 1 98.38 200 ALA B CA 1
ATOM 5590 C C . ALA B 1 200 ? 19.156 -23.656 -17.406 1 98.38 200 ALA B C 1
ATOM 5592 O O . ALA B 1 200 ? 20.047 -24.422 -17 1 98.38 200 ALA B O 1
ATOM 5593 N N . ARG B 1 201 ? 19.016 -22.453 -16.922 1 98.12 201 ARG B N 1
ATOM 5594 C CA . ARG B 1 201 ? 20.016 -21.828 -16.062 1 98.12 201 ARG B CA 1
ATOM 5595 C C . ARG B 1 201 ? 19.688 -22.047 -14.586 1 98.12 201 ARG B C 1
ATOM 5597 O O . ARG B 1 201 ? 20.422 -21.594 -13.711 1 98.12 201 ARG B O 1
ATOM 5604 N N . LEU B 1 202 ? 18.609 -22.703 -14.273 1 98.69 202 LEU B N 1
ATOM 5605 C CA . LEU B 1 202 ? 18.188 -22.875 -12.891 1 98.69 202 LEU B CA 1
ATOM 5606 C C . LEU B 1 202 ? 19.312 -23.438 -12.039 1 98.69 202 LEU B C 1
ATOM 5608 O O . LEU B 1 202 ? 19.578 -22.938 -10.945 1 98.69 202 LEU B O 1
ATOM 5612 N N . PRO B 1 203 ? 20.125 -24.375 -12.516 1 98.19 203 PRO B N 1
ATOM 5613 C CA . PRO B 1 203 ? 21.141 -25 -11.664 1 98.19 203 PRO B CA 1
ATOM 5614 C C . PRO B 1 203 ? 22.344 -24.078 -11.406 1 98.19 203 PRO B C 1
ATOM 5616 O O . PRO B 1 203 ? 23.234 -24.438 -10.641 1 98.19 203 PRO B O 1
ATOM 5619 N N . GLU B 1 204 ? 22.359 -22.906 -12.031 1 97.5 204 GLU B N 1
ATOM 5620 C CA . GLU B 1 204 ? 23.438 -21.953 -11.805 1 97.5 204 GLU B CA 1
ATOM 5621 C C . GLU B 1 204 ? 23.328 -21.312 -10.43 1 97.5 204 GLU B C 1
ATOM 5623 O O . GLU B 1 204 ? 24.312 -20.766 -9.922 1 97.5 204 GLU B O 1
ATOM 5628 N N . ALA B 1 205 ? 22.203 -21.312 -9.828 1 98.19 205 ALA B N 1
ATOM 5629 C CA . ALA B 1 205 ? 21.984 -20.688 -8.523 1 98.19 205 ALA B CA 1
ATOM 5630 C C . ALA B 1 205 ? 22.5 -21.578 -7.398 1 98.19 205 ALA B C 1
ATOM 5632 O O . ALA B 1 205 ? 22.734 -22.781 -7.594 1 98.19 205 ALA B O 1
ATOM 5633 N N . TRP B 1 206 ? 22.703 -20.984 -6.273 1 97.94 206 TRP B N 1
ATOM 5634 C CA . TRP B 1 206 ? 23.156 -21.703 -5.09 1 97.94 206 TRP B CA 1
ATOM 5635 C C . TRP B 1 206 ? 22 -22.344 -4.352 1 97.94 206 TRP B C 1
ATOM 5637 O O . TRP B 1 206 ? 22.156 -23.359 -3.68 1 97.94 206 TRP B O 1
ATOM 5647 N N . LEU B 1 207 ? 20.891 -21.75 -4.422 1 98.62 207 LEU B N 1
ATOM 5648 C CA . LEU B 1 207 ? 19.781 -22.094 -3.549 1 98.62 207 LEU B CA 1
ATOM 5649 C C . LEU B 1 207 ? 18.453 -21.875 -4.258 1 98.62 207 LEU B C 1
ATOM 5651 O O . LEU B 1 207 ? 18.297 -20.906 -5.012 1 98.62 207 LEU B O 1
ATOM 5655 N N . ASN B 1 208 ? 17.469 -22.812 -4.07 1 98.88 208 ASN B N 1
ATOM 5656 C CA . ASN B 1 208 ? 16.094 -22.625 -4.523 1 98.88 208 ASN B CA 1
ATOM 5657 C C . ASN B 1 208 ? 15.195 -22.141 -3.393 1 98.88 208 ASN B C 1
ATOM 5659 O O . ASN B 1 208 ? 15.289 -22.625 -2.262 1 98.88 208 ASN B O 1
ATOM 5663 N N . ILE B 1 209 ? 14.406 -21.141 -3.684 1 98.94 209 ILE B N 1
ATOM 5664 C CA . ILE B 1 209 ? 13.375 -20.672 -2.764 1 98.94 209 ILE B CA 1
ATOM 5665 C C . ILE B 1 209 ? 11.992 -20.969 -3.342 1 98.94 209 ILE B C 1
ATOM 5667 O O . ILE B 1 209 ? 11.656 -20.5 -4.426 1 98.94 209 ILE B O 1
ATOM 5671 N N . ALA B 1 210 ? 11.203 -21.797 -2.744 1 98.81 210 ALA B N 1
ATOM 5672 C CA . ALA B 1 210 ? 9.836 -22.141 -3.121 1 98.81 210 ALA B CA 1
ATOM 5673 C C . ALA B 1 210 ? 8.867 -21.859 -1.979 1 98.81 210 ALA B C 1
ATOM 5675 O O . ALA B 1 210 ? 8.492 -22.781 -1.236 1 98.81 210 ALA B O 1
ATOM 5676 N N . PRO B 1 211 ? 8.336 -20.641 -1.933 1 98.44 211 PRO B N 1
ATOM 5677 C CA . PRO B 1 211 ? 7.598 -20.234 -0.733 1 98.44 211 PRO B CA 1
ATOM 5678 C C . PRO B 1 211 ? 6.176 -20.781 -0.703 1 98.44 211 PRO B C 1
ATOM 5680 O O . PRO B 1 211 ? 5.496 -20.688 0.323 1 98.44 211 PRO B O 1
ATOM 5683 N N . TYR B 1 212 ? 5.637 -21.297 -1.776 1 98.06 212 TYR B N 1
ATOM 5684 C CA . TYR B 1 212 ? 4.297 -21.875 -1.816 1 98.06 212 TYR B CA 1
ATOM 5685 C C . TYR B 1 212 ? 4.355 -23.391 -1.68 1 98.06 212 TYR B C 1
ATOM 5687 O O . TYR B 1 212 ? 5.109 -24.062 -2.393 1 98.06 212 TYR B O 1
ATOM 5695 N N . HIS B 1 213 ? 3.604 -23.891 -0.85 1 97.56 213 HIS B N 1
ATOM 5696 C CA . HIS B 1 213 ? 3.543 -25.344 -0.666 1 97.56 213 HIS B CA 1
ATOM 5697 C C . HIS B 1 213 ? 2.91 -26.016 -1.873 1 97.56 213 HIS B C 1
ATOM 5699 O O . HIS B 1 213 ? 3.238 -27.172 -2.186 1 97.56 213 HIS B O 1
ATOM 5705 N N . GLU B 1 214 ? 2.049 -25.328 -2.646 1 96 214 GLU B N 1
ATOM 5706 C CA . GLU B 1 214 ? 1.212 -25.922 -3.686 1 96 214 GLU B CA 1
ATOM 5707 C C . GLU B 1 214 ? 1.942 -25.969 -5.023 1 96 214 GLU B C 1
ATOM 5709 O O . GLU B 1 214 ? 1.688 -26.844 -5.848 1 96 214 GLU B O 1
ATOM 5714 N N . ILE B 1 215 ? 2.787 -25 -5.258 1 97.5 215 ILE B N 1
ATOM 5715 C CA . ILE B 1 215 ? 3.412 -24.906 -6.57 1 97.5 215 ILE B CA 1
ATOM 5716 C C . ILE B 1 215 ? 4.895 -24.578 -6.414 1 97.5 215 ILE B C 1
ATOM 5718 O O . ILE B 1 215 ? 5.254 -23.625 -5.707 1 97.5 215 ILE B O 1
ATOM 5722 N N . GLY B 1 216 ? 5.773 -25.297 -7.086 1 98.31 216 GLY B N 1
ATOM 5723 C CA . GLY B 1 216 ? 7.199 -25 -7.102 1 98.31 216 GLY B CA 1
ATOM 5724 C C . GLY B 1 216 ? 8.008 -25.938 -6.211 1 98.31 216 GLY B C 1
ATOM 5725 O O . GLY B 1 216 ? 9.203 -26.141 -6.438 1 98.31 216 GLY B O 1
ATOM 5726 N N . ARG B 1 217 ? 7.418 -26.5 -5.203 1 97.81 217 ARG B N 1
ATOM 5727 C CA . ARG B 1 217 ? 8.109 -27.359 -4.25 1 97.81 217 ARG B CA 1
ATOM 5728 C C . ARG B 1 217 ? 8.648 -28.609 -4.941 1 97.81 217 ARG B C 1
ATOM 5730 O O . ARG B 1 217 ? 9.797 -29 -4.715 1 97.81 217 ARG B O 1
ATOM 5737 N N . THR B 1 218 ? 7.82 -29.234 -5.777 1 98.44 218 THR B N 1
ATOM 5738 C CA . THR B 1 218 ? 8.234 -30.453 -6.453 1 98.44 218 THR B CA 1
ATOM 5739 C C . THR B 1 218 ? 9.398 -30.188 -7.402 1 98.44 218 THR B C 1
ATOM 5741 O O . THR B 1 218 ? 10.312 -31 -7.523 1 98.44 218 THR B O 1
ATOM 5744 N N . ALA B 1 219 ? 9.32 -29.062 -8.055 1 98.81 219 ALA B N 1
ATOM 5745 C CA . ALA B 1 219 ? 10.43 -28.672 -8.922 1 98.81 219 ALA B CA 1
ATOM 5746 C C . ALA B 1 219 ? 11.703 -28.453 -8.109 1 98.81 219 ALA B C 1
ATOM 5748 O O . ALA B 1 219 ? 12.789 -28.875 -8.523 1 98.81 219 ALA B O 1
ATOM 5749 N N . ALA B 1 220 ? 11.602 -27.812 -6.977 1 98.88 220 ALA B N 1
ATOM 5750 C CA . ALA B 1 220 ? 12.75 -27.594 -6.102 1 98.88 220 ALA B CA 1
ATOM 5751 C C . ALA B 1 220 ? 13.352 -28.906 -5.629 1 98.88 220 ALA B C 1
ATOM 5753 O O . ALA B 1 220 ? 14.57 -29.062 -5.578 1 98.88 220 ALA B O 1
ATOM 5754 N N . GLU B 1 221 ? 12.484 -29.828 -5.273 1 98.56 221 GLU B N 1
ATOM 5755 C CA . GLU B 1 221 ? 12.938 -31.156 -4.844 1 98.56 221 GLU B CA 1
ATOM 5756 C C . GLU B 1 221 ? 13.711 -31.859 -5.957 1 98.56 221 GLU B C 1
ATOM 5758 O O . GLU B 1 221 ? 14.734 -32.5 -5.699 1 98.56 221 GLU B O 1
ATOM 5763 N N . TYR B 1 222 ? 13.188 -31.734 -7.145 1 98.62 222 TYR B N 1
ATOM 5764 C CA . TYR B 1 222 ? 13.891 -32.312 -8.281 1 98.62 222 TYR B CA 1
ATOM 5765 C C . TYR B 1 222 ? 15.273 -31.703 -8.438 1 98.62 222 TYR B C 1
ATOM 5767 O O . TYR B 1 222 ? 16.266 -32.406 -8.641 1 98.62 222 TYR B O 1
ATOM 5775 N N . LEU B 1 223 ? 15.344 -30.391 -8.367 1 98.62 223 LEU B N 1
ATOM 5776 C CA . LEU B 1 223 ? 16.609 -29.688 -8.516 1 98.62 223 LEU B CA 1
ATOM 5777 C C . LEU B 1 223 ? 17.594 -30.078 -7.418 1 98.62 223 LEU B C 1
ATOM 5779 O O . LEU B 1 223 ? 18.797 -30.156 -7.648 1 98.62 223 LEU B O 1
ATOM 5783 N N . GLU B 1 224 ? 17.047 -30.281 -6.25 1 97.94 224 GLU B N 1
ATOM 5784 C CA . GLU B 1 224 ? 17.891 -30.766 -5.152 1 97.94 224 GLU B CA 1
ATOM 5785 C C . GLU B 1 224 ? 18.438 -32.156 -5.441 1 97.94 224 GLU B C 1
ATOM 5787 O O . GLU B 1 224 ? 19.625 -32.438 -5.25 1 97.94 224 GLU B O 1
ATOM 5792 N N . GLN B 1 225 ? 17.609 -33.062 -5.922 1 97.75 225 GLN B N 1
ATOM 5793 C CA . GLN B 1 225 ? 17.969 -34.438 -6.16 1 97.75 225 GLN B CA 1
ATOM 5794 C C . GLN B 1 225 ? 18.922 -34.562 -7.34 1 97.75 225 GLN B C 1
ATOM 5796 O O . GLN B 1 225 ? 19.922 -35.312 -7.262 1 97.75 225 GLN B O 1
ATOM 5801 N N . GLU B 1 226 ? 18.672 -33.844 -8.383 1 97.38 226 GLU B N 1
ATOM 5802 C CA . GLU B 1 226 ? 19.391 -34.031 -9.641 1 97.38 226 GLU B CA 1
ATOM 5803 C C . GLU B 1 226 ? 20.609 -33.156 -9.734 1 97.38 226 GLU B C 1
ATOM 5805 O O . GLU B 1 226 ? 21.594 -33.5 -10.398 1 97.38 226 GLU B O 1
ATOM 5810 N N . PHE B 1 227 ? 20.531 -31.984 -9.086 1 97.06 227 PHE B N 1
ATOM 5811 C CA . PHE B 1 227 ? 21.594 -31.016 -9.266 1 97.06 227 PHE B CA 1
ATOM 5812 C C . PHE B 1 227 ? 22.203 -30.625 -7.926 1 97.06 227 PHE B C 1
ATOM 5814 O O . PHE B 1 227 ? 23 -29.672 -7.852 1 97.06 227 PHE B O 1
ATOM 5821 N N . ALA B 1 228 ? 21.75 -31.203 -6.832 1 94.44 228 ALA B N 1
ATOM 5822 C CA . ALA B 1 228 ? 22.266 -30.969 -5.484 1 94.44 228 ALA B CA 1
ATOM 5823 C C . ALA B 1 228 ? 22.047 -29.516 -5.055 1 94.44 228 ALA B C 1
ATOM 5825 O O . ALA B 1 228 ? 22.922 -28.922 -4.43 1 94.44 228 ALA B O 1
ATOM 5826 N N . MET B 1 229 ? 20.984 -28.938 -5.496 1 96.75 229 MET B N 1
ATOM 5827 C CA . MET B 1 229 ? 20.641 -27.578 -5.09 1 96.75 229 MET B CA 1
ATOM 5828 C C . MET B 1 229 ? 19.734 -27.594 -3.865 1 96.75 229 MET B C 1
ATOM 5830 O O . MET B 1 229 ? 18.594 -28.062 -3.941 1 96.75 229 MET B O 1
ATOM 5834 N N . PRO B 1 230 ? 20.234 -27.109 -2.734 1 97.88 230 PRO B N 1
ATOM 5835 C CA . PRO B 1 230 ? 19.328 -27.047 -1.586 1 97.88 230 PRO B CA 1
ATOM 5836 C C . PRO B 1 230 ? 18.156 -26.109 -1.814 1 97.88 230 PRO B C 1
ATOM 5838 O O . PRO B 1 230 ? 18.141 -25.359 -2.795 1 97.88 230 PRO B O 1
ATOM 5841 N N . ALA B 1 231 ? 17.156 -26.188 -0.874 1 98.75 231 ALA B N 1
ATOM 5842 C CA . ALA B 1 231 ? 15.969 -25.359 -1.043 1 98.75 231 ALA B CA 1
ATOM 5843 C C . ALA B 1 231 ? 15.461 -24.859 0.302 1 98.75 231 ALA B C 1
ATOM 5845 O O . ALA B 1 231 ? 15.727 -25.453 1.345 1 98.75 231 ALA B O 1
ATOM 5846 N N . VAL B 1 232 ? 14.859 -23.719 0.325 1 98.75 232 VAL B N 1
ATOM 5847 C CA . VAL B 1 232 ? 14.078 -23.172 1.43 1 98.75 232 VAL B CA 1
ATOM 5848 C C . VAL B 1 232 ? 12.594 -23.156 1.063 1 98.75 232 VAL B C 1
ATOM 5850 O O . VAL B 1 232 ? 12.211 -22.625 0.019 1 98.75 232 VAL B O 1
ATOM 5853 N N . TYR B 1 233 ? 11.781 -23.75 1.948 1 98.44 233 TYR B N 1
ATOM 5854 C CA . TYR B 1 233 ? 10.367 -23.922 1.627 1 98.44 233 TYR B CA 1
ATOM 5855 C C . TYR B 1 233 ? 9.492 -23.047 2.512 1 98.44 233 TYR B C 1
ATOM 5857 O O . TYR B 1 233 ? 8.281 -22.953 2.311 1 98.44 233 TYR B O 1
ATOM 5865 N N . ASP B 1 234 ? 10.07 -22.297 3.434 1 97.56 234 ASP B N 1
ATOM 5866 C CA . ASP B 1 234 ? 9.305 -21.469 4.352 1 97.56 234 ASP B CA 1
ATOM 5867 C C . ASP B 1 234 ? 8.688 -20.266 3.619 1 97.56 234 ASP B C 1
ATOM 5869 O O . ASP B 1 234 ? 9.258 -19.766 2.65 1 97.56 234 ASP B O 1
ATOM 5873 N N . THR B 1 235 ? 7.543 -19.906 4.051 1 98.31 235 THR B N 1
ATOM 5874 C CA . THR B 1 235 ? 6.848 -18.734 3.527 1 98.31 235 THR B CA 1
ATOM 5875 C C . THR B 1 235 ? 7.027 -17.531 4.457 1 98.31 235 THR B C 1
ATOM 5877 O O . THR B 1 235 ? 6.648 -17.594 5.629 1 98.31 235 THR B O 1
ATOM 5880 N N . PRO B 1 236 ? 7.566 -16.422 3.996 1 98.75 236 PRO B N 1
ATOM 5881 C CA . PRO B 1 236 ? 7.82 -15.281 4.875 1 98.75 236 PRO B CA 1
ATOM 5882 C C . PRO B 1 236 ? 6.605 -14.375 5.023 1 98.75 236 PRO B C 1
ATOM 5884 O O . PRO B 1 236 ? 6.637 -13.219 4.598 1 98.75 236 PRO B O 1
ATOM 5887 N N . ILE B 1 237 ? 5.582 -14.805 5.617 1 98.81 237 ILE B N 1
ATOM 5888 C CA . ILE B 1 237 ? 4.41 -14 5.965 1 98.81 237 ILE B CA 1
ATOM 5889 C C . ILE B 1 237 ? 4.391 -13.742 7.469 1 98.81 237 ILE B C 1
ATOM 5891 O O . ILE B 1 237 ? 4.254 -14.672 8.266 1 98.81 237 ILE B O 1
ATOM 5895 N N . GLY B 1 238 ? 4.5 -12.453 7.809 1 98.56 238 GLY B N 1
ATOM 5896 C CA . GLY B 1 238 ? 4.688 -12.039 9.188 1 98.56 238 GLY B CA 1
ATOM 5897 C C . GLY B 1 238 ? 6.094 -11.562 9.484 1 98.56 238 GLY B C 1
ATOM 5898 O O . GLY B 1 238 ? 6.996 -11.719 8.656 1 98.56 238 GLY B O 1
ATOM 5899 N N . VAL B 1 239 ? 6.316 -11 10.641 1 98.62 239 VAL B N 1
ATOM 5900 C CA . VAL B 1 239 ? 7.617 -10.453 11.008 1 98.62 239 VAL B CA 1
ATOM 5901 C C . VAL B 1 239 ? 8.555 -11.578 11.438 1 98.62 239 VAL B C 1
ATOM 5903 O O . VAL B 1 239 ? 9.656 -11.719 10.898 1 98.62 239 VAL B O 1
ATOM 5906 N N . GLU B 1 240 ? 8.109 -12.391 12.367 1 98.19 240 GLU B N 1
ATOM 5907 C CA . GLU B 1 240 ? 8.953 -13.461 12.891 1 98.19 240 GLU B CA 1
ATOM 5908 C C . GLU B 1 240 ? 9.242 -14.508 11.82 1 98.19 240 GLU B C 1
ATOM 5910 O O . GLU B 1 240 ? 10.383 -14.945 11.656 1 98.19 240 GLU B O 1
ATOM 5915 N N . PRO B 1 241 ? 8.242 -14.914 11.062 1 98.75 241 PRO B N 1
ATOM 5916 C CA . PRO B 1 241 ? 8.539 -15.859 9.984 1 98.75 241 PRO B CA 1
ATOM 5917 C C . PRO B 1 241 ? 9.508 -15.289 8.953 1 98.75 241 PRO B C 1
ATOM 5919 O O . PRO B 1 241 ? 10.328 -16.031 8.398 1 98.75 241 PRO B O 1
ATOM 5922 N N . THR B 1 242 ? 9.43 -14 8.672 1 98.88 242 THR B N 1
ATOM 5923 C CA . THR B 1 242 ? 10.367 -13.359 7.75 1 98.88 242 THR B CA 1
ATOM 5924 C C . THR B 1 242 ? 11.781 -13.398 8.312 1 98.88 242 THR B C 1
ATOM 5926 O O . THR B 1 242 ? 12.734 -13.695 7.582 1 98.88 242 THR B O 1
ATOM 5929 N N . LEU B 1 243 ? 11.922 -13.133 9.578 1 98.75 243 LEU B N 1
ATOM 5930 C CA . LEU B 1 243 ? 13.234 -13.203 10.219 1 98.75 243 LEU B CA 1
ATOM 5931 C C . LEU B 1 243 ? 13.805 -14.609 10.133 1 98.75 243 LEU B C 1
ATOM 5933 O O . LEU B 1 243 ? 14.984 -14.789 9.812 1 98.75 243 LEU B O 1
ATOM 5937 N N . ARG B 1 244 ? 12.977 -15.617 10.461 1 98.62 244 ARG B N 1
ATOM 5938 C CA . ARG B 1 244 ? 13.422 -17 10.367 1 98.62 244 ARG B CA 1
ATOM 5939 C C . ARG B 1 244 ? 13.789 -17.359 8.93 1 98.62 244 ARG B C 1
ATOM 5941 O O . ARG B 1 244 ? 14.766 -18.078 8.695 1 98.62 244 ARG B O 1
ATOM 5948 N N . TRP B 1 245 ? 13.008 -16.875 8.031 1 98.81 245 TRP B N 1
ATOM 5949 C CA . TRP B 1 245 ? 13.25 -17.094 6.613 1 98.81 245 TRP B CA 1
ATOM 5950 C C . TRP B 1 245 ? 14.609 -16.547 6.195 1 98.81 245 TRP B C 1
ATOM 5952 O O . TRP B 1 245 ? 15.391 -17.219 5.527 1 98.81 245 TRP B O 1
ATOM 5962 N N . LEU B 1 246 ? 14.914 -15.32 6.578 1 98.81 246 LEU B N 1
ATOM 5963 C CA . LEU B 1 246 ? 16.188 -14.688 6.273 1 98.81 246 LEU B CA 1
ATOM 5964 C C . LEU B 1 246 ? 17.344 -15.477 6.863 1 98.81 246 LEU B C 1
ATOM 5966 O O . LEU B 1 246 ? 18.359 -15.703 6.191 1 98.81 246 LEU B O 1
ATOM 5970 N N . ARG B 1 247 ? 17.203 -15.906 8.094 1 98.69 247 ARG B N 1
ATOM 5971 C CA . ARG B 1 247 ? 18.25 -16.688 8.734 1 98.69 247 ARG B CA 1
ATOM 5972 C C . ARG B 1 247 ? 18.484 -18 8.008 1 98.69 247 ARG B C 1
ATOM 5974 O O . ARG B 1 247 ? 19.641 -18.422 7.832 1 98.69 247 ARG B O 1
ATOM 5981 N N . SER B 1 248 ? 17.406 -18.625 7.605 1 98.75 248 SER B N 1
ATOM 5982 C CA . SER B 1 248 ? 17.5 -19.875 6.863 1 98.75 248 SER B CA 1
ATOM 5983 C C . SER B 1 248 ? 18.234 -19.672 5.535 1 98.75 248 SER B C 1
ATOM 5985 O O . SER B 1 248 ? 19.047 -20.5 5.137 1 98.75 248 SER B O 1
ATOM 5987 N N . ILE B 1 249 ? 17.906 -18.641 4.832 1 98.75 249 ILE B N 1
ATOM 5988 C CA . ILE B 1 249 ? 18.547 -18.328 3.557 1 98.75 249 ILE B CA 1
ATOM 5989 C C . ILE B 1 249 ? 20.031 -18.109 3.76 1 98.75 249 ILE B C 1
ATOM 5991 O O . ILE B 1 249 ? 20.859 -18.672 3.037 1 98.75 249 ILE B O 1
ATOM 5995 N N . ILE B 1 250 ? 20.359 -17.297 4.75 1 98.69 250 ILE B N 1
ATOM 5996 C CA . ILE B 1 250 ? 21.766 -16.984 5.035 1 98.69 250 ILE B CA 1
ATOM 5997 C C . ILE B 1 250 ? 22.516 -18.281 5.363 1 98.69 250 ILE B C 1
ATOM 5999 O O . ILE B 1 250 ? 23.609 -18.516 4.836 1 98.69 250 ILE B O 1
ATOM 6003 N N . GLU B 1 251 ? 21.938 -19.078 6.195 1 98.38 251 GLU B N 1
ATOM 6004 C CA . GLU B 1 251 ? 22.562 -20.328 6.609 1 98.38 251 GLU B CA 1
ATOM 6005 C C . GLU B 1 251 ? 22.844 -21.234 5.41 1 98.38 251 GLU B C 1
ATOM 6007 O O . GLU B 1 251 ? 23.969 -21.719 5.23 1 98.38 251 GLU B O 1
ATOM 6012 N N . LYS B 1 252 ? 21.906 -21.453 4.547 1 98.44 252 LYS B N 1
ATOM 6013 C CA . LYS B 1 252 ? 22.031 -22.359 3.41 1 98.44 252 LYS B CA 1
ATOM 6014 C C . LYS B 1 252 ? 23 -21.797 2.365 1 98.44 252 LYS B C 1
ATOM 6016 O O . LYS B 1 252 ? 23.781 -22.547 1.776 1 98.44 252 LYS B O 1
ATOM 6021 N N . LEU B 1 253 ? 22.891 -20.5 2.109 1 98.38 253 LEU B N 1
ATOM 6022 C CA . LEU B 1 253 ? 23.812 -19.891 1.158 1 98.38 253 LEU B CA 1
ATOM 6023 C C . LEU B 1 253 ? 25.25 -19.984 1.653 1 98.38 253 LEU B C 1
ATOM 6025 O O . LEU B 1 253 ? 26.156 -20.234 0.866 1 98.38 253 LEU B O 1
ATOM 6029 N N . ASN B 1 254 ? 25.391 -19.75 2.945 1 98.19 254 ASN B N 1
ATOM 6030 C CA . ASN B 1 254 ? 26.734 -19.844 3.512 1 98.19 254 ASN B CA 1
ATOM 6031 C C . ASN B 1 254 ? 27.281 -21.266 3.438 1 98.19 254 ASN B C 1
ATOM 6033 O O . ASN B 1 254 ? 28.484 -21.469 3.25 1 98.19 254 ASN B O 1
ATOM 6037 N N . GLU B 1 255 ? 26.438 -22.219 3.619 1 96.81 255 GLU B N 1
ATOM 6038 C CA . GLU B 1 255 ? 26.844 -23.609 3.477 1 96.81 255 GLU B CA 1
ATOM 6039 C C . GLU B 1 255 ? 27.328 -23.906 2.062 1 96.81 255 GLU B C 1
ATOM 6041 O O . GLU B 1 255 ? 28.391 -24.516 1.878 1 96.81 255 GLU B O 1
ATOM 6046 N N . VAL B 1 256 ? 26.641 -23.422 1.062 1 95.81 256 VAL B N 1
ATOM 6047 C CA . VAL B 1 256 ? 27.031 -23.625 -0.333 1 95.81 256 VAL B CA 1
ATOM 6048 C C . VAL B 1 256 ? 28.281 -22.812 -0.649 1 95.81 256 VAL B C 1
ATOM 6050 O O . VAL B 1 256 ? 29.203 -23.312 -1.31 1 95.81 256 VAL B O 1
ATOM 6053 N N . GLY B 1 257 ? 28.297 -21.625 -0.16 1 94.94 257 GLY B N 1
ATOM 6054 C CA . GLY B 1 257 ? 29.422 -20.734 -0.404 1 94.94 257 GLY B CA 1
ATOM 6055 C C . GLY B 1 257 ? 30.719 -21.234 0.186 1 94.94 257 GLY B C 1
ATOM 6056 O O . GLY B 1 257 ? 31.797 -21.031 -0.393 1 94.94 257 GLY B O 1
ATOM 6057 N N . ALA B 1 258 ? 30.672 -21.828 1.325 1 92.75 258 ALA B N 1
ATOM 6058 C CA . ALA B 1 258 ? 31.859 -22.391 1.953 1 92.75 258 ALA B CA 1
ATOM 6059 C C . ALA B 1 258 ? 32.531 -23.391 1.031 1 92.75 258 ALA B C 1
ATOM 6061 O O . ALA B 1 258 ? 33.781 -23.469 0.975 1 92.75 258 ALA B O 1
ATOM 6062 N N . GLY B 1 259 ? 31.719 -24.078 0.361 1 88.19 259 GLY B N 1
ATOM 6063 C CA . GLY B 1 259 ? 32.25 -25.062 -0.564 1 88.19 259 GLY B CA 1
ATOM 6064 C C . GLY B 1 259 ? 32.969 -24.438 -1.76 1 88.19 259 GLY B C 1
ATOM 6065 O O . GLY B 1 259 ? 33.844 -25.062 -2.357 1 88.19 259 GLY B O 1
ATOM 6066 N N . CYS B 1 260 ? 32.625 -23.234 -2.055 1 86 260 CYS B N 1
ATOM 6067 C CA . CYS B 1 260 ? 33.188 -22.578 -3.234 1 86 260 CYS B CA 1
ATOM 6068 C C . CYS B 1 260 ? 34.188 -21.5 -2.836 1 86 260 CYS B C 1
ATOM 6070 O O . CYS B 1 260 ? 34.656 -20.766 -3.689 1 86 260 CYS B O 1
ATOM 6072 N N . GLY B 1 261 ? 34.406 -21.312 -1.562 1 88.81 261 GLY B N 1
ATOM 6073 C CA . GLY B 1 261 ? 35.375 -20.344 -1.085 1 88.81 261 GLY B CA 1
ATOM 6074 C C . GLY B 1 261 ? 34.844 -18.922 -1.061 1 88.81 261 GLY B C 1
ATOM 6075 O O . GLY B 1 261 ? 35.625 -17.953 -1.111 1 88.81 261 GLY B O 1
ATOM 6076 N N . ALA B 1 262 ? 33.531 -18.828 -1.042 1 92.75 262 ALA B N 1
ATOM 6077 C CA . ALA B 1 262 ? 32.938 -17.5 -1.026 1 92.75 262 ALA B CA 1
ATOM 6078 C C . ALA B 1 262 ? 32.906 -16.922 0.387 1 92.75 262 ALA B C 1
ATOM 6080 O O . ALA B 1 262 ? 32.875 -17.672 1.368 1 92.75 262 ALA B O 1
ATOM 6081 N N . SER B 1 263 ? 32.906 -15.562 0.505 1 94.56 263 SER B N 1
ATOM 6082 C CA . SER B 1 263 ? 32.781 -14.898 1.799 1 94.56 263 SER B CA 1
ATOM 6083 C C . SER B 1 263 ? 31.375 -15.094 2.373 1 94.56 263 SER B C 1
ATOM 6085 O O . SER B 1 263 ? 30.391 -15.031 1.642 1 94.56 263 SER B O 1
ATOM 6087 N N . PRO B 1 264 ? 31.297 -15.367 3.646 1 96.25 264 PRO B N 1
ATOM 6088 C CA . PRO B 1 264 ? 29.984 -15.602 4.258 1 96.25 264 PRO B CA 1
ATOM 6089 C C . PRO B 1 264 ? 29.094 -14.359 4.246 1 96.25 264 PRO B C 1
ATOM 6091 O O . PRO B 1 264 ? 29.594 -13.242 4.406 1 96.25 264 PRO B O 1
ATOM 6094 N N . ILE B 1 265 ? 27.859 -14.625 4.066 1 97.31 265 ILE B N 1
ATOM 6095 C CA . ILE B 1 265 ? 26.844 -13.594 4.164 1 97.31 265 ILE B CA 1
ATOM 6096 C C . ILE B 1 265 ? 26.422 -13.422 5.621 1 97.31 265 ILE B C 1
ATOM 6098 O O . ILE B 1 265 ? 26.219 -14.406 6.332 1 97.31 265 ILE B O 1
ATOM 6102 N N . SER B 1 266 ? 26.359 -12.203 6.094 1 97.56 266 SER B N 1
ATOM 6103 C CA . SER B 1 266 ? 25.859 -11.898 7.438 1 97.56 266 SER B CA 1
ATOM 6104 C C . SER B 1 266 ? 24.562 -11.102 7.387 1 97.56 266 SER B C 1
ATOM 6106 O O . SER B 1 266 ? 24.281 -10.445 6.383 1 97.56 266 SER B O 1
ATOM 6108 N N . MET B 1 267 ? 23.781 -11.258 8.414 1 98.12 267 MET B N 1
ATOM 6109 C CA . MET B 1 267 ? 22.547 -10.5 8.516 1 98.12 267 MET B CA 1
ATOM 6110 C C . MET B 1 267 ? 22.812 -9 8.594 1 98.12 267 MET B C 1
ATOM 6112 O O . MET B 1 267 ? 23.516 -8.547 9.5 1 98.12 267 MET B O 1
ATOM 6116 N N . PRO B 1 268 ? 22.281 -8.25 7.68 1 97.69 268 PRO B N 1
ATOM 6117 C CA . PRO B 1 268 ? 22.422 -6.797 7.805 1 97.69 268 PRO B CA 1
ATOM 6118 C C . PRO B 1 268 ? 21.594 -6.227 8.961 1 97.69 268 PRO B C 1
ATOM 6120 O O . PRO B 1 268 ? 20.828 -6.949 9.586 1 97.69 268 PRO B O 1
ATOM 6123 N N . ALA B 1 269 ? 21.891 -4.891 9.219 1 97.5 269 ALA B N 1
ATOM 6124 C CA . ALA B 1 269 ? 21.016 -4.227 10.188 1 97.5 269 ALA B CA 1
ATOM 6125 C C . ALA B 1 269 ? 19.562 -4.242 9.711 1 97.5 269 ALA B C 1
ATOM 6127 O O . ALA B 1 269 ? 19.297 -4.082 8.523 1 97.5 269 ALA B O 1
ATOM 6128 N N . LEU B 1 270 ? 18.672 -4.457 10.617 1 97.12 270 LEU B N 1
ATOM 6129 C CA . LEU B 1 270 ? 17.266 -4.641 10.281 1 97.12 270 LEU B CA 1
ATOM 6130 C C . LEU B 1 270 ? 16.719 -3.422 9.555 1 97.12 270 LEU B C 1
ATOM 6132 O O . LEU B 1 270 ? 15.867 -3.553 8.68 1 97.12 270 LEU B O 1
ATOM 6136 N N . HIS B 1 271 ? 17.156 -2.227 9.906 1 96 271 HIS B N 1
ATOM 6137 C CA . HIS B 1 271 ? 16.641 -1.023 9.266 1 96 271 HIS B CA 1
ATOM 6138 C C . HIS B 1 271 ? 16.969 -1.006 7.781 1 96 271 HIS B C 1
ATOM 6140 O O . HIS B 1 271 ? 16.359 -0.271 7.008 1 96 271 HIS B O 1
ATOM 6146 N N . ASP B 1 272 ? 17.969 -1.777 7.363 1 97.56 272 ASP B N 1
ATOM 6147 C CA . ASP B 1 272 ? 18.359 -1.842 5.957 1 97.56 272 ASP B CA 1
ATOM 6148 C C . ASP B 1 272 ? 17.25 -2.492 5.117 1 97.56 272 ASP B C 1
ATOM 6150 O O . ASP B 1 272 ? 17.234 -2.334 3.893 1 97.56 272 ASP B O 1
ATOM 6154 N N . PHE B 1 273 ? 16.344 -3.229 5.754 1 98.06 273 PHE B N 1
ATOM 6155 C CA . PHE B 1 273 ? 15.273 -3.908 5.043 1 98.06 273 PHE B CA 1
ATOM 6156 C C . PHE B 1 273 ? 14.07 -2.99 4.879 1 98.06 273 PHE B C 1
ATOM 6158 O O . PHE B 1 273 ? 13.125 -3.316 4.148 1 98.06 273 PHE B O 1
ATOM 6165 N N . SER B 1 274 ? 14.094 -1.855 5.543 1 97 274 SER B N 1
ATOM 6166 C CA . SER B 1 274 ? 12.992 -0.911 5.375 1 97 274 SER B CA 1
ATOM 6167 C C . SER B 1 274 ? 13.055 -0.22 4.02 1 97 274 SER B C 1
ATOM 6169 O O . SER B 1 274 ? 14.094 -0.241 3.355 1 97 274 SER B O 1
ATOM 6171 N N . LEU B 1 275 ? 11.977 0.401 3.551 1 95.69 275 LEU B N 1
ATOM 6172 C CA . LEU B 1 275 ? 11.891 1.02 2.232 1 95.69 275 LEU B CA 1
ATOM 6173 C C . LEU B 1 275 ? 12.75 2.277 2.168 1 95.69 275 LEU B C 1
ATOM 6175 O O . LEU B 1 275 ? 13.195 2.676 1.088 1 95.69 275 LEU B O 1
ATOM 6179 N N . ASP B 1 276 ? 13.023 2.891 3.314 1 91.81 276 ASP B N 1
ATOM 6180 C CA . ASP B 1 276 ? 13.828 4.105 3.295 1 91.81 276 ASP B CA 1
ATOM 6181 C C . ASP B 1 276 ? 15.227 3.846 3.861 1 91.81 276 ASP B C 1
ATOM 6183 O O . ASP B 1 276 ? 16.047 4.758 3.945 1 91.81 276 ASP B O 1
ATOM 6187 N N . GLY B 1 277 ? 15.508 2.637 4.363 1 92.44 277 GLY B N 1
ATOM 6188 C CA . GLY B 1 277 ? 16.828 2.238 4.844 1 92.44 277 GLY B CA 1
ATOM 6189 C C . GLY B 1 277 ? 17.141 2.777 6.227 1 92.44 277 GLY B C 1
ATOM 6190 O O . GLY B 1 277 ? 18.281 2.678 6.691 1 92.44 277 GLY B O 1
ATOM 6191 N N . MET B 1 278 ? 16.172 3.365 6.906 1 92.44 278 MET B N 1
ATOM 6192 C CA . MET B 1 278 ? 16.484 4.016 8.18 1 92.44 278 MET B CA 1
ATOM 6193 C C . MET B 1 278 ? 15.492 3.594 9.258 1 92.44 278 MET B C 1
ATOM 6195 O O . MET B 1 278 ? 15.828 3.584 10.445 1 92.44 278 MET B O 1
ATOM 6199 N N . SER B 1 279 ? 14.352 3.129 8.867 1 91.69 279 SER B N 1
ATOM 6200 C CA . SER B 1 279 ? 13.273 2.809 9.797 1 91.69 279 SER B CA 1
ATOM 6201 C C . SER B 1 279 ? 13.281 1.329 10.164 1 91.69 279 SER B C 1
ATOM 6203 O O . SER B 1 279 ? 14.016 0.54 9.562 1 91.69 279 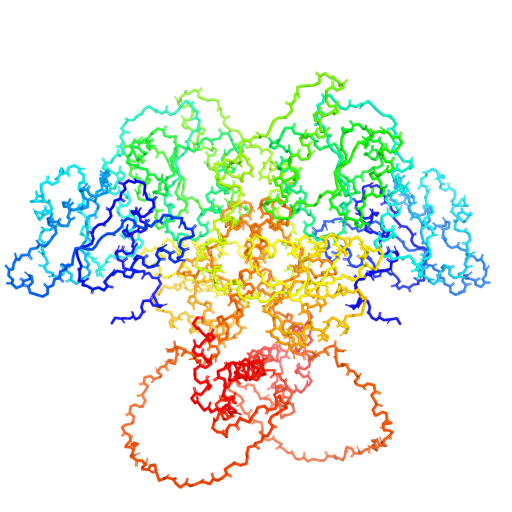SER B O 1
ATOM 6205 N N . ALA B 1 280 ? 12.461 1.067 11.25 1 93.38 280 ALA B N 1
ATOM 6206 C CA . ALA B 1 280 ? 12.18 -0.348 11.477 1 93.38 280 ALA B CA 1
ATOM 6207 C C . ALA B 1 280 ? 11.539 -0.983 10.242 1 93.38 280 ALA B C 1
ATOM 6209 O O . ALA B 1 280 ? 10.711 -0.361 9.57 1 93.38 280 ALA B O 1
ATOM 6210 N N . PRO B 1 281 ? 11.922 -2.199 9.969 1 96.25 281 PRO B N 1
ATOM 6211 C CA . PRO B 1 281 ? 11.414 -2.799 8.734 1 96.25 281 PRO B CA 1
ATOM 6212 C C . PRO B 1 281 ? 9.906 -3.047 8.766 1 96.25 281 PRO B C 1
ATOM 6214 O O . PRO B 1 281 ? 9.281 -3.207 7.719 1 96.25 281 PRO B O 1
ATOM 6217 N N . SER B 1 282 ? 9.359 -3.178 9.953 1 96.94 282 SER B N 1
ATOM 6218 C CA . SER B 1 282 ? 7.914 -3.326 10.125 1 96.94 282 SER B CA 1
ATOM 6219 C C . SER B 1 282 ? 7.441 -2.633 11.398 1 96.94 282 SER B C 1
ATOM 6221 O O . SER B 1 282 ? 8.164 -2.58 12.391 1 96.94 282 SER B O 1
ATOM 6223 N N . GLY B 1 283 ? 6.184 -2.113 11.328 1 93 283 GLY B N 1
ATOM 6224 C CA . GLY B 1 283 ? 5.582 -1.502 12.5 1 93 283 GLY B CA 1
ATOM 6225 C C . GLY B 1 283 ? 4.734 -2.469 13.305 1 93 283 GLY B C 1
ATOM 6226 O O . GLY B 1 283 ? 4.215 -2.113 14.367 1 93 283 GLY B O 1
ATOM 6227 N N . VAL B 1 284 ? 4.637 -3.736 12.93 1 94.25 284 VAL B N 1
ATOM 6228 C CA . VAL B 1 284 ? 3.713 -4.703 13.516 1 94.25 284 VAL B CA 1
ATOM 6229 C C . VAL B 1 284 ? 4.078 -4.941 14.984 1 94.25 284 VAL B C 1
ATOM 6231 O O . VAL B 1 284 ? 3.203 -4.969 15.852 1 94.25 284 VAL B O 1
ATOM 6234 N N . PRO B 1 285 ? 5.426 -5.125 15.305 1 91.56 285 PRO B N 1
ATOM 6235 C CA . PRO B 1 285 ? 5.742 -5.379 16.719 1 91.56 285 PRO B CA 1
ATOM 6236 C C . PRO B 1 285 ? 5.27 -4.258 17.641 1 91.56 285 PRO B C 1
ATOM 6238 O O . PRO B 1 285 ? 4.812 -4.523 18.75 1 91.56 285 PRO B O 1
ATOM 6241 N N . TRP B 1 286 ? 5.371 -3.084 17.203 1 86.19 286 TRP B N 1
ATOM 6242 C CA . TRP B 1 286 ? 4.879 -1.939 17.969 1 86.19 286 TRP B CA 1
ATOM 6243 C C . TRP B 1 286 ? 3.354 -1.891 17.938 1 86.19 286 TRP B C 1
ATOM 6245 O O . TRP B 1 286 ? 2.723 -1.689 18.984 1 86.19 286 TRP B O 1
ATOM 6255 N N . PHE B 1 287 ? 2.775 -2.074 16.844 1 86.25 287 PHE B N 1
ATOM 6256 C CA . PHE B 1 287 ? 1.338 -1.98 16.609 1 86.25 287 PHE B CA 1
ATOM 6257 C C . PHE B 1 287 ? 0.583 -2.98 17.484 1 86.25 287 PHE B C 1
ATOM 6259 O O . PHE B 1 287 ? -0.483 -2.666 18.016 1 86.25 287 PHE B O 1
ATOM 6266 N N . ALA B 1 288 ? 1.098 -4.105 17.578 1 84 288 ALA B N 1
ATOM 6267 C CA . ALA B 1 288 ? 0.449 -5.191 18.312 1 84 288 ALA B CA 1
ATOM 6268 C C . ALA B 1 288 ? 0.359 -4.871 19.797 1 84 288 ALA B C 1
ATOM 6270 O O . ALA B 1 288 ? -0.395 -5.516 20.531 1 84 288 ALA B O 1
ATOM 6271 N N . ARG B 1 289 ? 1.071 -3.904 20.266 1 78.25 289 ARG B N 1
ATOM 6272 C CA . ARG B 1 289 ? 1.11 -3.574 21.688 1 78.25 289 ARG B CA 1
ATOM 6273 C C . ARG B 1 289 ? 0.325 -2.301 21.969 1 78.25 289 ARG B C 1
ATOM 6275 O O . ARG B 1 289 ? 0.268 -1.845 23.109 1 78.25 289 ARG B O 1
ATOM 6282 N N . THR B 1 290 ? -0.228 -1.79 20.984 1 74.62 290 THR B N 1
ATOM 6283 C CA . THR B 1 290 ? -0.978 -0.553 21.172 1 74.62 290 THR B CA 1
ATOM 6284 C C . THR B 1 290 ? -2.373 -0.842 21.719 1 74.62 290 THR B C 1
ATOM 6286 O O . THR B 1 290 ? -2.84 -1.982 21.672 1 74.62 290 THR B O 1
ATOM 6289 N N . ALA B 1 291 ? -2.969 0.19 22.234 1 64.38 291 ALA B N 1
ATOM 6290 C CA . ALA B 1 291 ? -4.316 0.104 22.797 1 64.38 291 ALA B CA 1
ATOM 6291 C C . ALA B 1 291 ? -5.316 -0.36 21.734 1 64.38 291 ALA B C 1
ATOM 6293 O O . ALA B 1 291 ? -6.281 -1.062 22.062 1 64.38 291 ALA B O 1
ATOM 6294 N N . ASP B 1 292 ? -5.102 -0.009 20.578 1 64.06 292 ASP B N 1
ATOM 6295 C CA . ASP B 1 292 ? -5.977 -0.436 19.5 1 64.06 292 ASP B CA 1
ATOM 6296 C C . ASP B 1 292 ? -6.039 -1.959 19.406 1 64.06 292 ASP B C 1
ATOM 6298 O O . ASP B 1 292 ? -7.113 -2.529 19.203 1 64.06 292 ASP B O 1
ATOM 6302 N N . MET B 1 293 ? -4.941 -2.51 19.703 1 65.12 293 MET B N 1
ATOM 6303 C CA . MET B 1 293 ? -4.871 -3.959 19.531 1 65.12 293 MET B CA 1
ATOM 6304 C C . MET B 1 293 ? -5.398 -4.68 20.766 1 65.12 293 MET B C 1
ATOM 6306 O O . MET B 1 293 ? -5.859 -5.82 20.672 1 65.12 293 MET B O 1
ATOM 6310 N N . GLU B 1 294 ? -5.262 -3.99 21.797 1 64 294 GLU B N 1
ATOM 6311 C CA . GLU B 1 294 ? -5.863 -4.605 22.969 1 64 294 GLU B CA 1
ATOM 6312 C C . GLU B 1 294 ? -7.344 -4.906 22.75 1 64 294 GLU B C 1
ATOM 6314 O O . GLU B 1 294 ? -7.852 -5.93 23.203 1 64 294 GLU B O 1
ATOM 6319 N N . SER B 1 295 ? -7.879 -4.062 21.953 1 62.34 295 SER B N 1
ATOM 6320 C CA . SER B 1 295 ? -9.297 -4.238 21.641 1 62.34 295 SER B CA 1
ATOM 6321 C C . SER B 1 295 ? -9.523 -5.418 20.703 1 62.34 295 SER B C 1
ATOM 6323 O O . SER B 1 295 ? -10.617 -5.98 20.656 1 62.34 295 SER B O 1
ATOM 6325 N N . PHE B 1 296 ? -8.391 -5.844 20.047 1 71.25 296 PHE B N 1
ATOM 6326 C CA . PHE B 1 296 ? -8.508 -6.902 19.047 1 71.25 296 PHE B CA 1
ATOM 6327 C C . PHE B 1 296 ? -8.211 -8.266 19.672 1 71.25 296 PHE B C 1
ATOM 6329 O O . PHE B 1 296 ? -8.547 -9.297 19.094 1 71.25 296 PHE B O 1
ATOM 6336 N N . SER B 1 297 ? -7.594 -8.164 20.797 1 71.5 297 SER B N 1
ATOM 6337 C CA . SER B 1 297 ? -7.168 -9.414 21.406 1 71.5 297 SER B CA 1
ATOM 6338 C C . SER B 1 297 ? -8.359 -10.336 21.672 1 71.5 297 SER B C 1
ATOM 6340 O O . SER B 1 297 ? -8.203 -11.555 21.781 1 71.5 297 SER B O 1
ATOM 6342 N N . ASN B 1 298 ? -9.484 -9.758 21.641 1 79.25 298 ASN B N 1
ATOM 6343 C CA . ASN B 1 298 ? -10.664 -10.57 21.906 1 79.25 298 ASN B CA 1
ATOM 6344 C C . ASN B 1 298 ? -11.477 -10.812 20.625 1 79.25 298 ASN B C 1
ATOM 6346 O O . ASN B 1 298 ? -12.57 -11.383 20.688 1 79.25 298 ASN B O 1
ATOM 6350 N N . LYS B 1 299 ? -10.898 -10.477 19.578 1 87.75 299 LYS B N 1
ATOM 6351 C CA . LYS B 1 299 ? -11.625 -10.641 18.312 1 87.75 299 LYS B CA 1
ATOM 6352 C C . LYS B 1 299 ? -11.352 -12.016 17.703 1 87.75 299 LYS B C 1
ATOM 6354 O O . LYS B 1 299 ? -10.219 -12.492 17.719 1 87.75 299 LYS B O 1
ATOM 6359 N N . LYS B 1 300 ? -12.453 -12.625 17.266 1 93.25 300 LYS B N 1
ATOM 6360 C CA . LYS B 1 300 ? -12.414 -13.969 16.703 1 93.25 300 LYS B CA 1
ATOM 6361 C C . LYS B 1 300 ? -12.148 -13.922 15.195 1 93.25 300 LYS B C 1
ATOM 6363 O O . LYS B 1 300 ? -12.797 -13.164 14.469 1 93.25 300 LYS B O 1
ATOM 6368 N N . ALA B 1 301 ? -11.227 -14.758 14.836 1 96.62 301 ALA B N 1
ATOM 6369 C CA . ALA B 1 301 ? -10.922 -14.836 13.406 1 96.62 301 ALA B CA 1
ATOM 6370 C C . ALA B 1 301 ? -11.133 -16.25 12.883 1 96.62 301 ALA B C 1
ATOM 6372 O O . ALA B 1 301 ? -10.836 -17.234 13.57 1 96.62 301 ALA B O 1
ATOM 6373 N N . PHE B 1 302 ? -11.703 -16.391 11.742 1 98.19 302 PHE B N 1
ATOM 6374 C CA . PHE B 1 302 ? -11.828 -17.625 10.984 1 98.19 302 PHE B CA 1
ATOM 6375 C C . PHE B 1 302 ? -11.039 -17.547 9.68 1 98.19 302 PHE B C 1
ATOM 6377 O O . PHE B 1 302 ? -11.164 -16.562 8.938 1 98.19 302 PHE B O 1
ATOM 6384 N N . VAL B 1 303 ? -10.18 -18.562 9.422 1 98.75 303 VAL B N 1
ATOM 6385 C CA . VAL B 1 303 ? -9.32 -18.531 8.242 1 98.75 303 VAL B CA 1
ATOM 6386 C C . VAL B 1 303 ? -9.672 -19.688 7.316 1 98.75 303 VAL B C 1
ATOM 6388 O O . VAL B 1 303 ? -9.727 -20.844 7.754 1 98.75 303 VAL B O 1
ATOM 6391 N N . PHE B 1 304 ? -9.961 -19.438 6.074 1 98.69 304 PHE B N 1
ATOM 6392 C CA . PHE B 1 304 ? -10.195 -20.453 5.059 1 98.69 304 PHE B CA 1
ATOM 6393 C C . PHE B 1 304 ? -9.555 -20.047 3.732 1 98.69 304 PHE B C 1
ATOM 6395 O O . PHE B 1 304 ? -9.984 -19.094 3.094 1 98.69 304 PHE B O 1
ATOM 6402 N N . ALA B 1 305 ? -8.547 -20.781 3.262 1 98.31 305 ALA B N 1
ATOM 6403 C CA . ALA B 1 305 ? -7.742 -20.391 2.109 1 98.31 305 ALA B CA 1
ATOM 6404 C C . ALA B 1 305 ? -6.977 -21.578 1.537 1 98.31 305 ALA B C 1
ATOM 6406 O O . ALA B 1 305 ? -7.305 -22.734 1.823 1 98.31 305 ALA B O 1
ATOM 6407 N N . ASP B 1 306 ? -6.074 -21.312 0.534 1 97.62 306 ASP B N 1
ATOM 6408 C CA . ASP B 1 306 ? -5.133 -22.359 0.127 1 97.62 306 ASP B CA 1
ATOM 6409 C C . ASP B 1 306 ? -4.25 -22.781 1.294 1 97.62 306 ASP B C 1
ATOM 6411 O O . ASP B 1 306 ? -4.324 -22.203 2.381 1 97.62 306 ASP B O 1
ATOM 6415 N N . ALA B 1 307 ? -3.496 -23.844 1.097 1 98.31 307 ALA B N 1
ATOM 6416 C CA . ALA B 1 307 ? -2.748 -24.453 2.189 1 98.31 307 ALA B CA 1
ATOM 6417 C C . ALA B 1 307 ? -1.707 -23.5 2.754 1 98.31 307 ALA B C 1
ATOM 6419 O O . ALA B 1 307 ? -1.672 -23.25 3.961 1 98.31 307 ALA B O 1
ATOM 6420 N N . THR B 1 308 ? -0.885 -22.922 1.949 1 98.62 308 THR B N 1
ATOM 6421 C CA . THR B 1 308 ? 0.193 -22.016 2.348 1 98.62 308 THR B CA 1
ATOM 6422 C C . THR B 1 308 ? -0.354 -20.844 3.154 1 98.62 308 THR B C 1
ATOM 6424 O O . THR B 1 308 ? 0.14 -20.547 4.242 1 98.62 308 THR B O 1
ATOM 6427 N N . THR B 1 309 ? -1.357 -20.219 2.631 1 98.56 309 THR B N 1
ATOM 6428 C CA . THR B 1 309 ? -1.906 -19.016 3.23 1 98.56 309 THR B CA 1
ATOM 6429 C C . THR B 1 309 ? -2.637 -19.344 4.531 1 98.56 309 THR B C 1
ATOM 6431 O O . THR B 1 309 ? -2.58 -18.562 5.488 1 98.56 309 THR B O 1
ATOM 6434 N N . THR B 1 310 ? -3.334 -20.438 4.539 1 98.81 310 THR B N 1
ATOM 6435 C CA . THR B 1 310 ? -4.031 -20.828 5.758 1 98.81 310 THR B CA 1
ATOM 6436 C C . THR B 1 310 ? -3.057 -20.938 6.926 1 98.81 310 THR B C 1
ATOM 6438 O O . THR B 1 310 ? -3.283 -20.359 7.988 1 98.81 310 THR B O 1
ATOM 6441 N N . VAL B 1 311 ? -1.979 -21.625 6.699 1 98.88 311 VAL B N 1
ATOM 6442 C CA . VAL B 1 311 ? -0.989 -21.828 7.754 1 98.88 311 VAL B CA 1
ATOM 6443 C C . VAL B 1 311 ? -0.406 -20.484 8.172 1 98.88 311 VAL B C 1
ATOM 6445 O O . VAL B 1 311 ? -0.373 -20.156 9.359 1 98.88 311 VAL B O 1
ATOM 6448 N N . ALA B 1 312 ? 0.005 -19.719 7.25 1 98.81 312 ALA B N 1
ATOM 6449 C CA . ALA B 1 312 ? 0.693 -18.453 7.516 1 98.81 312 ALA B CA 1
ATOM 6450 C C . ALA B 1 312 ? -0.233 -17.453 8.211 1 98.81 312 ALA B C 1
ATOM 6452 O O . ALA B 1 312 ? 0.172 -16.781 9.156 1 98.81 312 ALA B O 1
ATOM 6453 N N . MET B 1 313 ? -1.483 -17.375 7.754 1 98.69 313 MET B N 1
ATOM 6454 C CA . MET B 1 313 ? -2.428 -16.406 8.305 1 98.69 313 MET B CA 1
ATOM 6455 C C . MET B 1 313 ? -2.801 -16.766 9.734 1 98.69 313 MET B C 1
ATOM 6457 O O . MET B 1 313 ? -2.885 -15.883 10.594 1 98.69 313 MET B O 1
ATOM 6461 N N . VAL B 1 314 ? -3.08 -18.047 9.961 1 98.75 314 VAL B N 1
ATOM 6462 C CA . VAL B 1 314 ? -3.414 -18.469 11.312 1 98.75 314 VAL B CA 1
ATOM 6463 C C . VAL B 1 314 ? -2.295 -18.078 12.273 1 98.75 314 VAL B C 1
ATOM 6465 O O . VAL B 1 314 ? -2.551 -17.484 13.32 1 98.75 314 VAL B O 1
ATOM 6468 N N . LYS B 1 315 ? -1.13 -18.406 11.93 1 98.5 315 LYS B N 1
ATOM 6469 C CA . LYS B 1 315 ? 0.016 -18.141 12.789 1 98.5 315 LYS B CA 1
ATOM 6470 C C . LYS B 1 315 ? 0.214 -16.625 12.969 1 98.5 315 LYS B C 1
ATOM 6472 O O . LYS B 1 315 ? 0.496 -16.172 14.078 1 98.5 315 LYS B O 1
ATOM 6477 N N . PHE B 1 316 ? 0.102 -15.867 11.953 1 97.81 316 PHE B N 1
ATOM 6478 C CA . PHE B 1 316 ? 0.279 -14.422 12.039 1 97.81 316 PHE B CA 1
ATOM 6479 C C . PHE B 1 316 ? -0.772 -13.797 12.945 1 97.81 316 PHE B C 1
ATOM 6481 O O . PHE B 1 316 ? -0.447 -12.984 13.82 1 97.81 316 PHE B O 1
ATOM 6488 N N . LEU B 1 317 ? -2.037 -14.125 12.688 1 96.44 317 LEU B N 1
ATOM 6489 C CA . LEU B 1 317 ? -3.141 -13.57 13.461 1 96.44 317 LEU B CA 1
ATOM 6490 C C . LEU B 1 317 ? -2.984 -13.906 14.945 1 96.44 317 LEU B C 1
ATOM 6492 O O . LEU B 1 317 ? -3.188 -13.039 15.805 1 96.44 317 LEU B O 1
ATOM 6496 N N . ARG B 1 318 ? -2.6 -15.086 15.219 1 95.25 318 ARG B N 1
ATOM 6497 C CA . ARG B 1 318 ? -2.492 -15.531 16.609 1 95.25 318 ARG B CA 1
ATOM 6498 C C . ARG B 1 318 ? -1.215 -15.008 17.25 1 95.25 318 ARG B C 1
ATOM 6500 O O . ARG B 1 318 ? -1.264 -14.359 18.297 1 95.25 318 ARG B O 1
ATOM 6507 N N . ASP B 1 319 ? -0.09 -15.25 16.641 1 95.56 319 ASP B N 1
ATOM 6508 C CA . ASP B 1 319 ? 1.207 -15.039 17.266 1 95.56 319 ASP B CA 1
ATOM 6509 C C . ASP B 1 319 ? 1.602 -13.562 17.234 1 95.56 319 ASP B C 1
ATOM 6511 O O . ASP B 1 319 ? 2.258 -13.07 18.156 1 95.56 319 ASP B O 1
ATOM 6515 N N . GLU B 1 320 ? 1.271 -12.844 16.188 1 95.38 320 GLU B N 1
ATOM 6516 C CA . GLU B 1 320 ? 1.817 -11.5 16.047 1 95.38 320 GLU B CA 1
ATOM 6517 C C . GLU B 1 320 ? 0.746 -10.438 16.281 1 95.38 320 GLU B C 1
ATOM 6519 O O . GLU B 1 320 ? 1.052 -9.328 16.719 1 95.38 320 GLU B O 1
ATOM 6524 N N . LEU B 1 321 ? -0.522 -10.758 15.992 1 93.31 321 LEU B N 1
ATOM 6525 C CA . LEU B 1 321 ? -1.573 -9.766 16.203 1 93.31 321 LEU B CA 1
ATOM 6526 C C . LEU B 1 321 ? -2.398 -10.117 17.438 1 93.31 321 LEU B C 1
ATOM 6528 O O . LEU B 1 321 ? -3.191 -9.297 17.922 1 93.31 321 LEU B O 1
ATOM 6532 N N . GLY B 1 322 ? -2.287 -11.359 17.969 1 91.19 322 GLY B N 1
ATOM 6533 C CA . GLY B 1 322 ? -2.912 -11.758 19.219 1 91.19 322 GLY B CA 1
ATOM 6534 C C . GLY B 1 322 ? -4.395 -12.047 19.078 1 91.19 322 GLY B C 1
ATOM 6535 O O . GLY B 1 322 ? -5.137 -11.992 20.062 1 91.19 322 GLY B O 1
ATOM 6536 N N . MET B 1 323 ? -4.875 -12.344 17.906 1 92.31 323 MET B N 1
ATOM 6537 C CA . MET B 1 323 ? -6.293 -12.641 17.719 1 92.31 323 MET B CA 1
ATOM 6538 C C . MET B 1 323 ? -6.609 -14.07 18.125 1 92.31 323 MET B C 1
ATOM 6540 O O . MET B 1 323 ? -5.715 -14.922 18.188 1 92.31 323 MET B O 1
ATOM 6544 N N . LYS B 1 324 ? -7.863 -14.297 18.375 1 93.69 324 LYS B N 1
ATOM 6545 C CA . LYS B 1 324 ? -8.344 -15.648 18.656 1 93.69 324 LYS B CA 1
ATOM 6546 C C . LYS B 1 324 ? -8.797 -16.344 17.391 1 93.69 324 LYS B C 1
ATOM 6548 O O . LYS B 1 324 ? -9.758 -15.922 16.75 1 93.69 324 LYS B O 1
ATOM 6553 N N . VAL B 1 325 ? -8.148 -17.422 17.062 1 96.62 325 VAL B N 1
ATOM 6554 C CA . VAL B 1 325 ? -8.531 -18.203 15.891 1 96.62 325 VAL B CA 1
ATOM 6555 C C . VAL B 1 325 ? -9.602 -19.234 16.281 1 96.62 325 VAL B C 1
ATOM 6557 O O . VAL B 1 325 ? -9.328 -20.156 17.047 1 96.62 325 VAL B O 1
ATOM 6560 N N . VAL B 1 326 ? -10.766 -19.078 15.703 1 96.5 326 VAL B N 1
ATOM 6561 C CA . VAL B 1 326 ? -11.875 -19.938 16.125 1 96.5 326 VAL B CA 1
ATOM 6562 C C . VAL B 1 326 ? -12 -21.125 15.172 1 96.5 326 VAL B C 1
ATOM 6564 O O . VAL B 1 326 ? -12.758 -22.062 15.438 1 96.5 326 VAL B O 1
ATOM 6567 N N . GLY B 1 327 ? -11.289 -21.094 14.133 1 97.81 327 GLY B N 1
ATOM 6568 C CA . GLY B 1 327 ? -11.266 -22.172 13.156 1 97.81 327 GLY B CA 1
ATOM 6569 C C . GLY B 1 327 ? -10.461 -21.828 11.914 1 97.81 327 GLY B C 1
ATOM 6570 O O . GLY B 1 327 ? -10.18 -20.656 11.656 1 97.81 327 GLY B O 1
ATOM 6571 N N . ALA B 1 328 ? -10.086 -22.859 11.203 1 98.69 328 ALA B N 1
ATOM 6572 C CA . ALA B 1 328 ? -9.359 -22.688 9.945 1 98.69 328 ALA B CA 1
ATOM 6573 C C . ALA B 1 328 ? -9.602 -23.875 9.008 1 98.69 328 ALA B C 1
ATOM 6575 O O . ALA B 1 328 ? -9.992 -24.953 9.453 1 98.69 328 ALA B O 1
ATOM 6576 N N . GLY B 1 329 ? -9.398 -23.641 7.812 1 98.62 329 GLY B N 1
ATOM 6577 C CA . GLY B 1 329 ? -9.539 -24.703 6.832 1 98.62 329 GLY B CA 1
ATOM 6578 C C . GLY B 1 329 ? -8.883 -24.391 5.504 1 98.62 329 GLY B C 1
ATOM 6579 O O . GLY B 1 329 ? -8.359 -23.281 5.316 1 98.62 329 GLY B O 1
ATOM 6580 N N . THR B 1 330 ? -8.859 -25.344 4.629 1 98.5 330 THR B N 1
ATOM 6581 C CA . THR B 1 330 ? -8.328 -25.203 3.277 1 98.5 330 THR B CA 1
ATOM 6582 C C . THR B 1 330 ? -9.18 -25.984 2.281 1 98.5 330 THR B C 1
ATOM 6584 O O . THR B 1 330 ? -9.773 -27.016 2.631 1 98.5 330 THR B O 1
ATOM 6587 N N . TYR B 1 331 ? -9.234 -25.484 1.133 1 97.25 331 TYR B N 1
ATOM 6588 C CA . TYR B 1 331 ? -9.953 -26.188 0.077 1 97.25 331 TYR B CA 1
ATOM 6589 C C . TYR B 1 331 ? -9.031 -27.141 -0.672 1 97.25 331 TYR B C 1
ATOM 6591 O O . TYR B 1 331 ? -9.461 -27.828 -1.598 1 97.25 331 TYR B O 1
ATOM 6599 N N . LEU B 1 332 ? -7.758 -27.234 -0.263 1 96.88 332 LEU B N 1
ATOM 6600 C CA . LEU B 1 332 ? -6.789 -28.109 -0.911 1 96.88 332 LEU B CA 1
ATOM 6601 C C . LEU B 1 332 ? -6.621 -29.406 -0.131 1 96.88 332 LEU B C 1
ATOM 6603 O O . LEU B 1 332 ? -5.762 -29.516 0.747 1 96.88 332 LEU B O 1
ATOM 6607 N N . GLU B 1 333 ? -7.344 -30.375 -0.548 1 95 333 GLU B N 1
ATOM 6608 C CA . GLU B 1 333 ? -7.367 -31.656 0.152 1 95 333 GLU B CA 1
ATOM 6609 C C . GLU B 1 333 ? -6 -32.312 0.121 1 95 333 GLU B C 1
ATOM 6611 O O . GLU B 1 333 ? -5.582 -32.938 1.105 1 95 333 GLU B O 1
ATOM 6616 N N . ARG B 1 334 ? -5.332 -32.219 -0.941 1 93.62 334 ARG B N 1
ATOM 6617 C CA . ARG B 1 334 ? -4.047 -32.875 -1.125 1 93.62 334 ARG B CA 1
ATOM 6618 C C . ARG B 1 334 ? -3.016 -32.375 -0.129 1 93.62 334 ARG B C 1
ATOM 6620 O O . ARG B 1 334 ? -2.078 -33.062 0.231 1 93.62 334 ARG B O 1
ATOM 6627 N N . ASP B 1 335 ? -3.205 -31.172 0.335 1 96.88 335 ASP B N 1
ATOM 6628 C CA . ASP B 1 335 ? -2.23 -30.516 1.205 1 96.88 335 ASP B CA 1
ATOM 6629 C C . ASP B 1 335 ? -2.707 -30.516 2.656 1 96.88 335 ASP B C 1
ATOM 6631 O O . ASP B 1 335 ? -2.033 -29.969 3.533 1 96.88 335 ASP B O 1
ATOM 6635 N N . ALA B 1 336 ? -3.801 -31.109 2.93 1 97.88 336 ALA B N 1
ATOM 6636 C CA . ALA B 1 336 ? -4.473 -31 4.223 1 97.88 336 ALA B CA 1
ATOM 6637 C C . ALA B 1 336 ? -3.6 -31.562 5.344 1 97.88 336 ALA B C 1
ATOM 6639 O O . ALA B 1 336 ? -3.564 -31 6.445 1 97.88 336 ALA B O 1
ATOM 6640 N N . ASP B 1 337 ? -2.918 -32.656 5.094 1 97.94 337 ASP B N 1
ATOM 6641 C CA . ASP B 1 337 ? -2.092 -33.25 6.129 1 97.94 337 ASP B CA 1
ATOM 6642 C C . ASP B 1 337 ? -0.949 -32.344 6.539 1 97.94 337 ASP B C 1
ATOM 6644 O O . ASP B 1 337 ? -0.609 -32.25 7.723 1 97.94 337 ASP B O 1
ATOM 6648 N N . TRP B 1 338 ? -0.406 -31.719 5.582 1 98.12 338 TRP B N 1
ATOM 6649 C CA . TRP B 1 338 ? 0.65 -30.766 5.883 1 98.12 338 TRP B CA 1
ATOM 6650 C C . TRP B 1 338 ? 0.113 -29.609 6.723 1 98.12 338 TRP B C 1
ATOM 6652 O O . TRP B 1 338 ? 0.754 -29.188 7.684 1 98.12 338 TRP B O 1
ATOM 6662 N N . VAL B 1 339 ? -1.062 -29.094 6.379 1 98.75 339 VAL B N 1
ATOM 6663 C CA . VAL B 1 339 ? -1.674 -28 7.117 1 98.75 339 VAL B CA 1
ATOM 6664 C C . VAL B 1 339 ? -1.93 -28.422 8.562 1 98.75 339 VAL B C 1
ATOM 6666 O O . VAL B 1 339 ? -1.646 -27.672 9.492 1 98.75 339 VAL B O 1
ATOM 6669 N N . ARG B 1 340 ? -2.443 -29.656 8.727 1 98.5 340 ARG B N 1
ATOM 6670 C CA . ARG B 1 340 ? -2.715 -30.172 10.062 1 98.5 340 ARG B CA 1
ATOM 6671 C C . ARG B 1 340 ? -1.444 -30.203 10.906 1 98.5 340 ARG B C 1
ATOM 6673 O O . ARG B 1 340 ? -1.456 -29.797 12.062 1 98.5 340 ARG B O 1
ATOM 6680 N N . ARG B 1 341 ? -0.42 -30.656 10.305 1 98.06 341 ARG B N 1
ATOM 6681 C CA . ARG B 1 341 ? 0.845 -30.75 11.023 1 98.06 341 ARG B CA 1
ATOM 6682 C C . ARG B 1 341 ? 1.364 -29.375 11.398 1 98.06 341 ARG B C 1
ATOM 6684 O O . ARG B 1 341 ? 1.806 -29.156 12.531 1 98.06 341 ARG B O 1
ATOM 6691 N N . GLU B 1 342 ? 1.314 -28.453 10.477 1 98.19 342 GLU B N 1
ATOM 6692 C CA . GLU B 1 342 ? 1.837 -27.109 10.703 1 98.19 342 GLU B CA 1
ATOM 6693 C C . GLU B 1 342 ? 1.015 -26.359 11.75 1 98.19 342 GLU B C 1
ATOM 6695 O O . GLU B 1 342 ? 1.536 -25.5 12.453 1 98.19 342 GLU B O 1
ATOM 6700 N N . LEU B 1 343 ? -0.299 -26.672 11.867 1 98.44 343 LEU B N 1
ATOM 6701 C CA . LEU B 1 343 ? -1.183 -25.922 12.742 1 98.44 343 LEU B CA 1
ATOM 6702 C C . LEU B 1 343 ? -1.503 -26.703 14.008 1 98.44 343 LEU B C 1
ATOM 6704 O O . LEU B 1 343 ? -2.486 -26.406 14.695 1 98.44 343 LEU B O 1
ATOM 6708 N N . GLU B 1 344 ? -0.713 -27.719 14.211 1 97.19 344 GLU B N 1
ATOM 6709 C CA . GLU B 1 344 ? -0.87 -28.422 15.484 1 97.19 344 GLU B CA 1
ATOM 6710 C C . GLU B 1 344 ? -0.771 -27.469 16.656 1 97.19 344 GLU B C 1
ATOM 6712 O O . GLU B 1 344 ? 0.186 -26.688 16.766 1 97.19 344 GLU B O 1
ATOM 6717 N N . GLY B 1 345 ? -1.796 -27.391 17.484 1 96.19 345 GLY B N 1
ATOM 6718 C CA . GLY B 1 345 ? -1.799 -26.547 18.672 1 96.19 345 GLY B CA 1
ATOM 6719 C C . GLY B 1 345 ? -2.381 -25.172 18.406 1 96.19 345 GLY B C 1
ATOM 6720 O O . GLY B 1 345 ? -2.561 -24.375 19.344 1 96.19 345 GLY B O 1
ATOM 6721 N N . TYR B 1 346 ? -2.754 -24.875 17.219 1 97.31 346 TYR B N 1
ATOM 6722 C CA . TYR B 1 346 ? -3.232 -23.531 16.891 1 97.31 346 TYR B CA 1
ATOM 6723 C C . TYR B 1 346 ? -4.754 -23.5 16.828 1 97.31 346 TYR B C 1
ATOM 6725 O O . TYR B 1 346 ? -5.363 -22.438 17 1 97.31 346 TYR B O 1
ATOM 6733 N N . LEU B 1 347 ? -5.359 -24.625 16.594 1 96.94 347 LEU B N 1
ATOM 6734 C CA . LEU B 1 347 ? -6.793 -24.641 16.328 1 96.94 347 LEU B CA 1
ATOM 6735 C C . LEU B 1 347 ? -7.551 -25.281 17.484 1 96.94 347 LEU B C 1
ATOM 6737 O O . LEU B 1 347 ? -7.09 -26.266 18.062 1 96.94 347 LEU B O 1
ATOM 6741 N N . PRO B 1 348 ? -8.719 -24.75 17.828 1 94.75 348 PRO B N 1
ATOM 6742 C CA . PRO B 1 348 ? -9.547 -25.359 18.875 1 94.75 348 PRO B CA 1
ATOM 6743 C C . PRO B 1 348 ? -10.195 -26.656 18.406 1 94.75 348 PRO B C 1
ATOM 6745 O O . PRO B 1 348 ? -10.555 -27.5 19.25 1 94.75 348 PRO B O 1
ATOM 6748 N N . GLY B 1 349 ? -10.391 -26.859 17.188 1 93.81 349 GLY B N 1
ATOM 6749 C CA . GLY B 1 349 ? -11.008 -28.062 16.625 1 93.81 349 GLY B CA 1
ATOM 6750 C C . GLY B 1 349 ? -10.273 -28.578 15.406 1 93.81 349 GLY B C 1
ATOM 6751 O O . GLY B 1 349 ? -9.078 -28.312 15.227 1 93.81 349 GLY B O 1
ATOM 6752 N N . GLU B 1 350 ? -10.992 -29.359 14.641 1 96.19 350 GLU B N 1
ATOM 6753 C CA . GLU B 1 350 ? -10.398 -29.984 13.461 1 96.19 350 GLU B CA 1
ATOM 6754 C C . GLU B 1 350 ? -10.266 -29 12.312 1 96.19 350 GLU B C 1
ATOM 6756 O O . GLU B 1 350 ? -11.078 -28.078 12.18 1 96.19 350 GLU B O 1
ATOM 6761 N N . LEU B 1 351 ? -9.227 -29.234 11.578 1 98.5 351 LEU B N 1
ATOM 6762 C CA . LEU B 1 351 ? -9.07 -28.469 10.352 1 98.5 351 LEU B CA 1
ATOM 6763 C C . LEU B 1 351 ? -10.219 -28.734 9.391 1 98.5 351 LEU B C 1
ATOM 6765 O O . LEU B 1 351 ? -10.57 -29.875 9.133 1 98.5 351 LEU B O 1
ATOM 6769 N N . MET B 1 352 ? -10.797 -27.688 8.898 1 98.12 352 MET B N 1
ATOM 6770 C CA . MET B 1 352 ? -11.828 -27.844 7.879 1 98.12 352 MET B CA 1
ATOM 6771 C C . MET B 1 352 ? -11.211 -28.094 6.508 1 98.12 352 MET B C 1
ATOM 6773 O O . MET B 1 352 ? -10.414 -27.297 6.023 1 98.12 352 MET B O 1
ATOM 6777 N N . VAL B 1 353 ? -11.523 -29.25 5.941 1 98.31 353 VAL B N 1
ATOM 6778 C CA . VAL B 1 353 ? -11.055 -29.562 4.594 1 98.31 353 VAL B CA 1
ATOM 6779 C C . VAL B 1 353 ? -12.25 -29.828 3.68 1 98.31 353 VAL B C 1
ATOM 6781 O O . VAL B 1 353 ? -12.969 -30.812 3.85 1 98.31 353 VAL B O 1
ATOM 6784 N N . THR B 1 354 ? -12.531 -28.875 2.783 1 96.44 354 THR B N 1
ATOM 6785 C CA . THR B 1 354 ? -13.68 -29 1.899 1 96.44 354 THR B CA 1
ATOM 6786 C C . THR B 1 354 ? -13.5 -28.141 0.649 1 96.44 354 THR B C 1
ATOM 6788 O O . THR B 1 354 ? -12.742 -27.172 0.659 1 96.44 354 THR B O 1
ATOM 6791 N N . ASP B 1 355 ? -14.094 -28.531 -0.408 1 92.06 355 ASP B N 1
ATOM 6792 C CA . ASP B 1 355 ? -14.156 -27.703 -1.606 1 92.06 355 ASP B CA 1
ATOM 6793 C C . ASP B 1 355 ? -15.578 -27.219 -1.866 1 92.06 355 ASP B C 1
ATOM 6795 O O . ASP B 1 355 ? -15.898 -26.766 -2.969 1 92.06 355 ASP B O 1
ATOM 6799 N N . ARG B 1 356 ? -16.406 -27.438 -0.895 1 91.06 356 ARG B N 1
ATOM 6800 C CA . ARG B 1 356 ? -17.781 -26.969 -0.953 1 91.06 356 ARG B CA 1
ATOM 6801 C C . ARG B 1 356 ? -17.953 -25.672 -0.172 1 91.06 356 ARG B C 1
ATOM 6803 O O . ARG B 1 356 ? -17.891 -25.672 1.06 1 91.06 356 ARG B O 1
ATOM 6810 N N . PHE B 1 357 ? -18.234 -24.641 -0.884 1 91.19 357 PHE B N 1
ATOM 6811 C CA . PHE B 1 357 ? -18.312 -23.328 -0.25 1 91.19 357 PHE B CA 1
ATOM 6812 C C . PHE B 1 357 ? -19.469 -23.281 0.741 1 91.19 357 PHE B C 1
ATOM 6814 O O . PHE B 1 357 ? -19.422 -22.531 1.723 1 91.19 357 PHE B O 1
ATOM 6821 N N . GLN B 1 358 ? -20.516 -24.094 0.588 1 90.31 358 GLN B N 1
ATOM 6822 C CA . GLN B 1 358 ? -21.672 -24.141 1.488 1 90.31 358 GLN B CA 1
ATOM 6823 C C . GLN B 1 358 ? -21.25 -24.562 2.895 1 90.31 358 GLN B C 1
ATOM 6825 O O . GLN B 1 358 ? -21.812 -24.094 3.883 1 90.31 358 GLN B O 1
ATOM 6830 N N . ASP B 1 359 ? -20.344 -25.484 2.887 1 94.62 359 ASP B N 1
ATOM 6831 C CA . ASP B 1 359 ? -19.844 -25.938 4.18 1 94.62 359 ASP B CA 1
ATOM 6832 C C . ASP B 1 359 ? -19.172 -24.797 4.938 1 94.62 359 ASP B C 1
ATOM 6834 O O . ASP B 1 359 ? -19.344 -24.641 6.145 1 94.62 359 ASP B O 1
ATOM 6838 N N . VAL B 1 360 ? -18.406 -24.047 4.234 1 96.5 360 VAL B N 1
ATOM 6839 C CA . VAL B 1 360 ? -17.672 -22.938 4.82 1 96.5 360 VAL B CA 1
ATOM 6840 C C . VAL B 1 360 ? -18.641 -21.844 5.254 1 96.5 360 VAL B C 1
ATOM 6842 O O . VAL B 1 360 ? -18.531 -21.297 6.355 1 96.5 360 VAL B O 1
ATOM 6845 N N . ALA B 1 361 ? -19.578 -21.547 4.375 1 94.44 361 ALA B N 1
ATOM 6846 C CA . ALA B 1 361 ? -20.594 -20.547 4.688 1 94.44 361 ALA B CA 1
ATOM 6847 C C . ALA B 1 361 ? -21.344 -20.906 5.965 1 94.44 361 ALA B C 1
ATOM 6849 O O . ALA B 1 361 ? -21.656 -20.031 6.777 1 94.44 361 ALA B O 1
ATOM 6850 N N . LYS B 1 362 ? -21.656 -22.172 6.113 1 93.81 362 LYS B N 1
ATOM 6851 C CA . LYS B 1 362 ? -22.375 -22.641 7.297 1 93.81 362 LYS B CA 1
ATOM 6852 C C . LYS B 1 362 ? -21.547 -22.406 8.562 1 93.81 362 LYS B C 1
ATOM 6854 O O . LYS B 1 362 ? -22.094 -21.953 9.578 1 93.81 362 LYS B O 1
ATOM 6859 N N . VAL B 1 363 ? -20.328 -22.656 8.508 1 95.5 363 VAL B N 1
ATOM 6860 C CA . VAL B 1 363 ? -19.469 -22.453 9.656 1 95.5 363 VAL B CA 1
ATOM 6861 C C . VAL B 1 363 ? -19.406 -20.969 10 1 95.5 363 VAL B C 1
ATOM 6863 O O . VAL B 1 363 ? -19.453 -20.594 11.18 1 95.5 363 VAL B O 1
ATOM 6866 N N . ILE B 1 364 ? -19.234 -20.125 8.984 1 95.81 364 ILE B N 1
ATOM 6867 C CA . ILE B 1 364 ? -19.188 -18.688 9.188 1 95.81 364 ILE B CA 1
ATOM 6868 C C . ILE B 1 364 ? -20.5 -18.219 9.836 1 95.81 364 ILE B C 1
ATOM 6870 O O . ILE B 1 364 ? -20.484 -17.406 10.766 1 95.81 364 ILE B O 1
ATOM 6874 N N . GLU B 1 365 ? -21.578 -18.734 9.391 1 93.25 365 GLU B N 1
ATOM 6875 C CA . GLU B 1 365 ? -22.891 -18.391 9.93 1 93.25 365 GLU B CA 1
ATOM 6876 C C . GLU B 1 365 ? -23.031 -18.844 11.383 1 93.25 365 GLU B C 1
ATOM 6878 O O . GLU B 1 365 ? -23.625 -18.141 12.203 1 93.25 365 GLU B O 1
ATOM 6883 N N . ASP B 1 366 ? -22.531 -19.969 11.641 1 91.81 366 ASP B N 1
ATOM 6884 C CA . ASP B 1 366 ? -22.656 -20.547 12.969 1 91.81 366 ASP B CA 1
ATOM 6885 C C . ASP B 1 366 ? -21.734 -19.844 13.969 1 91.81 366 ASP B C 1
ATOM 6887 O O . ASP B 1 366 ? -22.141 -19.562 15.094 1 91.81 366 ASP B O 1
ATOM 6891 N N . GLU B 1 367 ? -20.547 -19.562 13.562 1 91.88 367 GLU B N 1
ATOM 6892 C CA . GLU B 1 367 ? -19.531 -19.047 14.469 1 91.88 367 GLU B CA 1
ATOM 6893 C C . GLU B 1 367 ? -19.562 -17.531 14.555 1 91.88 367 GLU B C 1
ATOM 6895 O O . GLU B 1 367 ? -19.109 -16.938 15.539 1 91.88 367 GLU B O 1
ATOM 6900 N N . LEU B 1 368 ? -20.047 -16.859 13.547 1 91.12 368 LEU B N 1
ATOM 6901 C CA . LEU B 1 368 ? -20.125 -15.406 13.453 1 91.12 368 LEU B CA 1
ATOM 6902 C C . LEU B 1 368 ? -18.828 -14.758 13.922 1 91.12 368 LEU B C 1
ATOM 6904 O O . LEU B 1 368 ? -18.844 -13.93 14.828 1 91.12 368 LEU B O 1
ATOM 6908 N N . PRO B 1 369 ? -17.734 -15.133 13.266 1 94.56 369 PRO B N 1
ATOM 6909 C CA . PRO B 1 369 ? -16.469 -14.523 13.648 1 94.56 369 PRO B CA 1
ATOM 6910 C C . PRO B 1 369 ? -16.422 -13.016 13.414 1 94.56 369 PRO B C 1
ATOM 6912 O O . PRO B 1 369 ? -17.266 -12.484 12.68 1 94.56 369 PRO B O 1
ATOM 6915 N N . ASP B 1 370 ? -15.445 -12.281 14.086 1 91.25 370 ASP B N 1
ATOM 6916 C CA . ASP B 1 370 ? -15.258 -10.844 13.906 1 91.25 370 ASP B CA 1
ATOM 6917 C C . ASP B 1 370 ? -14.508 -10.539 12.617 1 91.25 370 ASP B C 1
ATOM 6919 O O . ASP B 1 370 ? -14.555 -9.414 12.109 1 91.25 370 ASP B O 1
ATOM 6923 N N . LEU B 1 371 ? -13.828 -11.547 12.109 1 95.62 371 LEU B N 1
ATOM 6924 C CA . LEU B 1 371 ? -13.039 -11.414 10.883 1 95.62 371 LEU B CA 1
ATOM 6925 C C . LEU B 1 371 ? -12.93 -12.75 10.164 1 95.62 371 LEU B C 1
ATOM 6927 O O . LEU B 1 371 ? -12.633 -13.773 10.781 1 95.62 371 LEU B O 1
ATOM 6931 N N . VAL B 1 372 ? -13.211 -12.711 8.969 1 97.69 372 VAL B N 1
ATOM 6932 C CA . VAL B 1 372 ? -12.953 -13.875 8.125 1 97.69 372 VAL B CA 1
ATOM 6933 C C . VAL B 1 372 ? -11.828 -13.555 7.145 1 97.69 372 VAL B C 1
ATOM 6935 O O . VAL B 1 372 ? -11.852 -12.531 6.469 1 97.69 372 VAL B O 1
ATOM 6938 N N . CYS B 1 373 ? -10.789 -14.32 7.176 1 98.25 373 CYS B N 1
ATOM 6939 C CA . CYS B 1 373 ? -9.773 -14.32 6.133 1 98.25 373 CYS B CA 1
ATOM 6940 C C . CYS B 1 373 ? -10.008 -15.445 5.137 1 98.25 373 CYS B C 1
ATOM 6942 O O . CYS B 1 373 ? -9.805 -16.625 5.465 1 98.25 373 CYS B O 1
ATOM 6944 N N . GLY B 1 374 ? -10.438 -15.117 4.02 1 97.62 374 GLY B N 1
ATOM 6945 C CA . GLY B 1 374 ? -10.844 -16.141 3.074 1 97.62 374 GLY B CA 1
ATOM 6946 C C . GLY B 1 374 ? -10.578 -15.773 1.629 1 97.62 374 GLY B C 1
ATOM 6947 O O . GLY B 1 374 ? -9.594 -15.094 1.329 1 97.62 374 GLY B O 1
ATOM 6948 N N . THR B 1 375 ? -11.289 -16.344 0.711 1 95.5 375 THR B N 1
ATOM 6949 C CA . THR B 1 375 ? -11.234 -16.047 -0.717 1 95.5 375 THR B CA 1
ATOM 6950 C C . THR B 1 375 ? -12.414 -15.18 -1.135 1 95.5 375 THR B C 1
ATOM 6952 O O . THR B 1 375 ? -13.094 -14.602 -0.287 1 95.5 375 THR B O 1
ATOM 6955 N N . GLN B 1 376 ? -12.539 -15 -2.414 1 90.81 376 GLN B N 1
ATOM 6956 C CA . GLN B 1 376 ? -13.688 -14.266 -2.93 1 90.81 376 GLN B CA 1
ATOM 6957 C C . GLN B 1 376 ? -15 -14.945 -2.531 1 90.81 376 GLN B C 1
ATOM 6959 O O . GLN B 1 376 ? -16.016 -14.273 -2.33 1 90.81 376 GLN B O 1
ATOM 6964 N N . MET B 1 377 ? -14.984 -16.234 -2.359 1 91.06 377 MET B N 1
ATOM 6965 C CA . MET B 1 377 ? -16.188 -16.984 -1.989 1 91.06 377 MET B CA 1
ATOM 6966 C C . MET B 1 377 ? -16.641 -16.609 -0.585 1 91.06 377 MET B C 1
ATOM 6968 O O . MET B 1 377 ? -17.828 -16.359 -0.362 1 91.06 377 MET B O 1
ATOM 6972 N N . GLU B 1 378 ? -15.75 -16.609 0.295 1 94 378 GLU B N 1
ATOM 6973 C CA . GLU B 1 378 ? -16.094 -16.219 1.662 1 94 378 GLU B CA 1
ATOM 6974 C C . GLU B 1 378 ? -16.516 -14.758 1.737 1 94 378 GLU B C 1
ATOM 6976 O O . GLU B 1 378 ? -17.344 -14.391 2.559 1 94 378 GLU B O 1
ATOM 6981 N N . ARG B 1 379 ? -15.852 -13.945 0.949 1 92.38 379 ARG B N 1
ATOM 6982 C CA . ARG B 1 379 ? -16.281 -12.555 0.902 1 92.38 379 ARG B CA 1
ATOM 6983 C C . ARG B 1 379 ? -17.766 -12.445 0.583 1 92.38 379 ARG B C 1
ATOM 6985 O O . ARG B 1 379 ? -18.484 -11.656 1.196 1 92.38 379 ARG B O 1
ATOM 6992 N N . HIS B 1 380 ? -18.203 -13.234 -0.333 1 86.31 380 HIS B N 1
ATOM 6993 C CA . HIS B 1 380 ? -19.609 -13.25 -0.704 1 86.31 380 HIS B CA 1
ATOM 6994 C C . HIS B 1 380 ? -20.469 -13.758 0.446 1 86.31 380 HIS B C 1
ATOM 6996 O O . HIS B 1 380 ? -21.531 -13.195 0.729 1 86.31 380 HIS B O 1
ATOM 7002 N N . SER B 1 381 ? -20.031 -14.812 1.009 1 86.81 381 SER B N 1
ATOM 7003 C CA . SER B 1 381 ? -20.766 -15.391 2.123 1 86.81 381 SER B CA 1
ATOM 7004 C C . SER B 1 381 ? -20.891 -14.406 3.281 1 86.81 381 SER B C 1
ATOM 7006 O O . SER B 1 381 ? -21.922 -14.352 3.951 1 86.81 381 SER B O 1
ATOM 7008 N N . CYS B 1 382 ? -19.906 -13.664 3.5 1 91.31 382 CYS B N 1
ATOM 7009 C CA . CYS B 1 382 ? -19.828 -12.75 4.633 1 91.31 382 CYS B CA 1
ATOM 7010 C C . CYS B 1 382 ? -20.688 -11.516 4.387 1 91.31 382 CYS B C 1
ATOM 7012 O O . CYS B 1 382 ? -21.188 -10.906 5.328 1 91.31 382 CYS B O 1
ATOM 7014 N N . ARG B 1 383 ? -20.734 -11.133 3.199 1 83 383 ARG B N 1
ATOM 7015 C CA . ARG B 1 383 ? -21.5 -9.945 2.859 1 83 383 ARG B CA 1
ATOM 7016 C C . ARG B 1 383 ? -22.938 -10.062 3.354 1 83 383 ARG B C 1
ATOM 7018 O O . ARG B 1 383 ? -23.5 -9.102 3.885 1 83 383 ARG B O 1
ATOM 7025 N N . LYS B 1 384 ? -23.484 -11.25 3.238 1 74.19 384 LYS B N 1
ATOM 7026 C CA . LYS B 1 384 ? -24.859 -11.5 3.646 1 74.19 384 LYS B CA 1
ATOM 7027 C C . LYS B 1 384 ? -25.016 -11.359 5.16 1 74.19 384 LYS B C 1
ATOM 7029 O O . LYS B 1 384 ? -26.094 -10.984 5.645 1 74.19 384 LYS B O 1
ATOM 7034 N N . LEU B 1 385 ? -24.016 -11.648 5.785 1 81.94 385 LEU B N 1
ATOM 7035 C CA . LEU B 1 385 ? -24.047 -11.688 7.242 1 81.94 385 LEU B CA 1
ATOM 7036 C C . LEU B 1 385 ? -23.453 -10.414 7.836 1 81.94 385 LEU B C 1
ATOM 7038 O O . LEU B 1 385 ? -23.438 -10.242 9.055 1 81.94 385 LEU B O 1
ATOM 7042 N N . ASP B 1 386 ? -22.969 -9.516 7.004 1 82.31 386 ASP B N 1
ATOM 7043 C CA . ASP B 1 386 ? -22.312 -8.281 7.422 1 82.31 386 ASP B CA 1
ATOM 7044 C C . ASP B 1 386 ? -21.109 -8.578 8.312 1 82.31 386 ASP B C 1
ATOM 7046 O O . ASP B 1 386 ? -20.953 -7.992 9.391 1 82.31 386 ASP B O 1
ATOM 7050 N N . ILE B 1 387 ? -20.453 -9.586 7.969 1 89.94 387 ILE B N 1
ATOM 7051 C CA . ILE B 1 387 ? -19.219 -9.969 8.633 1 89.94 387 ILE B CA 1
ATOM 7052 C C . ILE B 1 387 ? -18.031 -9.484 7.816 1 89.94 387 ILE B C 1
ATOM 7054 O O . ILE B 1 387 ? -17.984 -9.672 6.598 1 89.94 387 ILE B O 1
ATOM 7058 N N . PRO B 1 388 ? -17.078 -8.797 8.492 1 92.44 388 PRO B N 1
ATOM 7059 C CA . PRO B 1 388 ? -15.891 -8.367 7.762 1 92.44 388 PRO B CA 1
ATOM 7060 C C . PRO B 1 388 ? -15.094 -9.539 7.18 1 92.44 388 PRO B C 1
ATOM 7062 O O . PRO B 1 388 ? -14.891 -10.547 7.859 1 92.44 388 PRO B O 1
ATOM 7065 N N . CYS B 1 389 ? -14.719 -9.414 5.941 1 94.44 389 CYS B N 1
ATOM 7066 C CA . CYS B 1 389 ? -13.938 -10.453 5.277 1 94.44 389 CYS B CA 1
ATOM 7067 C C . CYS B 1 389 ? -12.773 -9.852 4.504 1 94.44 389 CYS B C 1
ATOM 7069 O O . CYS B 1 389 ? -12.938 -8.852 3.803 1 94.44 389 CYS B O 1
ATOM 7071 N N . MET B 1 390 ? -11.656 -10.367 4.676 1 95.25 390 MET B N 1
ATOM 7072 C CA . MET B 1 390 ? -10.508 -10.008 3.848 1 95.25 390 MET B CA 1
ATOM 7073 C C . MET B 1 390 ? -10.109 -11.164 2.941 1 95.25 390 MET B C 1
ATOM 7075 O O . MET B 1 390 ? -9.914 -12.281 3.41 1 95.25 390 MET B O 1
ATOM 7079 N N . VAL B 1 391 ? -9.977 -10.898 1.692 1 96.12 391 VAL B N 1
ATOM 7080 C CA . VAL B 1 391 ? -9.516 -11.906 0.741 1 96.12 391 VAL B CA 1
ATOM 7081 C C . VAL B 1 391 ? -8 -12.078 0.862 1 96.12 391 VAL B C 1
ATOM 7083 O O . VAL B 1 391 ? -7.25 -11.102 0.789 1 96.12 391 VAL B O 1
ATOM 7086 N N . VAL B 1 392 ? -7.562 -13.312 1.024 1 97.94 392 VAL B N 1
ATOM 7087 C CA . VAL B 1 392 ? -6.145 -13.508 1.317 1 97.94 392 VAL B CA 1
ATOM 7088 C C . VAL B 1 392 ? -5.551 -14.523 0.342 1 97.94 392 VAL B C 1
ATOM 7090 O O . VAL B 1 392 ? -4.344 -14.766 0.347 1 97.94 392 VAL B O 1
ATOM 7093 N N . SER B 1 393 ? -6.332 -15.141 -0.47 1 95.94 393 SER B N 1
ATOM 7094 C CA . SER B 1 393 ? -5.863 -16.125 -1.443 1 95.94 393 SER B CA 1
ATOM 7095 C C . SER B 1 393 ? -6.863 -16.281 -2.584 1 95.94 393 SER B C 1
ATOM 7097 O O . SER B 1 393 ? -7.992 -15.797 -2.504 1 95.94 393 SER B O 1
ATOM 7099 N N . PRO B 1 394 ? -6.402 -16.891 -3.715 1 91.62 394 PRO B N 1
ATOM 7100 C CA . PRO B 1 394 ? -7.375 -17.219 -4.758 1 91.62 394 PRO B CA 1
ATOM 7101 C C . PRO B 1 394 ? -8.438 -18.219 -4.285 1 91.62 394 PRO B C 1
ATOM 7103 O O . PRO B 1 394 ? -8.18 -19.016 -3.387 1 91.62 394 PRO B O 1
ATOM 7106 N N . PRO B 1 395 ? -9.578 -18.297 -4.984 1 91.19 395 PRO B N 1
ATOM 7107 C CA . PRO B 1 395 ? -10.023 -17.469 -6.102 1 91.19 395 PRO B CA 1
ATOM 7108 C C . PRO B 1 395 ? -10.219 -16 -5.703 1 91.19 395 PRO B C 1
ATOM 7110 O O . PRO B 1 395 ? -10.594 -15.719 -4.562 1 91.19 395 PRO B O 1
ATOM 7113 N N . THR B 1 396 ? -9.906 -15.148 -6.637 1 89.25 396 THR B N 1
ATOM 7114 C CA . THR B 1 396 ? -9.898 -13.711 -6.379 1 89.25 396 THR B CA 1
ATOM 7115 C C . THR B 1 396 ? -10.766 -12.977 -7.398 1 89.25 396 THR B C 1
ATOM 7117 O O . THR B 1 396 ? -11.234 -13.57 -8.367 1 89.25 396 THR B O 1
ATOM 7120 N N . HIS B 1 397 ? -10.992 -11.758 -7.098 1 84.62 397 HIS B N 1
ATOM 7121 C CA . HIS B 1 397 ? -11.656 -10.805 -7.98 1 84.62 397 HIS B CA 1
ATOM 7122 C C . HIS B 1 397 ? -10.672 -9.766 -8.508 1 84.62 397 HIS B C 1
ATOM 7124 O O . HIS B 1 397 ? -9.555 -9.648 -8 1 84.62 397 HIS B O 1
ATOM 7130 N N . ILE B 1 398 ? -11.016 -9.133 -9.562 1 82.06 398 ILE B N 1
ATOM 7131 C CA . ILE B 1 398 ? -10.188 -8.117 -10.188 1 82.06 398 ILE B CA 1
ATOM 7132 C C . ILE B 1 398 ? -9.75 -7.086 -9.148 1 82.06 398 ILE B C 1
ATOM 7134 O O . ILE B 1 398 ? -8.68 -6.488 -9.266 1 82.06 398 ILE B O 1
ATOM 7138 N N . GLU B 1 399 ? -10.477 -6.906 -8.07 1 84.12 399 GLU B N 1
ATOM 7139 C CA . GLU B 1 399 ? -10.18 -5.945 -7.012 1 84.12 399 GLU B CA 1
ATOM 7140 C C . GLU B 1 399 ? -8.977 -6.383 -6.195 1 84.12 399 GLU B C 1
ATOM 7142 O O . GLU B 1 399 ? -8.422 -5.594 -5.422 1 84.12 399 GLU B O 1
ATOM 7147 N N . ASN B 1 400 ? -8.578 -7.547 -6.367 1 88.62 400 ASN B N 1
ATOM 7148 C CA . ASN B 1 400 ? -7.402 -8.047 -5.66 1 88.62 400 ASN B CA 1
ATOM 7149 C C . ASN B 1 400 ? -6.137 -7.914 -6.504 1 88.62 400 ASN B C 1
ATOM 7151 O O . ASN B 1 400 ? -5.039 -8.227 -6.039 1 88.62 400 ASN B O 1
ATOM 7155 N N . HIS B 1 401 ? -6.266 -7.508 -7.727 1 87.81 401 HIS B N 1
ATOM 7156 C CA . HIS B 1 401 ? -5.145 -7.316 -8.641 1 87.81 401 HIS B CA 1
ATOM 7157 C C . HIS B 1 401 ? -4.879 -5.832 -8.883 1 87.81 401 HIS B C 1
ATOM 7159 O O . HIS B 1 401 ? -5.141 -5.324 -9.977 1 87.81 401 HIS B O 1
ATOM 7165 N N . LEU B 1 402 ? -4.184 -5.223 -7.938 1 90.94 402 LEU B N 1
ATOM 7166 C CA . LEU B 1 402 ? -4.023 -3.775 -7.895 1 90.94 402 LEU B CA 1
ATOM 7167 C C . LEU B 1 402 ? -2.643 -3.365 -8.398 1 90.94 402 LEU B C 1
ATOM 7169 O O . LEU B 1 402 ? -1.779 -4.219 -8.609 1 90.94 402 LEU B O 1
ATOM 7173 N N . LEU B 1 403 ? -2.463 -2.109 -8.656 1 92.25 403 LEU B N 1
ATOM 7174 C CA . LEU B 1 403 ? -1.226 -1.556 -9.195 1 92.25 403 LEU B CA 1
ATOM 7175 C C . LEU B 1 403 ? -0.172 -1.411 -8.102 1 92.25 403 LEU B C 1
ATOM 7177 O O . LEU B 1 403 ? 1.004 -1.706 -8.328 1 92.25 403 LEU B O 1
ATOM 7181 N N . GLY B 1 404 ? -0.694 -0.962 -6.949 1 95.12 404 GLY B N 1
ATOM 7182 C CA . GLY B 1 404 ? 0.209 -0.534 -5.895 1 95.12 404 GLY B CA 1
ATOM 7183 C C . GLY B 1 404 ? 0.958 -1.684 -5.246 1 95.12 404 GLY B C 1
ATOM 7184 O O . GLY B 1 404 ? 0.818 -2.836 -5.664 1 95.12 404 GLY B O 1
ATOM 7185 N N . TYR B 1 405 ? 1.854 -1.374 -4.328 1 97.44 405 TYR B N 1
ATOM 7186 C CA . TYR B 1 405 ? 2.729 -2.305 -3.621 1 97.44 405 TYR B CA 1
ATOM 7187 C C . TYR B 1 405 ? 2.064 -2.816 -2.35 1 97.44 405 TYR B C 1
ATOM 7189 O O . TYR B 1 405 ? 2.295 -2.281 -1.263 1 97.44 405 TYR B O 1
ATOM 7197 N N . TYR B 1 406 ? 1.328 -3.912 -2.527 1 97.06 406 TYR B N 1
ATOM 7198 C CA . TYR B 1 406 ? 0.606 -4.527 -1.419 1 97.06 406 TYR B CA 1
ATOM 7199 C C . TYR B 1 406 ? 1.086 -5.953 -1.181 1 97.06 406 TYR B C 1
ATOM 7201 O O . TYR B 1 406 ? 0.315 -6.906 -1.325 1 97.06 406 TYR B O 1
ATOM 7209 N N . PRO B 1 407 ? 2.266 -6.098 -0.747 1 98.19 407 PRO B N 1
ATOM 7210 C CA . PRO B 1 407 ? 2.746 -7.469 -0.568 1 98.19 407 PRO B CA 1
ATOM 7211 C C . PRO B 1 407 ? 2.15 -8.148 0.665 1 98.19 407 PRO B C 1
ATOM 7213 O O . PRO B 1 407 ? 1.652 -7.469 1.565 1 98.19 407 PRO B O 1
ATOM 7216 N N . PHE B 1 408 ? 2.141 -9.484 0.62 1 98.56 408 PHE B N 1
ATOM 7217 C CA . PHE B 1 408 ? 1.909 -10.281 1.819 1 98.56 408 PHE B CA 1
ATOM 7218 C C . PHE B 1 408 ? 3.221 -10.844 2.357 1 98.56 408 PHE B C 1
ATOM 7220 O O . PHE B 1 408 ? 3.324 -11.156 3.545 1 98.56 408 PHE B O 1
ATOM 7227 N N . PHE B 1 409 ? 4.234 -10.961 1.467 1 98.81 409 PHE B N 1
ATOM 7228 C CA . PHE B 1 409 ? 5.531 -11.484 1.871 1 98.81 409 PHE B CA 1
ATOM 7229 C C . PHE B 1 409 ? 6.379 -10.398 2.521 1 98.81 409 PHE B C 1
ATOM 7231 O O . PHE B 1 409 ? 6.297 -9.227 2.135 1 98.81 409 PHE B O 1
ATOM 7238 N N . GLY B 1 410 ? 7.199 -10.828 3.508 1 98.75 410 GLY B N 1
ATOM 7239 C CA . GLY B 1 410 ? 8.227 -9.961 4.062 1 98.75 410 GLY B CA 1
ATOM 7240 C C . GLY B 1 410 ? 7.699 -9.023 5.137 1 98.75 410 GLY B C 1
ATOM 7241 O O . GLY B 1 410 ? 6.539 -9.125 5.535 1 98.75 410 GLY B O 1
ATOM 7242 N N . PHE B 1 411 ? 8.57 -8.125 5.59 1 98.75 411 PHE B N 1
ATOM 7243 C CA . PHE B 1 411 ? 8.242 -7.152 6.621 1 98.75 411 PHE B CA 1
ATOM 7244 C C . PHE B 1 411 ? 7.129 -6.223 6.148 1 98.75 411 PHE B C 1
ATOM 7246 O O . PHE B 1 411 ? 6.18 -5.949 6.891 1 98.75 411 PHE B O 1
ATOM 7253 N N . ASP B 1 412 ? 7.238 -5.766 4.891 1 98.31 412 ASP B N 1
ATOM 7254 C CA . ASP B 1 412 ? 6.199 -4.918 4.312 1 98.31 412 ASP B CA 1
ATOM 7255 C C . ASP B 1 412 ? 4.859 -5.645 4.262 1 98.31 412 ASP B C 1
ATOM 7257 O O . ASP B 1 412 ? 3.807 -5.035 4.461 1 98.31 412 ASP B O 1
ATOM 7261 N N . GLY B 1 413 ? 4.941 -6.922 3.953 1 98.75 413 GLY B N 1
ATOM 7262 C CA . GLY B 1 413 ? 3.725 -7.719 3.918 1 98.75 413 GLY B CA 1
ATOM 7263 C C . GLY B 1 413 ? 3.023 -7.797 5.262 1 98.75 413 GLY B C 1
ATOM 7264 O O . GLY B 1 413 ? 1.793 -7.762 5.328 1 98.75 413 GLY B O 1
ATOM 7265 N N . ALA B 1 414 ? 3.824 -7.961 6.32 1 98.69 414 ALA B N 1
ATOM 7266 C CA . ALA B 1 414 ? 3.258 -7.969 7.668 1 98.69 414 ALA B CA 1
ATOM 7267 C C . ALA B 1 414 ? 2.473 -6.688 7.941 1 98.69 414 ALA B C 1
ATOM 7269 O O . ALA B 1 414 ? 1.376 -6.734 8.5 1 98.69 414 ALA B O 1
ATOM 7270 N N . ASP B 1 415 ? 3.016 -5.566 7.535 1 97.5 415 ASP B N 1
ATOM 7271 C CA . ASP B 1 415 ? 2.346 -4.281 7.73 1 97.5 415 ASP B CA 1
ATOM 7272 C C . ASP B 1 415 ? 1.037 -4.223 6.945 1 97.5 415 ASP B C 1
ATOM 7274 O O . ASP B 1 415 ? 0.019 -3.758 7.461 1 97.5 415 ASP B O 1
ATOM 7278 N N . VAL B 1 416 ? 1.05 -4.645 5.691 1 98.12 416 VAL B N 1
ATOM 7279 C CA . VAL B 1 416 ? -0.125 -4.617 4.828 1 98.12 416 VAL B CA 1
ATOM 7280 C C . VAL B 1 416 ? -1.227 -5.488 5.426 1 98.12 416 VAL B C 1
ATOM 7282 O O . VAL B 1 416 ? -2.387 -5.078 5.492 1 98.12 416 VAL B O 1
ATOM 7285 N N . ILE B 1 417 ? -0.874 -6.703 5.871 1 97.88 417 ILE B N 1
ATOM 7286 C CA . ILE B 1 417 ? -1.861 -7.613 6.445 1 97.88 417 ILE B CA 1
ATOM 7287 C C . ILE B 1 417 ? -2.432 -7.012 7.727 1 97.88 417 ILE B C 1
ATOM 7289 O O . ILE B 1 417 ? -3.646 -7.027 7.938 1 97.88 417 ILE B O 1
ATOM 7293 N N . ALA B 1 418 ? -1.567 -6.508 8.594 1 95.12 418 ALA B N 1
ATOM 7294 C CA . ALA B 1 418 ? -2.021 -5.902 9.844 1 95.12 418 ALA B CA 1
ATOM 7295 C C . ALA B 1 418 ? -2.998 -4.758 9.578 1 95.12 418 ALA B C 1
ATOM 7297 O O . ALA B 1 418 ? -4.023 -4.641 10.25 1 95.12 418 ALA B O 1
ATOM 7298 N N . ASP B 1 419 ? -2.67 -3.9 8.625 1 94.25 419 ASP B N 1
ATOM 7299 C CA . ASP B 1 419 ? -3.557 -2.799 8.266 1 94.25 419 ASP B CA 1
ATOM 7300 C C . ASP B 1 419 ? -4.914 -3.318 7.797 1 94.25 419 ASP B C 1
ATOM 7302 O O . ASP B 1 419 ? -5.957 -2.777 8.18 1 94.25 419 ASP B O 1
ATOM 7306 N N . ARG B 1 420 ? -4.875 -4.328 6.938 1 95.19 420 ARG B N 1
ATOM 7307 C CA . ARG B 1 420 ? -6.125 -4.879 6.418 1 95.19 420 ARG B CA 1
ATOM 7308 C C . ARG B 1 420 ? -6.969 -5.477 7.539 1 95.19 420 ARG B C 1
ATOM 7310 O O . ARG B 1 420 ? -8.195 -5.324 7.551 1 95.19 420 ARG B O 1
ATOM 7317 N N . VAL B 1 421 ? -6.328 -6.195 8.422 1 93.5 421 VAL B N 1
ATOM 7318 C CA . VAL B 1 421 ? -7.027 -6.742 9.578 1 93.5 421 VAL B CA 1
ATOM 7319 C C . VAL B 1 421 ? -7.652 -5.605 10.391 1 93.5 421 VAL B C 1
ATOM 7321 O O . VAL B 1 421 ? -8.836 -5.664 10.734 1 93.5 421 VAL B O 1
ATOM 7324 N N . TYR B 1 422 ? -6.898 -4.594 10.633 1 89.38 422 TYR B N 1
ATOM 7325 C CA . TYR B 1 422 ? -7.344 -3.443 11.406 1 89.38 422 TYR B CA 1
ATOM 7326 C C . TYR B 1 422 ? -8.531 -2.764 10.742 1 89.38 422 TYR B C 1
ATOM 7328 O O . TYR B 1 422 ? -9.555 -2.506 11.383 1 89.38 422 TYR B O 1
ATOM 7336 N N . LEU B 1 423 ? -8.406 -2.465 9.477 1 88.56 423 LEU B N 1
ATOM 7337 C CA . LEU B 1 423 ? -9.438 -1.747 8.742 1 88.56 423 LEU B CA 1
ATOM 7338 C C . LEU B 1 423 ? -10.703 -2.592 8.617 1 88.56 423 LEU B C 1
ATOM 7340 O O . LEU B 1 423 ? -11.812 -2.066 8.695 1 88.56 423 LEU B O 1
ATOM 7344 N N . SER B 1 424 ? -10.5 -3.871 8.398 1 87.94 424 SER B N 1
ATOM 7345 C CA . SER B 1 424 ? -11.648 -4.758 8.273 1 87.94 424 SER B CA 1
ATOM 7346 C C . SER B 1 424 ? -12.406 -4.875 9.594 1 87.94 424 SER B C 1
ATOM 7348 O O . SER B 1 424 ? -13.633 -4.891 9.609 1 87.94 424 SER B O 1
ATOM 7350 N N . CYS B 1 425 ? -11.719 -4.941 10.672 1 81.56 425 CYS B N 1
ATOM 7351 C CA . CYS B 1 425 ? -12.344 -5.105 11.984 1 81.56 425 CYS B CA 1
ATOM 7352 C C . CYS B 1 425 ? -12.977 -3.803 12.461 1 81.56 425 CYS B C 1
ATOM 7354 O O . CYS B 1 425 ? -13.984 -3.818 13.164 1 81.56 425 CYS B O 1
ATOM 7356 N N . LYS B 1 426 ? -12.289 -2.676 12.266 1 65.94 426 LYS B N 1
ATOM 7357 C CA . LYS B 1 426 ? -12.781 -1.386 12.734 1 65.94 426 LYS B CA 1
ATOM 7358 C C . LYS B 1 426 ? -14.008 -0.944 11.938 1 65.94 426 LYS B C 1
ATOM 7360 O O . LYS B 1 426 ? -14.969 -0.426 12.508 1 65.94 426 LYS B O 1
ATOM 7365 N N . LEU B 1 427 ? -13.883 -0.996 10.617 1 55.25 427 LEU B N 1
ATOM 7366 C CA . LEU B 1 427 ? -15.039 -0.624 9.797 1 55.25 427 LEU B CA 1
ATOM 7367 C C . LEU B 1 427 ? -16.281 -1.372 10.242 1 55.25 427 LEU B C 1
ATOM 7369 O O . LEU B 1 427 ? -17.391 -0.816 10.227 1 55.25 427 LEU B O 1
ATOM 7373 N N . GLY B 1 428 ? -16.047 -2.547 10.781 1 43.66 428 GLY B N 1
ATOM 7374 C CA . GLY B 1 428 ? -17.172 -3.291 11.305 1 43.66 428 GLY B CA 1
ATOM 7375 C C . GLY B 1 428 ? -17.766 -2.67 12.555 1 43.66 428 GLY B C 1
ATOM 7376 O O . GLY B 1 428 ? -18.984 -2.621 12.719 1 43.66 428 GLY B O 1
ATOM 7377 N N . LEU B 1 429 ? -16.859 -2.074 13.375 1 41.72 429 LEU B N 1
ATOM 7378 C CA . LEU B 1 429 ? -17.312 -1.501 14.641 1 41.72 429 LEU B CA 1
ATOM 7379 C C . LEU B 1 429 ? -17.969 -0.143 14.422 1 41.72 429 LEU B C 1
ATOM 7381 O O . LEU B 1 429 ? -19.016 0.143 15 1 41.72 429 LEU B O 1
ATOM 7385 N N . GLU B 1 430 ? -17.25 0.762 13.602 1 47.03 430 GLU B N 1
ATOM 7386 C CA . GLU B 1 430 ? -17.75 2.117 13.406 1 47.03 430 GLU B CA 1
ATOM 7387 C C . GLU B 1 430 ? -19.094 2.107 12.688 1 47.03 430 GLU B C 1
ATOM 7389 O O . GLU B 1 430 ? -19.984 2.898 13.016 1 47.03 430 GLU B O 1
ATOM 7394 N N . LYS B 1 431 ? -19.125 1.262 11.695 1 49.34 431 LYS B N 1
ATOM 7395 C CA . LYS B 1 431 ? -20.406 1.125 11.031 1 49.34 431 LYS B CA 1
ATOM 7396 C C . LYS B 1 431 ? -21.516 0.782 12.023 1 49.34 431 LYS B C 1
ATOM 7398 O O . LYS B 1 431 ? -22.609 1.361 11.984 1 49.34 431 LYS B O 1
ATOM 7403 N N . HIS B 1 432 ? -21.094 -0.061 12.914 1 41.81 432 HIS B N 1
ATOM 7404 C CA . HIS B 1 432 ? -22.062 -0.496 13.906 1 41.81 432 HIS B CA 1
ATOM 7405 C C . HIS B 1 432 ? -22.359 0.61 14.922 1 41.81 432 HIS B C 1
ATOM 7407 O O . HIS B 1 432 ? -23.5 0.8 15.328 1 41.81 432 HIS B O 1
ATOM 7413 N N . LEU B 1 433 ? -21.297 1.278 15.273 1 39.38 433 LEU B N 1
ATOM 7414 C CA . LEU B 1 433 ? -21.5 2.346 16.25 1 39.38 433 LEU B CA 1
ATOM 7415 C C . LEU B 1 433 ? -22.375 3.451 15.664 1 39.38 433 LEU B C 1
ATOM 7417 O O . LEU B 1 433 ? -23.281 3.961 16.344 1 39.38 433 LEU B O 1
ATOM 7421 N N . ILE B 1 434 ? -22.109 3.818 14.492 1 42.78 434 ILE B N 1
ATOM 7422 C CA . ILE B 1 434 ? -22.906 4.855 13.852 1 42.78 434 ILE B CA 1
ATOM 7423 C C . ILE B 1 434 ? -24.344 4.359 13.664 1 42.78 434 ILE B C 1
ATOM 7425 O O . ILE B 1 434 ? -25.297 5.109 13.883 1 42.78 434 ILE B O 1
ATOM 7429 N N . ASP B 1 435 ? -24.422 3.154 13.164 1 42.66 435 ASP B N 1
ATOM 7430 C CA . ASP B 1 435 ? -25.75 2.582 13.016 1 42.66 435 ASP B CA 1
ATOM 7431 C C . ASP B 1 435 ? -26.469 2.516 14.359 1 42.66 435 ASP B C 1
ATOM 7433 O O . ASP B 1 435 ? -27.688 2.719 14.43 1 42.66 435 ASP B O 1
ATOM 7437 N N . PHE B 1 436 ? -25.75 2.074 15.375 1 34.91 436 PHE B N 1
ATOM 7438 C CA . PHE B 1 436 ? -26.328 1.898 16.703 1 34.91 436 PHE B CA 1
ATOM 7439 C C . PHE B 1 436 ? -26.625 3.248 17.344 1 34.91 436 PHE B C 1
ATOM 7441 O O . PHE B 1 436 ? -27.672 3.43 17.969 1 34.91 436 PHE B O 1
ATOM 7448 N N . PHE B 1 437 ? -25.625 4.07 17.453 1 37.88 437 PHE B N 1
ATOM 7449 C CA . PHE B 1 437 ? -25.797 5.293 18.234 1 37.88 437 PHE B CA 1
ATOM 7450 C C . PHE B 1 437 ? -26.516 6.359 17.422 1 37.88 437 PHE B C 1
ATOM 7452 O O . PHE B 1 437 ? -26.766 7.461 17.906 1 37.88 437 PHE B O 1
ATOM 7459 N N . GLY B 1 438 ? -27.297 5.957 16.422 1 36.91 438 GLY B N 1
ATOM 7460 C CA . GLY B 1 438 ? -27.922 6.988 15.602 1 36.91 438 GLY B CA 1
ATOM 7461 C C . GLY B 1 438 ? -26.922 8 15.07 1 36.91 438 GLY B C 1
ATOM 7462 O O . GLY B 1 438 ? -25.734 7.945 15.406 1 36.91 438 GLY B O 1
ATOM 7463 N N . ASP B 1 439 ? -27.312 8.797 14.062 1 38.62 439 ASP B N 1
ATOM 7464 C CA . ASP B 1 439 ? -26.5 9.906 13.57 1 38.62 439 ASP B CA 1
ATOM 7465 C C . ASP B 1 439 ? -25.938 10.734 14.719 1 38.62 439 ASP B C 1
ATOM 7467 O O . ASP B 1 439 ? -26.703 11.359 15.477 1 38.62 439 ASP B O 1
ATOM 7471 N N . ALA B 1 440 ? -25.297 10.273 15.516 1 34.28 440 ALA B N 1
ATOM 7472 C CA . ALA B 1 440 ? -24.609 10.922 16.625 1 34.28 440 ALA B CA 1
ATOM 7473 C C . ALA B 1 440 ? -24.453 12.422 16.391 1 34.28 440 ALA B C 1
ATOM 7475 O O . ALA B 1 440 ? -23.375 12.883 15.992 1 34.28 440 ALA B O 1
ATOM 7476 N N . GLY B 1 441 ? -25.625 13.18 16.375 1 35.53 441 GLY B N 1
ATOM 7477 C CA . GLY B 1 441 ? -25.75 14.625 16.359 1 35.53 441 GLY B CA 1
ATOM 7478 C C . GLY B 1 441 ? -25.812 15.203 14.961 1 35.53 441 GLY B C 1
ATOM 7479 O O . GLY B 1 441 ? -25.688 16.422 14.773 1 35.53 441 GLY B O 1
ATOM 7480 N N . LEU B 1 442 ? -25.672 14.344 13.961 1 37.94 442 LEU B N 1
ATOM 7481 C CA . LEU B 1 442 ? -25.844 14.961 12.648 1 37.94 442 LEU B CA 1
ATOM 7482 C C . LEU B 1 442 ? -27.312 15.258 12.383 1 37.94 442 LEU B C 1
ATOM 7484 O O . LEU B 1 442 ? -27.719 15.445 11.234 1 37.94 442 LEU B O 1
ATOM 7488 N N . GLU B 1 443 ? -28.297 14.961 13.203 1 34.28 443 GLU B N 1
ATOM 7489 C CA . GLU B 1 443 ? -29.578 15.609 12.938 1 34.28 443 GLU B CA 1
ATOM 7490 C C . GLU B 1 443 ? -29.406 17.109 12.758 1 34.28 443 GLU B C 1
ATOM 7492 O O . GLU B 1 443 ? -28.953 17.812 13.664 1 34.28 443 GLU B O 1
ATOM 7497 N N . TYR B 1 444 ? -29.203 17.438 11.492 1 35.41 444 TYR B N 1
ATOM 7498 C CA . TYR B 1 444 ? -29.375 18.828 11.086 1 35.41 444 TYR B CA 1
ATOM 7499 C C . TYR B 1 444 ? -30.641 19.422 11.719 1 35.41 444 TYR B C 1
ATOM 7501 O O . TYR B 1 444 ? -31.734 18.922 11.508 1 35.41 444 TYR B O 1
ATOM 7509 N N . GLU B 1 445 ? -30.734 19.938 12.844 1 31.42 445 GLU B N 1
ATOM 7510 C CA . GLU B 1 445 ? -31.891 20.797 13.148 1 31.42 445 GLU B CA 1
ATOM 7511 C C . GLU B 1 445 ? -32.25 21.688 11.969 1 31.42 445 GLU B C 1
ATOM 7513 O O . GLU B 1 445 ? -31.422 22.453 11.492 1 31.42 445 GLU B O 1
ATOM 7518 N N . ASP B 1 446 ? -33.125 21.297 11.086 1 32.72 446 ASP B N 1
ATOM 7519 C CA . ASP B 1 446 ? -33.875 22.281 10.32 1 32.72 446 ASP B CA 1
ATOM 7520 C C . ASP B 1 446 ? -34.25 23.484 11.195 1 32.72 446 ASP B C 1
ATOM 7522 O O . ASP B 1 446 ? -34.844 23.312 12.266 1 32.72 446 ASP B O 1
ATOM 7526 N N . GLY B 1 447 ? -33.656 24.562 11.164 1 28 447 GLY B N 1
ATOM 7527 C CA . GLY B 1 447 ? -33.938 25.828 11.812 1 28 447 GLY B CA 1
ATOM 7528 C C . GLY B 1 447 ? -35.406 26.25 11.672 1 28 447 GLY B C 1
ATOM 7529 O O . GLY B 1 447 ? -35.75 27.375 12.031 1 28 447 GLY B O 1
ATOM 7530 N N . ASP B 1 448 ? -36.281 25.875 10.781 1 28.39 448 ASP B N 1
ATOM 7531 C CA . ASP B 1 448 ? -37.5 26.688 10.93 1 28.39 448 ASP B CA 1
ATOM 7532 C C . ASP B 1 448 ? -38.125 26.5 12.32 1 28.39 448 ASP B C 1
ATOM 7534 O O . ASP B 1 448 ? -38.312 27.484 13.039 1 28.39 448 ASP B O 1
ATOM 7538 N N . ALA B 1 449 ? -39.5 25.734 12.242 1 28.92 449 ALA B N 1
ATOM 7539 C CA . ALA B 1 449 ? -40.656 26.047 13.062 1 28.92 449 ALA B CA 1
ATOM 7540 C C . ALA B 1 449 ? -40.406 25.656 14.523 1 28.92 449 ALA B C 1
ATOM 7542 O O . ALA B 1 449 ? -40.312 24.469 14.844 1 28.92 449 ALA B O 1
ATOM 7543 N N . ALA B 1 450 ? -39.75 26.453 15.289 1 27.28 450 ALA B N 1
ATOM 7544 C CA . ALA B 1 450 ? -39.969 26.672 16.719 1 27.28 450 ALA B CA 1
ATOM 7545 C C . ALA B 1 450 ? -41.438 26.734 17.031 1 27.28 450 ALA B C 1
ATOM 7547 O O . ALA B 1 450 ? -42 27.828 17.188 1 27.28 450 ALA B O 1
ATOM 7548 N N . ASP B 1 451 ? -42.438 26.203 16.25 1 24.78 451 ASP B N 1
ATOM 7549 C CA . ASP B 1 451 ? -43.719 26.203 16.969 1 24.78 451 ASP B CA 1
ATOM 7550 C C . ASP B 1 451 ? -43.562 25.5 18.328 1 24.78 451 ASP B C 1
ATOM 7552 O O . ASP B 1 451 ? -42.969 24.422 18.422 1 24.78 451 ASP B O 1
ATOM 7556 N N . GLU B 1 452 ? -43.625 26.266 19.375 1 23.19 452 GLU B N 1
ATOM 7557 C CA . GLU B 1 452 ? -43.844 26.188 20.828 1 23.19 452 GLU B CA 1
ATOM 7558 C C . GLU B 1 452 ? -44.906 25.141 21.156 1 23.19 452 GLU B C 1
ATOM 7560 O O . GLU B 1 452 ? -45.406 25.094 22.281 1 23.19 452 GLU B O 1
ATOM 7565 N N . THR B 1 453 ? -45.688 24.562 20.203 1 23.86 453 THR B N 1
ATOM 7566 C CA . THR B 1 453 ? -46.781 23.859 20.844 1 23.86 453 THR B CA 1
ATOM 7567 C C . THR B 1 453 ? -46.281 22.922 21.938 1 23.86 453 THR B C 1
ATOM 7569 O O . THR B 1 453 ? -45.188 22.375 21.828 1 23.86 453 THR B O 1
ATOM 7572 N N . GLY B 1 454 ? -46.906 23.016 23.156 1 21.36 454 GLY B N 1
ATOM 7573 C CA . GLY B 1 454 ? -47.062 22.438 24.484 1 21.36 454 GLY B CA 1
ATOM 7574 C C . GLY B 1 454 ? -47 20.922 24.484 1 21.36 454 GLY B C 1
ATOM 7575 O O . GLY B 1 454 ? -47.938 20.266 24.031 1 21.36 454 GLY B O 1
ATOM 7576 N N . VAL B 1 455 ? -46.031 20.375 23.922 1 20.75 455 VAL B N 1
ATOM 7577 C CA . VAL B 1 455 ? -46.062 18.953 24.203 1 20.75 455 VAL B CA 1
ATOM 7578 C C . VAL B 1 455 ? -46.25 18.719 25.703 1 20.75 455 VAL B C 1
ATOM 7580 O O . VAL B 1 455 ? -45.375 19.047 26.5 1 20.75 455 VAL B O 1
ATOM 7583 N N . ALA B 1 456 ? -47.531 18.938 26.172 1 20.38 456 ALA B N 1
ATOM 7584 C CA . ALA B 1 456 ? -48.125 18.453 27.422 1 20.38 456 ALA B CA 1
ATOM 7585 C C . ALA B 1 456 ? -47.531 17.109 27.812 1 20.38 456 ALA B C 1
ATOM 7587 O O . ALA B 1 456 ? -47.125 16.328 26.953 1 20.38 456 ALA B O 1
ATOM 7588 N N . ALA B 1 457 ? -47.375 16.969 29.156 1 20.11 457 ALA B N 1
ATOM 7589 C CA . ALA B 1 457 ? -47.062 15.961 30.172 1 20.11 457 ALA B CA 1
ATOM 7590 C C . ALA B 1 457 ? -47.844 14.68 29.938 1 20.11 457 ALA B C 1
ATOM 7592 O O . ALA B 1 457 ? -48.969 14.539 30.438 1 20.11 457 ALA B O 1
ATOM 7593 N N . ALA B 1 458 ? -48.125 14.273 28.719 1 19.98 458 ALA B N 1
ATOM 7594 C CA . ALA B 1 458 ? -48.906 13.07 28.922 1 19.98 458 ALA B CA 1
ATOM 7595 C C . ALA B 1 458 ? -48.25 12.141 29.938 1 19.98 458 ALA B C 1
ATOM 7597 O O . ALA B 1 458 ? -47.094 11.742 29.766 1 19.98 458 ALA B O 1
ATOM 7598 N N . ALA B 1 459 ? -48.75 12.164 31.156 1 20.05 459 ALA B N 1
ATOM 7599 C CA . ALA B 1 459 ? -48.719 11.297 32.312 1 20.05 459 ALA B CA 1
ATOM 7600 C C . ALA B 1 459 ? -48.781 9.828 31.922 1 20.05 459 ALA B C 1
ATOM 7602 O O . ALA B 1 459 ? -49.594 9.422 31.109 1 20.05 459 ALA B O 1
ATOM 7603 N N . ALA B 1 460 ? -47.688 9.125 32.156 1 19.27 460 ALA B N 1
ATOM 7604 C CA . ALA B 1 460 ? -47.312 7.707 32.219 1 19.27 460 ALA B CA 1
ATOM 7605 C C . ALA B 1 460 ? -48.375 6.902 32.969 1 19.27 460 ALA B C 1
ATOM 7607 O O . ALA B 1 460 ? -48.406 6.918 34.188 1 19.27 460 ALA B O 1
ATOM 7608 N N . ASN B 1 461 ? -49.594 7 32.469 1 19.38 461 ASN B N 1
ATOM 7609 C CA . ASN B 1 461 ? -50.375 5.992 33.188 1 19.38 461 ASN B CA 1
ATOM 7610 C C . ASN B 1 461 ? -49.75 4.602 33.031 1 19.38 461 ASN B C 1
ATOM 7612 O O . ASN B 1 461 ? -49.219 4.273 31.969 1 19.38 461 ASN B O 1
ATOM 7616 N N . GLY B 1 462 ? -49.438 3.84 34.062 1 20.88 462 GLY B N 1
ATOM 7617 C CA . GLY B 1 462 ? -48.812 2.66 34.656 1 20.88 462 GLY B CA 1
ATOM 7618 C C . GLY B 1 462 ? -49.25 1.368 34 1 20.88 462 GLY B C 1
ATOM 7619 O O . GLY B 1 462 ? -48.75 0.289 34.344 1 20.88 462 GLY B O 1
ATOM 7620 N N . HIS B 1 463 ? -50.438 1.278 33.281 1 20.12 463 HIS B N 1
ATOM 7621 C CA . HIS B 1 463 ? -51 -0.048 33.531 1 20.12 463 HIS B CA 1
ATOM 7622 C C . HIS B 1 463 ? -50.156 -1.133 32.875 1 20.12 463 HIS B C 1
ATOM 7624 O O . HIS B 1 463 ? -49.406 -0.859 31.922 1 20.12 463 HIS B O 1
ATOM 7630 N N . SER B 1 464 ? -50.469 -2.477 33.125 1 22.67 464 SER B N 1
ATOM 7631 C CA . SER B 1 464 ? -49.969 -3.775 33.562 1 22.67 464 SER B CA 1
ATOM 7632 C C . SER B 1 464 ? -49.562 -4.645 32.375 1 22.67 464 SER B C 1
ATOM 7634 O O . SER B 1 464 ? -48.781 -5.582 32.531 1 22.67 464 SER B O 1
ATOM 7636 N N . PRO B 1 465 ? -49.938 -4.512 31.016 1 24.95 465 PRO B N 1
ATOM 7637 C CA . PRO B 1 465 ? -50.312 -5.891 30.672 1 24.95 465 PRO B CA 1
ATOM 7638 C C . PRO B 1 465 ? -49.094 -6.793 30.484 1 24.95 465 PRO B C 1
ATOM 7640 O O . PRO B 1 465 ? -48 -6.305 30.234 1 24.95 465 PRO B O 1
ATOM 7643 N N . ALA B 1 466 ? -49.219 -8.102 30.766 1 26.73 466 ALA B N 1
ATOM 7644 C CA . ALA B 1 466 ? -48.5 -9.375 30.875 1 26.73 466 ALA B CA 1
ATOM 7645 C C . ALA B 1 466 ? -47.906 -9.781 29.531 1 26.73 466 ALA B C 1
ATOM 7647 O O . ALA B 1 466 ? -48.625 -10.242 28.641 1 26.73 466 ALA B O 1
ATOM 7648 N N . GLY B 1 467 ? -47.156 -8.914 28.969 1 28.44 467 GLY B N 1
ATOM 7649 C CA . GLY B 1 467 ? -46.719 -9.25 27.625 1 28.44 467 GLY B CA 1
ATOM 7650 C C . GLY B 1 467 ? -46 -10.578 27.531 1 28.44 467 GLY B C 1
ATOM 7651 O O . GLY B 1 467 ? -45.344 -11 28.5 1 28.44 467 GLY B O 1
ATOM 7652 N N . GLY B 1 468 ? -46.531 -11.477 26.766 1 29.58 468 GLY B N 1
ATOM 7653 C CA . GLY B 1 468 ? -46.094 -12.828 26.469 1 29.58 468 GLY B CA 1
ATOM 7654 C C . GLY B 1 468 ? -44.656 -12.891 25.969 1 29.58 468 GLY B C 1
ATOM 7655 O O . GLY B 1 468 ? -44.219 -12.008 25.219 1 29.58 468 GLY B O 1
ATOM 7656 N N . SER B 1 469 ? -43.75 -13.336 26.75 1 35.31 469 SER B N 1
ATOM 7657 C CA . SER B 1 469 ? -42.344 -13.695 26.562 1 35.31 469 SER B CA 1
ATOM 7658 C C . SER B 1 469 ? -42.156 -14.547 25.312 1 35.31 469 SER B C 1
ATOM 7660 O O . SER B 1 469 ? -42.875 -15.539 25.109 1 35.31 469 SER B O 1
ATOM 7662 N N . THR B 1 470 ? -42.062 -13.93 24.234 1 35.47 470 THR B N 1
ATOM 7663 C CA . THR B 1 470 ? -41.812 -14.805 23.094 1 35.47 470 THR B CA 1
ATOM 7664 C C . THR B 1 470 ? -40.438 -15.477 23.234 1 35.47 470 THR B C 1
ATOM 7666 O O . THR B 1 470 ? -39.469 -14.852 23.703 1 35.47 470 THR B O 1
ATOM 7669 N N . GLU B 1 471 ? -40.375 -16.656 23.453 1 37.69 471 GLU B N 1
ATOM 7670 C CA . GLU B 1 471 ? -39.219 -17.547 23.516 1 37.69 471 GLU B CA 1
ATOM 7671 C C . GLU B 1 471 ? -38.375 -17.406 22.266 1 37.69 471 GLU B C 1
ATOM 7673 O O . GLU B 1 471 ? -38.844 -17.578 21.141 1 37.69 471 GLU B O 1
ATOM 7678 N N . GLY B 1 472 ? -37.562 -16.484 22.297 1 37.12 472 GLY B N 1
ATOM 7679 C CA . GLY B 1 472 ? -36.688 -16.406 21.156 1 37.12 472 GLY B CA 1
ATOM 7680 C C . GLY B 1 472 ? -35.906 -17.688 20.922 1 37.12 472 GLY B C 1
ATOM 7681 O O . GLY B 1 472 ? -35.875 -18.562 21.781 1 37.12 472 GLY B O 1
ATOM 7682 N N . GLU B 1 473 ? -35.531 -18.016 19.812 1 41.94 473 GLU B N 1
ATOM 7683 C CA . GLU B 1 473 ? -34.875 -19.281 19.438 1 41.94 473 GLU B CA 1
ATOM 7684 C C . GLU B 1 473 ? -33.719 -19.609 20.359 1 41.94 473 GLU B C 1
ATOM 7686 O O . GLU B 1 473 ? -33.406 -20.781 20.578 1 41.94 473 GLU B O 1
ATOM 7691 N N . GLY B 1 474 ? -32.906 -18.797 20.797 1 48.31 474 GLY B N 1
ATOM 7692 C CA . GLY B 1 474 ? -31.688 -19.141 21.547 1 48.31 474 GLY B CA 1
ATOM 7693 C C . GLY B 1 474 ? -31.938 -19.203 23.047 1 48.31 474 GLY B C 1
ATOM 7694 O O . GLY B 1 474 ? -30.984 -19.234 23.828 1 48.31 474 GLY B O 1
ATOM 7695 N N . GLY B 1 475 ? -33.125 -19.547 23.406 1 59.59 475 GLY B N 1
ATOM 7696 C CA . GLY B 1 475 ? -33.625 -19.953 24.719 1 59.59 475 GLY B CA 1
ATOM 7697 C C . GLY B 1 475 ? -33.812 -18.797 25.672 1 59.59 475 GLY B C 1
ATOM 7698 O O . GLY B 1 475 ? -34.344 -18.984 26.781 1 59.59 475 GLY B O 1
ATOM 7699 N N . MET B 1 476 ? -33.094 -17.812 25.578 1 70.38 476 MET B N 1
ATOM 7700 C CA . MET B 1 476 ? -33.25 -16.797 26.609 1 70.38 476 MET B CA 1
ATOM 7701 C C . MET B 1 476 ? -34.5 -15.961 26.375 1 70.38 476 MET B C 1
ATOM 7703 O O . MET B 1 476 ? -34.844 -15.656 25.234 1 70.38 476 MET B O 1
ATOM 7707 N N . VAL B 1 477 ? -35.25 -15.672 27.359 1 80.94 477 VAL B N 1
ATOM 7708 C CA . VAL B 1 477 ? -36.5 -14.914 27.297 1 80.94 477 VAL B CA 1
ATOM 7709 C C . VAL B 1 477 ? -36.188 -13.422 27.203 1 80.94 477 VAL B C 1
ATOM 7711 O O . VAL B 1 477 ? -35.344 -12.898 27.938 1 80.94 477 VAL B O 1
ATOM 7714 N N . TRP B 1 478 ? -36.594 -12.758 26.094 1 85.62 478 TRP B N 1
ATOM 7715 C CA . TRP B 1 478 ? -36.5 -11.305 25.938 1 85.62 478 TRP B CA 1
ATOM 7716 C C . TRP B 1 478 ? -37.812 -10.641 26.375 1 85.62 478 TRP B C 1
ATOM 7718 O O . TRP B 1 478 ? -38.906 -11.102 26.016 1 85.62 478 TRP B O 1
ATOM 7728 N N . THR B 1 479 ? -37.688 -9.648 27.234 1 83.81 479 THR B N 1
ATOM 7729 C CA . THR B 1 479 ? -38.875 -8.852 27.547 1 83.81 479 THR B CA 1
ATOM 7730 C C . THR B 1 479 ? -39.375 -8.094 26.328 1 83.81 479 THR B C 1
ATOM 7732 O O . THR B 1 479 ? -38.594 -7.871 25.375 1 83.81 479 THR B O 1
ATOM 7735 N N . GLY B 1 480 ? -40.594 -7.805 26.234 1 80.12 480 GLY B N 1
ATOM 7736 C CA . GLY B 1 480 ? -41.156 -7.055 25.141 1 80.12 480 GLY B CA 1
ATOM 7737 C C . GLY B 1 480 ? -40.438 -5.75 24.859 1 80.12 480 GLY B C 1
ATOM 7738 O O . GLY B 1 480 ? -40.219 -5.391 23.688 1 80.12 480 GLY B O 1
ATOM 7739 N N . GLU B 1 481 ? -40.094 -5.098 25.875 1 79.75 481 GLU B N 1
ATOM 7740 C CA . GLU B 1 481 ? -39.406 -3.828 25.75 1 79.75 481 GLU B CA 1
ATOM 7741 C C . GLU B 1 481 ? -38 -4.027 25.156 1 79.75 481 GLU B C 1
ATOM 7743 O O . GLU B 1 481 ? -37.562 -3.238 24.312 1 79.75 481 GLU B O 1
ATOM 7748 N N . ALA B 1 482 ? -37.406 -5.082 25.609 1 81.19 482 ALA B N 1
ATOM 7749 C CA . ALA B 1 482 ? -36.094 -5.379 25.078 1 81.19 482 ALA B CA 1
ATOM 7750 C C . ALA B 1 482 ? -36.156 -5.789 23.609 1 81.19 482 ALA B C 1
ATOM 7752 O O . ALA B 1 482 ? -35.312 -5.402 22.797 1 81.19 482 ALA B O 1
ATOM 7753 N N . GLU B 1 483 ? -37.156 -6.461 23.328 1 80.94 483 GLU B N 1
ATOM 7754 C CA . GLU B 1 483 ? -37.375 -6.832 21.938 1 80.94 483 GLU B CA 1
ATOM 7755 C C . GLU B 1 483 ? -37.656 -5.605 21.078 1 80.94 483 GLU B C 1
ATOM 7757 O O . GLU B 1 483 ? -37.156 -5.523 19.938 1 80.94 483 GLU B O 1
ATOM 7762 N N . THR B 1 484 ? -38.406 -4.695 21.625 1 77.75 484 THR B N 1
ATOM 7763 C CA . THR B 1 484 ? -38.656 -3.439 20.922 1 77.75 484 THR B CA 1
ATOM 7764 C C . THR B 1 484 ? -37.375 -2.656 20.719 1 77.75 484 THR B C 1
ATOM 7766 O O . THR B 1 484 ? -37.156 -2.076 19.656 1 77.75 484 THR B O 1
ATOM 7769 N N . MET B 1 485 ? -36.594 -2.721 21.703 1 76.62 485 MET B N 1
ATOM 7770 C CA . MET B 1 485 ? -35.281 -2.049 21.609 1 76.62 485 MET B CA 1
ATOM 7771 C C . MET B 1 485 ? -34.406 -2.734 20.578 1 76.62 485 MET B C 1
ATOM 7773 O O . MET B 1 485 ? -33.688 -2.068 19.828 1 76.62 485 MET B O 1
ATOM 7777 N N . LEU B 1 486 ? -34.5 -4.031 20.578 1 76.38 486 LEU B N 1
ATOM 7778 C CA . LEU B 1 486 ? -33.75 -4.805 19.609 1 76.38 486 LEU B CA 1
ATOM 7779 C C . LEU B 1 486 ? -34.188 -4.492 18.188 1 76.38 486 LEU B C 1
ATOM 7781 O O . LEU B 1 486 ? -33.375 -4.453 17.266 1 76.38 486 LEU B O 1
ATOM 7785 N N . LYS B 1 487 ? -35.438 -4.16 18.047 1 70.62 487 LYS B N 1
ATOM 7786 C CA . LYS B 1 487 ? -36 -3.867 16.734 1 70.62 487 LYS B CA 1
ATOM 7787 C C . LYS B 1 487 ? -35.469 -2.541 16.188 1 70.62 487 LYS B C 1
ATOM 7789 O O . LYS B 1 487 ? -35.5 -2.299 14.977 1 70.62 487 LYS B O 1
ATOM 7794 N N . LYS B 1 488 ? -34.969 -1.827 17.094 1 61.97 488 LYS B N 1
ATOM 7795 C CA . LYS B 1 488 ? -34.375 -0.56 16.672 1 61.97 488 LYS B CA 1
ATOM 7796 C C . LYS B 1 488 ? -32.969 -0.766 16.109 1 61.97 488 LYS B C 1
ATOM 7798 O O . LYS B 1 488 ? -32.438 0.127 15.469 1 61.97 488 LYS B O 1
ATOM 7803 N N . VAL B 1 489 ? -32.5 -1.995 16.438 1 62.44 489 VAL B N 1
ATOM 7804 C CA . VAL B 1 489 ? -31.203 -2.398 15.883 1 62.44 489 VAL B CA 1
ATOM 7805 C C . VAL B 1 489 ? -31.375 -2.799 14.422 1 62.44 489 VAL B C 1
ATOM 7807 O O . VAL B 1 489 ? -32.312 -3.52 14.07 1 62.44 489 VAL B O 1
ATOM 7810 N N . PRO B 1 490 ? -30.578 -2.223 13.617 1 55.72 490 PRO B N 1
ATOM 7811 C CA . PRO B 1 490 ? -30.703 -2.625 12.211 1 55.72 490 PRO B CA 1
ATOM 7812 C C . PRO B 1 490 ? -30.75 -4.141 12.031 1 55.72 490 PRO B C 1
ATOM 7814 O O . PRO B 1 490 ? -30.062 -4.871 12.742 1 55.72 490 PRO B O 1
ATOM 7817 N N . PHE B 1 491 ? -31.594 -4.57 11.133 1 54.91 491 PHE B N 1
ATOM 7818 C CA . PHE B 1 491 ? -31.922 -5.977 10.938 1 54.91 491 PHE B CA 1
ATOM 7819 C C . PHE B 1 491 ? -30.672 -6.801 10.68 1 54.91 491 PHE B C 1
ATOM 7821 O O . PHE B 1 491 ? -30.547 -7.93 11.164 1 54.91 491 PHE B O 1
ATOM 7828 N N . PHE B 1 492 ? -29.797 -6.184 10.109 1 52 492 PHE B N 1
ATOM 7829 C CA . PHE B 1 492 ? -28.656 -6.965 9.617 1 52 492 PHE B CA 1
ATOM 7830 C C . PHE B 1 492 ? -27.672 -7.25 10.742 1 52 492 PHE B C 1
ATOM 7832 O O . PHE B 1 492 ? -26.812 -8.117 10.609 1 52 492 PHE B O 1
ATOM 7839 N N . VAL B 1 493 ? -27.828 -6.551 11.906 1 58.69 493 VAL B N 1
ATOM 7840 C CA . VAL B 1 493 ? -26.969 -6.852 13.047 1 58.69 493 VAL B CA 1
ATOM 7841 C C . VAL B 1 493 ? -27.812 -7.359 14.211 1 58.69 493 VAL B C 1
ATOM 7843 O O . VAL B 1 493 ? -27.281 -7.734 15.258 1 58.69 493 VAL B O 1
ATOM 7846 N N . ARG B 1 494 ? -29.047 -7.371 13.992 1 64.81 494 ARG B N 1
ATOM 7847 C CA . ARG B 1 494 ? -29.953 -7.656 15.094 1 64.81 494 ARG B CA 1
ATOM 7848 C C . ARG B 1 494 ? -29.672 -9.031 15.695 1 64.81 494 ARG B C 1
ATOM 7850 O O . ARG B 1 494 ? -29.688 -9.188 16.922 1 64.81 494 ARG B O 1
ATOM 7857 N N . LYS B 1 495 ? -29.375 -9.961 14.766 1 66.75 495 LYS B N 1
ATOM 7858 C CA . LYS B 1 495 ? -29.109 -11.312 15.234 1 66.75 495 LYS B CA 1
ATOM 7859 C C . LYS B 1 495 ? -27.844 -11.352 16.078 1 66.75 495 LYS B C 1
ATOM 7861 O O . LYS B 1 495 ? -27.812 -12.023 17.125 1 66.75 495 LYS B O 1
ATOM 7866 N N . LYS B 1 496 ? -26.891 -10.742 15.648 1 68.75 496 LYS B N 1
ATOM 7867 C CA . LYS B 1 496 ? -25.641 -10.695 16.391 1 68.75 496 LYS B CA 1
ATOM 7868 C C . LYS B 1 496 ? -25.828 -10.008 17.734 1 68.75 496 LYS B C 1
ATOM 7870 O O . LYS B 1 496 ? -25.312 -10.492 18.75 1 68.75 496 LYS B O 1
ATOM 7875 N N . VAL B 1 497 ? -26.484 -8.875 17.719 1 73 497 VAL B N 1
ATOM 7876 C CA . VAL B 1 497 ? -26.75 -8.141 18.953 1 73 497 VAL B CA 1
ATOM 7877 C C . VAL B 1 497 ? -27.547 -9.023 19.906 1 73 497 VAL B C 1
ATOM 7879 O O . VAL B 1 497 ? -27.266 -9.062 21.109 1 73 497 VAL B O 1
ATOM 7882 N N . ARG B 1 498 ? -28.516 -9.633 19.312 1 75.56 498 ARG B N 1
ATOM 7883 C CA . ARG B 1 498 ? -29.312 -10.539 20.141 1 75.56 498 ARG B CA 1
ATOM 7884 C C . ARG B 1 498 ? -28.438 -11.602 20.797 1 75.56 498 ARG B C 1
ATOM 7886 O O . ARG B 1 498 ? -28.484 -11.789 22.016 1 75.56 498 ARG B O 1
ATOM 7893 N N . LYS B 1 499 ? -27.641 -12.211 19.938 1 76.44 499 LYS B N 1
ATOM 7894 C CA . LYS B 1 499 ? -26.797 -13.289 20.422 1 76.44 499 LYS B CA 1
ATOM 7895 C C . LYS B 1 499 ? -25.812 -12.773 21.469 1 76.44 499 LYS B C 1
ATOM 7897 O O . LYS B 1 499 ? -25.594 -13.414 22.5 1 76.44 499 LYS B O 1
ATOM 7902 N N . ASN B 1 500 ? -25.172 -11.688 21.125 1 74.81 500 ASN B N 1
ATOM 7903 C CA . ASN B 1 500 ? -24.219 -11.094 22.047 1 74.81 500 ASN B CA 1
ATOM 7904 C C . ASN B 1 500 ? -24.875 -10.719 23.375 1 74.81 500 ASN B C 1
ATOM 7906 O O . ASN B 1 500 ? -24.281 -10.906 24.438 1 74.81 500 ASN B O 1
ATOM 7910 N N . THR B 1 501 ? -26.078 -10.195 23.297 1 79.88 501 THR B N 1
ATOM 7911 C CA . THR B 1 501 ? -26.828 -9.812 24.484 1 79.88 501 THR B CA 1
ATOM 7912 C C . THR B 1 501 ? -27.203 -11.047 25.312 1 79.88 501 THR B C 1
ATOM 7914 O O . THR B 1 501 ? -27.078 -11.039 26.531 1 79.88 501 THR B O 1
ATOM 7917 N N . GLU B 1 502 ? -27.594 -12.023 24.578 1 81.19 502 GLU B N 1
ATOM 7918 C CA . GLU B 1 502 ? -27.953 -13.266 25.25 1 81.19 502 GLU B CA 1
ATOM 7919 C C . GLU B 1 502 ? -26.75 -13.891 25.938 1 81.19 502 GLU B C 1
ATOM 7921 O O . GLU B 1 502 ? -26.844 -14.367 27.062 1 81.19 502 GLU B O 1
ATOM 7926 N N . THR B 1 503 ? -25.641 -13.898 25.141 1 76.19 503 THR B N 1
ATOM 7927 C CA . THR B 1 503 ? -24.406 -14.414 25.719 1 76.19 503 THR B CA 1
ATOM 7928 C C . THR B 1 503 ? -24.031 -13.617 26.969 1 76.19 503 THR B C 1
ATOM 7930 O O . THR B 1 503 ? -23.672 -14.203 27.984 1 76.19 503 THR B O 1
ATOM 7933 N N . PHE B 1 504 ? -23.984 -12.32 26.922 1 80.31 504 PHE B N 1
ATOM 7934 C CA . PHE B 1 504 ? -23.734 -11.438 28.047 1 80.31 504 PHE B CA 1
ATOM 7935 C C . PHE B 1 504 ? -24.672 -11.758 29.203 1 80.31 504 PHE B C 1
ATOM 7937 O O . PHE B 1 504 ? -24.234 -11.875 30.359 1 80.31 504 PHE B O 1
ATOM 7944 N N . ALA B 1 505 ? -25.953 -11.875 28.938 1 82.31 505 ALA B N 1
ATOM 7945 C CA . ALA B 1 505 ? -26.953 -12.172 29.953 1 82.31 505 ALA B CA 1
ATOM 7946 C C . ALA B 1 505 ? -26.656 -13.492 30.656 1 82.31 505 ALA B C 1
ATOM 7948 O O . ALA B 1 505 ? -26.734 -13.586 31.875 1 82.31 505 ALA B O 1
ATOM 7949 N N . MET B 1 506 ? -26.281 -14.352 29.797 1 82.19 506 MET B N 1
ATOM 7950 C CA . MET B 1 506 ? -25.969 -15.664 30.328 1 82.19 506 MET B CA 1
ATOM 7951 C C . MET B 1 506 ? -24.734 -15.602 31.25 1 82.19 506 MET B C 1
ATOM 7953 O O . MET B 1 506 ? -24.719 -16.203 32.312 1 82.19 506 MET B O 1
ATOM 7957 N N . GLU B 1 507 ? -23.797 -14.898 30.781 1 80.56 507 GLU B N 1
ATOM 7958 C CA . GLU B 1 507 ? -22.562 -14.758 31.547 1 80.56 507 GLU B CA 1
ATOM 7959 C C . GLU B 1 507 ? -22.797 -14.008 32.844 1 80.56 507 GLU B C 1
ATOM 7961 O O . GLU B 1 507 ? -22.109 -14.258 33.844 1 80.56 507 GLU B O 1
ATOM 7966 N N . GLN B 1 508 ? -23.781 -13.211 32.875 1 79.81 508 GLN B N 1
ATOM 7967 C CA . GLN B 1 508 ? -24.094 -12.438 34.062 1 79.81 508 GLN B CA 1
ATOM 7968 C C . GLN B 1 508 ? -25.141 -13.148 34.906 1 79.81 508 GLN B C 1
ATOM 7970 O O . GLN B 1 508 ? -25.594 -12.609 35.938 1 79.81 508 GLN B O 1
ATOM 7975 N N . GLY B 1 509 ? -25.531 -14.242 34.406 1 80.38 509 GLY B N 1
ATOM 7976 C CA . GLY B 1 509 ? -26.484 -15.055 35.156 1 80.38 509 GLY B CA 1
ATOM 7977 C C . GLY B 1 509 ? -27.906 -14.547 35.062 1 80.38 509 GLY B C 1
ATOM 7978 O O . GLY B 1 509 ? -28.734 -14.805 35.938 1 80.38 509 GLY B O 1
ATOM 7979 N N . GLU B 1 510 ? -28.094 -13.773 34.094 1 81.19 510 GLU B N 1
ATOM 7980 C CA . GLU B 1 510 ? -29.438 -13.266 33.906 1 81.19 510 GLU B CA 1
ATOM 7981 C C . GLU B 1 510 ? -30.297 -14.258 33.125 1 81.19 510 GLU B C 1
ATOM 7983 O O . GLU B 1 510 ? -29.828 -14.883 32.188 1 81.19 510 GLU B O 1
ATOM 7988 N N . GLY B 1 511 ? -31.516 -14.398 33.562 1 78.19 511 GLY B N 1
ATOM 7989 C CA . GLY B 1 511 ? -32.406 -15.367 32.938 1 78.19 511 GLY B CA 1
ATOM 7990 C C . GLY B 1 511 ? -33.219 -14.773 31.797 1 78.19 511 GLY B C 1
ATOM 7991 O O . GLY B 1 511 ? -33.844 -15.508 31.016 1 78.19 511 GLY B O 1
ATOM 7992 N N . GLU B 1 512 ? -33.312 -13.461 31.797 1 84.25 512 GLU B N 1
ATOM 7993 C CA . GLU B 1 512 ? -34.094 -12.766 30.781 1 84.25 512 GLU B CA 1
ATOM 7994 C C . GLU B 1 512 ? -33.344 -11.508 30.312 1 84.25 512 GLU B C 1
ATOM 7996 O O . GLU B 1 512 ? -32.625 -10.891 31.078 1 84.25 512 GLU B O 1
ATOM 8001 N N . VAL B 1 513 ? -33.469 -11.258 29.031 1 87.5 513 VAL B N 1
ATOM 8002 C CA . VAL B 1 513 ? -32.906 -10.031 28.484 1 87.5 513 VAL B CA 1
ATOM 8003 C C . VAL B 1 513 ? -33.906 -8.891 28.641 1 87.5 513 VAL B C 1
ATOM 8005 O O . VAL B 1 513 ? -34.906 -8.828 27.906 1 87.5 513 VAL B O 1
ATOM 8008 N N . THR B 1 514 ? -33.75 -8.078 29.625 1 85.88 514 THR B N 1
ATOM 8009 C CA . THR B 1 514 ? -34.5 -6.84 29.828 1 85.88 514 THR B CA 1
ATOM 8010 C C . THR B 1 514 ? -33.812 -5.672 29.125 1 85.88 514 THR B C 1
ATOM 8012 O O . THR B 1 514 ? -32.719 -5.828 28.562 1 85.88 514 THR B O 1
ATOM 8015 N N . VAL B 1 515 ? -34.531 -4.469 29.125 1 82.56 515 VAL B N 1
ATOM 8016 C CA . VAL B 1 515 ? -33.969 -3.252 28.547 1 82.56 515 VAL B CA 1
ATOM 8017 C C . VAL B 1 515 ? -32.688 -2.891 29.266 1 82.56 515 VAL B C 1
ATOM 8019 O O . VAL B 1 515 ? -31.703 -2.447 28.641 1 82.56 515 VAL B O 1
ATOM 8022 N N . GLU B 1 516 ? -32.688 -3.209 30.531 1 81.06 516 GLU B N 1
ATOM 8023 C CA . GLU B 1 516 ? -31.5 -2.91 31.312 1 81.06 516 GLU B CA 1
ATOM 8024 C C . GLU B 1 516 ? -30.344 -3.834 30.938 1 81.06 516 GLU B C 1
ATOM 8026 O O . GLU B 1 516 ? -29.203 -3.385 30.797 1 81.06 516 GLU B O 1
ATOM 8031 N N . VAL B 1 517 ? -30.641 -5.059 30.812 1 81.69 517 VAL B N 1
ATOM 8032 C CA . VAL B 1 517 ? -29.609 -6.023 30.422 1 81.69 517 VAL B CA 1
ATOM 8033 C C . VAL B 1 517 ? -29.109 -5.691 29.016 1 81.69 517 VAL B C 1
ATOM 8035 O O . VAL B 1 517 ? -27.906 -5.773 28.75 1 81.69 517 VAL B O 1
ATOM 8038 N N . PHE B 1 518 ? -29.953 -5.316 28.234 1 81.38 518 PHE B N 1
ATOM 8039 C CA . PHE B 1 518 ? -29.625 -4.914 26.875 1 81.38 518 PHE B CA 1
ATOM 8040 C C . PHE B 1 518 ? -28.688 -3.721 26.859 1 81.38 518 PHE B C 1
ATOM 8042 O O . PHE B 1 518 ? -27.688 -3.709 26.141 1 81.38 518 PHE B O 1
ATOM 8049 N N . ARG B 1 519 ? -29.016 -2.777 27.703 1 76.5 519 ARG B N 1
ATOM 8050 C CA . ARG B 1 519 ? -28.188 -1.58 27.812 1 76.5 519 ARG B CA 1
ATOM 8051 C C . ARG B 1 519 ? -26.812 -1.915 28.375 1 76.5 519 ARG B C 1
ATOM 8053 O O . ARG B 1 519 ? -25.797 -1.418 27.891 1 76.5 519 ARG B O 1
ATOM 8060 N N . ARG B 1 520 ? -26.812 -2.754 29.297 1 76.31 520 ARG B N 1
ATOM 8061 C CA . ARG B 1 520 ? -25.547 -3.178 29.891 1 76.31 520 ARG B CA 1
ATOM 8062 C C . ARG B 1 520 ? -24.719 -3.953 28.875 1 76.31 520 ARG B C 1
ATOM 8064 O O . ARG B 1 520 ? -23.5 -3.783 28.797 1 76.31 520 ARG B O 1
ATOM 8071 N N . ALA B 1 521 ? -25.312 -4.793 28.172 1 74.88 521 ALA B N 1
ATOM 8072 C CA . ALA B 1 521 ? -24.641 -5.543 27.109 1 74.88 521 ALA B CA 1
ATOM 8073 C C . ALA B 1 521 ? -24.031 -4.602 26.078 1 74.88 521 ALA B C 1
ATOM 8075 O O . ALA B 1 521 ? -22.906 -4.797 25.625 1 74.88 521 ALA B O 1
ATOM 8076 N N . LYS B 1 522 ? -24.812 -3.654 25.781 1 67.38 522 LYS B N 1
ATOM 8077 C CA . LYS B 1 522 ? -24.375 -2.627 24.844 1 67.38 522 LYS B CA 1
ATOM 8078 C C . LYS B 1 522 ? -23.125 -1.918 25.359 1 67.38 522 LYS B C 1
ATOM 8080 O O . LYS B 1 522 ? -22.172 -1.714 24.594 1 67.38 522 LYS B O 1
ATOM 8085 N N . ASP B 1 523 ? -23.188 -1.549 26.531 1 61.56 523 ASP B N 1
ATOM 8086 C CA . ASP B 1 523 ? -22.078 -0.858 27.156 1 61.56 523 ASP B CA 1
ATOM 8087 C C . ASP B 1 523 ? -20.844 -1.756 27.219 1 61.56 523 ASP B C 1
ATOM 8089 O O . ASP B 1 523 ? -19.703 -1.281 27.078 1 61.56 523 ASP B O 1
ATOM 8093 N N . SER B 1 524 ? -21.109 -2.938 27.391 1 55.22 524 SER B N 1
ATOM 8094 C CA . SER B 1 524 ? -20 -3.895 27.5 1 55.22 524 SER B CA 1
ATOM 8095 C C . SER B 1 524 ? -19.359 -4.152 26.141 1 55.22 524 SER B C 1
ATOM 8097 O O . SER B 1 524 ? -18.172 -4.457 26.062 1 55.22 524 SER B O 1
ATOM 8099 N N . LEU B 1 525 ? -20.156 -4.195 25.234 1 51.16 525 LEU B N 1
ATOM 8100 C CA . LEU B 1 525 ? -19.656 -4.438 23.875 1 51.16 525 LEU B CA 1
ATOM 8101 C C . LEU B 1 525 ? -19.016 -3.18 23.312 1 51.16 525 LEU B C 1
ATOM 8103 O O . LEU B 1 525 ? -18.141 -3.266 22.438 1 51.16 525 LEU B O 1
ATOM 8107 N N . GLY B 1 526 ? -19.562 -1.982 23.594 1 44.62 526 GLY B N 1
ATOM 8108 C CA . GLY B 1 526 ? -19.016 -0.705 23.172 1 44.62 526 GLY B CA 1
ATOM 8109 C C . GLY B 1 526 ? -17.781 -0.291 23.953 1 44.62 526 GLY B C 1
ATOM 8110 O O . GLY B 1 526 ? -17.203 0.763 23.688 1 44.62 526 GLY B O 1
ATOM 8111 N N . GLY B 1 527 ? -17.594 -0.776 25.141 1 37.25 527 GLY B N 1
ATOM 8112 C CA . GLY B 1 527 ? -16.391 -0.487 25.891 1 37.25 527 GLY B CA 1
ATOM 8113 C C . GLY B 1 527 ? -15.156 -1.187 25.344 1 37.25 527 GLY B C 1
ATOM 8114 O O . GLY B 1 527 ? -15.273 -2.195 24.641 1 37.25 527 GLY B O 1
#

Sequence (1054 aa):
MRLAFWLYEGTALHGISRITNSMKGVHTVYHAPQGDDYITATYTMLERTPEFPALSISVVRGRDLAQGVSRLPATLQQVEHHYHPELTVIAPSCSTALLQEDLRQLAAHSGVAQEKLMVYAVNPFRVTENEAADGLFTELVKRYAANGQKSAVPAVNLLGFTSLGFHLKANLTSLRRMLSTLGVKVNVVAPWGAGIADLARLPEAWLNIAPYHEIGRTAAEYLEQEFAMPAVYDTPIGVEPTLRWLRSIIEKLNEVGAGCGASPISMPALHDFSLDGMSAPSGVPWFARTADMESFSNKKAFVFADATTTVAMVKFLRDELGMKVVGAGTYLERDADWVRRELEGYLPGELMVTDRFQDVAKVIEDELPDLVCGTQMERHSCRKLDIPCMVVSPPTHIENHLLGYYPFFGFDGADVIADRVYLSCKLGLEKHLIDFFGDAGLEYEDGDAADETGVAAAAANGHSPAGGSTEGEGGMVWTGEAETMLKKVPFFVRKKVRKNTETFAMEQGEGEVTVEVFRRAKDSLGGMRLAFWLYEGTALHGISRITNSMKGVHTVYHAPQGDDYITATYTMLERTPEFPALSISVVRGRDLAQGVSRLPATLQQVEHHYHPELTVIAPSCSTALLQEDLRQLAAHSGVAQEKLMVYAVNPFRVTENEAADGLFTELVKRYAANGQKSAVPAVNLLGFTSLGFHLKANLTSLRRMLSTLGVKVNVVAPWGAGIADLARLPEAWLNIAPYHEIGRTAAEYLEQEFAMPAVYDTPIGVEPTLRWLRSIIEKLNEVGAGCGASPISMPALHDFSLDGMSAPSGVPWFARTADMESFSNKKAFVFADATTTVAMVKFLRDELGMKVVGAGTYLERDADWVRRELEGYLPGELMVTDRFQDVAKVIEDELPDLVCGTQMERHSCRKLDIPCMVVSPPTHIENHLLGYYPFFGFDGADVIADRVYLSCKLGLEKHLIDFFGDAGLEYEDGDAADETGVAAAAANGHSPAGGSTEGEGGMVWTGEAETMLKKVPFFVRKKVRKNTETFAMEQGEGEVTVEVFRRAKDSLGG

pLDDT: mean 83.93, std 20.36, range [19.27, 98.94]

Foldseek 3Di:
DPPPPQFQFDWLVLLVQQAQQQAPLEAEEEAEAPPPCVSQVVLVLQPPDPDGRRYYYQHDDPVCVVVVHGCLLVVVLVSCVPPVGQAYEYEYDLVCVVVVDDVLVSNVVSPPDSNRYHYDYDNRVPATSLRSNQVVQLVLLVVQAADDAADPFAEEEEWFQTRPWFLRVLAVVLVCLVCVLQVYHYQYYPPRHHYSVSSNCNLNHQEYEYQDPRHGPSNRVVCCVPNVRYYDHHFFFAAVSQVVSVVVSQVSSQVSCVVVVHDGTDDDDQLCSDPVSHDHNACQQVVLPDPLLVLQLEFEEEEEEALSQQLSVLCRCCPRSNHQYAAYEYQDPVCLVVSCVSCPPRYPDDHDYHRGLVVVLVVCVVVVGQEYEDAVSVVVSCVQLLHQYDDRTDPHDSVSNDDDNAHSHDNSNSRNVVVSVSCSNVCSVVVQCCLLVDVPPPPPPPPPDPPPPDPDPPDPDDDDDDPDQDQDPVRATEDPVRVVSLVSRPPSCSVVLVVLLVVQCVVVVHRHRYPVSSVVSVVVSVD/DPPPPQFQFDWLVLLVQQAQQQAPLEAEEEAEAPPPCVSQVVLVLQPPDPDGRRYYYQHDDPVCVVVVHGCLLVVVLVSCVPPVGQAYEYEYDLVCVVVVDDVLVSNVVSPPDSNRYHYDYDNRVPATSLRSNQVVQLVLLVVQAADDAADPFAEEEEWFQTRPWFLRVLAVVLVCLVCVLQVYHYQYYPPRHHYSVSSNCNLNHQEYEYQDPRHGVSNRVVCCVPNVRYYDHHFFFAAVSQVVSVVVSQVSSQVSCVVVVHDGTDDDDQLCSDPVSHDHNACQQVVLPDPLLVLQLEFEEEEEEALSQQLSVLCLCCPRSNHQYAAYEYQDPVCLVVSCVSCVPRYPDDHDYHRRLVVVLVVCVVVVGQEYEDAVSVVVSCVQLLHQYDDRTDPHDSVSNDDDNAHSHDNSNSRNVVVSVSCSNVCSVVVQCCLLVDVPPPPPPPPDDPPPPDPDPPDPPDDDDPPDQDQDPVRATEDPVRVVSLVSRPPSCSVVLVVQLVVQCVVVVHRHRYPVSSVVSVVVSND

Nearest PDB structures (foldseek):
  2xdq-assembly1_B-2  TM=9.276E-01  e=9.729E-43  Thermosynechococcus vestitus
  3aeu-assembly1_B  TM=9.397E-01  e=6.065E-38  Rhodobacter capsulatus
  2ynm-assembly1_D-2  TM=8.263E-01  e=1.988E-40  Prochlorococcus marinus
  3aeu-assembly1_D  TM=9.292E-01  e=4.241E-37  Rhodobacter capsulatus
  3aet-assembly1_D  TM=9.436E-01  e=1.471E-35  Rhodobacter capsulatus

InterPro domains:
  IPR000510 Nitrogenase/oxidoreductase, component 1 [PF00148] (12-422)
  IPR005969 Light-independent protochlorophyllide reductase, B subunit [MF_00353] (1-526)
  IPR005969 Light-independent protochlorophyllide reductase, B subunit [TIGR01278] (1-525)
  IPR013580 Light-independent protochlorophyllide reductase subunit B-like, C-terminal [PF08369] (478-522)
  IPR016209 Protochlorophyllide reductase, ChlB, light independent [PIRSF000163] (1-525)
  IPR042298 Proto-chlorophyllide reductase, C-terminal [G3DSA:1.10.8.550] (476-527)
  IPR050152 ChlB/BchB/BchZ [PTHR33712] (1-526)

Radius of gyration: 32.7 Å; Cα contacts (8 Å, |Δi|>4): 1911; chains: 2; bounding box: 94×81×82 Å

Secondary structure (DSSP, 8-state):
---GGG-SS--HHHHHHHHHTTSTTEEEEEEE-TTTTHHHHHHHHH---SSPP-EEEEE--HHHHHHT--SHHHHHHHHHHHH--SEEEEEE-HHHHTTT--HHHHHHTT-S-GGGEEE----TTTS-HHHHHHHHHHHHHHHH----PPPSS-EEEEEEE-TT-TTHHHHHHHHHHHHHHHT-EEEEEEETT--HHHHHTGGGSSEEE---SSSSHHHHHHHHHHH---EE----BSHHHHHHHHHHHHHHHHHHHHHHTPPPP-PPPGGGGSSSSSS-S-SHHHHTTSHHHHTTTT-EEEEEE-HHHHHHHHHIIIIIT-PEEEEEEES-GGGHHHHHHHTTTT-SSPPEE-S-HHHHHHHHHHH--SEEEE-HHHHHHHHHHT--EEE-SSS--GGGS-SS---SSHHHHHHHHHHHHHHHHHHHHHHHHHHHS-SSS-----SS---------------------EE-TTSPEEPHHHHHHHHTS-HHHHHHHHHHHHHHHHHTT-SEE-HHHHHHHHHHHH-/---GGG-SS--HHHHHHHHHTTSTTEEEEEEE-TTTTHHHHHHHHH---SSPP-EEEEE--HHHHHHT--SHHHHHHHHHHHH--SEEEEEE-HHHHTTT--HHHHHHTT-S-GGGEEE----TTTS-HHHHHHHHHHHHHHHH----PPPSS-EEEEEEE-TT-TTHHHHHHHHHHHHHHHT-EEEEEEETT--HHHHHTGGGSSEEE---SSSSHHHHHHHHHHH---EE----BSHHHHHHHHHHHHHHHHHHHHHHTPPPP-PPPGGGGSSSSSS-S-SHHHHTTSHHHHTTTT-EEEEEE-HHHHHHHHHIIIIIT-PEEEEEEES-GGGHHHHHHHTTTT-SSPPEE-S-HHHHHHHHHHH--SEEEE-HHHHHHHHHHT--EEE-SSS--GGGS-SS---SSHHHHHHHHHHHHHHHHHHHHHHHHHHHS-SSS----------------------------EE-TTSPEEPHHHHHHHHTS-HHHHHHHHHHHHHHHHHTT-SEE-HHHHHHHHHHHH-

Solvent-accessible surface area (backbone atoms only — not comparable to full-atom values): 55881 Å² total; per-residue (Å²): 124,78,65,77,88,66,45,66,61,56,42,20,64,50,13,43,44,24,42,41,60,15,26,46,54,35,30,37,35,34,39,23,49,82,74,69,61,54,59,57,52,51,51,56,66,43,39,92,56,93,67,73,70,52,67,47,72,28,60,51,46,73,66,33,60,72,69,71,52,74,51,52,22,60,43,52,38,50,46,46,70,74,65,56,50,65,30,37,41,33,29,49,31,64,75,41,50,72,66,66,65,61,59,62,62,44,50,61,69,29,72,53,64,65,88,30,50,42,75,58,75,62,56,40,89,76,35,44,13,53,56,29,24,25,49,52,52,27,52,50,42,67,71,40,43,35,94,55,72,60,55,94,55,61,23,26,30,43,33,42,47,39,52,85,41,71,40,43,68,28,26,52,33,39,50,51,43,51,33,49,64,62,65,36,43,78,66,38,46,34,42,38,74,22,34,66,71,46,39,24,48,53,54,19,27,57,32,34,35,17,47,36,73,66,24,26,40,67,34,42,51,47,42,27,72,76,66,69,28,50,70,46,61,68,52,30,39,22,58,67,42,24,52,52,42,52,52,51,50,38,52,54,49,33,58,53,27,57,77,72,71,47,84,72,64,67,86,65,65,61,26,55,63,18,88,66,48,71,42,71,37,48,52,44,79,62,50,43,70,33,74,75,28,59,67,36,40,76,34,34,29,33,35,38,23,42,47,51,51,30,51,38,49,53,49,31,40,38,75,59,50,40,29,38,52,72,38,43,25,24,54,41,67,90,44,42,66,59,42,51,61,74,41,62,89,63,48,82,62,75,74,41,70,50,67,52,63,66,62,54,42,48,49,47,67,72,64,60,44,52,29,34,40,15,18,47,66,47,39,56,51,22,58,78,57,70,34,32,55,41,69,70,27,60,42,69,52,59,86,61,55,64,68,39,73,58,19,52,33,28,38,57,4,26,16,37,51,51,41,50,52,49,52,39,45,45,54,53,47,51,52,43,45,44,63,65,62,39,69,76,75,63,68,70,73,75,78,70,85,78,69,73,78,74,78,70,80,78,74,82,76,80,72,83,80,81,74,75,61,54,70,42,91,87,67,47,32,35,37,66,66,22,48,55,55,46,65,68,36,56,75,76,48,30,62,55,51,49,49,52,33,49,51,45,29,51,74,69,68,42,73,51,40,35,55,64,51,44,51,49,34,48,51,60,67,72,97,124,79,65,76,88,67,44,65,62,57,44,20,66,52,13,44,45,24,42,40,62,14,26,44,52,34,29,37,36,33,38,22,50,84,74,70,61,55,61,57,53,52,53,56,65,42,40,92,56,93,67,74,71,51,65,47,72,28,61,52,47,75,67,33,61,70,69,71,51,74,50,50,22,60,43,52,38,49,46,46,72,74,64,56,50,65,31,37,40,34,29,52,32,65,76,41,50,73,66,65,66,61,60,62,62,44,49,62,68,29,73,55,64,66,89,32,52,41,74,59,75,63,57,40,87,75,34,43,14,53,56,30,25,26,48,51,52,26,53,50,42,68,70,41,44,34,94,54,70,61,55,96,54,61,23,26,29,43,32,42,47,38,52,86,41,69,40,42,70,28,26,51,33,39,52,51,44,51,32,48,62,62,66,36,43,76,66,39,46,32,42,37,75,22,34,66,72,45,38,22,47,54,53,20,28,58,34,34,37,16,46,36,73,65,25,25,40,67,35,40,50,48,40,26,73,77,66,69,27,51,70,46,60,67,53,30,40,21,58,66,42,23,52,52,43,51,52,52,52,39,53,54,51,32,58,52,27,57,75,70,71,47,82,74,64,66,85,67,66,62,26,55,66,17,88,65,48,70,42,71,37,49,53,46,80,61,50,43,69,32,73,74,27,60,68,36,42,77,33,34,30,33,36,37,24,41,50,52,52,30,52,39,49,53,49,32,40,37,75,58,49,40,31,38,52,72,38,40,24,23,53,40,67,90,44,43,66,59,41,51,62,74,41,62,89,62,49,83,63,74,74,42,70,50,68,52,63,66,62,54,43,49,50,48,68,71,64,59,44,53,30,33,40,15,18,48,65,47,39,56,52,22,57,79,56,69,34,34,52,45,70,71,28,59,42,69,52,60,86,61,55,63,68,38,75,60,19,53,32,28,38,58,3,26,16,36,51,52,41,50,52,48,52,41,44,43,54,53,46,52,54,44,44,45,64,66,62,38,68,77,74,64,68,70,74,77,77,71,87,78,70,74,76,74,81,68,78,79,73,80,76,77,81,75,82,82,71,76,61,54,70,42,90,87,68,50,33,34,38,64,63,23,47,54,54,44,65,70,36,57,74,75,48,30,64,57,51,48,48,52,33,49,51,46,29,50,74,70,67,40,73,51,40,35,56,65,49,44,51,50,34,48,52,60,68,73,96